Protein 9L4N (pdb70)

Organism: Escherichia coli (strain K12) (NCBI:txid83333)

B-factor: mean 51.59, std 38.19, range [0.59, 150.6]

Secondary structure (DSSP, 8-state):
-HHHHHHHHHHTSSSSSSS-----SS----SSSHHHHSHHHHHHHHHHHHH-GGGGGTS---TTEEEEEE-SSS-TTS----TGGGHHHHHHHHHHHHHHT--EEEEEE----SHHHHHHHHHHTGGG-S-EEE-S--TTHHHHHHHHHHHH-SS----HHHHHHHHHHHHHHHHHHHHHT--TTT--EE----SHHHHHHHHHHHHHT--GGGEE-B-SS-B-BSSS-SS--SSSSSS-B--SS--SHHHH-TT-SEEEE-S-SS---HHHHHTS-SS-EEEE--SSS-SS-HHHHHHH-TT-EE--SSSSSSS---GGGTHHHHHHHHHHHT-S---HHHHHHHHHHHHHHHT-----S--TTSS-----SBTTB-S--TT-TTTTTTTHHHHHHHHHHHT--SS--S-HHHHHHHHHHHHTT----HHHHHHHHHHS-EEEEES-TT-HHHHHHHHHHHHHT-EEEEEES-HHHHHHHHHHHT----BTTTBEEE-TT--TTHHHHHHHHHHHHGGGT--HHHHHHHHHH-HHHHHHHHHHHTS-SEEEE-SSS-HHHHHHHHHHHH-BPTT----EEEEEEEETTEEEEEE-SSS-SS--HHHHHHHHHHHHHHHHHTT---EEEEE-SSSSSS---HHHHHHHHHHHHHHHH-TTSEEEEEE-HHHHH-HHHHHHH-TT-S--S--SEEE-SSHHHHHHHHHHHHHHS-------PEEESBSSSEEE--TT--HHHHHHHHHHHHHHHHS---

InterPro domains:
  IPR002505 Phosphate acetyl/butaryl transferase [PF01515] (430-751)
  IPR012188 NAD(P)-dependent malic enzyme [PIRSF036684] (1-757)
  IPR012301 Malic enzyme, N-terminal domain [PF00390] (19-151)
  IPR012301 Malic enzyme, N-terminal domain [SM01274] (18-151)
  IPR012302 Malic enzyme, NAD-binding [PF03949] (165-360)
  IPR012302 Malic enzyme, NAD-binding [SM00919] (163-401)
  IPR015884 Malic enzyme, conserved site [PS00331] (159-175)
  IPR036291 NAD(P)-binding domain superfamily [SSF51735] (163-453)
  IPR037062 Malic enzyme, N-terminal domain superfamily [G3DSA:3.40.50.10380] (1-160)
  IPR042112 Phosphate acetyltransferase, domain 2 [G3DSA:3.40.50.10750] (573-728)
  IPR042113 Phosphate acetyltransferase, domain 1 [G3DSA:3.40.50.10950] (445-752)
  IPR045213 Malic enzyme, NAD-binding domain, bacterial type [cd05311] (163-400)
  IPR046346 Aminoacid dehydrogenase-like, N-terminal domain superfamily [SSF53223] (10-161)
  IPR051674 Malate Decarboxylating Enzymes [PTHR43237] (2-428)

GO terms:
  GO:0030145 manganese ion binding (F, IDA)
  GO:0042802 identical protein binding (F, IDA)
  GO:0043883 malolactic enzyme activity (F, IDA)
  GO:0004473 malate dehydrogenase (decarboxylating) (NADP+) activity (F, IDA)
  GO:0004473 malate dehydrogenase (decarboxylating) (NADP+) activity (F, IMP)
  GO:0005829 cytosol (C, HDA)

Foldseek 3Di:
DVVVVVCVCVVADPPHHADDDDDDDDDDDDPPVCCCVDDVNVVVVVVVCVVPVVCCVVVHVQFFAEEEEEFQQQQQPPGRDGQVVNVRVQRVVQVLLCQQFNGHYDYYHDNDPDLVVVLVVVLVCQSRYQEYAYPHDWDDSVVVSQVVCLVVFLGAYEHQLALQLLLLVVLLVVLLCVQVVHDLAPAAEEEADDTRRPLSNVVLSVVVHYDLQRYWYHYPFFTLAPPDDPQDDPPRVSRHHHDPPHGHRLSSLARHQEYAYEDDAQRDDLVSLVRHDFQHEYEFAREVHTNDDPVRSCVSPVSYQYQYCYPPAANHSDSLQGSNQLVLQCRLQGFSYCDSLLSVLQSVLFQVCQQDDDCDFFLAPQADCPSHSHSRGRTDDSRDLCSNLSRNVSSNVSRVVVVGGDDHDDDVVVVSVVSNQVSLFRDPLLVSLLNSLQVPAFEEEEAQLLDPLNVVLLLVCLVSNRYAYEYEEAVVSNVVSCVVVVGDDDDPPSHDYDYLQDDPCLVVLLVVVCVLCVVPPADSVNSSVCSRPPSLSVRLSCCVVPVGAEYEYALDDAQVVNVVSLCSRFNFAPPFDDKKWKFWARFPSHIAIEIRQHGFFADFLVRLLRRVVQVQVVVSSSRRQAAEEEEDPDAPPNDDDVLQVRSVSSVVVNCVVCVPHHYDDDHHQCVQAPVVVVCVVPVPHSGDHHGRYYYYRGNVVRNVVVVCCCVPRPDDGAEDGQMPGTQFQYDHDHNVDGSVHSNNSSSNSSSCSVPPGD

Solvent-accessible surface area: 35110 Å² total; per-residue (Å²): 152,111,95,125,121,94,73,63,93,42,135,80,92,151,100,99,109,29,65,85,152,137,70,120,129,145,128,130,101,94,154,163,37,99,35,103,61,153,70,106,17,55,50,65,45,75,105,57,52,129,142,64,99,124,61,14,72,148,102,79,89,92,30,68,36,0,0,0,1,1,15,0,11,40,2,136,72,119,30,100,75,30,6,151,54,0,83,77,42,0,23,17,20,5,46,68,0,112,94,40,3,16,1,52,27,85,26,44,36,26,124,53,135,44,47,88,103,6,1,91,49,1,22,74,64,66,87,59,9,7,0,1,0,0,26,15,21,97,45,59,50,0,42,106,1,16,96,48,0,85,121,117,12,132,31,10,1,2,4,0,34,3,16,0,8,0,0,2,0,0,0,3,0,60,1,0,12,138,44,8,145,48,81,39,52,112,1,86,0,0,1,11,3,34,29,26,29,2,22,8,0,1,80,0,0,40,54,28,33,4,80,107,137,37,1,19,8,2,32,121,156,11,1,2,22,112,75,54,78,153,137,46,70,118,36,51,63,62,22,22,39,103,69,107,54,88,103,68,23,47,49,12,0,98,23,0,21,0,1,1,0,28,40,36,62,158,50,20,64,92,93,45,2,130,80,11,20,142,13,0,4,0,3,0,21,12,92,107,55,2,2,10,67,12,81,89,0,64,121,37,48,106,58,2,13,8,2,0,2,62,95,99,44,55,6,19,9,41,42,9,1,0,2,0,2,0,3,33,0,2,26,46,9,14,4,44,8,2,43,69,70,0,11,28,22,0,2,108,8,2,1,106,3,0,51,56,43,124,63,114,94,60,21,61,76,18,15,100,80,101,39,70,57,12,70,90,10,1,4,2,80,10,67,11,70,61,0,11,28,92,1,1,12,26,0,0,105,5,0,81,118,39,71,24,24,73,112,94,46,108,85,49,100,96,33,49,86,135,14,42,114,89,15,154,77,65,56,81,6,25,102,30,1,30,33,33,0,106,128,40,50,48,87,1,0,4,3,23,0,33,48,39,59,2,0,71,0,0,32,49,0,44,88,49,32,0,8,103,6,9,0,2,5,101,42,128,22,0,70,110,76,6,130,136,52,46,21,90,2,107,41,68,132,48,6,81,36,6,40,32,118,78,43,127,57,72,131,78,11,23,55,54,14,38,95,51,14,98,220,133,65,22,70,86,110,91,0,57,184,19,6,79,89,49,46,5,1,10,0,0,0,3,3,75,90,45,50,4,25,0,0,3,0,1,3,74,30,102,19,83,89,10,16,53,13,0,85,48,13,22,22,70,88,132,73,20,142,5,2,0,0,2,3,9,12,52,10,100,30,4,19,2,2,0,0,4,0,20,12,25,96,119,4,80,13,87,52,0,0,23,0,1,45,19,0,2,78,6,0,86,72,4,12,16,76,8,34,0,0,0,18,14,127,0,24,33,41,82,32,132,38,116,40,0,40,27,0,63,90,0,14,102,45,0,92,129,87,10,116,137,11,52,0,15,10,2,0,65,31,75,1,0,47,70,71,64,73,1,74,126,103,48,110,122,9,47,3,114,26,24,3,6,0,8,0,13,18,42,23,123,38,0,74,94,36,8,60,109,56,76,96,88,35,77,79,66,49,34,1,0,4,3,12,13,2,13,11,41,11,4,2,0,1,14,74,111,2,53,48,89,20,0,0,6,0,0,0,2,0,0,1,34,1,37,87,152,47,94

Nearest PDB structures (foldseek):
  8jzo-assembly1_A  TM=5.795E-01  e=0.000E+00  Escherichia coli K-12
  6znj-assembly1_B  TM=5.737E-01  e=5.922E-84  Bdellovibrio bacteriovorus HD100
  5cee-assembly1_A-2  TM=9.078E-01  e=1.329E-37  Aster yellows witches'-broom phytoplasma AYWB
  1vl6-assembly1_D  TM=8.970E-01  e=5.890E-35  Thermotoga maritima MSB8
  2hae-assembly1_A  TM=9.084E-01  e=7.290E-34  Thermotoga maritima

Radius of gyration: 30.11 Å; Cα contacts (8 Å, |Δi|>4): 1390; chains: 1; bounding box: 89×70×63 Å

Sequence (758 aa):
DDQLKQSALDFHEFPVPGKIQVSPTKPLATQRDLALAYSPGVAAPCLEIEKDPLKAYKYTARGNLVAVISNGTAVLGLGNIGALAGKPVMEGKGVLFKKFAGIDVFDIEVDELDPDKFIEVVAALEPTFGGINLEDIKAPECFYIEQKLRERMNIPVFHDDQHGTAIISTAAILNGLRVVEKNISDVRMVVSGAGAAAIACMNLLVALGLQKHNIVVCDSKGVIYQGREPNMAETKAAYAVVDDGKRTLDDVIEGADIFLGCSGPKVLTQEMVKKMARAPMILALANPEPEILPPLAKEVRPDAIICTGRSDYPNQVNNVLCFPFIFRGALDVGATAINEEMKLAAVRAIAELAHAEQSEVVASAYGDQDLSFGPEYIIPKPFDPRLIVKIAPAVAKAAMESGVATRPIADFDVYIDKLTEFVYKTNLFMKPIFSQARKAPKRVVLPEGEEARVLHATQELVTLGLAKPILIGRPNVIEMRIQKLGLQIKAGVDFEIVNNESDPRFKEYWTEYFQIMKRRGVTQEQAQRALISNPTVIGAIMVQRGEADAMICGTVGDYHEHFSVVKNVFGYRDGVHTAGAMNALLLPSGNTFIADTYVNDEPDAEELAEITLMAAETVRRFGIEPRVALLSHSNFGSSDCPSSSKMRQALELVRERAPELMIDGEMHGDAALVEAIRNDRMPDSSLKGSANILVMPNMEAARISYNLLRVSSSEGVTVGPVLMGVAKPVHVLTPIASVRRIVNMVALAVVEAQTQPL

Structure (mmCIF, N/CA/C/O backbone):
data_9L4N
#
_entry.id   9L4N
#
_cell.length_a   1.00
_cell.length_b   1.00
_cell.length_c   1.00
_cell.angle_alpha   90.00
_cell.angle_beta   90.00
_cell.angle_gamma   90.00
#
_symmetry.space_group_name_H-M   'P 1'
#
loop_
_entity.id
_entity.type
_entity.pdbx_description
1 polymer 'NADP-dependent malic enzyme'
2 non-polymer 'NADP NICOTINAMIDE-ADENINE-DINUCLEOTIDE PHOSPHATE'
3 non-polymer 'ACETYL COENZYME *A'
4 non-polymer 'MAGNESIUM ION'
5 water water
#
loop_
_atom_site.group_PDB
_atom_site.id
_atom_site.type_symbol
_atom_site.label_atom_id
_atom_site.label_alt_id
_atom_site.label_comp_id
_atom_site.label_asym_id
_atom_site.label_entity_id
_atom_site.label_seq_id
_atom_site.pdbx_PDB_ins_code
_atom_site.Cartn_x
_atom_site.Cartn_y
_atom_site.Cartn_z
_atom_site.occupancy
_atom_site.B_iso_or_equiv
_atom_site.auth_seq_id
_atom_site.auth_comp_id
_atom_site.auth_asym_id
_atom_site.auth_atom_id
_atom_site.pdbx_PDB_model_num
ATOM 1 N N . ASP A 1 2 ? 187.26717 281.09254 235.02908 1.000 83.05382 2 ASP A N 1
ATOM 2 C CA . ASP A 1 2 ? 186.11557 280.51241 234.34894 1.000 83.30306 2 ASP A CA 1
ATOM 3 C C . ASP A 1 2 ? 186.43692 280.16069 232.90097 1.000 82.36834 2 ASP A C 1
ATOM 4 O O . ASP A 1 2 ? 185.93078 279.17221 232.37147 1.000 79.32541 2 ASP A O 1
ATOM 9 N N . ASP A 1 3 ? 187.28396 280.97742 232.26785 1.000 83.20853 3 ASP A N 1
ATOM 10 C CA . ASP A 1 3 ? 187.59048 280.77907 230.85384 1.000 79.96206 3 ASP A CA 1
ATOM 11 C C . ASP A 1 3 ? 188.27190 279.43733 230.61131 1.000 76.60134 3 ASP A C 1
ATOM 12 O O . ASP A 1 3 ? 187.95176 278.73788 229.64296 1.000 75.45501 3 ASP A O 1
ATOM 17 N N . GLN A 1 4 ? 189.22097 279.06464 231.47316 1.000 74.25936 4 GLN A N 1
ATOM 18 C CA . GLN A 1 4 ? 189.89132 277.77609 231.32348 1.000 72.40331 4 GLN A CA 1
ATOM 19 C C . GLN A 1 4 ? 188.90562 276.62624 231.48756 1.000 71.32457 4 GLN A C 1
ATOM 20 O O . GLN A 1 4 ? 188.88320 275.68936 230.68024 1.000 69.57070 4 GLN A O 1
ATOM 26 N N . LEU A 1 5 ? 188.07818 276.68437 232.53374 1.000 73.58117 5 LEU A N 1
ATOM 27 C CA . LEU A 1 5 ? 187.06791 275.65245 232.73776 1.000 72.39227 5 LEU A CA 1
ATOM 28 C C . LEU A 1 5 ? 186.04636 275.65658 231.60826 1.000 71.67699 5 LEU A C 1
ATOM 29 O O . LEU A 1 5 ? 185.58337 274.59428 231.17757 1.000 70.32665 5 LEU A O 1
ATOM 34 N N . LYS A 1 6 ? 185.67938 276.84409 231.11914 1.000 71.79808 6 LYS A N 1
ATOM 35 C CA . LYS A 1 6 ? 184.73937 276.92977 230.00578 1.000 71.39802 6 LYS A CA 1
ATOM 36 C C . LYS A 1 6 ? 185.29583 276.23969 228.76735 1.000 70.26075 6 LYS A C 1
ATOM 37 O O . LYS A 1 6 ? 184.59065 275.47733 228.09696 1.000 70.43512 6 LYS A O 1
ATOM 43 N N . GLN A 1 7 ? 186.56803 276.49178 228.45172 1.000 70.77579 7 GLN A N 1
ATOM 44 C CA . GLN A 1 7 ? 187.18032 275.85162 227.29303 1.000 69.99213 7 GLN A CA 1
ATOM 45 C C . GLN A 1 7 ? 187.30891 274.34692 227.49563 1.000 71.94383 7 GLN A C 1
ATOM 46 O O . GLN A 1 7 ? 187.06435 273.56799 226.56699 1.000 70.75652 7 GLN A O 1
ATOM 52 N N . SER A 1 8 ? 187.69058 273.91970 228.70281 1.000 72.73492 8 SER A N 1
ATOM 53 C CA . SER A 1 8 ? 187.81863 272.49168 228.97633 1.000 70.09942 8 SER A CA 1
ATOM 54 C C . SER A 1 8 ? 186.48305 271.77533 228.81742 1.000 72.02087 8 SER A C 1
ATOM 55 O O . SER A 1 8 ? 186.41270 270.70702 228.19866 1.000 72.62971 8 SER A O 1
ATOM 58 N N . ALA A 1 9 ? 185.41101 272.35058 229.36747 1.000 71.19403 9 ALA A N 1
ATOM 59 C CA . ALA A 1 9 ? 184.09034 271.74384 229.24012 1.000 69.50242 9 ALA A CA 1
ATOM 60 C C . ALA A 1 9 ? 183.60428 271.77112 227.79714 1.000 70.96108 9 ALA A C 1
ATOM 61 O O . ALA A 1 9 ? 183.00796 270.79927 227.31932 1.000 75.58774 9 ALA A O 1
ATOM 63 N N . LEU A 1 10 ? 183.84531 272.87741 227.08999 1.000 69.66279 10 LEU A N 1
ATOM 64 C CA . LEU A 1 10 ? 183.43803 272.96654 225.69258 1.000 72.56236 10 LEU A CA 1
ATOM 65 C C . LEU A 1 10 ? 184.15847 271.92949 224.84438 1.000 76.71217 10 LEU A C 1
ATOM 66 O O . LEU A 1 10 ? 183.54499 271.27854 223.99226 1.000 80.42505 10 LEU A O 1
ATOM 71 N N . ASP A 1 11 ? 185.45655 271.75525 225.06828 1.000 76.19175 11 ASP A N 1
ATOM 72 C CA . ASP A 1 11 ? 186.23920 270.76800 224.34151 1.000 76.63398 11 ASP A CA 1
ATOM 73 C C . ASP A 1 11 ? 186.15764 269.37949 224.95722 1.000 77.85936 11 ASP A C 1
ATOM 74 O O . ASP A 1 11 ? 186.74695 268.44371 224.40720 1.000 81.01508 11 ASP A O 1
ATOM 79 N N . PHE A 1 12 ? 185.45037 269.22351 226.08048 1.000 77.04035 12 PHE A N 1
ATOM 80 C CA . PHE A 1 12 ? 185.34538 267.91173 226.71146 1.000 76.18845 12 PHE A CA 1
ATOM 81 C C . PHE A 1 12 ? 184.74302 266.89398 225.75207 1.000 81.60595 12 PHE A C 1
ATOM 82 O O . PHE A 1 12 ? 185.32485 265.82884 225.51478 1.000 86.49213 12 PHE A O 1
ATOM 90 N N . HIS A 1 13 ? 183.57080 267.20160 225.18656 1.000 81.10562 13 HIS A N 1
ATOM 91 C CA . HIS A 1 13 ? 183.04860 266.46863 224.03113 1.000 85.74874 13 HIS A CA 1
ATOM 92 C C . HIS A 1 13 ? 182.54342 267.47478 222.99531 1.000 85.89291 13 HIS A C 1
ATOM 93 O O . HIS A 1 13 ? 181.34209 267.73091 222.89853 1.000 83.32164 13 HIS A O 1
ATOM 100 N N . GLU A 1 14 ? 183.45842 268.03448 222.21977 1.000 87.74251 14 GLU A N 1
ATOM 101 C CA . GLU A 1 14 ? 183.10556 268.71291 220.97666 1.000 90.77425 14 GLU A CA 1
ATOM 102 C C . GLU A 1 14 ? 183.99664 268.30321 219.81702 1.000 94.29908 14 GLU A C 1
ATOM 103 O O . GLU A 1 14 ? 183.50760 268.14927 218.69566 1.000 92.74790 14 GLU A O 1
ATOM 109 N N . PHE A 1 15 ? 185.29141 268.11435 220.06302 1.000 96.67944 15 PHE A N 1
ATOM 110 C CA . PHE A 1 15 ? 186.26530 267.83085 219.01654 1.000 94.54573 15 PHE A CA 1
ATOM 111 C C . PHE A 1 15 ? 186.20243 266.38259 218.53310 1.000 93.15100 15 PHE A C 1
ATOM 112 O O . PHE A 1 15 ? 185.97320 266.15766 217.33756 1.000 93.02110 15 PHE A O 1
ATOM 120 N N . PRO A 1 16 ? 186.40705 265.36319 219.40448 1.000 92.85672 16 PRO A N 1
ATOM 121 C CA . PRO A 1 16 ? 186.48224 263.98875 218.88580 1.000 90.27495 16 PRO A CA 1
ATOM 122 C C . PRO A 1 16 ? 185.16263 263.52241 218.29616 1.000 85.49995 16 PRO A C 1
ATOM 123 O O . PRO A 1 16 ? 185.08142 263.18786 217.11045 1.000 85.47706 16 PRO A O 1
ATOM 127 N N . VAL A 1 17 ? 184.11957 263.51959 219.12091 1.000 84.68384 17 VAL A N 1
ATOM 128 C CA . VAL A 1 17 ? 182.75671 263.19917 218.70202 1.000 80.32092 17 VAL A CA 1
ATOM 129 C C . VAL A 1 17 ? 181.81499 264.12080 219.46748 1.000 79.37951 17 VAL A C 1
ATOM 130 O O . VAL A 1 17 ? 181.99714 264.31994 220.67704 1.000 83.28845 17 VAL A O 1
ATOM 134 N N . PRO A 1 18 ? 180.81812 264.71547 218.81938 1.000 77.58901 18 PRO A N 1
ATOM 135 C CA . PRO A 1 18 ? 179.80961 265.47097 219.56833 1.000 77.44107 18 PRO A CA 1
ATOM 136 C C . PRO A 1 18 ? 178.97043 264.55370 220.44383 1.000 72.23446 18 PRO A C 1
ATOM 137 O O . PRO A 1 18 ? 178.77213 263.37437 220.14255 1.000 72.28850 18 PRO A O 1
ATOM 141 N N . GLY A 1 19 ? 178.47553 265.11398 221.54356 1.000 71.37245 19 GLY A N 1
ATOM 142 C CA . GLY A 1 19 ? 177.60424 264.38279 222.43972 1.000 67.04461 19 GLY A CA 1
ATOM 143 C C . GLY A 1 19 ? 178.35709 263.55589 223.46040 1.000 67.77762 19 GLY A C 1
ATOM 144 O O . GLY A 1 19 ? 179.58905 263.48605 223.48790 1.000 71.31769 19 GLY A O 1
ATOM 145 N N . LYS A 1 20 ? 177.57895 262.90621 224.32746 1.000 61.00191 20 LYS A N 1
ATOM 146 C CA . LYS A 1 20 ? 178.13318 262.11880 225.41637 1.000 56.58926 20 LYS A CA 1
ATOM 147 C C . LYS A 1 20 ? 177.53704 260.72300 225.52711 1.000 49.54003 20 LYS A C 1
ATOM 148 O O . LYS A 1 20 ? 177.98891 259.94524 226.37349 1.000 53.15427 20 LYS A O 1
ATOM 154 N N . ILE A 1 21 ? 176.53983 260.38252 224.71138 1.000 48.46996 21 ILE A N 1
ATOM 155 C CA . ILE A 1 21 ? 175.94097 259.05410 224.70584 1.000 47.39380 21 ILE A CA 1
ATOM 156 C C . ILE A 1 21 ? 175.73547 258.61259 223.26295 1.000 45.52888 21 ILE A C 1
ATOM 157 O O . ILE A 1 21 ? 175.74720 259.41824 222.33079 1.000 47.00672 21 ILE A O 1
ATOM 162 N N . GLN A 1 22 ? 175.54246 257.30751 223.09324 1.000 41.50337 22 GLN A N 1
ATOM 163 C CA . GLN A 1 22 ? 175.23529 256.72862 221.79522 1.000 44.88674 22 GLN A CA 1
ATOM 164 C C . GLN A 1 22 ? 174.39706 255.47856 222.01210 1.000 43.29016 22 GLN A C 1
ATOM 165 O O . GLN A 1 22 ? 174.34924 254.92389 223.11245 1.000 48.24274 22 GLN A O 1
ATOM 171 N N . VAL A 1 23 ? 173.73004 255.04230 220.94863 1.000 40.72825 23 VAL A N 1
ATOM 172 C CA . VAL A 1 23 ? 172.88262 253.85613 220.98038 1.000 42.52419 23 VAL A CA 1
ATOM 173 C C . VAL A 1 23 ? 173.65553 252.69606 220.37378 1.000 42.46646 23 VAL A C 1
ATOM 174 O O . VAL A 1 23 ? 174.17921 252.80336 219.25792 1.000 44.40222 23 VAL A O 1
ATOM 178 N N . SER A 1 24 ? 173.73629 251.59030 221.11093 1.000 45.03085 24 SER A N 1
ATOM 179 C CA . SER A 1 24 ? 174.47330 250.41927 220.67040 1.000 48.15689 24 SER A CA 1
ATOM 180 C C . SER A 1 24 ? 173.63880 249.16294 220.87515 1.000 49.69900 24 SER A C 1
ATOM 181 O O . SER A 1 24 ? 172.97189 249.01811 221.90687 1.000 55.15070 24 SER A O 1
ATOM 184 N N . PRO A 1 25 ? 173.65813 248.23956 219.92026 1.000 49.61976 25 PRO A N 1
ATOM 185 C CA . PRO A 1 25 ? 172.93594 246.97850 220.09452 1.000 46.39291 25 PRO A CA 1
ATOM 186 C C . PRO A 1 25 ? 173.66755 246.05003 221.05198 1.000 49.29310 25 PRO A C 1
ATOM 187 O O . PRO A 1 25 ? 174.86216 246.19293 221.31543 1.000 53.05615 25 PRO A O 1
ATOM 191 N N . THR A 1 26 ? 172.91693 245.08468 221.58008 1.000 49.98260 26 THR A N 1
ATOM 192 C CA . THR A 1 26 ? 173.45537 244.12364 222.53085 1.000 51.19705 26 THR A CA 1
ATOM 193 C C . THR A 1 26 ? 173.47022 242.69438 222.00679 1.000 51.77267 26 THR A C 1
ATOM 194 O O . THR A 1 26 ? 173.92615 241.79531 222.72276 1.000 51.99319 26 THR A O 1
ATOM 198 N N . LYS A 1 27 ? 172.99254 242.45558 220.78983 1.000 53.54016 27 LYS A N 1
ATOM 199 C CA . LYS A 1 27 ? 172.95124 241.12558 220.20504 1.000 56.40942 27 LYS A CA 1
ATOM 200 C C . LYS A 1 27 ? 173.55284 241.16362 218.80849 1.000 59.38892 27 LYS A C 1
ATOM 201 O O . LYS A 1 27 ? 173.51165 242.20190 218.14082 1.000 59.67205 27 LYS A O 1
ATOM 207 N N . PRO A 1 28 ? 174.12073 240.05274 218.34194 1.000 60.68766 28 PRO A N 1
ATOM 208 C CA . PRO A 1 28 ? 174.75397 240.03710 217.02036 1.000 64.69327 28 PRO A CA 1
ATOM 209 C C . PRO A 1 28 ? 173.77201 239.72435 215.90352 1.000 66.39074 28 PRO A C 1
ATOM 210 O O . PRO A 1 28 ? 172.75142 239.06188 216.09741 1.000 68.50976 28 PRO A O 1
ATOM 214 N N . LEU A 1 29 ? 174.10720 240.21582 214.70592 1.000 68.34659 29 LEU A N 1
ATOM 215 C CA . LEU A 1 29 ? 173.30807 239.94320 213.50652 1.000 75.30138 29 LEU A CA 1
ATOM 216 C C . LEU A 1 29 ? 174.24695 239.92940 212.29628 1.000 78.12432 29 LEU A C 1
ATOM 217 O O . LEU A 1 29 ? 174.54216 240.97736 211.71757 1.000 79.35227 29 LEU A O 1
ATOM 222 N N . ALA A 1 30 ? 174.71755 238.73271 211.92716 1.000 79.24318 30 ALA A N 1
ATOM 223 C CA . ALA A 1 30 ? 175.35494 238.54887 210.61889 1.000 79.18089 30 ALA A CA 1
ATOM 224 C C . ALA A 1 30 ? 175.13741 237.09838 210.18016 1.000 78.83247 30 ALA A C 1
ATOM 225 O O . ALA A 1 30 ? 175.97277 236.23150 210.44816 1.000 81.64391 30 ALA A O 1
ATOM 227 N N . THR A 1 31 ? 174.02535 236.86260 209.47440 1.000 75.71768 31 THR A N 1
ATOM 228 C CA . THR A 1 31 ? 173.69939 235.56671 208.87887 1.000 78.99193 31 THR A CA 1
ATOM 229 C C . THR A 1 31 ? 172.35088 235.62358 208.16903 1.000 78.63595 31 THR A C 1
ATOM 230 O O . THR A 1 31 ? 171.67844 236.65976 208.18142 1.000 76.50250 31 THR A O 1
ATOM 234 N N . GLN A 1 32 ? 171.95926 234.52484 207.53129 1.000 79.01919 32 GLN A N 1
ATOM 235 C CA . GLN A 1 32 ? 170.59889 234.32887 207.05038 1.000 78.52618 32 GLN A CA 1
ATOM 236 C C . GLN A 1 32 ? 169.93464 233.21252 207.85246 1.000 80.54343 32 GLN A C 1
ATOM 237 O O . GLN A 1 32 ? 170.56384 232.56895 208.69861 1.000 77.49745 32 GLN A O 1
ATOM 243 N N . ARG A 1 33 ? 168.63548 233.01833 207.58973 1.000 76.25683 33 ARG A N 1
ATOM 244 C CA . ARG A 1 33 ? 167.75464 232.07485 208.28004 1.000 72.08693 33 ARG A CA 1
ATOM 245 C C . ARG A 1 33 ? 167.42105 232.58753 209.67917 1.000 69.91434 33 ARG A C 1
ATOM 246 O O . ARG A 1 33 ? 166.49850 232.08991 210.33249 1.000 68.92259 33 ARG A O 1
ATOM 254 N N . ASP A 1 34 ? 168.12318 233.62402 210.12716 1.000 70.81107 34 ASP A N 1
ATOM 255 C CA . ASP A 1 34 ? 167.73303 234.31196 211.34799 1.000 70.05951 34 ASP A CA 1
ATOM 256 C C . ASP A 1 34 ? 166.78845 235.46516 211.05853 1.000 68.76201 34 ASP A C 1
ATOM 257 O O . ASP A 1 34 ? 165.95645 235.80619 211.90654 1.000 68.90374 34 ASP A O 1
ATOM 262 N N . LEU A 1 35 ? 166.89899 236.06572 209.87150 1.000 66.21415 35 LEU A N 1
ATOM 263 C CA . LEU A 1 35 ? 165.91572 237.05267 209.44662 1.000 64.89608 35 LEU A CA 1
ATOM 264 C C . LEU A 1 35 ? 164.55803 236.40901 209.20737 1.000 65.40120 35 LEU A C 1
ATOM 265 O O . LEU A 1 35 ? 163.52414 237.06449 209.37460 1.000 67.61695 35 LEU A O 1
ATOM 270 N N . ALA A 1 36 ? 164.53920 235.13272 208.81709 1.000 64.35990 36 ALA A N 1
ATOM 271 C CA . ALA A 1 36 ? 163.27933 234.41350 208.68224 1.000 64.46420 36 ALA A CA 1
ATOM 272 C C . ALA A 1 36 ? 162.58474 234.21792 210.02225 1.000 63.22489 36 ALA A C 1
ATOM 273 O O . ALA A 1 36 ? 161.36478 234.02914 210.05228 1.000 62.61387 36 ALA A O 1
ATOM 275 N N . LEU A 1 37 ? 163.32802 234.26149 211.12444 1.000 63.19642 37 LEU A N 1
ATOM 276 C CA . LEU A 1 37 ? 162.76613 234.12834 212.46297 1.000 65.39289 37 LEU A CA 1
ATOM 277 C C . LEU A 1 37 ? 162.68885 235.44540 213.21750 1.000 64.91981 37 LEU A C 1
ATOM 278 O O . LEU A 1 37 ? 161.70193 235.69251 213.91400 1.000 61.05146 37 LEU A O 1
ATOM 283 N N . ALA A 1 38 ? 163.70295 236.30454 213.09543 1.000 65.81684 38 ALA A N 1
ATOM 284 C CA . ALA A 1 38 ? 163.65633 237.61137 213.73932 1.000 65.34472 38 ALA A CA 1
ATOM 285 C C . ALA A 1 38 ? 162.70225 238.57591 213.04563 1.000 64.29761 38 ALA A C 1
ATOM 286 O O . ALA A 1 38 ? 162.35972 239.60757 213.63219 1.000 63.64161 38 ALA A O 1
ATOM 288 N N . TYR A 1 39 ? 162.26702 238.26989 211.82368 1.000 65.07317 39 TYR A N 1
ATOM 289 C CA . TYR A 1 39 ? 161.34126 239.13432 211.10163 1.000 65.20427 39 TYR A CA 1
ATOM 290 C C . TYR A 1 39 ? 160.12097 238.35412 210.62633 1.000 64.30014 39 TYR A C 1
ATOM 291 O O . TYR A 1 39 ? 159.88895 237.22489 211.07005 1.000 62.17944 39 TYR A O 1
ATOM 300 N N . SER A 1 40 ? 159.34492 238.96019 209.71881 1.000 67.19999 40 SER A N 1
ATOM 301 C CA . SER A 1 40 ? 157.99015 238.59604 209.30355 1.000 69.24137 40 SER A CA 1
ATOM 302 C C . SER A 1 40 ? 157.69322 237.09617 209.29128 1.000 68.92926 40 SER A C 1
ATOM 303 O O . SER A 1 40 ? 156.70740 236.67997 209.91412 1.000 66.15751 40 SER A O 1
ATOM 306 N N . PRO A 1 41 ? 158.47608 236.25083 208.60441 1.000 67.64969 41 PRO A N 1
ATOM 307 C CA . PRO A 1 41 ? 158.10944 234.82341 208.56547 1.000 64.24591 41 PRO A CA 1
ATOM 308 C C . PRO A 1 41 ? 158.05385 234.17129 209.93688 1.000 66.34937 41 PRO A C 1
ATOM 309 O O . PRO A 1 41 ? 157.21081 233.29334 210.15927 1.000 67.26320 41 PRO A O 1
ATOM 313 N N . GLY A 1 42 ? 158.91328 234.58007 210.86702 1.000 66.23501 42 GLY A N 1
ATOM 314 C CA . GLY A 1 42 ? 158.94395 233.97013 212.18128 1.000 62.68166 42 GLY A CA 1
ATOM 315 C C . GLY A 1 42 ? 158.46874 234.87064 213.30222 1.000 62.98919 42 GLY A C 1
ATOM 316 O O . GLY A 1 42 ? 158.01413 234.38210 214.34054 1.000 60.38184 42 GLY A O 1
ATOM 317 N N . VAL A 1 43 ? 158.56187 236.18940 213.10647 1.000 63.52534 43 VAL A N 1
ATOM 318 C CA . VAL A 1 43 ? 158.17517 237.13822 214.14623 1.000 62.43699 43 VAL A CA 1
ATOM 319 C C . VAL A 1 43 ? 156.68024 237.12888 214.42460 1.000 60.01745 43 VAL A C 1
ATOM 320 O O . VAL A 1 43 ? 156.23706 237.74393 215.40086 1.000 58.38560 43 VAL A O 1
ATOM 324 N N . ALA A 1 44 ? 155.89074 236.44419 213.59400 1.000 60.71646 44 ALA A N 1
ATOM 325 C CA . ALA A 1 44 ? 154.45649 236.35215 213.84284 1.000 61.25709 44 ALA A CA 1
ATOM 326 C C . ALA A 1 44 ? 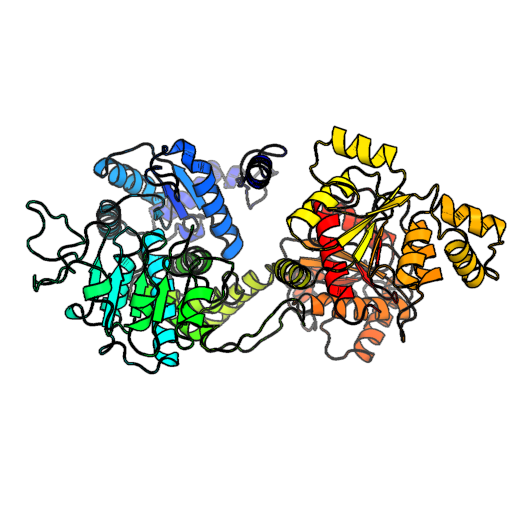154.16072 235.50754 215.07589 1.000 62.76054 44 ALA A C 1
ATOM 327 O O . ALA A 1 44 ? 153.19620 235.77628 215.80129 1.000 63.14095 44 ALA A O 1
ATOM 329 N N . ALA A 1 45 ? 154.97157 234.47798 215.32287 1.000 61.91746 45 ALA A N 1
ATOM 330 C CA . ALA A 1 45 ? 154.73881 233.60914 216.47553 1.000 61.50932 45 ALA A CA 1
ATOM 331 C C . ALA A 1 45 ? 154.84752 234.34214 217.80779 1.000 64.50859 45 ALA A C 1
ATOM 332 O O . ALA A 1 45 ? 153.96095 234.15306 218.65910 1.000 65.93414 45 ALA A O 1
ATOM 334 N N . PRO A 1 46 ? 155.88102 235.15548 218.07593 1.000 63.27866 46 PRO A N 1
ATOM 335 C CA . PRO A 1 46 ? 155.86807 235.92540 219.33249 1.000 63.31979 46 PRO A CA 1
ATOM 336 C C . PRO A 1 46 ? 154.67553 236.85704 219.45724 1.000 66.53515 46 PRO A C 1
ATOM 337 O O . PRO A 1 46 ? 154.10913 236.98699 220.54908 1.000 69.11263 46 PRO A O 1
ATOM 341 N N . CYS A 1 47 ? 154.26666 237.49735 218.35845 1.000 66.49738 47 CYS A N 1
ATOM 342 C CA . CYS A 1 47 ? 153.18851 238.47959 218.42541 1.000 65.95396 47 CYS A CA 1
ATOM 343 C C . CYS A 1 47 ? 151.87135 237.83761 218.84116 1.000 68.34703 47 CYS A C 1
ATOM 344 O O . CYS A 1 47 ? 151.13702 238.39495 219.66502 1.000 73.20141 47 CYS A O 1
ATOM 347 N N . LEU A 1 48 ? 151.55602 236.66509 218.28636 1.000 68.25384 48 LEU A N 1
ATOM 348 C CA . LEU A 1 48 ? 150.29968 236.00443 218.62371 1.000 73.88946 48 LEU A CA 1
ATOM 349 C C . LEU A 1 48 ? 150.28116 235.52657 220.07053 1.000 77.51996 48 LEU A C 1
ATOM 350 O O . LEU A 1 48 ? 149.20311 235.30885 220.63472 1.000 79.26868 48 LEU A O 1
ATOM 355 N N . GLU A 1 49 ? 151.45400 235.35414 220.68467 1.000 75.84082 49 GLU A N 1
ATOM 356 C CA . GLU A 1 49 ? 151.49778 234.94883 222.08579 1.000 75.77944 49 GLU A CA 1
ATOM 357 C C . GLU A 1 49 ? 151.13121 236.10484 223.00971 1.000 77.11886 49 GLU A C 1
ATOM 358 O O . GLU A 1 49 ? 150.41746 235.91072 224.00040 1.000 78.20653 49 GLU A O 1
ATOM 364 N N . ILE A 1 50 ? 151.61546 237.31217 222.70770 1.000 76.87387 50 ILE A N 1
ATOM 365 C CA . ILE A 1 50 ? 151.27620 238.47592 223.52260 1.000 77.95789 50 ILE A CA 1
ATOM 366 C C . ILE A 1 50 ? 149.79454 238.81167 223.38632 1.000 79.58163 50 ILE A C 1
ATOM 367 O O . ILE A 1 50 ? 149.14940 239.24041 224.35094 1.000 79.45015 50 ILE A O 1
ATOM 372 N N . GLU A 1 51 ? 149.22790 238.61296 222.19380 1.000 80.70659 51 GLU A N 1
ATOM 373 C CA . GLU A 1 51 ? 147.80222 238.86407 222.00515 1.000 83.88863 51 GLU A CA 1
ATOM 374 C C . GLU A 1 51 ? 146.96119 237.97249 222.91084 1.000 85.35810 51 GLU A C 1
ATOM 375 O O . GLU A 1 51 ? 145.99336 238.43574 223.52596 1.000 86.76458 51 GLU A O 1
ATOM 381 N N . LYS A 1 52 ? 147.31686 236.68980 223.01019 1.000 84.50842 52 LYS A N 1
ATOM 382 C CA . LYS A 1 52 ? 146.59288 235.79470 223.90681 1.000 85.08775 52 LYS A CA 1
ATOM 383 C C . LYS A 1 52 ? 146.92201 236.08540 225.36621 1.000 82.60083 52 LYS A C 1
ATOM 384 O O . LYS A 1 52 ? 146.02124 236.14448 226.21159 1.000 82.52907 52 LYS A O 1
ATOM 390 N N . ASP A 1 53 ? 148.20193 236.26983 225.68014 1.000 82.52417 53 ASP A N 1
ATOM 391 C CA . ASP A 1 53 ? 148.65254 236.54560 227.04500 1.000 80.67084 53 ASP A CA 1
ATOM 392 C C . ASP A 1 53 ? 149.42480 237.85601 227.06834 1.000 80.46120 53 ASP A C 1
ATOM 393 O O . ASP A 1 53 ? 150.62920 237.87408 226.75666 1.000 80.13389 53 ASP A O 1
ATOM 398 N N . PRO A 1 54 ? 148.78529 238.97448 227.41999 1.000 80.55865 54 PRO A N 1
ATOM 399 C CA . PRO A 1 54 ? 149.51563 240.25291 227.46004 1.000 76.84453 54 PRO A CA 1
ATOM 400 C C . PRO A 1 54 ? 150.68298 240.25592 228.42962 1.000 73.05843 54 PRO A C 1
ATOM 401 O O . PRO A 1 54 ? 151.64657 241.00380 228.22248 1.000 70.22322 54 PRO A O 1
ATOM 405 N N . LEU A 1 55 ? 150.62700 239.44155 229.48478 1.000 74.77448 55 LEU A N 1
ATOM 406 C CA . LEU A 1 55 ? 151.70071 239.39187 230.46893 1.000 72.68981 55 LEU A CA 1
ATOM 407 C C . LEU A 1 55 ? 152.96513 238.73021 229.93730 1.000 73.45226 55 LEU A C 1
ATOM 408 O O . LEU A 1 55 ? 154.00005 238.78568 230.61010 1.000 74.34372 55 LEU A O 1
ATOM 413 N N . LYS A 1 56 ? 152.91057 238.11133 228.76054 1.000 74.04885 56 LYS A N 1
ATOM 414 C CA . LYS A 1 56 ? 154.06334 237.44097 228.17396 1.000 71.02677 56 LYS A CA 1
ATOM 415 C C . LYS A 1 56 ? 154.98128 238.39128 227.41638 1.000 67.57029 56 LYS A C 1
ATOM 416 O O . LYS A 1 56 ? 155.90445 237.92681 226.73999 1.000 67.70658 56 LYS A O 1
ATOM 422 N N . ALA A 1 57 ? 154.75133 239.70211 227.51143 1.000 67.52687 57 ALA A N 1
ATOM 423 C CA . ALA A 1 57 ? 155.57999 240.67248 226.80832 1.000 66.22258 57 ALA A CA 1
ATOM 424 C C . ALA A 1 57 ? 156.96290 240.83230 227.42499 1.000 61.88134 57 ALA A C 1
ATOM 425 O O . ALA A 1 57 ? 157.81176 241.50010 226.82744 1.000 61.27222 57 ALA A O 1
ATOM 427 N N . TYR A 1 58 ? 157.20925 240.25176 228.59741 1.000 63.88109 58 TYR A N 1
ATOM 428 C CA . TYR A 1 58 ? 158.51631 240.34920 229.23151 1.000 68.77965 58 TYR A CA 1
ATOM 429 C C . TYR A 1 58 ? 159.46963 239.23997 228.81014 1.000 63.91231 58 TYR A C 1
ATOM 430 O O . TYR A 1 58 ? 160.68868 239.42002 228.90853 1.000 60.91482 58 TYR A O 1
ATOM 439 N N . LYS A 1 59 ? 158.94847 238.10530 228.34115 1.000 64.54396 59 LYS A N 1
ATOM 440 C CA . LYS A 1 59 ? 159.80972 237.00449 227.92641 1.000 66.45726 59 LYS A CA 1
ATOM 441 C C . LYS A 1 59 ? 160.29229 237.15591 226.48902 1.000 63.56293 59 LYS A C 1
ATOM 442 O O . LYS A 1 59 ? 161.44274 236.81896 226.18857 1.000 63.11339 59 LYS A O 1
ATOM 448 N N . TYR A 1 60 ? 159.44072 237.65347 225.59390 1.000 60.60354 60 TYR A N 1
ATOM 449 C CA . TYR A 1 60 ? 159.77741 237.75452 224.18176 1.000 58.10220 60 TYR A CA 1
ATOM 450 C C . TYR A 1 60 ? 160.19309 239.15538 223.75323 1.000 55.70127 60 TYR A C 1
ATOM 451 O O . TYR A 1 60 ? 160.50330 239.35461 222.57435 1.000 57.47129 60 TYR A O 1
ATOM 460 N N . THR A 1 61 ? 160.21135 240.12150 224.66730 1.000 54.09696 61 THR A N 1
ATOM 461 C CA . THR A 1 61 ? 160.59600 241.49040 224.35782 1.000 53.26865 61 THR A CA 1
ATOM 462 C C . THR A 1 61 ? 161.50643 242.01023 225.46533 1.000 49.15991 61 THR A C 1
ATOM 463 O O . THR A 1 61 ? 161.69829 241.36230 226.49767 1.000 52.73874 61 THR A O 1
ATOM 467 N N . ALA A 1 62 ? 162.07338 243.19324 225.24098 1.000 45.64244 62 ALA A N 1
ATOM 468 C CA . ALA A 1 62 ? 162.92118 243.87903 226.21089 1.000 51.31039 62 ALA A CA 1
ATOM 469 C C . ALA A 1 62 ? 162.27672 245.18267 226.67222 1.000 54.05867 62 ALA A C 1
ATOM 470 O O . ALA A 1 62 ? 162.93802 246.21571 226.79349 1.000 54.95501 62 ALA A O 1
ATOM 472 N N . ARG A 1 63 ? 160.96903 245.13151 226.93870 1.000 55.95996 63 ARG A N 1
ATOM 473 C CA . ARG A 1 63 ? 160.18450 246.34648 227.14209 1.000 59.14840 63 ARG A CA 1
ATOM 474 C C . ARG A 1 63 ? 160.62646 247.11422 228.38384 1.000 62.43169 63 ARG A C 1
ATOM 475 O O . ARG A 1 63 ? 160.92909 248.31070 228.31176 1.000 61.40363 63 ARG A O 1
ATOM 483 N N . GLY A 1 64 ? 160.67536 246.44293 229.53088 1.000 65.55811 64 GLY A N 1
ATOM 484 C CA . GLY A 1 64 ? 160.83488 247.13323 230.79721 1.000 63.36604 64 GLY A CA 1
ATOM 485 C C . GLY A 1 64 ? 162.24551 247.29959 231.32570 1.000 63.47514 64 GLY A C 1
ATOM 486 O O . GLY A 1 64 ? 162.61572 246.64438 232.30455 1.000 65.36544 64 GLY A O 1
ATOM 487 N N . ASN A 1 65 ? 163.05284 248.15480 230.69235 1.000 62.43099 65 ASN A N 1
ATOM 488 C CA . ASN A 1 65 ? 164.35400 248.49956 231.25264 1.000 59.78965 65 ASN A CA 1
ATOM 489 C C . ASN A 1 65 ? 164.77305 249.95010 231.04342 1.000 56.75409 65 ASN A C 1
ATOM 490 O O . ASN A 1 65 ? 165.88101 250.30974 231.45429 1.000 51.21345 65 ASN A O 1
ATOM 495 N N . LEU A 1 66 ? 163.93821 250.79373 230.44197 1.000 55.51349 66 LEU A N 1
ATOM 496 C CA . LEU A 1 66 ? 164.34357 252.13009 230.03127 1.000 51.86511 66 LEU A CA 1
ATOM 497 C C . LEU A 1 66 ? 163.64557 253.19810 230.86452 1.000 47.71230 66 LEU A C 1
ATOM 498 O O . LEU A 1 66 ? 162.54829 252.98615 231.38662 1.000 48.55176 66 LEU A O 1
ATOM 503 N N . VAL A 1 67 ? 164.30016 254.35374 230.98143 1.000 46.89058 67 VAL A N 1
ATOM 504 C CA . VAL A 1 67 ? 163.77599 255.50398 231.70688 1.000 50.17127 67 VAL A CA 1
ATOM 505 C C . VAL A 1 67 ? 163.89905 256.73417 230.81765 1.000 48.21770 67 VAL A C 1
ATOM 506 O O . VAL A 1 67 ? 164.89595 256.90161 230.10494 1.000 50.15881 67 VAL A O 1
ATOM 510 N N . ALA A 1 68 ? 162.88061 257.58799 230.85306 1.000 42.20186 68 ALA A N 1
ATOM 511 C CA . ALA A 1 68 ? 162.87369 258.83593 230.10509 1.000 46.09628 68 ALA A CA 1
ATOM 512 C C . ALA A 1 68 ? 163.27239 259.98735 231.01538 1.000 48.00400 68 ALA A C 1
ATOM 513 O O . ALA A 1 68 ? 162.71114 260.14762 232.10411 1.000 52.17801 68 ALA A O 1
ATOM 515 N N . VAL A 1 69 ? 164.23148 260.78646 230.56674 1.000 44.92835 69 VAL A N 1
ATOM 516 C CA . VAL A 1 69 ? 164.61223 262.02028 231.24073 1.000 48.51057 69 VAL A CA 1
ATOM 517 C C . VAL A 1 69 ? 164.08897 263.15613 230.37052 1.000 50.29710 69 VAL A C 1
ATOM 518 O O . VAL A 1 69 ? 164.67234 263.48309 229.33059 1.000 51.50476 69 VAL A O 1
ATOM 522 N N . ILE A 1 70 ? 162.97532 263.75411 230.78579 1.000 52.79717 70 ILE A N 1
ATOM 523 C CA . ILE A 1 70 ? 162.21007 264.67616 229.95567 1.000 52.08587 70 ILE A CA 1
ATOM 524 C C . ILE A 1 70 ? 162.26584 266.06148 230.57856 1.000 51.47224 70 ILE A C 1
ATOM 525 O O . ILE A 1 70 ? 162.02599 266.21795 231.78125 1.000 55.74034 70 ILE A O 1
ATOM 530 N N . SER A 1 71 ? 162.57429 267.06275 229.75914 1.000 51.48726 71 SER A N 1
ATOM 531 C CA . SER A 1 71 ? 162.66664 268.43698 230.22676 1.000 59.47309 71 SER A CA 1
ATOM 532 C C . SER A 1 71 ? 161.95693 269.36274 229.24989 1.000 61.06595 71 SER A C 1
ATOM 533 O O . SER A 1 71 ? 161.51599 268.95259 228.17400 1.000 64.58470 71 SER A O 1
ATOM 536 N N . ASN A 1 72 ? 161.84005 270.62970 229.64883 1.000 61.80167 72 ASN A N 1
ATOM 537 C CA . ASN A 1 72 ? 161.39153 271.68304 228.75329 1.000 63.70175 72 ASN A CA 1
ATOM 538 C C . ASN A 1 72 ? 162.27647 272.92025 228.81371 1.000 65.50496 72 ASN A C 1
ATOM 539 O O . ASN A 1 72 ? 161.95907 273.92017 228.16075 1.000 71.33153 72 ASN A O 1
ATOM 544 N N . GLY A 1 73 ? 163.37270 272.87764 229.56420 1.000 64.45394 73 GLY A N 1
ATOM 545 C CA . GLY A 1 73 ? 164.33363 273.96696 229.60064 1.000 66.81419 73 GLY A CA 1
ATOM 546 C C . GLY A 1 73 ? 163.83337 275.25314 230.22068 1.000 69.62523 73 GLY A C 1
ATOM 547 O O . GLY A 1 73 ? 164.18532 276.34053 229.74694 1.000 68.06039 73 GLY A O 1
ATOM 548 N N . THR A 1 74 ? 163.02689 275.15978 231.27693 1.000 72.73320 74 THR A N 1
ATOM 549 C CA . THR A 1 74 ? 162.51124 276.35153 231.93853 1.000 73.45830 74 THR A CA 1
ATOM 550 C C . THR A 1 74 ? 163.39929 276.83324 233.07847 1.000 74.48395 74 THR A C 1
ATOM 551 O O . THR A 1 74 ? 163.38317 278.02676 233.39995 1.000 75.11471 74 THR A O 1
ATOM 555 N N . ALA A 1 75 ? 164.16399 275.94018 233.70887 1.000 73.35980 75 ALA A N 1
ATOM 556 C CA . ALA A 1 75 ? 165.12956 276.33063 234.74197 1.000 73.36331 75 ALA A CA 1
ATOM 557 C C . ALA A 1 75 ? 166.35277 275.42703 234.59752 1.000 70.97787 75 ALA A C 1
ATOM 558 O O . ALA A 1 75 ? 166.44286 274.38015 235.24397 1.000 70.57271 75 ALA A O 1
ATOM 560 N N . VAL A 1 76 ? 167.30606 275.85425 233.77246 1.000 70.08005 76 VAL A N 1
ATOM 561 C CA . VAL A 1 76 ? 168.48042 275.04752 233.45522 1.000 68.83727 76 VAL A CA 1
ATOM 562 C C . VAL A 1 76 ? 169.54097 275.35597 234.50605 1.000 68.55897 76 VAL A C 1
ATOM 563 O O . VAL A 1 76 ? 170.22472 276.37850 234.43338 1.000 69.89597 76 VAL A O 1
ATOM 567 N N . LEU A 1 77 ? 169.67960 274.45643 235.48295 1.000 68.30890 77 LEU A N 1
ATOM 568 C CA . LEU A 1 77 ? 170.62052 274.62543 236.58504 1.000 66.68135 77 LEU A CA 1
ATOM 569 C C . LEU A 1 77 ? 170.41764 275.97752 237.25412 1.000 69.63302 77 LEU A C 1
ATOM 570 O O . LEU A 1 77 ? 169.35081 276.24806 237.81432 1.000 70.68242 77 LEU A O 1
ATOM 575 N N . GLY A 1 78 ? 171.43625 276.82914 237.19922 1.000 71.30184 78 GLY A N 1
ATOM 576 C CA . GLY A 1 78 ? 171.33563 278.20373 237.63575 1.000 68.43207 78 GLY A CA 1
ATOM 577 C C . GLY A 1 78 ? 171.21626 279.21202 236.51509 1.000 69.06576 78 GLY A C 1
ATOM 578 O O . GLY A 1 78 ? 171.28520 280.41818 236.77880 1.000 70.05429 78 GLY A O 1
ATOM 579 N N . LEU A 1 79 ? 171.04218 278.76262 235.27327 1.000 69.30977 79 LEU A N 1
ATOM 580 C CA . LEU A 1 79 ? 170.9489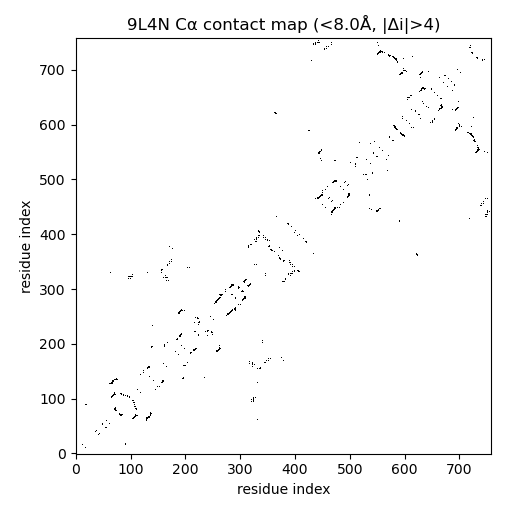1 279.65432 234.12630 1.000 70.73608 79 LEU A CA 1
ATOM 581 C C . LEU A 1 79 ? 169.52567 280.11312 233.83646 1.000 70.56600 79 LEU A C 1
ATOM 582 O O . LEU A 1 79 ? 169.34490 281.07145 233.07810 1.000 71.37821 79 LEU A O 1
ATOM 587 N N . GLY A 1 80 ? 168.51999 279.46135 234.41485 1.000 69.60181 80 GLY A N 1
ATOM 588 C CA . GLY A 1 80 ? 167.14377 279.88230 234.23931 1.000 71.86271 80 GLY A CA 1
ATOM 589 C C . GLY A 1 80 ? 166.47656 279.35287 232.98629 1.000 72.94609 80 GLY A C 1
ATOM 590 O O . GLY A 1 80 ? 166.71472 278.21253 232.57643 1.000 71.75376 80 GLY A O 1
ATOM 591 N N . ASN A 1 81 ? 165.63417 280.18049 232.37082 1.000 72.18560 81 ASN A N 1
ATOM 592 C CA . ASN A 1 81 ? 164.86474 279.79554 231.18866 1.000 71.71315 81 ASN A CA 1
ATOM 593 C C . ASN A 1 81 ? 165.68556 280.11873 229.94695 1.000 71.98131 81 ASN A C 1
ATOM 594 O O . ASN A 1 81 ? 165.78895 281.27801 229.53961 1.000 74.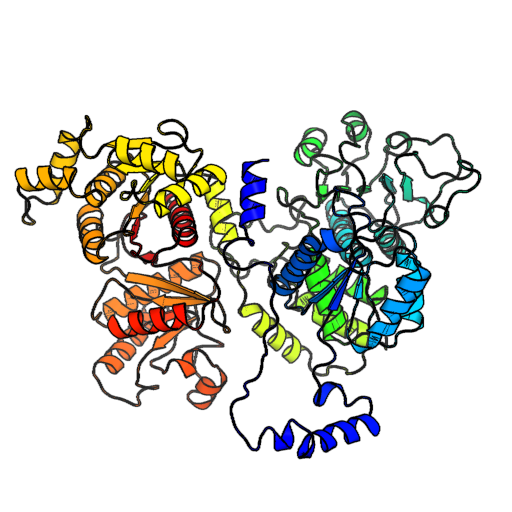08213 81 ASN A O 1
ATOM 599 N N . ILE A 1 82 ? 166.27157 279.08793 229.33970 1.000 70.58601 82 ILE A N 1
ATOM 600 C CA . ILE A 1 82 ? 167.07664 279.23935 228.13484 1.000 70.32769 82 ILE A CA 1
ATOM 601 C C . ILE A 1 82 ? 166.53180 278.43992 226.96259 1.000 68.91357 82 ILE A C 1
ATOM 602 O O . ILE A 1 82 ? 167.05924 278.55667 225.85220 1.000 70.13600 82 ILE A O 1
ATOM 607 N N . GLY A 1 83 ? 165.49819 277.63877 227.16895 1.000 68.95037 83 GLY A N 1
ATOM 608 C CA . GLY A 1 83 ? 164.90906 276.84950 226.10999 1.000 68.56492 83 GLY A CA 1
ATOM 609 C C . GLY A 1 83 ? 165.16110 275.36108 226.30087 1.000 63.54614 83 GLY A C 1
ATOM 610 O O . GLY A 1 83 ? 166.08581 274.93431 226.99775 1.000 65.29754 83 GLY A O 1
ATOM 611 N N . ALA A 1 84 ? 164.30799 274.56033 225.65825 1.000 62.52568 84 ALA A N 1
ATOM 612 C CA . ALA A 1 84 ? 164.41609 273.11062 225.78653 1.000 62.74274 84 ALA A CA 1
ATOM 613 C C . ALA A 1 84 ? 165.60157 272.56730 224.99946 1.000 60.97097 84 ALA A C 1
ATOM 614 O O . ALA A 1 84 ? 166.31764 271.68215 225.48093 1.000 61.57781 84 ALA A O 1
ATOM 616 N N . LEU A 1 85 ? 165.82292 273.08049 223.78640 1.000 59.13508 85 LEU A N 1
ATOM 617 C CA . LEU A 1 85 ? 166.92328 272.58591 222.96440 1.000 60.66321 85 LEU A CA 1
ATOM 618 C C . LEU A 1 85 ? 168.27311 272.89105 223.60151 1.000 58.62152 85 LEU A C 1
ATOM 619 O O . LEU A 1 85 ? 169.17790 272.04836 223.59028 1.000 57.73758 85 LEU A O 1
ATOM 624 N N . ALA A 1 86 ? 168.42593 274.09088 224.16670 1.000 59.96702 86 ALA A N 1
ATOM 625 C CA . ALA A 1 86 ? 169.69238 274.48035 224.77426 1.000 61.25112 86 ALA A CA 1
ATOM 626 C C . ALA A 1 86 ? 170.03330 273.64814 226.00297 1.000 60.73723 86 ALA A C 1
ATOM 627 O O . ALA A 1 86 ? 171.20188 273.60954 226.40257 1.000 58.20092 86 ALA A O 1
ATOM 629 N N . GLY A 1 87 ? 169.05052 272.98937 226.60807 1.000 59.27810 87 GLY A N 1
ATOM 630 C CA . GLY A 1 87 ? 169.26324 272.14226 227.76092 1.000 58.32305 87 GLY A CA 1
ATOM 631 C C . GLY A 1 87 ? 169.56807 270.69341 227.45126 1.000 55.67044 87 GLY A C 1
ATOM 632 O O . GLY A 1 87 ? 169.63563 269.87849 228.37739 1.000 55.14524 87 GLY A O 1
ATOM 633 N N . LYS A 1 88 ? 169.74341 270.34480 226.17746 1.000 54.91931 88 LYS A N 1
ATOM 634 C CA . LYS A 1 88 ? 170.09458 268.97117 225.82430 1.000 55.23437 88 LYS A CA 1
ATOM 635 C C . LYS A 1 88 ? 171.38531 268.47504 226.47252 1.000 55.45831 88 LYS A C 1
ATOM 636 O O . LYS A 1 88 ? 171.40826 267.30812 226.90169 1.000 54.72998 88 LYS A O 1
ATOM 642 N N . PRO A 1 89 ? 172.48047 269.24891 226.54427 1.000 55.51779 89 PRO A N 1
ATOM 643 C CA . PRO A 1 89 ? 173.68506 268.71827 227.21257 1.000 54.08914 89 PRO A CA 1
ATOM 644 C C . PRO A 1 89 ? 173.45665 268.30779 228.65919 1.000 52.30449 89 PRO A C 1
ATOM 645 O O . PRO A 1 89 ? 174.01205 267.29488 229.10237 1.000 53.14320 89 PRO A O 1
ATOM 649 N N . VAL A 1 90 ? 172.64397 269.05836 229.40707 1.000 51.97090 90 VAL A N 1
ATOM 650 C CA . VAL A 1 90 ? 172.38770 268.71365 230.80340 1.000 51.48674 90 VAL A CA 1
ATOM 651 C C . VAL A 1 90 ? 171.62880 267.39560 230.90031 1.000 48.22017 90 VAL A C 1
ATOM 652 O O . VAL A 1 90 ? 171.94305 266.53985 231.73693 1.000 49.10341 90 VAL A O 1
ATOM 656 N N . MET A 1 91 ? 170.61998 267.21118 230.04768 1.000 46.83046 91 MET A N 1
ATOM 657 C CA . MET A 1 91 ? 169.85742 265.96730 230.04860 1.000 47.64556 91 MET A CA 1
ATOM 658 C C . MET A 1 91 ? 170.73438 264.79067 229.63439 1.000 46.31718 91 MET A C 1
ATOM 659 O O . MET A 1 91 ? 170.62965 263.69136 230.19606 1.000 45.13534 91 MET A O 1
ATOM 664 N N . GLU A 1 92 ? 171.61749 265.01449 228.65797 1.000 47.74132 92 GLU A N 1
ATOM 665 C CA . GLU A 1 92 ? 172.55695 263.98326 228.22991 1.000 48.45829 92 GLU A CA 1
ATOM 666 C C . GLU A 1 92 ? 173.49055 263.58729 229.36915 1.000 47.27658 92 GLU A C 1
ATOM 667 O O . GLU A 1 92 ? 173.74709 262.39738 229.59202 1.000 43.70698 92 GLU A O 1
ATOM 673 N N . GLY A 1 93 ? 174.00116 264.57562 230.10807 1.000 48.40067 93 GLY A N 1
ATOM 674 C CA . GLY A 1 93 ? 174.85476 264.27495 231.24707 1.000 49.09747 93 GLY A CA 1
ATOM 675 C C . GLY A 1 93 ? 174.11710 263.55137 232.35708 1.000 46.60182 93 GLY A C 1
ATOM 676 O O . GLY A 1 93 ? 174.68214 262.68778 233.03357 1.000 45.26240 93 GLY A O 1
ATOM 677 N N . LYS A 1 94 ? 172.84704 263.90147 232.56775 1.000 46.15693 94 LYS A N 1
ATOM 678 C CA . LYS A 1 94 ? 172.03988 263.18236 233.54754 1.000 45.18774 94 LYS A CA 1
ATOM 679 C C . LYS A 1 94 ? 171.86368 261.72325 233.14495 1.000 45.86874 94 LYS A C 1
ATOM 680 O O . LYS A 1 94 ? 171.93297 260.82398 233.99056 1.000 47.52058 94 LYS A O 1
ATOM 686 N N . GLY A 1 95 ? 171.63457 261.46929 231.85560 1.000 42.76109 95 GLY A N 1
ATOM 687 C CA . GLY A 1 95 ? 171.58746 260.09314 231.38460 1.000 42.68639 95 GLY A CA 1
ATOM 688 C C . GLY A 1 95 ? 172.91317 259.37304 231.55037 1.000 45.29559 95 GLY A C 1
ATOM 689 O O . GLY A 1 95 ? 172.95152 258.17744 231.86056 1.000 48.41413 95 GLY A O 1
ATOM 690 N N . VAL A 1 96 ? 174.01852 260.09141 231.34188 1.000 44.12844 96 VAL A N 1
ATOM 691 C CA . VAL A 1 96 ? 175.34203 259.51036 231.56001 1.000 47.61403 96 VAL A CA 1
ATOM 692 C C . VAL A 1 96 ? 175.49795 259.08099 233.01321 1.000 47.06195 96 VAL A C 1
ATOM 693 O O . VAL A 1 96 ? 175.98260 257.98086 233.30575 1.000 46.52689 96 VAL A O 1
ATOM 697 N N . LEU A 1 97 ? 175.08817 259.94391 233.94473 1.000 47.63011 97 LEU A N 1
ATOM 698 C CA . LEU A 1 97 ? 175.15661 259.59511 235.36095 1.000 47.13501 97 LEU A CA 1
ATOM 699 C C . LEU A 1 97 ? 174.23390 258.42627 235.68753 1.000 47.24838 97 LEU A C 1
ATOM 700 O O . LEU A 1 97 ? 174.57032 257.57383 236.51759 1.000 50.02178 97 LEU A O 1
ATOM 705 N N . PHE A 1 98 ? 173.06138 258.37650 235.05023 1.000 47.41098 98 PHE A N 1
ATOM 706 C CA . PHE A 1 98 ? 172.16467 257.23570 235.21590 1.000 47.66353 98 PHE A CA 1
ATOM 707 C C . PHE A 1 98 ? 172.86125 255.93679 234.83077 1.000 45.63558 98 PHE A C 1
ATOM 708 O O . PHE A 1 98 ? 172.79786 254.93932 235.55824 1.000 44.51044 98 PHE A O 1
ATOM 716 N N . LYS A 1 99 ? 173.53372 255.93468 233.67895 1.000 44.68533 99 LYS A N 1
ATOM 717 C CA . LYS A 1 99 ? 174.13689 254.70255 233.18134 1.000 45.22567 99 LYS A CA 1
ATOM 718 C C . LYS A 1 99 ? 175.39437 254.32304 233.95762 1.000 47.47397 99 LYS A C 1
ATOM 719 O O . LYS A 1 99 ? 175.66681 253.13175 234.14479 1.000 49.30745 99 LYS A O 1
ATOM 725 N N . LYS A 1 100 ? 176.16651 255.30938 234.41918 1.000 47.02109 100 LYS A N 1
ATOM 726 C CA . LYS A 1 100 ? 177.46483 255.01986 235.02026 1.000 49.29605 100 LYS A CA 1
ATOM 727 C C . LYS A 1 100 ? 177.35944 254.48125 236.44285 1.000 49.76489 100 LYS A C 1
ATOM 728 O O . LYS A 1 100 ? 178.25393 253.75356 236.88731 1.000 53.77900 100 LYS A O 1
ATOM 734 N N . PHE A 1 101 ? 176.29539 254.81561 237.17000 1.000 48.56363 101 PHE A N 1
ATOM 735 C CA . PHE A 1 101 ? 176.20050 254.45256 238.57851 1.000 50.02139 101 PHE A CA 1
ATOM 736 C C . PHE A 1 101 ? 175.28972 253.26491 238.85037 1.000 48.55505 101 PHE A C 1
ATOM 737 O O . PHE A 1 101 ? 175.50804 252.55178 239.83391 1.000 53.98124 101 PHE A O 1
ATOM 745 N N . ALA A 1 102 ? 174.27675 253.03055 238.01836 1.000 50.32607 102 ALA A N 1
ATOM 746 C CA . ALA A 1 102 ? 173.35233 251.92865 238.26103 1.000 53.05866 102 ALA A CA 1
ATOM 747 C C . ALA A 1 102 ? 173.21425 251.02364 237.04514 1.000 52.42802 102 ALA A C 1
ATOM 748 O O . ALA A 1 102 ? 172.92172 249.83194 237.18293 1.000 49.12629 102 ALA A O 1
ATOM 750 N N . GLY A 1 103 ? 173.40880 251.58218 235.85401 1.000 54.44406 103 GLY A N 1
ATOM 751 C CA . GLY A 1 103 ? 173.23148 250.83077 234.62796 1.000 53.10919 103 GLY A CA 1
ATOM 752 C C . GLY A 1 103 ? 171.82075 250.93383 234.08825 1.000 47.39607 103 GLY A C 1
ATOM 753 O O . GLY A 1 103 ? 171.18343 249.91876 233.79489 1.000 47.79426 103 GLY A O 1
ATOM 754 N N . ILE A 1 104 ? 171.32520 252.15916 233.95128 1.000 43.98847 104 ILE A N 1
ATOM 755 C CA . ILE A 1 104 ? 169.95673 252.42334 233.52350 1.000 46.66953 104 ILE A CA 1
ATOM 756 C C . ILE A 1 104 ? 170.00180 253.05597 232.13953 1.000 45.64200 104 ILE A C 1
ATOM 757 O O . ILE A 1 104 ? 170.69819 254.05665 231.92859 1.000 44.90809 104 ILE A O 1
ATOM 762 N N . ASP A 1 105 ? 169.27510 252.46352 231.19415 1.000 46.23990 105 ASP A N 1
ATOM 763 C CA . ASP A 1 105 ? 169.13406 253.06190 229.87360 1.000 44.39362 105 ASP A CA 1
ATOM 764 C C . ASP A 1 105 ? 168.25360 254.30033 229.96603 1.000 43.60055 105 ASP A C 1
ATOM 765 O O . ASP A 1 105 ? 167.16547 254.25693 230.54761 1.000 45.89744 105 ASP A O 1
ATOM 770 N N . VAL A 1 106 ? 168.72362 255.40579 229.39509 1.000 41.81359 106 VAL A N 1
ATOM 771 C CA . VAL A 1 106 ? 168.03565 256.68631 229.48793 1.000 45.79042 106 VAL A CA 1
ATOM 772 C C . VAL A 1 106 ? 167.80887 257.23555 228.08830 1.000 45.23890 106 VAL A C 1
ATOM 773 O O . VAL A 1 106 ? 168.74075 257.29607 227.27792 1.000 48.71076 106 VAL A O 1
ATOM 777 N N . PHE A 1 107 ? 166.57084 257.62520 227.80716 1.000 45.02179 107 PHE A N 1
ATOM 778 C CA . PHE A 1 107 ? 166.24484 258.42057 226.63094 1.000 45.47258 107 PHE A CA 1
ATOM 779 C C . PHE A 1 107 ? 166.01632 259.85726 227.08493 1.000 47.41332 107 PHE A C 1
ATOM 780 O O . PHE A 1 107 ? 165.11567 260.11821 227.88916 1.000 51.69025 107 PHE A O 1
ATOM 788 N N . ASP A 1 108 ? 166.83200 260.78309 226.58651 1.000 46.69958 108 ASP A N 1
ATOM 789 C CA . ASP A 1 108 ? 166.70610 262.18552 226.96343 1.000 51.87562 108 ASP A CA 1
ATOM 790 C C . ASP A 1 108 ? 165.84358 262.91678 225.94137 1.000 53.15861 108 ASP A C 1
ATOM 791 O O . ASP A 1 108 ? 166.10750 262.85900 224.73613 1.000 53.26028 108 ASP A O 1
ATOM 796 N N . ILE A 1 109 ? 164.79851 263.58370 226.42804 1.000 54.61725 109 ILE A N 1
ATOM 797 C CA . ILE A 1 109 ? 163.80751 264.23730 225.58135 1.000 54.77634 109 ILE A CA 1
ATOM 798 C C . ILE A 1 109 ? 163.66119 265.68481 226.02854 1.000 56.61641 109 ILE A C 1
ATOM 799 O O . ILE A 1 109 ? 163.56598 265.96416 227.22984 1.000 56.68619 109 ILE A O 1
ATOM 804 N N . GLU A 1 110 ? 163.64958 266.60063 225.06443 1.000 58.06677 110 GLU A N 1
ATOM 805 C CA . GLU A 1 110 ? 163.48949 268.02989 225.31597 1.000 57.65438 110 GLU A CA 1
ATOM 806 C C . GLU A 1 110 ? 162.24321 268.49111 224.56528 1.000 62.07129 110 GLU A C 1
ATOM 807 O O . GLU A 1 110 ? 162.32589 268.96383 223.42948 1.000 65.49911 110 GLU A O 1
ATOM 813 N N . VAL A 1 111 ? 161.08857 268.35416 225.20728 1.000 64.13741 111 VAL A N 1
ATOM 814 C CA . VAL A 1 111 ? 159.82090 268.73961 224.59904 1.000 67.21119 111 VAL A CA 1
ATOM 815 C C . VAL A 1 111 ? 159.70580 270.25698 224.59819 1.000 72.53042 111 VAL A C 1
ATOM 816 O O . VAL A 1 111 ? 160.01734 270.92222 225.59283 1.000 72.61062 111 VAL A O 1
ATOM 820 N N . ASP A 1 112 ? 159.25629 270.81158 223.47453 1.000 76.96802 112 ASP A N 1
ATOM 821 C CA . ASP A 1 112 ? 159.14551 272.25552 223.31720 1.000 79.94887 112 ASP A CA 1
ATOM 822 C C . ASP A 1 112 ? 157.85952 272.82491 223.90208 1.000 82.31743 112 ASP A C 1
ATOM 823 O O . ASP A 1 112 ? 157.65899 274.04271 223.83990 1.000 82.82559 112 ASP A O 1
ATOM 828 N N . GLU A 1 113 ? 156.98907 271.98691 224.45906 1.000 83.41203 113 GLU A N 1
ATOM 829 C CA . GLU A 1 113 ? 155.72623 272.47044 224.99939 1.000 83.71341 113 GLU A CA 1
ATOM 830 C C . GLU A 1 113 ? 155.96363 273.31062 226.24787 1.000 82.18276 113 GLU A C 1
ATOM 831 O O . GLU A 1 113 ? 156.63023 272.87119 227.18948 1.000 81.20737 113 GLU A O 1
ATOM 837 N N . LEU A 1 114 ? 155.41280 274.52270 226.25320 1.000 81.94244 114 LEU A N 1
ATOM 838 C CA . LEU A 1 114 ? 155.48110 275.41427 227.40164 1.000 81.15756 114 LEU A CA 1
ATOM 839 C C . LEU A 1 114 ? 154.17765 275.44955 228.18886 1.000 83.90308 114 LEU A C 1
ATOM 840 O O . LEU A 1 114 ? 154.02986 276.28342 229.08746 1.000 83.41331 114 LEU A O 1
ATOM 845 N N . ASP A 1 115 ? 153.23091 274.56710 227.87023 1.000 85.57280 115 ASP A N 1
ATOM 846 C CA . ASP A 1 115 ? 151.94999 274.49937 228.54674 1.000 84.43974 115 ASP A CA 1
ATOM 847 C C . ASP A 1 115 ? 151.79424 273.15633 229.24824 1.000 82.83682 115 ASP A C 1
ATOM 848 O O . ASP A 1 115 ? 152.17950 272.12110 228.69470 1.000 81.37683 115 ASP A O 1
ATOM 853 N N . PRO A 1 116 ? 151.24164 273.14124 230.46414 1.000 82.97531 116 PRO A N 1
ATOM 854 C CA . PRO A 1 116 ? 151.12863 271.86470 231.19429 1.000 80.69279 116 PRO A CA 1
ATOM 855 C C . PRO A 1 116 ? 150.26019 270.83098 230.49651 1.000 80.43963 116 PRO A C 1
ATOM 856 O O . PRO A 1 116 ? 150.72127 269.70800 230.25607 1.000 80.14095 116 PRO A O 1
ATOM 860 N N . ASP A 1 117 ? 149.02118 271.18807 230.14305 1.000 80.96036 117 ASP A N 1
ATOM 861 C CA . ASP A 1 117 ? 148.05788 270.20418 229.65203 1.000 81.16180 117 ASP A CA 1
ATOM 862 C C . ASP A 1 117 ? 148.63711 269.37289 228.51328 1.000 80.64093 117 ASP A C 1
ATOM 863 O O . ASP A 1 117 ? 148.56274 268.13734 228.52475 1.000 82.22677 117 ASP A O 1
ATOM 868 N N . LYS A 1 118 ? 149.25535 270.03544 227.53554 1.000 78.26269 118 LYS A N 1
ATOM 869 C CA . LYS A 1 118 ? 149.90492 269.29917 226.45934 1.000 80.49634 118 LYS A CA 1
ATOM 870 C C . LYS A 1 118 ? 151.10837 268.50992 226.96404 1.000 77.55767 118 LYS A C 1
ATOM 871 O O . LYS A 1 118 ? 151.46709 267.48866 226.36746 1.000 74.90629 118 LYS A O 1
ATOM 877 N N . PHE A 1 119 ? 151.73186 268.94707 228.06332 1.000 78.17850 119 PHE A N 1
ATOM 878 C CA . PHE A 1 119 ? 152.83065 268.17425 228.63763 1.000 74.20689 119 PHE A CA 1
ATOM 879 C C . PHE A 1 119 ? 152.33695 266.82409 229.14944 1.000 72.82675 119 PHE A C 1
ATOM 880 O O . PHE A 1 119 ? 152.92019 265.78014 228.82509 1.000 73.79898 119 PHE A O 1
ATOM 888 N N . ILE A 1 120 ? 151.25195 266.81493 229.93828 1.000 74.03291 120 ILE A N 1
ATOM 889 C CA . ILE A 1 120 ? 150.68862 265.52318 230.33959 1.000 72.20632 120 ILE A CA 1
ATOM 890 C C . ILE A 1 120 ? 150.22492 264.74521 229.11924 1.000 69.87033 120 ILE A C 1
ATOM 891 O O . ILE A 1 120 ? 150.35835 263.51854 229.06950 1.000 69.17595 120 ILE A O 1
ATOM 896 N N . GLU A 1 121 ? 149.66876 265.43499 228.12026 1.000 72.05564 121 GLU A N 1
ATOM 897 C CA . GLU A 1 121 ? 149.20966 264.73638 226.92262 1.000 72.54121 121 GLU A CA 1
ATOM 898 C C . GLU A 1 121 ? 150.34410 263.94834 226.27440 1.000 72.02597 121 GLU A C 1
ATOM 899 O O . GLU A 1 121 ? 150.21933 262.74093 226.03271 1.000 68.90113 121 GLU A O 1
ATOM 905 N N . VAL A 1 122 ? 151.47796 264.60728 226.02598 1.000 73.49950 122 VAL A N 1
ATOM 906 C CA . VAL A 1 122 ? 152.58059 263.94072 225.33785 1.000 69.79132 122 VAL A CA 1
ATOM 907 C C . VAL A 1 122 ? 153.21146 262.86941 226.22491 1.000 70.29758 122 VAL A C 1
ATOM 908 O O . VAL A 1 122 ? 153.55680 261.78034 225.74581 1.000 70.72491 122 VAL A O 1
ATOM 912 N N . VAL A 1 123 ? 153.35999 263.13830 227.52767 1.000 67.73176 123 VAL A N 1
ATOM 913 C CA . VAL A 1 123 ? 154.01337 262.15351 228.38657 1.000 62.42165 123 VAL A CA 1
ATOM 914 C C . VAL A 1 123 ? 153.14149 260.91071 228.54076 1.000 65.49411 123 VAL A C 1
ATOM 915 O O . VAL A 1 123 ? 153.64484 259.78074 228.53579 1.000 66.39816 123 VAL A O 1
ATOM 919 N N . ALA A 1 124 ? 151.82347 261.09160 228.66891 1.000 66.58941 124 ALA A N 1
ATOM 920 C CA . ALA A 1 124 ? 150.91670 259.95211 228.72366 1.000 65.92849 124 ALA A CA 1
ATOM 921 C C . ALA A 1 124 ? 150.86066 259.21548 227.39394 1.000 66.67786 124 ALA A C 1
ATOM 922 O O . ALA A 1 124 ? 150.66486 257.99506 227.37371 1.000 66.35131 124 ALA A O 1
ATOM 924 N N . ALA A 1 125 ? 151.01179 259.93453 226.27709 1.000 67.63435 125 ALA A N 1
ATOM 925 C CA . ALA A 1 125 ? 151.09285 259.26842 224.98217 1.000 67.24924 125 ALA A CA 1
ATOM 926 C C . ALA A 1 125 ? 152.33302 258.38919 224.89639 1.000 69.98588 125 ALA A C 1
ATOM 927 O O . ALA A 1 125 ? 152.28596 257.28523 224.34129 1.000 69.47600 125 ALA A O 1
ATOM 929 N N . LEU A 1 126 ? 153.44822 258.85521 225.45751 1.000 71.53219 126 LEU A N 1
ATOM 930 C CA . LEU A 1 126 ? 154.70951 258.12260 225.41795 1.000 65.87665 126 LEU A CA 1
ATOM 931 C C . LEU A 1 126 ? 154.79724 257.02093 226.47633 1.000 66.79998 126 LEU A C 1
ATOM 932 O O . LEU A 1 126 ? 155.90829 256.60369 226.82303 1.000 63.93897 126 LEU A O 1
ATOM 937 N N . GLU A 1 127 ? 153.65893 256.55590 226.99647 1.000 73.22039 127 GLU A N 1
ATOM 938 C CA . GLU A 1 127 ? 153.66826 255.53682 228.04648 1.000 75.36544 127 GLU A CA 1
ATOM 939 C C . GLU A 1 127 ? 154.33954 254.22905 227.64111 1.000 72.45317 127 GLU A C 1
ATOM 940 O O . GLU A 1 127 ? 155.20815 253.75361 228.39344 1.000 73.01705 127 GLU A O 1
ATOM 946 N N . PRO A 1 128 ? 154.00125 253.59010 226.51254 1.000 68.99351 128 PRO A N 1
ATOM 947 C CA . PRO A 1 128 ? 154.55476 252.25071 226.24467 1.000 70.97189 128 PRO A CA 1
ATOM 948 C C . PRO A 1 128 ? 156.05302 252.23935 225.99058 1.000 67.33803 128 PRO A C 1
ATOM 949 O O . PRO A 1 128 ? 156.64076 251.15119 225.93193 1.000 64.81047 128 PRO A O 1
ATOM 953 N N . THR A 1 129 ? 156.68422 253.40382 225.83274 1.000 63.41811 129 THR A N 1
ATOM 954 C CA . THR A 1 129 ? 158.11534 253.45677 225.55996 1.000 61.39680 129 THR A CA 1
ATOM 955 C C . THR A 1 129 ? 158.95906 253.20586 226.80503 1.000 56.95409 129 THR A C 1
ATOM 956 O O . THR A 1 129 ? 160.04396 252.62241 226.70362 1.000 55.30871 129 THR A O 1
ATOM 960 N N . PHE A 1 130 ? 158.48794 253.62122 227.97759 1.000 55.19580 130 PHE A N 1
ATOM 961 C CA . PHE A 1 130 ? 159.32552 253.66593 229.16569 1.000 53.38794 130 PHE A CA 1
ATOM 962 C C . PHE A 1 130 ? 158.67391 252.92117 230.32065 1.000 54.67161 130 PHE A C 1
ATOM 963 O O . PHE A 1 130 ? 157.45322 252.74869 230.36596 1.000 61.88493 130 PHE A O 1
ATOM 971 N N . GLY A 1 131 ? 159.51320 252.47305 231.24979 1.000 53.08307 131 GLY A N 1
ATOM 972 C CA . GLY A 1 131 ? 159.08545 251.93579 232.52271 1.000 49.48734 131 GLY A CA 1
ATOM 973 C C . GLY A 1 131 ? 159.17236 252.91931 233.66762 1.000 49.08891 131 GLY A C 1
ATOM 974 O O . GLY A 1 131 ? 159.10995 252.50166 234.82963 1.000 55.40364 131 GLY A O 1
ATOM 975 N N . GLY A 1 132 ? 159.31591 254.21004 233.37917 1.000 47.01432 132 GLY A N 1
ATOM 976 C CA . GLY A 1 132 ? 159.46733 255.23306 234.39415 1.000 48.29044 132 GLY A CA 1
ATOM 977 C C . GLY A 1 132 ? 159.95338 256.53453 233.79211 1.000 44.57314 132 GLY A C 1
ATOM 978 O O . GLY A 1 132 ? 160.80204 256.52768 232.89662 1.000 48.61967 132 GLY A O 1
ATOM 979 N N . ILE A 1 133 ? 159.42075 257.65793 234.26148 1.000 45.16876 133 ILE A N 1
ATOM 980 C CA . ILE A 1 133 ? 159.69233 258.96569 233.67421 1.000 48.26981 133 ILE A CA 1
ATOM 981 C C . ILE A 1 133 ? 160.34400 259.82519 234.74638 1.000 49.29923 133 ILE A C 1
ATOM 982 O O . ILE A 1 133 ? 159.70935 260.15234 235.75644 1.000 51.86528 133 ILE A O 1
ATOM 987 N N . ASN A 1 134 ? 161.59847 260.21054 234.52359 1.000 51.15984 134 ASN A N 1
ATOM 988 C CA . ASN A 1 134 ? 162.30373 261.11740 235.42825 1.000 53.75099 134 ASN A CA 1
ATOM 989 C C . ASN A 1 134 ? 162.10833 262.53983 234.91779 1.000 51.15647 134 ASN A C 1
ATOM 990 O O . ASN A 1 134 ? 162.81515 262.99519 234.01510 1.000 50.59356 134 ASN A O 1
ATOM 995 N N . LEU A 1 135 ? 161.13528 263.24143 235.48864 1.000 50.57374 135 LEU A N 1
ATOM 996 C CA . LEU A 1 135 ? 160.92489 264.63782 235.13818 1.000 54.50065 135 LEU A CA 1
ATOM 997 C C . LEU A 1 135 ? 162.10015 265.46970 235.63264 1.000 55.90600 135 LEU A C 1
ATOM 998 O O . LEU A 1 135 ? 162.52503 265.34300 236.78527 1.000 58.30163 135 LEU A O 1
ATOM 1003 N N . GLU A 1 136 ? 162.62958 266.31838 234.75960 1.000 52.72045 136 GLU A N 1
ATOM 1004 C CA . GLU A 1 136 ? 163.79446 267.12172 235.08835 1.000 54.69521 136 GLU A CA 1
ATOM 1005 C C . GLU A 1 136 ? 163.62256 268.51558 234.51281 1.000 60.59639 136 GLU A C 1
ATOM 1006 O O . GLU A 1 136 ? 163.03326 268.68024 233.44165 1.000 63.94852 136 GLU A O 1
ATOM 1012 N N . ASP A 1 137 ? 164.13677 269.51423 235.23243 1.000 63.81056 137 ASP A N 1
ATOM 1013 C CA . ASP A 1 137 ? 164.19792 270.88999 234.74372 1.000 64.87398 137 ASP A CA 1
ATOM 1014 C C . ASP A 1 137 ? 162.79766 271.41010 234.40320 1.000 69.37657 137 ASP A C 1
ATOM 1015 O O . ASP A 1 137 ? 162.51793 271.85530 233.28893 1.000 71.42274 137 ASP A O 1
ATOM 1020 N N . ILE A 1 138 ? 161.90667 271.32445 235.38780 1.000 70.82030 138 ILE A N 1
ATOM 1021 C CA . ILE A 1 138 ? 160.51857 271.74176 235.23411 1.000 73.51422 138 ILE A CA 1
ATOM 1022 C C . ILE A 1 138 ? 160.12783 272.58760 236.43691 1.000 78.96689 138 ILE A C 1
ATOM 1023 O O . ILE A 1 138 ? 160.54571 272.30930 237.56626 1.000 81.13731 138 ILE A O 1
ATOM 1028 N N . LYS A 1 139 ? 159.32520 273.61719 236.19412 1.000 79.45060 139 LYS A N 1
ATOM 1029 C CA . LYS A 1 139 ? 158.83319 274.47857 237.26011 1.000 83.93963 139 LYS A CA 1
ATOM 1030 C C . LYS A 1 139 ? 157.73491 273.75187 238.03933 1.000 84.40367 139 LYS A C 1
ATOM 1031 O O . LYS A 1 139 ? 157.46607 272.56317 237.84220 1.000 78.43255 139 LYS A O 1
ATOM 1037 N N . ALA A 1 140 ? 157.08511 274.47719 238.93761 1.000 88.44095 140 ALA A N 1
ATOM 1038 C CA . ALA A 1 140 ? 156.04855 273.96343 239.81647 1.000 87.08840 140 ALA A CA 1
ATOM 1039 C C . ALA A 1 140 ? 154.80625 274.82855 239.68164 1.000 84.61312 140 ALA A C 1
ATOM 1040 O O . ALA A 1 140 ? 154.89495 275.99412 239.27975 1.000 84.24606 140 ALA A O 1
ATOM 1042 N N . PRO A 1 141 ? 153.62051 274.28936 240.01162 1.000 85.30871 141 PRO A N 1
ATOM 1043 C CA . PRO A 1 141 ? 153.31735 272.94136 240.50826 1.000 85.18190 141 PRO A CA 1
ATOM 1044 C C . PRO A 1 141 ? 152.77870 271.99713 239.43917 1.000 84.34653 141 PRO A C 1
ATOM 1045 O O . PRO A 1 141 ? 152.06897 271.04755 239.76081 1.000 81.96490 141 PRO A O 1
ATOM 1049 N N . GLU A 1 142 ? 153.09156 272.23109 238.16263 1.000 85.19728 142 GLU A N 1
ATOM 1050 C CA . GLU A 1 142 ? 152.57164 271.37079 237.10444 1.000 83.33946 142 GLU A CA 1
ATOM 1051 C C . GLU A 1 142 ? 153.11731 269.95270 237.20692 1.000 79.77488 142 GLU A C 1
ATOM 1052 O O . GLU A 1 142 ? 152.44537 269.00248 236.79176 1.000 75.95512 142 GLU A O 1
ATOM 1058 N N . CYS A 1 143 ? 154.32236 269.79183 237.75853 1.000 79.90356 143 CYS A N 1
ATOM 1059 C CA . CYS A 1 143 ? 154.92473 268.46680 237.86916 1.000 76.59060 143 CYS A CA 1
ATOM 1060 C C . CYS A 1 143 ? 154.09879 267.54848 238.76253 1.000 76.11397 143 CYS A C 1
ATOM 1061 O O . CYS A 1 143 ? 153.92880 266.36155 238.45591 1.000 73.39588 143 CYS A O 1
ATOM 1064 N N . PHE A 1 144 ? 153.58413 268.07679 239.87727 1.000 79.85730 144 PHE A N 1
ATOM 1065 C CA . PHE A 1 144 ? 152.74097 267.27255 240.75738 1.000 78.84916 144 PHE A CA 1
ATOM 1066 C C . PHE A 1 144 ? 151.47588 266.82020 240.04162 1.000 80.01908 144 PHE A C 1
ATOM 1067 O O . PHE A 1 144 ? 151.05357 265.66473 240.17713 1.000 79.53034 144 PHE A O 1
ATOM 1075 N N . TYR A 1 145 ? 150.85543 267.72357 239.27918 1.000 79.52889 145 TYR A N 1
ATOM 1076 C CA . TYR A 1 145 ? 149.65724 267.37346 238.52439 1.000 75.99170 145 TYR A CA 1
ATOM 1077 C C . TYR A 1 145 ? 149.95852 266.28888 237.49737 1.000 78.20680 145 TYR A C 1
ATOM 1078 O O . TYR A 1 145 ? 149.20369 265.31589 237.36168 1.000 78.50191 145 TYR A O 1
ATOM 1087 N N . ILE A 1 146 ? 151.07400 266.43710 236.77386 1.000 78.17249 146 ILE A N 1
ATOM 1088 C CA . ILE A 1 146 ? 151.47815 265.42967 235.79565 1.000 76.63684 146 ILE A CA 1
ATOM 1089 C C . ILE A 1 146 ? 151.64144 264.07646 236.47109 1.000 75.83063 146 ILE A C 1
ATOM 1090 O O . ILE A 1 146 ? 151.10243 263.06173 236.01161 1.000 72.13891 146 ILE A O 1
ATOM 1095 N N . GLU A 1 147 ? 152.39184 264.04510 237.57605 1.000 77.30842 147 GLU A N 1
ATOM 1096 C CA . GLU A 1 147 ? 152.68990 262.77768 238.23283 1.000 75.87533 147 GLU A CA 1
ATOM 1097 C C . GLU A 1 147 ? 151.42627 262.11980 238.76670 1.000 77.78607 147 GLU A C 1
ATOM 1098 O O . GLU A 1 147 ? 151.23697 260.90785 238.60880 1.000 77.54892 147 GLU A O 1
ATOM 1104 N N . GLN A 1 148 ? 150.54551 262.90327 239.39452 1.000 79.97140 148 GLN A N 1
ATOM 1105 C CA . GLN A 1 148 ? 149.31557 262.34235 239.94133 1.000 80.80446 148 GLN A CA 1
ATOM 1106 C C . GLN A 1 148 ? 148.42901 261.78035 238.83736 1.000 82.10323 148 GLN A C 1
ATOM 1107 O O . GLN A 1 148 ? 147.93955 260.64561 238.93376 1.000 83.28949 148 GLN A O 1
ATOM 1113 N N . LYS A 1 149 ? 148.21506 262.55970 237.77115 1.000 81.09480 149 LYS A N 1
ATOM 1114 C CA . LYS A 1 149 ? 147.35155 262.09301 236.69228 1.000 81.29561 149 LYS A CA 1
ATOM 1115 C C . LYS A 1 149 ? 147.92407 260.85096 236.02487 1.000 81.25014 149 LYS A C 1
ATOM 1116 O O . LYS A 1 149 ? 147.18553 259.90831 235.71699 1.000 81.71283 149 LYS A O 1
ATOM 1122 N N . LEU A 1 150 ? 149.23967 260.82191 235.80131 1.000 80.88403 150 LEU A N 1
ATOM 1123 C CA . LEU A 1 150 ? 149.84914 259.63726 235.21080 1.000 79.33634 150 LEU A CA 1
ATOM 1124 C C . LEU A 1 150 ? 149.67571 258.42726 236.11848 1.000 80.58046 150 LEU A C 1
ATOM 1125 O O . LEU A 1 150 ? 149.15327 257.39187 235.69396 1.000 79.92580 150 LEU A O 1
ATOM 1130 N N . ARG A 1 151 ? 150.06244 258.55632 237.39108 1.000 81.07418 151 ARG A N 1
ATOM 1131 C CA . ARG A 1 151 ? 149.97845 257.42486 238.30751 1.000 81.29351 151 ARG A CA 1
ATOM 1132 C C . ARG A 1 151 ? 148.55197 256.91181 238.44322 1.000 82.96439 151 ARG A C 1
ATOM 1133 O O . ARG A 1 151 ? 148.34566 255.71625 238.68107 1.000 82.80504 151 ARG A O 1
ATOM 1141 N N . GLU A 1 152 ? 147.55669 257.78566 238.29170 1.000 83.22154 152 GLU A N 1
ATOM 1142 C CA . GLU A 1 152 ? 146.17662 257.32095 238.28447 1.000 86.44735 152 GLU A CA 1
ATOM 1143 C C . GLU A 1 152 ? 145.69909 256.88976 236.90183 1.000 85.22471 152 GLU A C 1
ATOM 1144 O O . GLU A 1 152 ? 144.57782 256.38400 236.78401 1.000 88.31624 152 GLU A O 1
ATOM 1150 N N . ARG A 1 153 ? 146.51118 257.07309 235.85774 1.000 83.31315 153 ARG A N 1
ATOM 1151 C CA . ARG A 1 153 ? 146.17152 256.58708 234.52613 1.000 83.01955 153 ARG A CA 1
ATOM 1152 C C . ARG A 1 153 ? 147.20372 255.63002 233.93957 1.000 83.02212 153 ARG A C 1
ATOM 1153 O O . ARG A 1 153 ? 146.97649 255.09809 232.84649 1.000 81.74157 153 ARG A O 1
ATOM 1161 N N . MET A 1 154 ? 148.31870 255.38705 234.62447 1.000 83.22340 154 MET A N 1
ATOM 1162 C CA . MET A 1 154 ? 149.36954 254.49951 234.13961 1.000 78.44410 154 MET A CA 1
ATOM 1163 C C . MET A 1 154 ? 149.36034 253.20368 234.93716 1.000 74.90065 154 MET A C 1
ATOM 1164 O O . MET A 1 154 ? 149.32842 253.23024 236.17153 1.000 78.61676 154 MET A O 1
ATOM 1169 N N . ASN A 1 155 ? 149.39400 252.07439 234.23222 1.000 73.23553 155 ASN A N 1
ATOM 1170 C CA . ASN A 1 155 ? 149.61354 250.77748 234.85382 1.000 73.49905 155 ASN A CA 1
ATOM 1171 C C . ASN A 1 155 ? 151.09513 250.42693 234.93397 1.000 73.78166 155 ASN A C 1
ATOM 1172 O O . ASN A 1 155 ? 151.44153 249.26002 235.14933 1.000 76.00213 155 ASN A O 1
ATOM 1177 N N . ILE A 1 156 ? 151.96715 251.41647 234.77018 1.000 70.30191 156 ILE A N 1
ATOM 1178 C CA . ILE A 1 156 ? 153.41434 251.21765 234.74707 1.000 68.41416 156 ILE A CA 1
ATOM 1179 C C . ILE A 1 156 ? 154.03603 252.22759 235.70299 1.000 66.68405 156 ILE A C 1
ATOM 1180 O O . ILE A 1 156 ? 153.44255 253.28340 235.97543 1.000 64.00164 156 ILE A O 1
ATOM 1185 N N . PRO A 1 157 ? 155.21392 251.92182 236.25667 1.000 65.93327 157 PRO A N 1
ATOM 1186 C CA . PRO A 1 157 ? 155.82972 252.84306 237.22070 1.000 64.18367 157 PRO A CA 1
ATOM 1187 C C . PRO A 1 157 ? 156.02222 254.23411 236.63906 1.000 60.66557 157 PRO A C 1
ATOM 1188 O O . PRO A 1 157 ? 156.49155 254.40071 235.51204 1.000 64.45808 157 PRO A O 1
ATOM 1192 N N . VAL A 1 158 ? 155.64310 255.23726 237.42408 1.000 58.92787 158 VAL A N 1
ATOM 1193 C CA . VAL A 1 158 ? 155.88408 256.63725 237.10119 1.000 61.93038 158 VAL A CA 1
ATOM 1194 C C . VAL A 1 158 ? 156.53545 257.26496 238.32170 1.000 59.45465 158 VAL A C 1
ATOM 1195 O O . VAL A 1 158 ? 155.96063 257.23760 239.41625 1.000 69.35345 158 VAL A O 1
ATOM 1199 N N . PHE A 1 159 ? 157.72746 257.82514 238.14290 1.000 56.65218 159 PHE A N 1
ATOM 1200 C CA . PHE A 1 159 ? 158.53754 258.25947 239.27953 1.000 63.80437 159 PHE A CA 1
ATOM 1201 C C . PHE A 1 159 ? 159.28781 259.53278 238.90577 1.000 62.23402 159 PHE A C 1
ATOM 1202 O O . PHE A 1 159 ? 160.35010 259.47176 238.28095 1.000 62.82018 159 PHE A O 1
ATOM 1210 N N . HIS A 1 160 ? 158.73611 260.68005 239.29233 1.000 60.23602 160 HIS A N 1
ATOM 1211 C CA . HIS A 1 160 ? 159.46018 261.94043 239.18044 1.000 58.75792 160 HIS A CA 1
ATOM 1212 C C . HIS A 1 160 ? 160.61412 261.91862 240.17163 1.000 63.96446 160 HIS A C 1
ATOM 1213 O O . HIS A 1 160 ? 160.40734 262.04116 241.38311 1.000 70.02840 160 HIS A O 1
ATOM 1220 N N . ASP A 1 161 ? 161.83214 261.75422 239.65950 1.000 63.34371 161 ASP A N 1
ATOM 1221 C CA . ASP A 1 161 ? 162.98364 261.58605 240.53629 1.000 66.30521 161 ASP A CA 1
ATOM 1222 C C . ASP A 1 161 ? 163.44617 262.90644 241.14027 1.000 66.31563 161 ASP A C 1
ATOM 1223 O O . ASP A 1 161 ? 163.87951 262.93541 242.29629 1.000 69.58430 161 ASP A O 1
ATOM 1228 N N . ASP A 1 162 ? 163.34473 264.00477 240.38571 1.000 66.31403 162 ASP A N 1
ATOM 1229 C CA . ASP A 1 162 ? 163.80420 265.30293 240.87164 1.000 66.98555 162 ASP A CA 1
ATOM 1230 C C . ASP A 1 162 ? 163.08180 265.72865 242.14297 1.000 72.13794 162 ASP A C 1
ATOM 1231 O O . ASP A 1 162 ? 163.58937 266.58184 242.87721 1.000 75.11045 162 ASP A O 1
ATOM 1236 N N . GLN A 1 163 ? 161.90561 265.16648 242.41192 1.000 72.29315 163 GLN A N 1
ATOM 1237 C CA . GLN A 1 163 ? 161.24188 265.35049 243.69685 1.000 73.58787 163 GLN A CA 1
ATOM 1238 C C . GLN A 1 163 ? 161.58879 264.21823 244.66057 1.000 71.58674 163 GLN A C 1
ATOM 1239 O O . GLN A 1 163 ? 162.24513 264.43141 245.68720 1.000 73.39268 163 GLN A O 1
ATOM 1245 N N . HIS A 1 164 ? 161.20127 262.99542 244.29775 1.000 71.07073 164 HIS A N 1
ATOM 1246 C CA . HIS A 1 164 ? 161.14773 261.89616 245.25210 1.000 74.53563 164 HIS A CA 1
ATOM 1247 C C . HIS A 1 164 ? 162.52556 261.33255 245.57989 1.000 77.10790 164 HIS A C 1
ATOM 1248 O O . HIS A 1 164 ? 162.77282 260.94953 246.72549 1.000 78.60079 164 HIS A O 1
ATOM 1255 N N . GLY A 1 165 ? 163.43032 261.24940 244.60299 1.000 74.76793 165 GLY A N 1
ATOM 1256 C CA . GLY A 1 165 ? 164.74763 260.70071 244.89178 1.000 74.09262 165 GLY A CA 1
ATOM 1257 C C . GLY A 1 165 ? 165.53432 261.55960 245.86556 1.000 76.25596 165 GLY A C 1
ATOM 1258 O O . GLY A 1 165 ? 166.10440 261.06006 246.84533 1.000 78.68767 165 GLY A O 1
ATOM 1259 N N . THR A 1 166 ? 165.56467 262.87012 245.61927 1.000 74.64871 166 THR A N 1
ATOM 1260 C CA . THR A 1 166 ? 166.23024 263.76142 246.55841 1.000 76.81044 166 THR A CA 1
ATOM 1261 C C . THR A 1 166 ? 165.45775 263.85645 247.86618 1.000 80.99341 166 THR A C 1
ATOM 1262 O O . THR A 1 166 ? 166.06267 264.08004 248.91961 1.000 81.68246 166 THR A O 1
ATOM 1266 N N . ALA A 1 167 ? 164.13437 263.65752 247.83250 1.000 79.24864 167 ALA A N 1
ATOM 1267 C CA . ALA A 1 167 ? 163.39168 263.53286 249.08140 1.000 79.32497 167 ALA A CA 1
ATOM 1268 C C . ALA A 1 167 ? 163.88014 262.33961 249.89174 1.000 79.30156 167 ALA A C 1
ATOM 1269 O O . ALA A 1 167 ? 164.04876 262.43602 251.11138 1.000 82.44811 167 ALA A O 1
ATOM 1271 N N . ILE A 1 168 ? 164.11524 261.20762 249.22624 1.000 76.60815 168 ILE A N 1
ATOM 1272 C CA . ILE A 1 168 ? 164.60904 260.01445 249.91101 1.000 76.93059 168 ILE A CA 1
ATOM 1273 C C . ILE A 1 168 ? 165.98546 260.27861 250.50473 1.000 77.10240 168 ILE A C 1
ATOM 1274 O O . ILE A 1 168 ? 166.26658 259.92801 251.65772 1.000 78.23599 168 ILE A O 1
ATOM 1279 N N . ILE A 1 169 ? 166.86632 260.90113 249.72169 1.000 77.25019 169 ILE A N 1
ATOM 1280 C CA . ILE A 1 169 ? 168.22258 261.15266 250.20832 1.000 80.46894 169 ILE A CA 1
ATOM 1281 C C . ILE A 1 169 ? 168.20190 262.11804 251.38938 1.000 80.15068 169 ILE A C 1
ATOM 1282 O O . ILE A 1 169 ? 168.92886 261.93075 252.37335 1.000 80.53106 169 ILE A O 1
ATOM 1287 N N . SER A 1 170 ? 167.36015 263.15184 251.32513 1.000 77.58504 170 SER A N 1
ATOM 1288 C CA . SER A 1 170 ? 167.24020 264.07182 252.45119 1.000 80.70318 170 SER A CA 1
ATOM 1289 C C . SER A 1 170 ? 166.66269 263.37522 253.67841 1.000 80.99163 170 SER A C 1
ATOM 1290 O O . SER A 1 170 ? 167.11766 263.60751 254.80413 1.000 80.80694 170 SER A O 1
ATOM 1293 N N . THR A 1 171 ? 165.66250 262.51315 253.48097 1.000 79.91035 171 THR A N 1
ATOM 1294 C CA . THR A 1 171 ? 165.03356 261.82680 254.60444 1.000 79.37478 171 THR A CA 1
ATOM 1295 C C . THR A 1 171 ? 166.00295 260.87536 255.29391 1.000 80.18428 171 THR A C 1
ATOM 1296 O O . THR A 1 171 ? 166.02640 260.79253 256.52750 1.000 83.18884 171 THR A O 1
ATOM 1300 N N . ALA A 1 172 ? 166.80464 260.14396 254.51606 1.000 80.09508 172 ALA A N 1
ATOM 1301 C CA . ALA A 1 172 ? 167.77255 259.22775 255.11141 1.000 79.01522 172 ALA A CA 1
ATOM 1302 C C . ALA A 1 172 ? 168.84148 259.98318 255.89044 1.000 81.52623 172 ALA A C 1
ATOM 1303 O O . ALA A 1 172 ? 169.31506 259.50695 256.92883 1.000 81.55837 172 ALA A O 1
ATOM 1305 N N . ALA A 1 173 ? 169.23755 261.16013 255.40437 1.000 80.88222 173 ALA A N 1
ATOM 1306 C CA . ALA A 1 173 ? 170.20059 261.98202 256.12414 1.000 78.89770 173 ALA A CA 1
ATOM 1307 C C . ALA A 1 173 ? 169.62167 262.58775 257.39355 1.000 81.56626 173 ALA A C 1
ATOM 1308 O O . ALA A 1 173 ? 170.38611 263.09788 258.21937 1.000 83.53624 173 ALA A O 1
ATOM 1310 N N . ILE A 1 174 ? 168.30429 262.54891 257.56631 1.000 83.81806 174 ILE A N 1
ATOM 1311 C CA . ILE A 1 174 ? 167.65756 263.08080 258.75670 1.000 85.31989 174 ILE A CA 1
ATOM 1312 C C . ILE A 1 174 ? 167.35851 261.98410 259.77098 1.000 85.04717 174 ILE A C 1
ATOM 1313 O O . ILE A 1 174 ? 167.53377 262.18553 260.97321 1.000 86.78130 174 ILE A O 1
ATOM 1318 N N . LEU A 1 175 ? 166.92031 260.81366 259.30125 1.000 82.27743 175 LEU A N 1
ATOM 1319 C CA . LEU A 1 175 ? 166.67839 259.69830 260.21027 1.000 82.35638 175 LEU A CA 1
ATOM 1320 C C . LEU A 1 175 ? 167.95819 259.28383 260.92457 1.000 86.68179 175 LEU A C 1
ATOM 1321 O O . LEU A 1 175 ? 167.94804 259.02257 262.13329 1.000 88.84150 175 LEU A O 1
ATOM 1326 N N . ASN A 1 176 ? 169.07271 259.21847 260.19357 1.000 88.09999 176 ASN A N 1
ATOM 1327 C CA . ASN A 1 176 ? 170.34570 258.89210 260.82475 1.000 87.61948 176 ASN A CA 1
ATOM 1328 C C . ASN A 1 176 ? 170.89434 260.06720 261.62306 1.000 88.63318 176 ASN A C 1
ATOM 1329 O O . ASN A 1 176 ? 171.59387 259.86148 262.62115 1.000 92.79165 176 ASN A O 1
ATOM 1334 N N . GLY A 1 177 ? 170.59715 261.29834 261.20138 1.000 85.73299 177 GLY A N 1
ATOM 1335 C CA . GLY A 1 177 ? 171.04227 262.45733 261.95531 1.000 87.75614 177 GLY A CA 1
ATOM 1336 C C . GLY A 1 177 ? 170.41806 262.55002 263.33214 1.000 92.80974 177 GLY A C 1
ATOM 1337 O O . GLY A 1 177 ? 171.06660 263.00134 264.28231 1.000 94.76465 177 GLY A O 1
ATOM 1338 N N . LEU A 1 178 ? 169.15578 262.13274 263.46111 1.000 92.22336 178 LEU A N 1
ATOM 1339 C CA . LEU A 1 178 ? 168.50552 262.13666 264.76666 1.000 92.72289 178 LEU A CA 1
ATOM 1340 C C . LEU A 1 178 ? 169.18116 261.16917 265.72809 1.000 93.95349 178 LEU A C 1
ATOM 1341 O O . LEU A 1 178 ? 169.17873 261.39831 266.94296 1.000 95.55364 178 LEU A O 1
ATOM 1346 N N . ARG A 1 179 ? 169.75584 260.08236 265.20719 1.000 92.51924 179 ARG A N 1
ATOM 1347 C CA . ARG A 1 179 ? 170.50919 259.16476 266.05498 1.000 92.87596 179 ARG A CA 1
ATOM 1348 C C . ARG A 1 179 ? 171.73770 259.84482 266.64432 1.000 95.00308 179 ARG A C 1
ATOM 1349 O O . ARG A 1 179 ? 172.04031 259.67852 267.83192 1.000 96.48128 179 ARG A O 1
ATOM 1357 N N . VAL A 1 180 ? 172.45943 260.61464 265.82776 1.000 94.32640 180 VAL A N 1
ATOM 1358 C CA . VAL A 1 180 ? 173.66194 261.28385 266.31151 1.000 94.77529 180 VAL A CA 1
ATOM 1359 C C . VAL A 1 180 ? 173.30201 262.41061 267.27151 1.000 95.45281 180 VAL A C 1
ATOM 1360 O O . VAL A 1 180 ? 173.93104 262.56935 268.32404 1.000 96.95745 180 VAL A O 1
ATOM 1364 N N . VAL A 1 181 ? 172.28234 263.20700 266.93455 1.000 95.50405 181 VAL A N 1
ATOM 1365 C CA . VAL A 1 181 ? 171.90798 264.33219 267.79124 1.000 96.55647 181 VAL A CA 1
ATOM 1366 C C . VAL A 1 181 ? 171.09043 263.91413 269.00222 1.000 97.96022 181 VAL A C 1
ATOM 1367 O O . VAL A 1 181 ? 170.86321 264.74283 269.89352 1.000 97.65490 181 VAL A O 1
ATOM 1371 N N . GLU A 1 182 ? 170.64509 262.65708 269.06167 1.000 97.34909 182 GLU A N 1
ATOM 1372 C CA . GLU A 1 182 ? 169.88409 262.12455 270.19392 1.000 97.37560 182 GLU A CA 1
ATOM 1373 C C . GLU A 1 182 ? 168.59389 262.91783 270.41780 1.000 97.88205 182 GLU A C 1
ATOM 1374 O O . GLU A 1 182 ? 168.39223 263.55777 271.45195 1.000 98.13482 182 GLU A O 1
ATOM 1380 N N . LYS A 1 183 ? 167.71627 262.86323 269.41751 1.000 98.15102 183 LYS A N 1
ATOM 1381 C CA . LYS A 1 183 ? 166.42402 263.53049 269.47560 1.000 96.78197 183 LYS A CA 1
ATOM 1382 C C . LYS A 1 183 ? 165.38121 262.65757 268.79219 1.000 97.18483 183 LYS A C 1
ATOM 1383 O O . LYS A 1 183 ? 165.70513 261.78805 267.97973 1.000 96.38872 183 LYS A O 1
ATOM 1389 N N . ASN A 1 184 ? 164.11908 262.89962 269.13228 1.000 99.54312 184 ASN A N 1
ATOM 1390 C CA . ASN A 1 184 ? 163.00375 262.13335 268.59742 1.000 100.39181 184 ASN A CA 1
ATOM 1391 C C . ASN A 1 184 ? 162.40688 262.83251 267.38148 1.000 101.22193 184 ASN A C 1
ATOM 1392 O O . ASN A 1 184 ? 162.42280 264.06134 267.27653 1.000 101.04747 184 ASN A O 1
ATOM 1397 N N . ILE A 1 185 ? 161.87663 262.02671 266.45763 1.000 101.37242 185 ILE A N 1
ATOM 1398 C CA . ILE A 1 185 ? 161.30971 262.57009 265.22687 1.000 101.63983 185 ILE A CA 1
ATOM 1399 C C . ILE A 1 185 ? 160.04480 263.37302 265.50968 1.000 101.99961 185 ILE A C 1
ATOM 1400 O O . ILE A 1 185 ? 159.74480 264.34084 264.79989 1.000 102.74702 185 ILE A O 1
ATOM 1405 N N . SER A 1 186 ? 159.28887 263.00257 266.54130 1.000 102.14369 186 SER A N 1
ATOM 1406 C CA . SER A 1 186 ? 158.02419 263.66063 266.84001 1.000 102.90300 186 SER A CA 1
ATOM 1407 C C . SER A 1 186 ? 158.17513 264.89874 267.71543 1.000 103.92130 186 SER A C 1
ATOM 1408 O O . SER A 1 186 ? 157.17760 265.58477 267.96294 1.000 103.65523 186 SER A O 1
ATOM 1411 N N . ASP A 1 187 ? 159.38387 265.20490 268.18626 1.000 102.48566 187 ASP A N 1
ATOM 1412 C CA . ASP A 1 187 ? 159.60281 266.34410 269.06560 1.000 102.88076 187 ASP A CA 1
ATOM 1413 C C . ASP A 1 187 ? 160.55454 267.38534 268.49300 1.000 103.44091 187 ASP A C 1
ATOM 1414 O O . ASP A 1 187 ? 160.80017 268.40209 269.15248 1.000 103.62765 187 ASP A O 1
ATOM 1419 N N . VAL A 1 188 ? 161.09306 267.17237 267.29723 1.000 103.04344 188 VAL A N 1
ATOM 1420 C CA . VAL A 1 188 ? 162.05162 268.09714 266.70331 1.000 103.27200 188 VAL A CA 1
ATOM 1421 C C . VAL A 1 188 ? 161.30755 269.20945 265.97958 1.000 103.60808 188 VAL A C 1
ATOM 1422 O O . VAL A 1 188 ? 160.16896 269.04249 265.52925 1.000 103.52036 188 VAL A O 1
ATOM 1426 N N . ARG A 1 189 ? 161.96564 270.36057 265.86622 1.000 103.09540 189 ARG A N 1
ATOM 1427 C CA . ARG A 1 189 ? 161.42622 271.52151 265.17018 1.000 103.13178 189 ARG A CA 1
ATOM 1428 C C . ARG A 1 189 ? 162.20459 271.72346 263.87554 1.000 102.87445 189 ARG A C 1
ATOM 1429 O O . ARG A 1 189 ? 163.43144 271.87104 263.90276 1.000 102.89350 189 ARG A O 1
ATOM 1437 N N . MET A 1 190 ? 161.49573 271.73480 262.74874 1.000 102.40078 190 MET A N 1
ATOM 1438 C CA . MET A 1 190 ? 162.11350 271.87417 261.43717 1.000 100.33054 190 MET A CA 1
ATOM 1439 C C . MET A 1 190 ? 161.71282 273.20688 260.82374 1.000 97.97288 190 MET A C 1
ATOM 1440 O O . MET A 1 190 ? 160.52866 273.56027 260.81315 1.000 98.83813 190 MET A O 1
ATOM 1445 N N . VAL A 1 191 ? 162.70023 273.93663 260.31162 1.000 96.85861 191 VAL A N 1
ATOM 1446 C CA . VAL A 1 191 ? 162.49606 275.23746 259.68741 1.000 95.44121 191 VAL A CA 1
ATOM 1447 C C . VAL A 1 191 ? 163.09971 275.19296 258.29122 1.000 95.14104 191 VAL A C 1
ATOM 1448 O O . VAL A 1 191 ? 164.25716 274.79125 258.12305 1.000 95.40343 191 VAL A O 1
ATOM 1452 N N . VAL A 1 192 ? 162.31665 275.59998 257.29505 1.000 94.22763 192 VAL A N 1
ATOM 1453 C CA . VAL A 1 192 ? 162.72090 275.55385 255.89511 1.000 93.62997 192 VAL A CA 1
ATOM 1454 C C . VAL A 1 192 ? 162.64924 276.95951 255.31907 1.000 93.75887 192 VAL A C 1
ATOM 1455 O O . VAL A 1 192 ? 161.64452 277.65801 255.49496 1.000 94.46811 192 VAL A O 1
ATOM 1459 N N . SER A 1 193 ? 163.71433 277.37115 254.63712 1.000 95.06381 193 SER A N 1
ATOM 1460 C CA . SER A 1 193 ? 163.77327 278.65288 253.93976 1.000 96.15116 193 SER A CA 1
ATOM 1461 C C . SER A 1 193 ? 163.92257 278.35143 252.45174 1.000 98.89184 193 SER A C 1
ATOM 1462 O O . SER A 1 193 ? 165.03768 278.27048 251.93140 1.000 102.79184 193 SER A O 1
ATOM 1465 N N . GLY A 1 194 ? 162.79250 278.18083 251.77055 1.000 98.25582 194 GLY A N 1
ATOM 1466 C CA . GLY A 1 194 ? 162.80613 277.92150 250.34548 1.000 99.80258 194 GLY A CA 1
ATOM 1467 C C . GLY A 1 194 ? 161.75798 276.92852 249.88864 1.000 94.21369 194 GLY A C 1
ATOM 1468 O O . GLY A 1 194 ? 161.62951 275.83999 250.45657 1.000 92.40906 194 GLY A O 1
ATOM 1469 N N . ALA A 1 195 ? 161.00368 277.29472 248.85660 1.000 93.88709 195 ALA A N 1
ATOM 1470 C CA . ALA A 1 195 ? 159.99444 276.43007 248.26537 1.000 90.93796 195 ALA A CA 1
ATOM 1471 C C . ALA A 1 195 ? 160.31910 276.21066 246.79563 1.000 94.07812 195 ALA A C 1
ATOM 1472 O O . ALA A 1 195 ? 160.65997 277.15542 246.07677 1.000 99.87149 195 ALA A O 1
ATOM 1474 N N . GLY A 1 196 ? 160.21055 274.96451 246.35497 1.000 91.02168 196 GLY A N 1
ATOM 1475 C CA . GLY A 1 196 ? 160.56586 274.63517 244.99023 1.000 90.89415 196 GLY A CA 1
ATOM 1476 C C . GLY A 1 196 ? 160.19670 273.20496 244.67185 1.000 86.83268 196 GLY A C 1
ATOM 1477 O O . GLY A 1 196 ? 159.44535 272.55774 245.40484 1.000 84.57337 196 GLY A O 1
ATOM 1478 N N . ALA A 1 197 ? 160.73868 272.71993 243.55319 1.000 86.25063 197 ALA A N 1
ATOM 1479 C CA . ALA A 1 197 ? 160.42360 271.36785 243.10444 1.000 84.69981 197 ALA A CA 1
ATOM 1480 C C . ALA A 1 197 ? 160.89380 270.32780 244.11354 1.000 83.24657 197 ALA A C 1
ATOM 1481 O O . ALA A 1 197 ? 160.11504 269.47247 244.54888 1.000 81.02013 197 ALA A O 1
ATOM 1483 N N . ALA A 1 198 ? 162.16313 270.38924 244.50476 1.000 83.65885 198 ALA A N 1
ATOM 1484 C CA . ALA A 1 198 ? 162.71630 269.41622 245.44582 1.000 82.61267 198 ALA A CA 1
ATOM 1485 C C . ALA A 1 198 ? 162.63013 269.90543 246.88880 1.000 84.05969 198 ALA A C 1
ATOM 1486 O O . ALA A 1 198 ? 163.60195 269.85647 247.64073 1.000 86.72427 198 ALA A O 1
ATOM 1488 N N . ALA A 1 199 ? 161.46198 270.38625 247.28181 1.000 84.64679 199 ALA A N 1
ATOM 1489 C CA . ALA A 1 199 ? 161.16956 270.69270 248.67841 1.000 84.08360 199 ALA A CA 1
ATOM 1490 C C . ALA A 1 199 ? 159.84405 270.10874 249.14141 1.000 82.92306 199 ALA A C 1
ATOM 1491 O O . ALA A 1 199 ? 159.74791 269.63363 250.27669 1.000 83.30338 199 ALA A O 1
ATOM 1493 N N . ILE A 1 200 ? 158.82458 270.11203 248.28040 1.000 83.45800 200 ILE A N 1
ATOM 1494 C CA . ILE A 1 200 ? 157.51133 269.61142 248.67256 1.000 84.33822 200 ILE A CA 1
ATOM 1495 C C . ILE A 1 200 ? 157.54701 268.10118 248.86573 1.000 84.58929 200 ILE A C 1
ATOM 1496 O O . ILE A 1 200 ? 156.91463 267.56581 249.78307 1.000 85.14705 200 ILE A O 1
ATOM 1501 N N . ALA A 1 201 ? 158.27532 267.38800 248.00326 1.000 84.87411 201 ALA A N 1
ATOM 1502 C CA . ALA A 1 201 ? 158.41042 265.94530 248.17611 1.000 83.25391 201 ALA A CA 1
ATOM 1503 C C . ALA A 1 201 ? 159.14846 265.61451 249.46623 1.000 84.74952 201 ALA A C 1
ATOM 1504 O O . ALA A 1 201 ? 158.77370 264.67837 250.18400 1.000 86.58733 201 ALA A O 1
ATOM 1506 N N . CYS A 1 202 ? 160.20225 266.37498 249.77654 1.000 84.38453 202 CYS A N 1
ATOM 1507 C CA . CYS A 1 202 ? 160.91590 266.17818 251.03347 1.000 84.75827 202 CYS A CA 1
ATOM 1508 C C . CYS A 1 202 ? 160.00011 266.42084 252.22450 1.000 87.34548 202 CYS A C 1
ATOM 1509 O O . CYS A 1 202 ? 160.02380 265.66235 253.20053 1.000 88.08180 202 CYS A O 1
ATOM 1512 N N . MET A 1 203 ? 159.18567 267.47751 252.16110 1.000 89.35986 203 MET A N 1
ATOM 1513 C CA . MET A 1 203 ? 158.25342 267.76165 253.24774 1.000 86.87468 203 MET A CA 1
ATOM 1514 C C . MET A 1 203 ? 157.22373 266.65079 253.40394 1.000 87.47058 203 MET A C 1
ATOM 1515 O O . MET A 1 203 ? 156.90059 266.25111 254.52711 1.000 89.24907 203 MET A O 1
ATOM 1520 N N . ASN A 1 204 ? 156.68870 266.14797 252.28971 1.000 88.41598 204 ASN A N 1
ATOM 1521 C CA . ASN A 1 204 ? 155.72387 265.05426 252.35527 1.000 89.43625 204 ASN A CA 1
ATOM 1522 C C . ASN A 1 204 ? 156.34869 263.81438 252.98262 1.000 91.42898 204 ASN A C 1
ATOM 1523 O O . ASN A 1 204 ? 155.74248 263.16255 253.84359 1.000 94.14595 204 ASN A O 1
ATOM 1528 N N . LEU A 1 205 ? 157.57325 263.48006 252.56544 1.000 90.23244 205 LEU A N 1
ATOM 1529 C CA . LEU A 1 205 ? 158.25622 262.31677 253.12119 1.000 90.70392 205 LEU A CA 1
ATOM 1530 C C . LEU A 1 205 ? 158.52291 262.48680 254.61163 1.000 91.62093 205 LEU A C 1
ATOM 1531 O O . LEU A 1 205 ? 158.33438 261.54845 255.39474 1.000 91.52107 205 LEU A O 1
ATOM 1536 N N . LEU A 1 206 ? 158.95826 263.67901 255.02437 1.000 91.56019 206 LEU A N 1
ATOM 1537 C CA . LEU A 1 206 ? 159.24595 263.91108 256.43522 1.000 92.13750 206 LEU A CA 1
ATOM 1538 C C . LEU A 1 206 ? 157.97785 263.89946 257.27943 1.000 93.42590 206 LEU A C 1
ATOM 1539 O O . LEU A 1 206 ? 158.00201 263.42932 258.42270 1.000 93.76363 206 LEU A O 1
ATOM 1544 N N . VAL A 1 207 ? 156.86950 264.41370 256.74246 1.000 92.46120 207 VAL A N 1
ATOM 1545 C CA . VAL A 1 207 ? 155.59916 264.35822 257.45744 1.000 93.60572 207 VAL A CA 1
ATOM 1546 C C . VAL A 1 207 ? 155.13868 262.91537 257.61363 1.000 94.11163 207 VAL A C 1
ATOM 1547 O O . VAL A 1 207 ? 154.69649 262.50356 258.69312 1.000 95.85879 207 VAL A O 1
ATOM 1551 N N . ALA A 1 208 ? 155.23831 262.12113 256.54509 1.000 92.76902 208 ALA A N 1
ATOM 1552 C CA . ALA A 1 208 ? 154.87853 260.71262 256.64574 1.000 93.46789 208 ALA A CA 1
ATOM 1553 C C . ALA A 1 208 ? 155.83836 259.93131 257.53348 1.000 93.16122 208 ALA A C 1
ATOM 1554 O O . ALA A 1 208 ? 155.47971 258.84907 258.00914 1.000 92.72897 208 ALA A O 1
ATOM 1556 N N . LEU A 1 209 ? 157.04962 260.44656 257.75905 1.000 92.83177 209 LEU A N 1
ATOM 1557 C CA . LEU A 1 209 ? 157.97070 259.78014 258.67335 1.000 93.44515 209 LEU A CA 1
ATOM 1558 C C . LEU A 1 209 ? 157.47993 259.84392 260.11412 1.000 94.78583 209 LEU A C 1
ATOM 1559 O O . LEU A 1 209 ? 157.71945 258.91123 260.88955 1.000 93.42982 209 LEU A O 1
ATOM 1564 N N . GLY A 1 210 ? 156.79769 260.92321 260.49031 1.000 95.74985 210 GLY A N 1
ATOM 1565 C CA . GLY A 1 210 ? 156.28024 261.05167 261.83814 1.000 94.80560 210 GLY A CA 1
ATOM 1566 C C . GLY A 1 210 ? 156.34770 262.45943 262.39298 1.000 97.26708 210 GLY A C 1
ATOM 1567 O O . GLY A 1 210 ? 155.81083 262.73213 263.47078 1.000 100.24275 210 GLY A O 1
ATOM 1568 N N . LEU A 1 211 ? 157.00763 263.36190 261.67255 1.000 96.46728 211 LEU A N 1
ATOM 1569 C CA . LEU A 1 211 ? 157.12210 264.73960 262.12989 1.000 98.58346 211 LEU A CA 1
ATOM 1570 C C . LEU A 1 211 ? 155.77103 265.44300 262.06858 1.000 101.43211 211 LEU A C 1
ATOM 1571 O O . LEU A 1 211 ? 154.99049 265.24839 261.13271 1.000 100.61454 211 LEU A O 1
ATOM 1576 N N . GLN A 1 212 ? 155.49890 266.26469 263.07889 1.000 103.74263 212 GLN A N 1
ATOM 1577 C CA . GLN A 1 212 ? 154.24655 267.00469 263.13112 1.000 104.84050 212 GLN A CA 1
ATOM 1578 C C . GLN A 1 212 ? 154.24135 268.12493 262.09845 1.000 104.86386 212 GLN A C 1
ATOM 1579 O O . GLN A 1 212 ? 155.25837 268.78499 261.86728 1.000 103.83877 212 GLN A O 1
ATOM 1585 N N . LYS A 1 213 ? 153.08125 268.33421 261.47135 1.000 103.94095 213 LYS A N 1
ATOM 1586 C CA . LYS A 1 213 ? 152.96461 269.38304 260.46307 1.000 104.12233 213 LYS A CA 1
ATOM 1587 C C . LYS A 1 213 ? 153.07579 270.77084 261.08344 1.000 105.47276 213 LYS A C 1
ATOM 1588 O O . LYS A 1 213 ? 153.64106 271.68506 260.47228 1.000 103.73968 213 LYS A O 1
ATOM 1594 N N . HIS A 1 214 ? 152.53667 270.95240 262.29122 1.000 107.70868 214 HIS A N 1
ATOM 1595 C CA . HIS A 1 214 ? 152.56037 272.26131 262.93427 1.000 107.78754 214 HIS A CA 1
ATOM 1596 C C . HIS A 1 214 ? 153.95343 272.67421 263.39384 1.000 106.38726 214 HIS A C 1
ATOM 1597 O O . HIS A 1 214 ? 154.13917 273.83334 263.77748 1.000 106.21251 214 HIS A O 1
ATOM 1604 N N . ASN A 1 215 ? 154.92744 271.76860 263.36805 1.000 105.12860 215 ASN A N 1
ATOM 1605 C CA . ASN A 1 215 ? 156.29986 272.08661 263.73942 1.000 105.88097 215 ASN A CA 1
ATOM 1606 C C . ASN A 1 215 ? 157.17128 272.45250 262.54475 1.000 103.39088 215 ASN A C 1
ATOM 1607 O O . ASN A 1 215 ? 158.38114 272.63729 262.71419 1.000 102.86448 215 ASN A O 1
ATOM 1612 N N . ILE A 1 216 ? 156.59404 272.55831 261.35074 1.000 101.70615 216 ILE A N 1
ATOM 1613 C CA . ILE A 1 216 ? 157.33253 272.84834 260.12731 1.000 99.77609 216 ILE A CA 1
ATOM 1614 C C . ILE A 1 216 ? 157.00022 274.26499 259.68348 1.000 96.24823 216 ILE A C 1
ATOM 1615 O O . ILE A 1 216 ? 155.82333 274.63287 259.59154 1.000 97.86782 216 ILE A O 1
ATOM 1620 N N . VAL A 1 217 ? 158.03493 275.05636 259.40965 1.000 94.29587 217 VAL A N 1
ATOM 1621 C CA . VAL A 1 217 ? 157.89072 276.43833 258.96607 1.000 94.08571 217 VAL A CA 1
ATOM 1622 C C . VAL A 1 217 ? 158.52756 276.56771 257.58854 1.000 93.05013 217 VAL A C 1
ATOM 1623 O O . VAL A 1 217 ? 159.67071 276.14122 257.38609 1.000 92.72155 217 VAL A O 1
ATOM 1627 N N . VAL A 1 218 ? 157.79171 277.16144 256.64828 1.000 92.84937 218 VAL A N 1
ATOM 1628 C CA . VAL A 1 218 ? 158.23167 277.29650 255.26490 1.000 92.20178 218 VAL A CA 1
ATOM 1629 C C . VAL A 1 218 ? 158.44528 278.77041 254.95059 1.000 94.18770 218 VAL A C 1
ATOM 1630 O O . VAL A 1 218 ? 157.76842 279.64645 255.49897 1.000 96.25273 218 VAL A O 1
ATOM 1634 N N . CYS A 1 219 ? 159.39183 279.03968 254.05064 1.000 95.43167 219 CYS A N 1
ATOM 1635 C CA . CYS A 1 219 ? 159.72707 280.40073 253.65601 1.000 99.83334 219 CYS A CA 1
ATOM 1636 C C . CYS A 1 219 ? 160.11944 280.43197 252.18438 1.000 103.80816 219 CYS A C 1
ATOM 1637 O O . CYS A 1 219 ? 160.25809 279.39411 251.53206 1.000 101.89126 219 CYS A O 1
ATOM 1640 N N . ASP A 1 220 ? 160.28083 281.64874 251.66632 1.000 108.52886 220 ASP A N 1
ATOM 1641 C CA . ASP A 1 220 ? 160.78849 281.88811 250.31900 1.000 113.92120 220 ASP A CA 1
ATOM 1642 C C . ASP A 1 220 ? 161.48128 283.24843 250.31434 1.000 117.36584 220 ASP A C 1
ATOM 1643 O O . ASP A 1 220 ? 161.83553 283.78896 251.36712 1.000 115.70198 220 ASP A O 1
ATOM 1648 N N . SER A 1 221 ? 161.68740 283.80560 249.11630 1.000 122.15084 221 SER A N 1
ATOM 1649 C CA . SER A 1 221 ? 162.24270 285.15305 249.02084 1.000 122.59963 221 SER A CA 1
ATOM 1650 C C . SER A 1 221 ? 161.31721 286.18507 249.64990 1.000 117.72475 221 SER A C 1
ATOM 1651 O O . SER A 1 221 ? 161.78825 287.18065 250.21149 1.000 117.00313 221 SER A O 1
ATOM 1654 N N . LYS A 1 222 ? 160.00294 285.97226 249.55813 1.000 115.40949 222 LYS A N 1
ATOM 1655 C CA . LYS A 1 222 ? 159.05602 286.90313 250.16274 1.000 113.46752 222 LYS A CA 1
ATOM 1656 C C . LYS A 1 222 ? 159.19860 286.93183 251.67962 1.000 113.01863 222 LYS A C 1
ATOM 1657 O O . LYS A 1 222 ? 159.14378 288.00338 252.29488 1.000 110.45839 222 LYS A O 1
ATOM 1663 N N . GLY A 1 223 ? 159.37612 285.77793 252.29267 1.000 112.87978 223 GLY A N 1
ATOM 1664 C CA . GLY A 1 223 ? 159.49780 285.67854 253.73195 1.000 109.27761 223 GLY A CA 1
ATOM 1665 C C . GLY A 1 223 ? 158.76186 284.44701 254.23159 1.000 106.57456 223 GLY A C 1
ATOM 1666 O O . GLY A 1 223 ? 158.62841 283.46009 253.51120 1.000 106.18141 223 GLY A O 1
ATOM 1667 N N . VAL A 1 224 ? 158.29147 284.53153 255.47754 1.000 105.31540 224 VAL A N 1
ATOM 1668 C CA . VAL A 1 224 ? 157.51366 283.44002 256.04759 1.000 103.63661 224 VAL A CA 1
ATOM 1669 C C . VAL A 1 224 ? 156.22318 283.28819 255.25824 1.000 102.67449 224 VAL A C 1
ATOM 1670 O O . VAL A 1 224 ? 155.53321 284.27280 254.96573 1.000 104.12381 224 VAL A O 1
ATOM 1674 N N . ILE A 1 225 ? 155.89752 282.04956 254.89529 1.000 101.32380 225 ILE A N 1
ATOM 1675 C CA . ILE A 1 225 ? 154.68770 281.75680 254.12574 1.000 101.62405 225 ILE A CA 1
ATOM 1676 C C . ILE A 1 225 ? 153.55894 281.59992 255.13975 1.000 102.86499 225 ILE A C 1
ATOM 1677 O O . ILE A 1 225 ? 153.24324 280.50091 255.59519 1.000 101.93459 225 ILE A O 1
ATOM 1682 N N . TYR A 1 226 ? 152.94858 282.72269 255.49968 1.000 104.69485 226 TYR A N 1
ATOM 1683 C CA . TYR A 1 226 ? 151.84832 282.76345 256.44904 1.000 104.55513 226 TYR A CA 1
ATOM 1684 C C . TYR A 1 226 ? 150.53154 282.99303 255.71867 1.000 106.25531 226 TYR A C 1
ATOM 1685 O O . TYR A 1 226 ? 150.49010 283.22717 254.50765 1.000 106.87895 226 TYR A O 1
ATOM 1694 N N . GLN A 1 227 ? 149.44450 282.91729 256.48009 1.000 107.02865 227 GLN A N 1
ATOM 1695 C CA . GLN A 1 227 ? 148.11550 283.14785 255.93474 1.000 106.89154 227 GLN A CA 1
ATOM 1696 C C . GLN A 1 227 ? 147.77516 284.63104 256.00377 1.000 107.09134 227 GLN A C 1
ATOM 1697 O O . GLN A 1 227 ? 147.88602 285.25436 257.06441 1.000 106.86258 227 GLN A O 1
ATOM 1703 N N . GLY A 1 228 ? 147.36397 285.19440 254.87099 1.000 107.72824 228 GLY A N 1
ATOM 1704 C CA . GLY A 1 228 ? 147.00102 286.59653 254.81505 1.000 109.24361 228 GLY A CA 1
ATOM 1705 C C . GLY A 1 228 ? 148.12109 287.48632 254.31708 1.000 110.75143 228 GLY A C 1
ATOM 1706 O O . GLY A 1 228 ? 148.29611 288.60763 254.80366 1.000 111.17185 228 GLY A O 1
ATOM 1707 N N . ARG A 1 229 ? 148.88671 286.99781 253.34425 1.000 111.96367 229 ARG A N 1
ATOM 1708 C CA . ARG A 1 229 ? 149.99073 287.74953 252.75950 1.000 112.57675 229 ARG A CA 1
ATOM 1709 C C . ARG A 1 229 ? 149.67002 288.32282 251.38917 1.000 114.65880 229 ARG A C 1
ATOM 1710 O O . ARG A 1 229 ? 149.97912 289.48693 251.12746 1.000 114.51831 229 ARG A O 1
ATOM 1718 N N . GLU A 1 230 ? 149.05774 287.53787 250.50791 1.000 115.74007 230 GLU A N 1
ATOM 1719 C CA . GLU A 1 230 ? 148.70239 287.98495 249.17160 1.000 116.11326 230 GLU A CA 1
ATOM 1720 C C . GLU A 1 230 ? 147.25513 28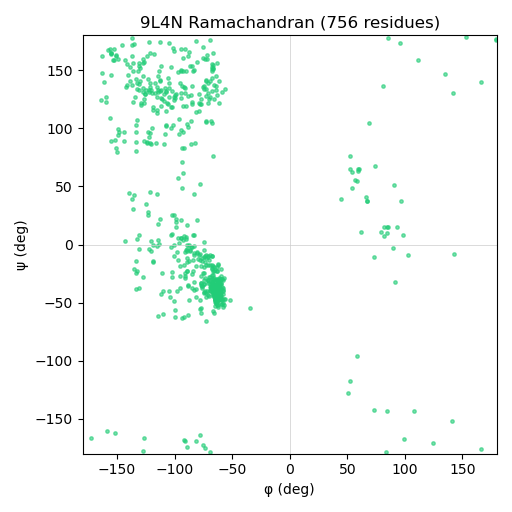7.63023 248.86648 1.000 115.67091 230 GLU A C 1
ATOM 1721 O O . GLU A 1 230 ? 146.73397 286.63176 249.37485 1.000 115.47743 230 GLU A O 1
ATOM 1727 N N . PRO A 1 231 ? 146.57827 288.43870 248.04317 1.000 115.82270 231 PRO A N 1
ATOM 1728 C CA . PRO A 1 231 ? 145.18980 288.10585 247.67665 1.000 115.75057 231 PRO A CA 1
ATOM 1729 C C . PRO A 1 231 ? 145.06171 286.77775 246.95276 1.000 115.95089 231 PRO A C 1
ATOM 1730 O O . PRO A 1 231 ? 144.05950 286.07400 247.12920 1.000 115.03979 231 PRO A O 1
ATOM 1734 N N . ASN A 1 232 ? 146.05225 286.41266 246.13873 1.000 116.99075 232 ASN A N 1
ATOM 1735 C CA . ASN A 1 232 ? 146.04608 285.15627 245.38851 1.000 117.17398 232 ASN A CA 1
ATOM 1736 C C . ASN A 1 232 ? 147.34662 284.42299 245.70226 1.000 117.31709 232 ASN A C 1
ATOM 1737 O O . ASN A 1 232 ? 148.35106 284.58450 245.00316 1.000 117.12519 232 ASN A O 1
ATOM 1742 N N . MET A 1 233 ? 147.32087 283.61549 246.75729 1.000 117.02730 233 MET A N 1
ATOM 1743 C CA . MET A 1 233 ? 148.48238 282.85888 247.20190 1.000 115.35701 233 MET A CA 1
ATOM 1744 C C . MET A 1 233 ? 148.30166 281.41642 246.74039 1.000 113.51529 233 MET A C 1
ATOM 1745 O O . MET A 1 233 ? 147.33951 280.74879 247.13541 1.000 112.21215 233 MET A O 1
ATOM 1750 N N . ALA A 1 234 ? 149.22372 280.94698 245.90146 1.000 112.24131 234 ALA A N 1
ATOM 1751 C CA . ALA A 1 234 ? 149.02770 279.72267 245.13917 1.000 110.29396 234 ALA A CA 1
ATOM 1752 C C . ALA A 1 234 ? 149.18288 278.48556 246.02270 1.000 106.58573 234 ALA A C 1
ATOM 1753 O O . ALA A 1 234 ? 149.63808 278.54877 247.16585 1.000 107.10863 234 ALA A O 1
ATOM 1755 N N . GLU A 1 235 ? 148.80807 277.33871 245.46015 1.000 103.52752 235 GLU A N 1
ATOM 1756 C CA . GLU A 1 235 ? 148.85099 276.07897 246.18573 1.000 101.92315 235 GLU A CA 1
ATOM 1757 C C . GLU A 1 235 ? 150.29854 275.65345 246.43530 1.000 102.62186 235 GLU A C 1
ATOM 1758 O O . GLU A 1 235 ? 151.25560 276.34681 246.07603 1.000 103.36717 235 GLU A O 1
ATOM 1764 N N . THR A 1 236 ? 150.44750 274.49099 247.07938 1.000 100.76218 236 THR A N 1
ATOM 1765 C CA . THR A 1 236 ? 151.73028 273.94270 247.51941 1.000 100.53790 236 THR A CA 1
ATOM 1766 C C . THR A 1 236 ? 152.40237 274.86957 248.52582 1.000 101.38770 236 THR A C 1
ATOM 1767 O O . THR A 1 236 ? 153.57365 274.68307 248.86961 1.000 101.67374 236 THR A O 1
ATOM 1771 N N . LYS A 1 237 ? 151.66502 275.87311 248.99930 1.000 101.09582 237 LYS A N 1
ATOM 1772 C CA . LYS A 1 237 ? 152.12380 276.76311 250.05157 1.000 100.92898 237 LYS A CA 1
ATOM 1773 C C . LYS A 1 237 ? 151.08021 276.99286 251.13347 1.000 101.93285 237 LYS A C 1
ATOM 1774 O O . LYS A 1 237 ? 151.42695 277.50728 252.20274 1.000 102.71570 237 LYS A O 1
ATOM 1780 N N . ALA A 1 238 ? 149.81936 276.63613 250.88768 1.000 101.57550 238 ALA A N 1
ATOM 1781 C CA . ALA A 1 238 ? 148.77130 276.75267 251.89098 1.000 101.03294 238 ALA A CA 1
ATOM 1782 C C . ALA A 1 238 ? 148.64438 275.51073 252.75923 1.000 100.41949 238 ALA A C 1
ATOM 1783 O O . ALA A 1 238 ? 148.13187 275.60465 253.88060 1.000 100.57411 238 ALA A O 1
ATOM 1785 N N . ALA A 1 239 ? 149.09484 274.35389 252.26997 1.000 98.26259 239 ALA A N 1
ATOM 1786 C CA . ALA A 1 239 ? 149.06890 273.13475 253.06693 1.000 96.84694 239 ALA A CA 1
ATOM 1787 C C . ALA A 1 239 ? 150.13142 273.12331 254.15690 1.000 97.30592 239 ALA A C 1
ATOM 1788 O O . ALA A 1 239 ? 150.10561 272.23313 255.01328 1.000 96.68404 239 ALA A O 1
ATOM 1790 N N . TYR A 1 240 ? 151.05905 274.08300 254.14617 1.000 98.15915 240 TYR A N 1
ATOM 1791 C CA . TYR A 1 240 ? 152.11216 274.16021 255.14948 1.000 97.77535 240 TYR A CA 1
ATOM 1792 C C . TYR A 1 240 ? 152.24433 275.55575 255.74811 1.000 99.49029 240 TYR A C 1
ATOM 1793 O O . TYR A 1 240 ? 153.19238 275.80522 256.50184 1.000 99.75970 240 TYR A O 1
ATOM 1802 N N . ALA A 1 241 ? 151.32769 276.46726 255.43443 1.000 100.53498 241 ALA A N 1
ATOM 1803 C CA . ALA A 1 241 ? 151.39899 277.82106 255.95915 1.000 101.55816 241 ALA A CA 1
ATOM 1804 C C . ALA A 1 241 ? 151.06102 277.84512 257.44807 1.000 103.93955 241 ALA A C 1
ATOM 1805 O O . ALA A 1 241 ? 150.42690 276.93417 257.98822 1.000 103.71526 241 ALA A O 1
ATOM 1807 N N . VAL A 1 242 ? 151.50153 278.91149 258.11339 1.000 104.09554 242 VAL A N 1
ATOM 1808 C CA . VAL A 1 242 ? 151.27255 279.09994 259.53822 1.000 104.10370 242 VAL A CA 1
ATOM 1809 C C . VAL A 1 242 ? 150.43908 280.35846 259.73921 1.000 106.15793 242 VAL A C 1
ATOM 1810 O O . VAL A 1 242 ? 150.30791 281.19891 258.84619 1.000 106.76491 242 VAL A O 1
ATOM 1814 N N . VAL A 1 243 ? 149.86659 280.47824 260.93937 1.000 106.76866 243 VAL A N 1
ATOM 1815 C CA . VAL A 1 243 ? 149.05470 281.64805 261.25179 1.000 107.20815 243 VAL A CA 1
ATOM 1816 C C . VAL A 1 243 ? 149.94824 282.86911 261.45405 1.000 108.67674 243 VAL A C 1
ATOM 1817 O O . VAL A 1 243 ? 151.15377 282.76749 261.71375 1.000 108.73075 243 VAL A O 1
ATOM 1821 N N . ASP A 1 244 ? 149.33954 284.04630 261.32693 1.000 108.45990 244 ASP A N 1
ATOM 1822 C CA . ASP A 1 244 ? 150.07521 285.30668 261.36284 1.000 109.74036 244 ASP A CA 1
ATOM 1823 C C . ASP A 1 244 ? 150.25474 285.75400 262.80869 1.000 110.86434 244 ASP A C 1
ATOM 1824 O O . ASP A 1 244 ? 149.30201 286.20933 263.44997 1.000 111.71719 244 ASP A O 1
ATOM 1829 N N . ASP A 1 245 ? 151.48061 285.62374 263.32524 1.000 111.89128 245 ASP A N 1
ATOM 1830 C CA . ASP A 1 245 ? 151.81871 286.11030 264.65779 1.000 112.03240 245 ASP A CA 1
ATOM 1831 C C . ASP A 1 245 ? 152.97566 287.10079 264.60507 1.000 113.01965 245 ASP A C 1
ATOM 1832 O O . ASP A 1 245 ? 153.70494 287.26145 265.58999 1.000 113.22686 245 ASP A O 1
ATOM 1837 N N . GLY A 1 246 ? 153.15773 287.77224 263.46992 1.000 112.62922 246 GLY A N 1
ATOM 1838 C CA . GLY A 1 246 ? 154.25409 288.69964 263.29444 1.000 112.27660 246 GLY A CA 1
ATOM 1839 C C . GLY A 1 246 ? 155.53229 288.09621 262.75317 1.000 112.14846 246 GLY A C 1
ATOM 1840 O O . GLY A 1 246 ? 156.49697 288.83707 262.52350 1.000 111.01369 246 GLY A O 1
ATOM 1841 N N . LYS A 1 247 ? 155.57435 286.78371 262.53969 1.000 112.28510 247 LYS A N 1
ATOM 1842 C CA . LYS A 1 247 ? 156.75645 286.11654 262.00766 1.000 110.80056 247 LYS A CA 1
ATOM 1843 C C . LYS A 1 247 ? 156.82510 286.34772 260.50265 1.000 110.05484 247 LYS A C 1
ATOM 1844 O O . LYS A 1 247 ? 155.90291 285.97367 259.76965 1.000 109.32869 247 LYS A O 1
ATOM 1850 N N . ARG A 1 248 ? 157.91619 286.96241 260.04415 1.000 108.81479 248 ARG A N 1
ATOM 1851 C CA . ARG A 1 248 ? 158.04720 287.35463 258.64602 1.000 108.28714 248 ARG A CA 1
ATOM 1852 C C . ARG A 1 248 ? 159.36748 286.96900 257.99653 1.000 106.54092 248 ARG A C 1
ATOM 1853 O O . ARG A 1 248 ? 159.40864 286.85939 256.76512 1.000 105.55815 248 ARG A O 1
ATOM 1861 N N . THR A 1 249 ? 160.43548 286.75970 258.75894 1.000 107.53027 249 THR A N 1
ATOM 1862 C CA . THR A 1 249 ? 161.74777 286.46911 258.20272 1.000 106.31975 249 THR A CA 1
ATOM 1863 C C . THR A 1 249 ? 162.26053 285.13425 258.72812 1.000 105.87534 249 THR A C 1
ATOM 1864 O O . THR A 1 249 ? 161.64535 284.49295 259.58418 1.000 105.90962 249 THR A O 1
ATOM 1868 N N . LEU A 1 250 ? 163.40902 284.71909 258.18867 1.000 105.89008 250 LEU A N 1
ATOM 1869 C CA . LEU A 1 250 ? 164.01335 283.45724 258.60246 1.000 105.63282 250 LEU A CA 1
ATOM 1870 C C . LEU A 1 250 ? 164.45122 283.50112 260.06152 1.000 106.50233 250 LEU A C 1
ATOM 1871 O O . LEU A 1 250 ? 164.26824 282.52523 260.79895 1.000 106.08843 250 LEU A O 1
ATOM 1876 N N . ASP A 1 251 ? 165.03245 284.62243 260.49564 1.000 106.38546 251 ASP A N 1
ATOM 1877 C CA . ASP A 1 251 ? 165.53727 284.72201 261.86048 1.000 106.61665 251 ASP A CA 1
ATOM 1878 C C . ASP A 1 251 ? 164.42332 284.66639 262.89728 1.000 106.07405 251 ASP A C 1
ATOM 1879 O O . ASP A 1 251 ? 164.68642 284.32396 264.05521 1.000 106.65712 251 ASP A O 1
ATOM 1884 N N . ASP A 1 252 ? 163.18865 284.99599 262.51145 1.000 104.91021 252 ASP A N 1
ATOM 1885 C CA . ASP A 1 252 ? 162.07838 284.93434 263.45539 1.000 105.16240 252 ASP A CA 1
ATOM 1886 C C . ASP A 1 252 ? 161.76378 283.50086 263.86668 1.000 105.05359 252 ASP A C 1
ATOM 1887 O O . ASP A 1 252 ? 161.22960 283.27522 264.95838 1.000 104.52773 252 ASP A O 1
ATOM 1892 N N . VAL A 1 253 ? 162.07858 282.52584 263.01447 1.000 105.49174 253 VAL A N 1
ATOM 1893 C CA . VAL A 1 253 ? 161.84938 281.11740 263.30994 1.000 104.59192 253 VAL A CA 1
ATOM 1894 C C . VAL A 1 253 ? 163.14205 280.32749 263.43239 1.000 104.45445 253 VAL A C 1
ATOM 1895 O O . VAL A 1 253 ? 163.09218 279.10738 263.61333 1.000 103.76989 253 VAL A O 1
ATOM 1899 N N . ILE A 1 254 ? 164.30187 280.98613 263.34862 1.000 105.54134 254 ILE A N 1
ATOM 1900 C CA . ILE A 1 254 ? 165.58239 280.28507 263.42517 1.000 106.95180 254 ILE A CA 1
ATOM 1901 C C . ILE A 1 254 ? 165.94481 279.87923 264.84416 1.000 107.60894 254 ILE A C 1
ATOM 1902 O O . ILE A 1 254 ? 166.88152 279.09277 265.03390 1.000 107.45160 254 ILE A O 1
ATOM 1907 N N . GLU A 1 255 ? 165.22696 280.38326 265.84494 1.000 107.31135 255 GLU A N 1
ATOM 1908 C CA . GLU A 1 255 ? 165.50133 280.03973 267.23282 1.000 107.67949 255 GLU A CA 1
ATOM 1909 C C . GLU A 1 255 ? 164.78504 278.74816 267.60707 1.000 106.73291 255 GLU A C 1
ATOM 1910 O O . GLU A 1 255 ? 163.57722 278.61042 267.38823 1.000 106.91021 255 GLU A O 1
ATOM 1916 N N . GLY A 1 256 ? 165.53183 277.80426 268.17438 1.000 106.41539 256 GLY A N 1
ATOM 1917 C CA . GLY A 1 256 ? 164.96120 276.54599 268.60733 1.000 105.92766 256 GLY A CA 1
ATOM 1918 C C . GLY A 1 256 ? 164.72451 275.52815 267.51587 1.000 105.27713 256 GLY A C 1
ATOM 1919 O O . GLY A 1 256 ? 164.06834 274.51246 267.77356 1.000 104.12229 256 GLY A O 1
ATOM 1920 N N . ALA A 1 257 ? 165.23604 275.75897 266.30859 1.000 105.57719 257 ALA A N 1
ATOM 1921 C CA . ALA A 1 257 ? 165.03091 274.83642 265.19630 1.000 104.56917 257 ALA A CA 1
ATOM 1922 C C . ALA A 1 257 ? 166.02817 273.68995 265.30749 1.000 103.74275 257 ALA A C 1
ATOM 1923 O O . ALA A 1 257 ? 167.23991 273.89610 265.18615 1.000 102.69900 257 ALA A O 1
ATOM 1925 N N . ASP A 1 258 ? 165.51821 272.47891 265.54207 1.000 102.89905 258 ASP A N 1
ATOM 1926 C CA . ASP A 1 258 ? 166.38927 271.31186 265.63210 1.000 102.76370 258 ASP A CA 1
ATOM 1927 C C . ASP A 1 258 ? 166.94099 270.92330 264.26538 1.000 102.15250 258 ASP A C 1
ATOM 1928 O O . ASP A 1 258 ? 168.11183 270.54457 264.14799 1.000 101.99352 258 ASP A O 1
ATOM 1933 N N . ILE A 1 259 ? 166.11426 271.00518 263.22460 1.000 101.75525 259 ILE A N 1
ATOM 1934 C CA . ILE A 1 259 ? 166.50916 270.67546 261.86098 1.000 99.78384 259 ILE A CA 1
ATOM 1935 C C . ILE A 1 259 ? 166.25429 271.88916 260.97990 1.000 98.58888 259 ILE A C 1
ATOM 1936 O O . ILE A 1 259 ? 165.26933 272.61031 261.17084 1.000 99.02519 259 ILE A O 1
ATOM 1941 N N . PHE A 1 260 ? 167.15031 272.11845 260.02168 1.000 98.70599 260 PHE A N 1
ATOM 1942 C CA . PHE A 1 260 ? 167.03696 273.22652 259.07402 1.000 97.77894 260 PHE A CA 1
ATOM 1943 C C . PHE A 1 260 ? 167.29789 272.68556 257.67171 1.000 96.97515 260 PHE A C 1
ATOM 1944 O O . PHE A 1 260 ? 168.45299 272.55610 257.25587 1.000 97.24271 260 PHE A O 1
ATOM 1952 N N . LEU A 1 261 ? 166.22655 272.37548 256.94497 1.000 97.29107 261 LEU A N 1
ATOM 1953 C CA . LEU A 1 261 ? 166.32748 271.84374 255.58678 1.000 95.67810 261 LEU A CA 1
ATOM 1954 C C . LEU A 1 261 ? 166.22272 273.00673 254.60614 1.000 95.61458 261 LEU A C 1
ATOM 1955 O O . LEU A 1 261 ? 165.12509 273.47375 254.29207 1.000 94.73408 261 LEU A O 1
ATOM 1960 N N . GLY A 1 262 ? 167.36761 273.47726 254.12197 1.000 99.26127 262 GLY A N 1
ATOM 1961 C CA . GLY A 1 262 ? 167.41448 274.57378 253.16944 1.000 101.68846 262 GLY A CA 1
ATOM 1962 C C . GLY A 1 262 ? 167.71947 274.06416 251.77429 1.000 105.65959 262 GLY A C 1
ATOM 1963 O O . GLY A 1 262 ? 168.69961 273.34612 251.56230 1.000 105.18265 262 GLY A O 1
ATOM 1964 N N . CYS A 1 263 ? 166.86394 274.44505 250.82065 1.000 109.72499 263 CYS A N 1
ATOM 1965 C CA . CYS A 1 263 ? 167.01087 273.99129 249.44321 1.000 111.35072 263 CYS A CA 1
ATOM 1966 C C . CYS A 1 263 ? 166.79513 275.12548 248.44934 1.000 116.41360 263 CYS A C 1
ATOM 1967 O O . CYS A 1 263 ? 166.32453 274.88887 247.33142 1.000 121.46866 263 CYS A O 1
ATOM 1970 N N . SER A 1 264 ? 167.12538 276.35843 248.82856 1.000 115.01581 264 SER A N 1
ATOM 1971 C CA . SER A 1 264 ? 166.87881 277.49663 247.94577 1.000 118.56935 264 SER A CA 1
ATOM 1972 C C . SER A 1 264 ? 167.76937 278.65910 248.34795 1.000 118.51582 264 SER A C 1
ATOM 1973 O O . SER A 1 264 ? 167.77408 279.06068 249.51594 1.000 116.10129 264 SER A O 1
ATOM 1976 N N . GLY A 1 265 ? 168.51625 279.19520 247.38646 1.000 119.71560 265 GLY A N 1
ATOM 1977 C CA . GLY A 1 265 ? 169.25845 280.41609 247.58178 1.000 116.33107 265 GLY A CA 1
ATOM 1978 C C . GLY A 1 265 ? 170.57556 280.21982 248.30180 1.000 110.98848 265 GLY A C 1
ATOM 1979 O O . GLY A 1 265 ? 170.67163 279.48343 249.28819 1.000 110.86555 265 GLY A O 1
ATOM 1980 N N . PRO A 1 266 ? 171.62432 280.86966 247.80747 1.000 107.84759 266 PRO A N 1
ATOM 1981 C CA . PRO A 1 266 ? 172.88797 280.92330 248.54218 1.000 106.59292 266 PRO A CA 1
ATOM 1982 C C . PRO A 1 266 ? 172.97215 282.16270 249.42370 1.000 106.11982 266 PRO A C 1
ATOM 1983 O O . PRO A 1 266 ? 172.26637 283.15373 249.22376 1.000 105.95816 266 PRO A O 1
ATOM 1987 N N . LYS A 1 267 ? 173.86384 282.08425 250.41022 1.000 104.99539 267 LYS A N 1
ATOM 1988 C CA . LYS A 1 267 ? 174.11816 283.17685 251.34903 1.000 104.23210 267 LYS A CA 1
ATOM 1989 C C . LYS A 1 267 ? 172.82181 283.64293 252.01369 1.000 106.25947 267 LYS A C 1
ATOM 1990 O O . LYS A 1 267 ? 172.38832 284.78734 251.87050 1.000 106.34820 267 LYS A O 1
ATOM 1996 N N . VAL A 1 268 ? 172.20015 282.72388 252.74867 1.000 107.04501 268 VAL A N 1
ATOM 1997 C CA . VAL A 1 268 ? 170.92745 282.97733 253.40518 1.000 107.18405 268 VAL A CA 1
ATOM 1998 C C . VAL A 1 268 ? 171.07546 283.04986 254.91990 1.000 107.44945 268 VAL A C 1
ATOM 1999 O O . VAL A 1 268 ? 170.44563 283.89016 255.56598 1.000 106.84008 268 VAL A O 1
ATOM 2003 N N . LEU A 1 269 ? 171.90135 282.18705 255.50330 1.000 108.13494 269 LEU A N 1
ATOM 2004 C CA . LEU A 1 269 ? 172.07687 282.12759 256.94799 1.000 108.28426 269 LEU A CA 1
ATOM 2005 C C . LEU A 1 269 ? 173.27616 282.97267 257.35558 1.000 108.40475 269 LEU A C 1
ATOM 2006 O O . LEU A 1 269 ? 174.35966 282.84332 256.77638 1.000 107.83094 269 LEU A O 1
ATOM 2011 N N . THR A 1 270 ? 173.07761 283.83231 258.34850 1.000 109.13104 270 THR A N 1
ATOM 2012 C CA . THR A 1 270 ? 174.11452 284.72031 258.85022 1.000 110.14230 270 THR A CA 1
ATOM 2013 C C . THR A 1 270 ? 174.70295 284.15390 260.14058 1.000 111.49897 270 THR A C 1
ATOM 2014 O O . THR A 1 270 ? 174.15680 283.22764 260.74434 1.000 111.19207 270 THR A O 1
ATOM 2018 N N . GLN A 1 271 ? 175.83910 284.72307 260.55436 1.000 112.10022 271 GLN A N 1
ATOM 2019 C CA . GLN A 1 271 ? 176.51209 284.25286 261.76210 1.000 112.29801 271 GLN A CA 1
ATOM 2020 C C . GLN A 1 271 ? 175.62920 284.42099 262.99273 1.000 113.10391 271 GLN A C 1
ATOM 2021 O O . GLN A 1 271 ? 175.61419 283.55714 263.87793 1.000 113.72862 271 GLN A O 1
ATOM 2027 N N . GLU A 1 272 ? 174.89126 285.53094 263.06912 1.000 113.48405 272 GLU A N 1
ATOM 2028 C CA . GLU A 1 272 ? 174.01385 285.76362 264.21256 1.000 113.62778 272 GLU A CA 1
ATOM 2029 C C . GLU A 1 272 ? 172.91627 284.70926 264.29231 1.000 113.04985 272 GLU A C 1
ATOM 2030 O O . GLU A 1 272 ? 172.54701 284.26709 265.38768 1.000 113.50040 272 GLU A O 1
ATOM 2036 N N . MET A 1 273 ? 172.37634 284.30057 263.14131 1.000 112.30322 273 MET A N 1
ATOM 2037 C CA . MET A 1 273 ? 171.34526 283.26798 263.13499 1.000 113.23700 273 MET A CA 1
ATOM 2038 C C . MET A 1 273 ? 171.88171 281.95160 263.68250 1.000 112.92901 273 MET A C 1
ATOM 2039 O O . MET A 1 273 ? 171.19087 281.25793 264.43758 1.000 112.03816 273 MET A O 1
ATOM 2044 N N . VAL A 1 274 ? 173.11233 281.59043 263.31273 1.000 111.83997 274 VAL A N 1
ATOM 2045 C CA . VAL A 1 274 ? 173.73095 280.39091 263.86867 1.000 111.97097 274 VAL A CA 1
ATOM 2046 C C . VAL A 1 274 ? 173.97077 280.55850 265.36313 1.000 112.48038 274 VAL A C 1
ATOM 2047 O O . VAL A 1 274 ? 173.81329 279.61012 266.14143 1.000 111.91286 274 VAL A O 1
ATOM 2051 N N . LYS A 1 275 ? 174.36095 281.76350 265.78631 1.000 112.75561 275 LYS A N 1
ATOM 2052 C CA . LYS A 1 275 ? 174.60053 282.01253 267.20425 1.000 112.77372 275 LYS A CA 1
ATOM 2053 C C . LYS A 1 275 ? 173.32785 281.82870 268.02114 1.000 112.36575 275 LYS A C 1
ATOM 2054 O O . LYS A 1 275 ? 173.36496 281.27752 269.12746 1.000 111.30919 275 LYS A O 1
ATOM 2060 N N . LYS A 1 276 ? 172.19315 282.28210 267.49449 1.000 112.66957 276 LYS A N 1
ATOM 2061 C CA . LYS A 1 276 ? 170.92573 282.21009 268.20789 1.000 112.03871 276 LYS A CA 1
ATOM 2062 C C . LYS A 1 276 ? 170.15996 280.91786 267.93598 1.000 110.82376 276 LYS A C 1
ATOM 2063 O O . LYS A 1 276 ? 169.03408 280.76660 268.42118 1.000 109.27429 276 LYS A O 1
ATOM 2069 N N . MET A 1 277 ? 170.74235 279.98419 267.19073 1.000 110.28095 277 MET A N 1
ATOM 2070 C CA . MET A 1 277 ? 170.09071 278.70953 266.91366 1.000 109.62916 277 MET A CA 1
ATOM 2071 C C . MET A 1 277 ? 170.11120 277.83586 268.17018 1.000 108.07047 277 MET A C 1
ATOM 2072 O O . MET A 1 277 ? 170.54633 278.24900 269.24849 1.000 107.39064 277 MET A O 1
ATOM 2077 N N . ALA A 1 278 ? 169.63440 276.60095 268.03322 1.000 107.54405 278 ALA A N 1
ATOM 2078 C CA . ALA A 1 278 ? 169.52113 275.68016 269.15336 1.000 105.09229 278 ALA A CA 1
ATOM 2079 C C . ALA A 1 278 ? 170.79719 274.84801 269.28082 1.000 104.25464 278 ALA A C 1
ATOM 2080 O O . ALA A 1 278 ? 171.81603 275.12500 268.64222 1.000 104.22073 278 ALA A O 1
ATOM 2082 N N . ARG A 1 279 ? 170.75132 273.81637 270.11883 1.000 102.96183 279 ARG A N 1
ATOM 2083 C CA . ARG A 1 279 ? 171.88853 272.93329 270.32575 1.000 101.58941 279 ARG A CA 1
ATOM 2084 C C . ARG A 1 279 ? 171.81308 271.73622 269.38580 1.000 101.04783 279 ARG A C 1
ATOM 2085 O O . ARG A 1 279 ? 170.72813 271.27897 269.01474 1.000 100.95535 279 ARG A O 1
ATOM 2093 N N . ALA A 1 280 ? 172.98988 271.23313 269.00446 1.000 100.18858 280 ALA A N 1
ATOM 2094 C CA . ALA A 1 280 ? 173.14203 270.14795 268.04081 1.000 99.42057 280 ALA A CA 1
ATOM 2095 C C . ALA A 1 280 ? 172.38225 270.46095 266.75644 1.000 99.02044 280 ALA A C 1
ATOM 2096 O O . ALA A 1 280 ? 171.41383 269.76437 266.42567 1.000 98.40291 280 ALA A O 1
ATOM 2098 N N . PRO A 1 281 ? 172.77675 271.49826 266.01602 1.000 97.99975 281 PRO A N 1
ATOM 2099 C CA . PRO A 1 281 ? 172.04715 271.84465 264.79173 1.000 98.21841 281 PRO A CA 1
ATOM 2100 C C . PRO A 1 281 ? 172.14179 270.73817 263.75275 1.000 98.85316 281 PRO A C 1
ATOM 2101 O O . PRO A 1 281 ? 173.15981 270.05411 263.62694 1.000 98.63127 281 PRO A O 1
ATOM 2105 N N . MET A 1 282 ? 171.05546 270.57065 263.00066 1.000 97.51176 282 MET A N 1
ATOM 2106 C CA . MET A 1 282 ? 170.95733 269.56550 261.94336 1.000 96.68835 282 MET A CA 1
ATOM 2107 C C . MET A 1 282 ? 170.60593 270.31354 260.66140 1.000 96.99804 282 MET A C 1
ATOM 2108 O O . MET A 1 282 ? 169.43061 270.45895 260.31533 1.000 98.34623 282 MET A O 1
ATOM 2113 N N . ILE A 1 283 ? 171.63130 270.78804 259.96087 1.000 95.34844 283 ILE A N 1
ATOM 2114 C CA . ILE A 1 283 ? 171.46706 271.66683 258.80954 1.000 95.40950 283 ILE A CA 1
ATOM 2115 C C . ILE A 1 283 ? 171.59866 270.84440 257.53660 1.000 94.87894 283 ILE A C 1
ATOM 2116 O O . ILE A 1 283 ? 172.56328 270.08719 257.37229 1.000 95.28947 283 ILE A O 1
ATOM 2121 N N . LEU A 1 284 ? 170.62538 270.98434 256.64048 1.000 95.52205 284 LEU A N 1
ATOM 2122 C CA . LEU A 1 284 ? 170.62627 270.31626 255.34113 1.000 94.27972 284 LEU A CA 1
ATOM 2123 C C . LEU A 1 284 ? 170.55447 271.40029 254.26973 1.000 96.33238 284 LEU A C 1
ATOM 2124 O O . LEU A 1 284 ? 169.46887 271.76874 253.81553 1.000 98.70531 284 LEU A O 1
ATOM 2129 N N . ALA A 1 285 ? 171.71693 271.91066 253.86979 1.000 96.46025 285 ALA A N 1
ATOM 2130 C CA . ALA A 1 285 ? 171.81641 272.95907 252.85463 1.000 100.82804 285 ALA A CA 1
ATOM 2131 C C . ALA A 1 285 ? 172.09256 272.28509 251.51449 1.000 100.91266 285 ALA A C 1
ATOM 2132 O O . ALA A 1 285 ? 173.23653 271.99481 251.16717 1.000 101.01651 285 ALA A O 1
ATOM 2134 N N . LEU A 1 286 ? 171.03037 272.04619 250.74945 1.000 102.66053 286 LEU A N 1
ATOM 2135 C CA . LEU A 1 286 ? 171.13729 271.26828 249.52169 1.000 104.55861 286 LEU A CA 1
ATOM 2136 C C . LEU A 1 286 ? 171.54297 272.09753 248.31016 1.000 108.88254 286 LEU A C 1
ATOM 2137 O O . LEU A 1 286 ? 171.71258 271.52592 247.22858 1.000 111.54134 286 LEU A O 1
ATOM 2142 N N . ALA A 1 287 ? 171.70860 273.41108 248.45812 1.000 109.65232 287 ALA A N 1
ATOM 2143 C CA . ALA A 1 287 ? 171.97878 274.27168 247.31165 1.000 112.19848 287 ALA A CA 1
ATOM 2144 C C . ALA A 1 287 ? 173.28602 273.87755 246.63328 1.000 113.13528 287 ALA A C 1
ATOM 2145 O O . ALA A 1 287 ? 174.34953 273.87976 247.26107 1.000 110.51815 287 ALA A O 1
ATOM 2147 N N . ASN A 1 288 ? 173.20064 273.54391 245.34256 1.000 114.23090 288 ASN A N 1
ATOM 2148 C CA . ASN A 1 288 ? 174.32197 272.98256 244.59487 1.000 112.50012 288 ASN A CA 1
ATOM 2149 C C . ASN A 1 288 ? 175.35016 274.03123 244.16749 1.000 110.79539 288 ASN A C 1
ATOM 2150 O O . ASN A 1 288 ? 176.53800 273.86528 244.47372 1.000 109.57024 288 ASN A O 1
ATOM 2155 N N . PRO A 1 289 ? 174.96839 275.10171 243.45006 1.000 112.04307 289 PRO A N 1
ATOM 2156 C CA . PRO A 1 289 ? 175.99744 276.06852 243.02257 1.000 111.16226 289 PRO A CA 1
ATOM 2157 C C . PRO A 1 289 ? 176.72291 276.72044 244.18472 1.000 109.11055 289 PRO A C 1
ATOM 2158 O O . PRO A 1 289 ? 177.93182 276.97112 244.10122 1.000 107.46846 289 PRO A O 1
ATOM 2162 N N . GLU A 1 290 ? 176.01060 276.99925 245.26992 1.000 108.20767 290 GLU A N 1
ATOM 2163 C CA . GLU A 1 290 ? 176.58779 277.52616 246.49727 1.000 106.10223 290 GLU A CA 1
ATOM 2164 C C . GLU A 1 290 ? 175.61698 277.23678 247.63444 1.000 105.74706 290 GLU A C 1
ATOM 2165 O O . GLU A 1 290 ? 174.45469 277.65597 247.57407 1.000 106.61383 290 GLU A O 1
ATOM 2171 N N . PRO A 1 291 ? 176.04755 276.53412 248.67902 1.000 104.45480 291 PRO A N 1
ATOM 2172 C CA . PRO A 1 291 ? 175.10947 276.09802 249.72032 1.000 104.17747 291 PRO A CA 1
ATOM 2173 C C . PRO A 1 291 ? 174.54134 277.27428 250.50066 1.000 104.25744 291 PRO A C 1
ATOM 2174 O O . PRO A 1 291 ? 175.04155 278.40003 250.45657 1.000 103.72169 291 PRO A O 1
ATOM 2178 N N . GLU A 1 292 ? 173.45734 276.98571 251.22618 1.000 103.77627 292 GLU A N 1
ATOM 2179 C CA . GLU A 1 292 ? 172.82543 278.00523 252.05702 1.000 105.16951 292 GLU A CA 1
ATOM 2180 C C . GLU A 1 292 ? 173.78707 278.52135 253.11921 1.000 104.90868 292 GLU A C 1
ATOM 2181 O O . GLU A 1 292 ? 173.85202 279.72901 253.37562 1.000 105.15302 292 GLU A O 1
ATOM 2187 N N . ILE A 1 293 ? 174.53713 277.62199 253.74972 1.000 103.55931 293 ILE A N 1
ATOM 2188 C CA . ILE A 1 293 ? 175.55802 277.98797 254.72361 1.000 102.78283 293 ILE A CA 1
ATOM 2189 C C . ILE A 1 293 ? 176.79755 277.14301 254.46064 1.000 102.55520 293 ILE A C 1
ATOM 2190 O O . ILE A 1 293 ? 176.69846 275.94007 254.19595 1.000 103.28075 293 ILE A O 1
ATOM 2195 N N . LEU A 1 294 ? 177.96235 277.77769 254.51763 1.000 103.46204 294 LEU A N 1
ATOM 2196 C CA . LEU A 1 294 ? 179.21079 277.07542 254.24307 1.000 103.92280 294 LEU A CA 1
ATOM 2197 C C . LEU A 1 294 ? 179.52194 276.10238 255.37526 1.000 103.88602 294 LEU A C 1
ATOM 2198 O O . LEU A 1 294 ? 179.55217 276.50858 256.54286 1.000 105.42502 294 LEU A O 1
ATOM 2203 N N . PRO A 1 295 ? 179.73907 274.82334 255.08033 1.000 102.86716 295 PRO A N 1
ATOM 2204 C CA . PRO A 1 295 ? 180.04226 273.84682 256.13938 1.000 103.80963 295 PRO A CA 1
ATOM 2205 C C . PRO A 1 295 ? 181.27009 274.22891 256.95321 1.000 105.26321 295 PRO A C 1
ATOM 2206 O O . PRO A 1 295 ? 181.27644 274.02170 258.17614 1.000 105.10289 295 PRO A O 1
ATOM 2210 N N . PRO A 1 296 ? 182.33681 274.77210 256.34344 1.000 107.36239 296 PRO A N 1
ATOM 2211 C CA . PRO A 1 296 ? 183.41933 275.31285 257.18525 1.000 106.99797 296 PRO A CA 1
ATOM 2212 C C . PRO A 1 296 ? 182.97501 276.46382 258.06941 1.000 105.84763 296 PRO A C 1
ATOM 2213 O O . PRO A 1 296 ? 183.49631 276.61855 259.18089 1.000 106.51020 296 PRO A O 1
ATOM 2217 N N . LEU A 1 297 ? 182.02539 277.28008 257.60844 1.000 104.96438 297 LEU A N 1
ATOM 2218 C CA . LEU A 1 297 ? 181.57852 278.42385 258.39437 1.000 104.96284 297 LEU A CA 1
ATOM 2219 C C . LEU A 1 297 ? 180.66498 278.01220 259.54174 1.000 106.29034 297 LEU A C 1
ATOM 2220 O O . LEU A 1 297 ? 180.71904 278.61820 260.61752 1.000 107.28176 297 LEU A O 1
ATOM 2225 N N . ALA A 1 298 ? 179.82399 276.99636 259.33585 1.000 105.59972 298 ALA A N 1
ATOM 2226 C CA . ALA A 1 298 ? 178.92938 276.55086 260.39936 1.000 104.00472 298 ALA A CA 1
ATOM 2227 C C . ALA A 1 298 ? 179.69585 275.85658 261.51728 1.000 105.96693 298 ALA A C 1
ATOM 2228 O O . ALA A 1 298 ? 179.44468 276.11180 262.70060 1.000 107.37017 298 ALA A O 1
ATOM 2230 N N . LYS A 1 299 ? 180.63662 274.97780 261.16278 1.000 105.76317 299 LYS A N 1
ATOM 2231 C CA . LYS A 1 299 ? 181.36741 274.21524 262.16771 1.000 105.46153 299 LYS A CA 1
ATOM 2232 C C . LYS A 1 299 ? 182.30418 275.08630 262.99539 1.000 106.95995 299 LYS A C 1
ATOM 2233 O O . LYS A 1 299 ? 182.73376 274.66018 264.07263 1.000 105.73440 299 LYS A O 1
ATOM 2239 N N . GLU A 1 300 ? 182.63122 276.28978 262.52153 1.000 107.03930 300 GLU A N 1
ATOM 2240 C CA . GLU A 1 300 ? 183.46801 277.19349 263.30322 1.000 108.05254 300 GLU A CA 1
ATOM 2241 C C . GLU A 1 300 ? 182.66827 277.86419 264.41447 1.000 108.30654 300 GLU A C 1
ATOM 2242 O O . GLU A 1 300 ? 183.04961 277.80071 265.58826 1.000 108.24286 300 GLU A O 1
ATOM 2248 N N . VAL A 1 301 ? 181.55741 278.51543 264.05998 1.000 108.50267 301 VAL A N 1
ATOM 2249 C CA . VAL A 1 301 ? 180.73964 279.19426 265.06265 1.000 109.84894 301 VAL A CA 1
ATOM 2250 C C . VAL A 1 301 ? 180.14780 278.18831 266.04133 1.000 107.99726 301 VAL A C 1
ATOM 2251 O O . VAL A 1 301 ? 180.13100 278.41773 267.25685 1.000 107.18897 301 VAL A O 1
ATOM 2255 N N . ARG A 1 302 ? 179.65171 277.06639 265.53318 1.000 107.00707 302 ARG A N 1
ATOM 2256 C CA . ARG A 1 302 ? 179.08013 276.00993 266.36685 1.000 105.24428 302 ARG A CA 1
ATOM 2257 C C . ARG A 1 302 ? 179.65661 274.67084 265.93066 1.000 105.01546 302 ARG A C 1
ATOM 2258 O O . ARG A 1 302 ? 179.28566 274.16337 264.85158 1.000 104.11299 302 ARG A O 1
ATOM 2266 N N . PRO A 1 303 ? 180.54909 274.06441 266.71701 1.000 104.69702 303 PRO A N 1
ATOM 2267 C CA . PRO A 1 303 ? 181.16043 272.79196 266.31351 1.000 103.49478 303 PRO A CA 1
ATOM 2268 C C . PRO A 1 303 ? 180.24092 271.58825 266.44002 1.000 102.75474 303 PRO A C 1
ATOM 2269 O O . PRO A 1 303 ? 180.64022 270.48583 266.04836 1.000 101.82026 303 PRO A O 1
ATOM 2273 N N . ASP A 1 304 ? 179.03338 271.76306 266.97033 1.000 100.89760 304 ASP A N 1
ATOM 2274 C CA . ASP A 1 304 ? 178.08519 270.67427 267.15661 1.000 99.98517 304 ASP A CA 1
ATOM 2275 C C . ASP A 1 304 ? 177.10378 270.53955 265.99907 1.000 100.67794 304 ASP A C 1
ATOM 2276 O O . ASP A 1 304 ? 176.18280 269.71984 266.07569 1.000 99.33590 304 ASP A O 1
ATOM 2281 N N . ALA A 1 305 ? 177.27646 271.32126 264.93704 1.000 100.43775 305 ALA A N 1
ATOM 2282 C CA . ALA A 1 305 ? 176.36445 271.30073 263.80376 1.000 97.13995 305 ALA A CA 1
ATOM 2283 C C . ALA A 1 305 ? 176.73899 270.19363 262.82821 1.000 95.56193 305 ALA A C 1
ATOM 2284 O O . ALA A 1 305 ? 177.91667 269.98959 262.52052 1.000 96.07004 305 ALA A O 1
ATOM 2286 N N . ILE A 1 306 ? 175.72522 269.47976 262.34676 1.000 94.97150 306 ILE A N 1
ATOM 2287 C CA . ILE A 1 306 ? 175.88218 268.46291 261.31363 1.000 94.70839 306 ILE A CA 1
ATOM 2288 C C . ILE A 1 306 ? 175.30164 269.02949 260.02690 1.000 95.65656 306 ILE A C 1
ATOM 2289 O O . ILE A 1 306 ? 174.11906 269.39086 259.97775 1.000 95.45683 306 ILE A O 1
ATOM 2294 N N . ILE A 1 307 ? 176.12879 269.10813 258.98810 1.000 94.08674 307 ILE A N 1
ATOM 2295 C CA . ILE A 1 307 ? 175.76061 269.73606 257.72504 1.000 93.45467 307 ILE A CA 1
ATOM 2296 C C . ILE A 1 307 ? 175.79776 268.67825 256.63222 1.000 93.35792 307 ILE A C 1
ATOM 2297 O O . ILE A 1 307 ? 176.78333 267.94136 256.50460 1.000 93.95326 307 ILE A O 1
ATOM 2302 N N . CYS A 1 308 ? 174.72435 268.60488 255.84505 1.000 91.76244 308 CYS A N 1
ATOM 2303 C CA . CYS A 1 308 ? 174.57611 267.61483 254.77771 1.000 91.98507 308 CYS A CA 1
ATOM 2304 C C . CYS A 1 308 ? 174.30871 268.38000 253.48289 1.000 93.54882 308 CYS A C 1
ATOM 2305 O O . CYS A 1 308 ? 173.15429 268.61799 253.11789 1.000 94.64442 308 CYS A O 1
ATOM 2308 N N . THR A 1 309 ? 175.37877 268.76183 252.79117 1.000 94.55953 309 THR A N 1
ATOM 2309 C CA . THR A 1 309 ? 175.28369 269.60858 251.61228 1.000 94.84101 309 THR A CA 1
ATOM 2310 C C . THR A 1 309 ? 175.23867 268.77571 250.33385 1.000 94.64574 309 THR A C 1
ATOM 2311 O O . THR A 1 309 ? 175.48476 267.56865 250.33193 1.000 92.79465 309 THR A O 1
ATOM 2315 N N . GLY A 1 310 ? 174.91611 269.44674 249.23134 1.000 96.77450 310 GLY A N 1
ATOM 2316 C CA . GLY A 1 310 ? 174.88423 268.83904 247.92042 1.000 95.66942 310 GLY A CA 1
ATOM 2317 C C . GLY A 1 310 ? 176.15862 268.94509 247.11709 1.000 98.26753 310 GLY A C 1
ATOM 2318 O O . GLY A 1 310 ? 176.18873 268.51152 245.96145 1.000 97.66936 310 GLY A O 1
ATOM 2319 N N . ARG A 1 311 ? 177.21803 269.50493 247.69085 1.000 97.89564 311 ARG A N 1
ATOM 2320 C CA . ARG A 1 311 ? 178.47992 269.69012 246.99190 1.000 98.06214 311 ARG A CA 1
ATOM 2321 C C . ARG A 1 311 ? 179.35973 268.44945 247.11890 1.000 98.36222 311 ARG A C 1
ATOM 2322 O O . ARG A 1 311 ? 179.12178 267.56754 247.94742 1.000 95.79376 311 ARG A O 1
ATOM 2330 N N . SER A 1 312 ? 180.39155 268.39396 246.27681 1.000 100.49249 312 SER A N 1
ATOM 2331 C CA . SER A 1 312 ? 181.36639 267.31150 246.30161 1.000 101.80550 312 SER A CA 1
ATOM 2332 C C . SER A 1 312 ? 182.61840 267.65681 247.09506 1.000 104.13744 312 SER A C 1
ATOM 2333 O O . SER A 1 312 ? 183.53328 266.83092 247.17123 1.000 104.72875 312 SER A O 1
ATOM 2336 N N . ASP A 1 313 ? 182.68445 268.84886 247.68400 1.000 104.13679 313 ASP A N 1
ATOM 2337 C CA . ASP A 1 313 ? 183.85920 269.27298 248.43189 1.000 104.92549 313 ASP A CA 1
ATOM 2338 C C . ASP A 1 313 ? 183.79080 268.91926 249.91098 1.000 105.47836 313 ASP A C 1
ATOM 2339 O O . ASP A 1 313 ? 184.78038 269.11969 250.62353 1.000 105.68645 313 ASP A O 1
ATOM 2344 N N . TYR A 1 314 ? 182.66472 268.40591 250.38649 1.000 104.50761 314 TYR A N 1
ATOM 2345 C CA . TYR A 1 314 ? 182.45244 268.12894 251.79759 1.000 103.17518 314 TYR A CA 1
ATOM 2346 C C . TYR A 1 314 ? 181.80375 266.76460 251.94784 1.000 100.63576 314 TYR A C 1
ATOM 2347 O O . TYR A 1 314 ? 181.15348 266.27255 251.01791 1.000 99.44629 314 TYR A O 1
ATOM 2356 N N . PRO A 1 315 ? 181.96143 266.12366 253.10462 1.000 99.63466 315 PRO A N 1
ATOM 2357 C CA . PRO A 1 315 ? 181.29307 264.83902 253.33817 1.000 97.15680 315 PRO A CA 1
ATOM 2358 C C . PRO A 1 315 ? 179.78673 265.01316 253.46879 1.000 95.17569 315 PRO A C 1
ATOM 2359 O O . PRO A 1 315 ? 179.25137 266.12393 253.46097 1.000 95.89060 315 PRO A O 1
ATOM 2363 N N . ASN A 1 316 ? 179.10195 263.87382 253.59922 1.000 92.45455 316 ASN A N 1
ATOM 2364 C CA . ASN A 1 316 ? 177.63942 263.82718 253.64950 1.000 91.93016 316 ASN A CA 1
ATOM 2365 C C . ASN A 1 316 ? 177.03668 264.52793 252.43396 1.000 90.94784 316 ASN A C 1
ATOM 2366 O O . ASN A 1 316 ? 176.13860 265.36386 252.54707 1.000 90.28092 316 ASN A O 1
ATOM 2371 N N . GLN A 1 317 ? 177.54781 264.17928 251.25764 1.000 92.78479 317 GLN A N 1
ATOM 2372 C CA . GLN A 1 317 ? 177.16431 264.86406 250.03291 1.000 92.85569 317 GLN A CA 1
ATOM 2373 C C . GLN A 1 317 ? 175.74790 264.47414 249.63001 1.000 90.92252 317 GLN A C 1
ATOM 2374 O O . GLN A 1 317 ? 175.42098 263.28601 249.54025 1.000 87.44169 317 GLN A O 1
ATOM 2380 N N . VAL A 1 318 ? 174.90392 265.47858 249.40139 1.000 91.36672 318 VAL A N 1
ATOM 2381 C CA . VAL A 1 318 ? 173.55146 265.25410 248.89214 1.000 91.17986 318 VAL A CA 1
ATOM 2382 C C . VAL A 1 318 ? 173.65655 265.35253 247.37392 1.000 91.06078 318 VAL A C 1
ATOM 2383 O O . VAL A 1 318 ? 173.39314 266.39204 246.77000 1.000 93.31773 318 VAL A O 1
ATOM 2387 N N . ASN A 1 319 ? 174.05467 264.25294 246.74934 1.000 89.02733 319 ASN A N 1
ATOM 2388 C CA . ASN A 1 319 ? 174.13667 264.16786 245.30066 1.000 86.60343 319 ASN A CA 1
ATOM 2389 C C . ASN A 1 319 ? 173.07026 263.20466 244.81141 1.000 81.67732 319 ASN A C 1
ATOM 2390 O O . ASN A 1 319 ? 172.91638 262.10915 245.36271 1.000 79.88895 319 ASN A O 1
ATOM 2395 N N . ASN A 1 320 ? 172.33611 263.61860 243.77905 1.000 79.47445 320 ASN A N 1
ATOM 2396 C CA . ASN A 1 320 ? 171.26823 262.78348 243.25287 1.000 77.75092 320 ASN A CA 1
ATOM 2397 C C . ASN A 1 320 ? 171.79650 261.46706 242.70088 1.000 76.12822 320 ASN A C 1
ATOM 2398 O O . ASN A 1 320 ? 171.01952 260.52227 242.52950 1.000 74.03955 320 ASN A O 1
ATOM 2403 N N . VAL A 1 321 ? 173.10269 261.37490 242.43557 1.000 76.41861 321 VAL A N 1
ATOM 2404 C CA . VAL A 1 321 ? 173.69651 260.09962 242.05599 1.000 75.54877 321 VAL A CA 1
ATOM 2405 C C . VAL A 1 321 ? 173.55828 259.07340 243.17123 1.000 75.39306 321 VAL A C 1
ATOM 2406 O O . VAL A 1 321 ? 173.72217 257.87318 242.93152 1.000 72.41058 321 VAL A O 1
ATOM 2410 N N . LEU A 1 322 ? 173.28168 259.51945 244.39767 1.000 78.30228 322 LEU A N 1
ATOM 2411 C CA . LEU A 1 322 ? 172.81664 258.61463 245.43894 1.000 76.33089 322 LEU A CA 1
ATOM 2412 C C . LEU A 1 322 ? 171.34857 258.24697 245.27084 1.000 76.04507 322 LEU A C 1
ATOM 2413 O O . LEU A 1 322 ? 170.90778 257.24251 245.83946 1.000 75.82128 322 LEU A O 1
ATOM 2418 N N . CYS A 1 323 ? 170.58800 259.02273 244.49458 1.000 76.16581 323 CYS A N 1
ATOM 2419 C CA . CYS A 1 323 ? 169.14346 258.85368 244.41011 1.000 73.54194 323 CYS A CA 1
ATOM 2420 C C . CYS A 1 323 ? 168.68195 258.30496 243.06617 1.000 71.66330 323 CYS A C 1
ATOM 2421 O O . CYS A 1 323 ? 168.09424 257.22168 243.02099 1.000 70.58118 323 CYS A O 1
ATOM 2424 N N . PHE A 1 324 ? 168.94963 259.00205 241.96052 1.000 71.26420 324 PHE A N 1
ATOM 2425 C CA . PHE A 1 324 ? 168.31663 258.57608 240.71513 1.000 65.90541 324 PHE A CA 1
ATOM 2426 C C . PHE A 1 324 ? 168.86601 257.26661 240.15245 1.000 64.41983 324 PHE A C 1
ATOM 2427 O O . PHE A 1 324 ? 168.10877 256.54284 239.49551 1.000 63.76578 324 PHE A O 1
ATOM 2435 N N . PRO A 1 325 ? 170.14814 256.90792 240.34637 1.000 65.95582 325 PRO A N 1
ATOM 2436 C CA . PRO A 1 325 ? 170.55901 255.56843 239.91679 1.000 62.38964 325 PRO A CA 1
ATOM 2437 C C . PRO A 1 325 ? 169.88097 254.48366 240.73826 1.000 63.32292 325 PRO A C 1
ATOM 2438 O O . PRO A 1 325 ? 169.14609 253.64812 240.20493 1.000 60.01484 325 PRO A O 1
ATOM 2442 N N . PHE A 1 326 ? 170.06409 254.53866 242.05957 1.000 68.15438 326 PHE A N 1
ATOM 2443 C CA . PHE A 1 326 ? 169.73955 253.39670 242.91052 1.000 66.37340 326 PHE A CA 1
ATOM 2444 C C . PHE A 1 326 ? 168.25513 253.31338 243.25248 1.000 62.29691 326 PHE A C 1
ATOM 2445 O O . PHE A 1 326 ? 167.70165 252.21186 243.30757 1.000 62.80745 326 PHE A O 1
ATOM 2453 N N . ILE A 1 327 ? 167.58809 254.44415 243.49192 1.000 62.60746 327 ILE A N 1
ATOM 2454 C CA . ILE A 1 327 ? 166.15289 254.38505 243.76573 1.000 66.26090 327 ILE A CA 1
ATOM 2455 C C . ILE A 1 327 ? 165.38976 253.93427 242.52857 1.000 65.81599 327 ILE A C 1
ATOM 2456 O O . ILE A 1 327 ? 164.46355 253.11681 242.61361 1.000 63.14810 327 ILE A O 1
ATOM 2461 N N . PHE A 1 328 ? 165.75791 254.46181 241.36067 1.000 63.95374 328 PHE A N 1
ATOM 2462 C CA . PHE A 1 328 ? 165.13013 254.00209 240.12946 1.000 61.42509 328 PHE A CA 1
ATOM 2463 C C . PHE A 1 328 ? 165.45376 252.54129 239.86535 1.000 60.64405 328 PHE A C 1
ATOM 2464 O O . PHE A 1 328 ? 164.60374 251.79382 239.37192 1.000 56.79701 328 PHE A O 1
ATOM 2472 N N . ARG A 1 329 ? 166.67794 252.11415 240.18141 1.000 62.24684 329 ARG A N 1
ATOM 2473 C CA . ARG A 1 329 ? 167.02512 250.70922 240.01779 1.000 61.44077 329 ARG A CA 1
ATOM 2474 C C . ARG A 1 329 ? 166.15355 249.83117 240.90711 1.000 64.47585 329 ARG A C 1
ATOM 2475 O O . ARG A 1 329 ? 165.65251 248.78604 240.47239 1.000 64.39461 329 ARG A O 1
ATOM 2483 N N . GLY A 1 330 ? 165.94723 250.25348 242.15818 1.000 63.02283 330 GLY A N 1
ATOM 2484 C CA . GLY A 1 330 ? 165.06236 249.51282 243.04181 1.000 63.20063 330 GLY A CA 1
ATOM 2485 C C . GLY A 1 330 ? 163.64029 249.44705 242.52119 1.000 62.41105 330 GLY A C 1
ATOM 2486 O O . GLY A 1 330 ? 163.01474 248.38484 242.53485 1.000 62.23845 330 GLY A O 1
ATOM 2487 N N . ALA A 1 331 ? 163.11848 250.57732 242.03719 1.000 61.64037 331 ALA A N 1
ATOM 2488 C CA . ALA A 1 331 ? 161.76352 250.59270 241.49239 1.000 64.02044 331 ALA A CA 1
ATOM 2489 C C . ALA A 1 331 ? 161.63930 249.67471 240.28201 1.000 64.08179 331 ALA A C 1
ATOM 2490 O O . ALA A 1 331 ? 160.66888 248.91806 240.16272 1.000 61.45214 331 ALA A O 1
ATOM 2492 N N . LEU A 1 332 ? 162.62278 249.71769 239.37993 1.000 66.11531 332 LEU A N 1
ATOM 2493 C CA . LEU A 1 332 ? 162.52036 248.98858 238.12109 1.000 64.97287 332 LEU A CA 1
ATOM 2494 C C . LEU A 1 332 ? 162.70662 247.49254 238.31610 1.000 65.98365 332 LEU A C 1
ATOM 2495 O O . LEU A 1 332 ? 162.00490 246.69143 237.68838 1.000 69.01791 332 LEU A O 1
ATOM 2500 N N . ASP A 1 333 ? 163.64754 247.09423 239.17632 1.000 67.33292 333 ASP A N 1
ATOM 2501 C CA . ASP A 1 333 ? 164.03802 245.69084 239.23753 1.000 66.59296 333 ASP A CA 1
ATOM 2502 C C . ASP A 1 333 ? 162.89342 244.79071 239.68197 1.000 70.44216 333 ASP A C 1
ATOM 2503 O O . ASP A 1 333 ? 162.90241 243.59016 239.38816 1.000 69.19668 333 ASP A O 1
ATOM 2508 N N . VAL A 1 334 ? 161.89692 245.34109 240.37303 1.000 70.67415 334 VAL A N 1
ATOM 2509 C CA . VAL A 1 334 ? 160.71306 244.55542 240.69766 1.000 71.26808 334 VAL A CA 1
ATOM 2510 C C . VAL A 1 334 ? 159.57875 244.74716 239.69307 1.000 72.66133 334 VAL A C 1
ATOM 2511 O O . VAL A 1 334 ? 158.68179 243.89417 239.61674 1.000 75.47407 334 VAL A O 1
ATOM 2515 N N . GLY A 1 335 ? 159.60182 245.81818 238.90317 1.000 68.80205 335 GLY A N 1
ATOM 2516 C CA . GLY A 1 335 ? 158.48711 246.09754 238.02122 1.000 71.89590 335 GLY A CA 1
ATOM 2517 C C . GLY A 1 335 ? 157.28497 246.61945 238.78010 1.000 72.29635 335 GLY A C 1
ATOM 2518 O O . GLY A 1 335 ? 156.25070 245.95151 238.87042 1.000 70.80192 335 GLY A O 1
ATOM 2519 N N . ALA A 1 336 ? 157.41058 247.81907 239.33228 1.000 69.76146 336 ALA A N 1
ATOM 2520 C CA . ALA A 1 336 ? 156.39332 248.36398 240.21868 1.000 71.58373 336 ALA A CA 1
ATOM 2521 C C . ALA A 1 336 ? 155.21537 248.89291 239.40485 1.000 74.31259 336 ALA A C 1
ATOM 2522 O O . ALA A 1 336 ? 155.01816 248.54514 238.23777 1.000 73.78613 336 ALA A O 1
ATOM 2524 N N . THR A 1 337 ? 154.37764 249.70003 240.05069 1.000 72.94463 337 THR A N 1
ATOM 2525 C CA . THR A 1 337 ? 153.45165 250.58050 239.35927 1.000 69.24454 337 THR A CA 1
ATOM 2526 C C . THR A 1 337 ? 153.70314 252.04541 239.67036 1.000 71.34794 337 THR A C 1
ATOM 2527 O O . THR A 1 337 ? 153.17558 252.90992 238.96079 1.000 73.17814 337 THR A O 1
ATOM 2531 N N . ALA A 1 338 ? 154.49073 252.33668 240.70332 1.000 71.74216 338 ALA A N 1
ATOM 2532 C CA . ALA A 1 338 ? 154.98378 253.65019 241.10032 1.000 75.01649 338 ALA A CA 1
ATOM 2533 C C . ALA A 1 338 ? 155.81888 253.41250 242.35062 1.000 79.22503 338 ALA A C 1
ATOM 2534 O O . ALA A 1 338 ? 155.90187 252.28745 242.84988 1.000 77.95086 338 ALA A O 1
ATOM 2536 N N . ILE A 1 339 ? 156.43692 254.47295 242.85437 1.000 81.57771 339 ILE A N 1
ATOM 2537 C CA . ILE A 1 339 ? 157.04125 254.45207 244.18124 1.000 83.95206 339 ILE A CA 1
ATOM 2538 C C . ILE A 1 339 ? 156.09805 255.20553 245.11026 1.000 87.53820 339 ILE A C 1
ATOM 2539 O O . ILE A 1 339 ? 156.06905 256.43997 245.13134 1.000 86.25682 339 ILE A O 1
ATOM 2544 N N . ASN A 1 340 ? 155.31196 254.45279 245.87180 1.000 88.89703 340 ASN A N 1
ATOM 2545 C CA . ASN A 1 340 ? 154.45615 255.01912 246.90284 1.000 87.11600 340 ASN A CA 1
ATOM 2546 C C . ASN A 1 340 ? 155.30290 255.26973 248.14720 1.000 87.43412 340 ASN A C 1
ATOM 2547 O O . ASN A 1 340 ? 156.53257 255.18538 248.11245 1.000 88.84672 340 ASN A O 1
ATOM 2552 N N . GLU A 1 341 ? 154.65505 255.57702 249.27265 1.000 90.02367 341 GLU A N 1
ATOM 2553 C CA . GLU A 1 341 ? 155.40838 255.82027 250.49793 1.000 89.12630 341 GLU A CA 1
ATOM 2554 C C . GLU A 1 341 ? 156.13123 254.56870 250.97634 1.000 86.11241 341 GLU A C 1
ATOM 2555 O O . GLU A 1 341 ? 157.21601 254.66727 251.55777 1.000 85.50759 341 GLU A O 1
ATOM 2561 N N . GLU A 1 342 ? 155.55273 253.38965 250.74461 1.000 83.84079 342 GLU A N 1
ATOM 2562 C CA . GLU A 1 342 ? 156.17640 252.15289 251.20609 1.000 83.35955 342 GLU A CA 1
ATOM 2563 C C . GLU A 1 342 ? 157.51870 251.92149 250.52061 1.000 85.39352 342 GLU A C 1
ATOM 2564 O O . GLU A 1 342 ? 158.52964 251.66045 251.18219 1.000 84.98558 342 GLU A O 1
ATOM 2570 N N . MET A 1 343 ? 157.54744 252.00847 249.18870 1.000 86.37104 343 MET A N 1
ATOM 2571 C CA . MET A 1 343 ? 158.81337 251.88655 248.47236 1.000 81.88111 343 MET A CA 1
ATOM 2572 C C . MET A 1 343 ? 159.72814 253.06451 248.77431 1.000 80.47292 343 MET A C 1
ATOM 2573 O O . MET A 1 343 ? 160.94338 252.89349 248.92326 1.000 80.61303 343 MET A O 1
ATOM 2578 N N . LYS A 1 344 ? 159.15859 254.26858 248.86101 1.000 80.75550 344 LYS A N 1
ATOM 2579 C CA . LYS A 1 344 ? 159.94418 255.44632 249.20742 1.000 79.57815 344 LYS A CA 1
ATOM 2580 C C . LYS A 1 344 ? 160.58713 255.30240 250.58001 1.000 82.37925 344 LYS A C 1
ATOM 2581 O O . LYS A 1 344 ? 161.66443 255.85881 250.82128 1.000 82.20999 344 LYS A O 1
ATOM 2587 N N . LEU A 1 345 ? 159.93824 254.57715 251.49369 1.000 83.62072 345 LEU A N 1
ATOM 2588 C CA . LEU A 1 345 ? 160.50149 254.32246 252.81434 1.000 82.23427 345 LEU A CA 1
ATOM 2589 C C . LEU A 1 345 ? 161.36930 253.07014 252.84599 1.000 78.95363 345 LEU A C 1
ATOM 2590 O O . LEU A 1 345 ? 162.37717 253.03689 253.55954 1.000 78.72726 345 LEU A O 1
ATOM 2595 N N . ALA A 1 346 ? 160.99600 252.03081 252.09550 1.000 78.78910 346 ALA A N 1
ATOM 2596 C CA . ALA A 1 346 ? 161.84081 250.84383 252.02287 1.000 79.11053 346 ALA A CA 1
ATOM 2597 C C . ALA A 1 346 ? 163.20253 251.16966 251.42636 1.000 78.46814 346 ALA A C 1
ATOM 2598 O O . ALA A 1 346 ? 164.20968 250.56162 251.80565 1.000 78.45738 346 ALA A O 1
ATOM 2600 N N . ALA A 1 347 ? 163.25277 252.12020 250.49232 1.000 78.32154 347 ALA A N 1
ATOM 2601 C CA . ALA A 1 347 ? 164.52768 252.57760 249.95694 1.000 77.39607 347 ALA A CA 1
ATOM 2602 C C . ALA A 1 347 ? 165.24805 253.51511 250.91725 1.000 77.86881 347 ALA A C 1
ATOM 2603 O O . ALA A 1 347 ? 166.48254 253.51124 250.96701 1.000 76.51028 347 ALA A O 1
ATOM 2605 N N . VAL A 1 348 ? 164.50678 254.31984 251.68115 1.000 75.39545 348 VAL A N 1
ATOM 2606 C CA . VAL A 1 348 ? 165.15463 255.26713 252.58161 1.000 77.91556 348 VAL A CA 1
ATOM 2607 C C . VAL A 1 348 ? 165.72897 254.55849 253.80388 1.000 80.95249 348 VAL A C 1
ATOM 2608 O O . VAL A 1 348 ? 166.67014 255.06067 254.42940 1.000 81.28617 348 VAL A O 1
ATOM 2612 N N . ARG A 1 349 ? 165.18805 253.39277 254.16516 1.000 78.93530 349 ARG A N 1
ATOM 2613 C CA . ARG A 1 349 ? 165.69605 252.67366 255.32662 1.000 79.76398 349 ARG A CA 1
ATOM 2614 C C . ARG A 1 349 ? 166.92652 251.84348 254.98913 1.000 80.68551 349 ARG A C 1
ATOM 2615 O O . ARG A 1 349 ? 167.80307 251.67120 255.84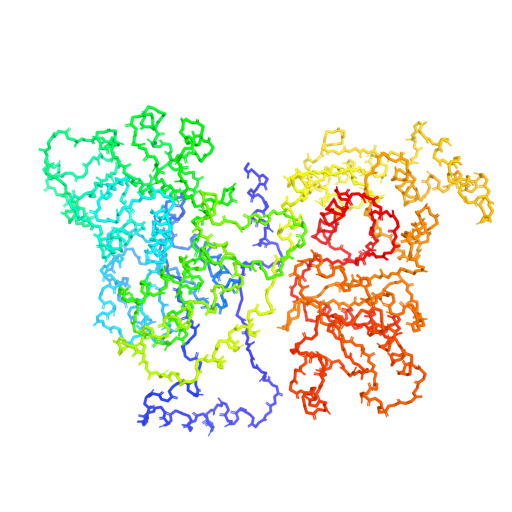273 1.000 82.77057 349 ARG A O 1
ATOM 2623 N N . ALA A 1 350 ? 167.01066 251.32385 253.76244 1.000 79.92516 350 ALA A N 1
ATOM 2624 C CA . ALA A 1 350 ? 168.21318 250.61013 253.34639 1.000 78.60901 350 ALA A CA 1
ATOM 2625 C C . ALA A 1 350 ? 169.41689 251.54267 253.30172 1.000 77.36565 350 ALA A C 1
ATOM 2626 O O . ALA A 1 350 ? 170.52206 251.16300 253.70684 1.000 80.21019 350 ALA A O 1
ATOM 2628 N N . ILE A 1 351 ? 169.21941 252.77010 252.81598 1.000 75.63961 351 ILE A N 1
ATOM 2629 C CA . ILE A 1 351 ? 170.30395 253.74878 252.78076 1.000 76.38567 351 ILE A CA 1
ATOM 2630 C C . ILE A 1 351 ? 170.76276 254.08133 254.19489 1.000 79.46898 351 ILE A C 1
ATOM 2631 O O . ILE A 1 351 ? 171.96494 254.12343 254.48654 1.000 80.58201 351 ILE A O 1
ATOM 2636 N N . ALA A 1 352 ? 169.80663 254.31358 255.09780 1.000 82.79615 352 ALA A N 1
ATOM 2637 C CA . ALA A 1 352 ? 170.15048 254.63136 256.47966 1.000 82.66685 352 ALA A CA 1
ATOM 2638 C C . ALA A 1 352 ? 170.84034 253.45801 257.16457 1.000 83.28236 352 ALA A C 1
ATOM 2639 O O . ALA A 1 352 ? 171.80371 253.64833 257.91618 1.000 82.49674 352 ALA A O 1
ATOM 2641 N N . GLU A 1 353 ? 170.35841 252.23630 256.92184 1.000 83.01907 353 GLU A N 1
ATOM 2642 C CA . GLU A 1 353 ? 170.98530 251.06249 257.52160 1.000 83.88832 353 GLU A CA 1
ATOM 2643 C C . GLU A 1 353 ? 172.40856 250.87468 257.01272 1.000 85.77397 353 GLU A C 1
ATOM 2644 O O . GLU A 1 353 ? 173.31509 250.55310 257.78919 1.000 88.34084 353 GLU A O 1
ATOM 2650 N N . LEU A 1 354 ? 172.62550 251.07269 255.71025 1.000 83.94583 354 LEU A N 1
ATOM 2651 C CA . LEU A 1 354 ? 173.97356 250.97017 255.16335 1.000 82.58051 354 LEU A CA 1
ATOM 2652 C C . LEU A 1 354 ? 174.88155 252.06080 255.71807 1.000 83.73617 354 LEU A C 1
ATOM 2653 O O . LEU A 1 354 ? 176.07482 251.82140 255.93350 1.000 85.93072 354 LEU A O 1
ATOM 2658 N N . ALA A 1 355 ? 174.33723 253.25447 255.96482 1.000 83.10598 355 ALA A N 1
ATOM 2659 C CA . ALA A 1 355 ? 175.16396 254.35791 256.44068 1.000 82.39122 355 ALA A CA 1
ATOM 2660 C C . ALA A 1 355 ? 175.72136 254.10549 257.83706 1.000 87.89635 355 ALA A C 1
ATOM 2661 O O . ALA A 1 355 ? 176.79814 254.61416 258.16837 1.000 89.45113 355 ALA A O 1
ATOM 2663 N N . HIS A 1 356 ? 175.01446 253.34127 258.67200 1.000 90.80911 356 HIS A N 1
ATOM 2664 C CA . HIS A 1 356 ? 175.46726 253.07241 260.03225 1.000 90.79073 356 HIS A CA 1
ATOM 2665 C C . HIS A 1 356 ? 175.84057 251.60878 260.24953 1.000 91.28288 356 HIS A C 1
ATOM 2666 O O . HIS A 1 356 ? 175.84292 251.13639 261.39046 1.000 92.22838 356 HIS A O 1
ATOM 2673 N N . ALA A 1 357 ? 176.15959 250.88311 259.18011 1.000 91.56923 357 ALA A N 1
ATOM 2674 C CA . ALA A 1 357 ? 176.61017 249.49926 259.28161 1.000 92.24911 357 ALA A CA 1
ATOM 2675 C C . ALA A 1 357 ? 177.81224 249.26887 258.37802 1.000 94.08661 357 ALA A C 1
ATOM 2676 O O . ALA A 1 357 ? 177.90420 248.25315 257.68087 1.000 95.83885 357 ALA A O 1
ATOM 2678 N N . GLU A 1 358 ? 178.74701 250.21554 258.37201 1.000 93.24074 358 GLU A N 1
ATOM 2679 C CA . GLU A 1 358 ? 179.95869 250.06322 257.57921 1.000 94.68478 358 GLU A CA 1
ATOM 2680 C C . GLU A 1 358 ? 180.87883 249.03348 258.22549 1.000 95.97985 358 GLU A C 1
ATOM 2681 O O . GLU A 1 358 ? 181.09488 249.05066 259.44155 1.000 97.07418 358 GLU A O 1
ATOM 2687 N N . GLN A 1 359 ? 181.40220 248.11826 257.41144 1.000 95.13020 359 GLN A N 1
ATOM 2688 C CA . GLN A 1 359 ? 182.26437 247.04487 257.89581 1.000 95.53418 359 GLN A CA 1
ATOM 2689 C C . GLN A 1 359 ? 183.45201 246.84864 256.96240 1.000 95.60438 359 GLN A C 1
ATOM 2690 O O . GLN A 1 359 ? 183.87682 245.71803 256.70000 1.000 94.34885 359 GLN A O 1
ATOM 2696 N N . SER A 1 360 ? 184.00006 247.95383 256.44922 1.000 94.71615 360 SER A N 1
ATOM 2697 C CA . SER A 1 360 ? 185.19613 247.94090 255.61089 1.000 94.47878 360 SER A CA 1
ATOM 2698 C C . SER A 1 360 ? 185.00462 247.08031 254.36677 1.000 91.49530 360 SER A C 1
ATOM 2699 O O . SER A 1 360 ? 184.47568 247.55332 253.35504 1.000 87.66368 360 SER A O 1
ATOM 2702 N N . GLU A 1 361 ? 185.44321 245.82116 254.43476 1.000 91.47925 361 GLU A N 1
ATOM 2703 C CA . GLU A 1 361 ? 185.29607 244.84551 253.35324 1.000 88.94384 361 GLU A CA 1
ATOM 2704 C C . GLU A 1 361 ? 185.99188 245.32591 252.07417 1.000 85.43667 361 GLU A C 1
ATOM 2705 O O . GLU A 1 361 ? 185.36477 245.61362 251.05222 1.000 85.79215 361 GLU A O 1
ATOM 2711 N N . VAL A 1 362 ? 187.31905 245.42301 252.18218 1.000 80.35857 362 VAL A N 1
ATOM 2712 C CA . VAL A 1 362 ? 188.22157 245.66196 251.05638 1.000 73.80130 362 VAL A CA 1
ATOM 2713 C C . VAL A 1 362 ? 188.04549 247.07321 250.51042 1.000 69.39894 362 VAL A C 1
ATOM 2714 O O . VAL A 1 362 ? 187.07330 247.36744 249.80624 1.000 69.09679 362 VAL A O 1
ATOM 2718 N N . VAL A 1 363 ? 188.99627 247.95017 250.82337 1.000 65.05375 363 VAL A N 1
ATOM 2719 C CA . VAL A 1 363 ? 189.00352 249.32628 250.35961 1.000 59.40779 363 VAL A CA 1
ATOM 2720 C C . VAL A 1 363 ? 190.35233 249.60745 249.70431 1.000 52.42478 363 VAL A C 1
ATOM 2721 O O . VAL A 1 363 ? 191.21404 248.73410 249.61339 1.000 50.34280 363 VAL A O 1
ATOM 2725 N N . ALA A 1 364 ? 190.53439 250.85143 249.26334 1.000 48.57202 364 ALA A N 1
ATOM 2726 C CA . ALA A 1 364 ? 191.70698 251.20884 248.47486 1.000 40.55492 364 ALA A CA 1
ATOM 2727 C C . ALA A 1 364 ? 192.94792 251.38750 249.34095 1.000 44.06750 364 ALA A C 1
ATOM 2728 O O . ALA A 1 364 ? 193.63866 252.40562 249.23498 1.000 46.69794 364 ALA A O 1
ATOM 2730 N N . SER A 1 365 ? 193.25245 250.38774 250.17049 1.000 48.01925 365 SER A N 1
ATOM 2731 C CA . SER A 1 365 ? 194.44599 250.36401 251.02746 1.000 49.94883 365 SER A CA 1
ATOM 2732 C C . SER A 1 365 ? 194.49870 251.68224 251.79957 1.000 56.96614 365 SER A C 1
ATOM 2733 O O . SER A 1 365 ? 193.50511 252.04874 252.44200 1.000 60.59396 365 SER A O 1
ATOM 2736 N N . ALA A 1 366 ? 195.61105 252.40976 251.77231 1.000 56.09995 366 ALA A N 1
ATOM 2737 C CA . ALA A 1 366 ? 195.68201 253.75433 252.32198 1.000 57.77581 366 ALA A CA 1
ATOM 2738 C C . ALA A 1 366 ? 195.50539 254.82967 251.25822 1.000 54.86654 366 ALA A C 1
ATOM 2739 O O . ALA A 1 366 ? 195.64879 256.01643 251.56958 1.000 56.26626 366 ALA A O 1
ATOM 2741 N N . TYR A 1 367 ? 195.19967 254.44772 250.01859 1.000 48.24776 367 TYR A N 1
ATOM 2742 C CA . TYR A 1 367 ? 195.04990 255.40744 248.92530 1.000 44.82157 367 TYR A CA 1
ATOM 2743 C C . TYR A 1 367 ? 193.75274 256.17779 249.12434 1.000 41.77894 367 TYR A C 1
ATOM 2744 O O . TYR A 1 367 ? 192.66082 255.65011 248.90729 1.000 41.83970 367 TYR A O 1
ATOM 2753 N N . GLY A 1 368 ? 193.86870 257.43426 249.54109 1.000 46.18235 368 GLY A N 1
ATOM 2754 C CA . GLY A 1 368 ? 192.70333 258.26366 249.76499 1.000 45.88960 368 GLY A CA 1
ATOM 2755 C C . GLY A 1 368 ? 192.43775 258.50759 251.23447 1.000 63.49220 368 GLY A C 1
ATOM 2756 O O . GLY A 1 368 ? 193.37202 258.65923 252.02724 1.000 64.30660 368 GLY A O 1
ATOM 2757 N N . ASP A 1 369 ? 191.16128 258.54362 251.61211 1.000 73.98098 369 ASP A N 1
ATOM 2758 C CA . ASP A 1 369 ? 190.78055 258.76010 253.00636 1.000 85.64935 369 ASP A CA 1
ATOM 2759 C C . ASP A 1 369 ? 189.47160 258.01220 253.24016 1.000 91.84076 369 ASP A C 1
ATOM 2760 O O . ASP A 1 369 ? 188.39888 258.51210 252.88955 1.000 92.62870 369 ASP A O 1
ATOM 2765 N N . GLN A 1 370 ? 189.56773 256.81960 253.82605 1.000 93.73645 370 GLN A N 1
ATOM 2766 C CA . GLN A 1 370 ? 188.37999 256.01216 254.06938 1.000 97.67026 370 GLN A CA 1
ATOM 2767 C C . GLN A 1 370 ? 187.55592 256.60363 255.20584 1.000 98.85290 370 GLN A C 1
ATOM 2768 O O . GLN A 1 370 ? 186.44192 257.08720 254.97919 1.000 99.34849 370 GLN A O 1
ATOM 2774 N N . ASP A 1 371 ? 188.11592 256.59908 256.41862 1.000 98.07401 371 ASP A N 1
ATOM 2775 C CA . ASP A 1 371 ? 187.50019 257.19175 257.60385 1.000 98.01097 371 ASP A CA 1
ATOM 2776 C C . ASP A 1 371 ? 186.02025 256.84894 257.73857 1.000 97.28686 371 ASP A C 1
ATOM 2777 O O . ASP A 1 371 ? 185.21763 257.69745 258.14048 1.000 95.43027 371 ASP A O 1
ATOM 2782 N N . LEU A 1 372 ? 185.64814 255.61058 257.41308 1.000 97.10417 372 LEU A N 1
ATOM 2783 C CA . LEU A 1 372 ? 184.24492 255.19791 257.42232 1.000 94.39104 372 LEU A CA 1
ATOM 2784 C C . LEU A 1 372 ? 183.84493 254.82763 258.84760 1.000 93.91466 372 LEU A C 1
ATOM 2785 O O . LEU A 1 372 ? 183.91497 253.67348 259.27725 1.000 94.92970 372 LEU A O 1
ATOM 2790 N N . SER A 1 373 ? 183.41909 255.84280 259.59378 1.000 92.44009 373 SER A N 1
ATOM 2791 C CA . SER A 1 373 ? 182.90355 255.67200 260.94442 1.000 92.47796 373 SER A CA 1
ATOM 2792 C C . SER A 1 373 ? 181.62576 256.48429 261.07490 1.000 91.06241 373 SER A C 1
ATOM 2793 O O . SER A 1 373 ? 181.61877 257.68346 260.77966 1.000 91.28170 373 SER A O 1
ATOM 2796 N N . PHE A 1 374 ? 180.55217 255.83380 261.51861 1.000 91.39147 374 PHE A N 1
ATOM 2797 C CA . PHE A 1 374 ? 179.24257 256.47549 261.58358 1.000 89.15892 374 PHE A CA 1
ATOM 2798 C C . PHE A 1 374 ? 179.25932 257.56648 262.64667 1.000 87.67994 374 PHE A C 1
ATOM 2799 O O . PHE A 1 374 ? 179.22059 257.27784 263.84671 1.000 89.56930 374 PHE A O 1
ATOM 2807 N N . GLY A 1 375 ? 179.31118 258.82072 262.20633 1.000 87.05866 375 GLY A N 1
ATOM 2808 C CA . GLY A 1 375 ? 179.35258 259.94935 263.10352 1.000 88.40879 375 GLY A CA 1
ATOM 2809 C C . GLY A 1 375 ? 178.89716 261.22511 262.42676 1.000 89.14125 375 GLY A C 1
ATOM 2810 O O . GLY A 1 375 ? 178.21053 261.19764 261.40063 1.000 89.39275 375 GLY A O 1
ATOM 2811 N N . PRO A 1 376 ? 179.26284 262.37552 263.00107 1.000 89.99803 376 PRO A N 1
ATOM 2812 C CA . PRO A 1 376 ? 178.86311 263.65389 262.38641 1.000 90.54721 376 PRO A CA 1
ATOM 2813 C C . PRO A 1 376 ? 179.37154 263.83030 260.96646 1.000 91.28711 376 PRO A C 1
ATOM 2814 O O . PRO A 1 376 ? 178.66635 264.40368 260.12654 1.000 90.40445 376 PRO A O 1
ATOM 2818 N N . GLU A 1 377 ? 180.57685 263.34957 260.67166 1.000 92.08461 377 GLU A N 1
ATOM 2819 C CA . GLU A 1 377 ? 181.19141 263.53702 259.36447 1.000 90.33843 377 GLU A CA 1
ATOM 2820 C C . GLU A 1 377 ? 180.84508 262.43410 258.37328 1.000 88.30459 377 GLU A C 1
ATOM 2821 O O . GLU A 1 377 ? 181.31296 262.48200 257.23157 1.000 90.07935 377 GLU A O 1
ATOM 2827 N N . TYR A 1 378 ? 180.04804 261.44463 258.77505 1.000 87.14690 378 TYR A N 1
ATOM 2828 C CA . TYR A 1 378 ? 179.68664 260.34574 257.88028 1.000 86.24829 378 TYR A CA 1
ATOM 2829 C C . TYR A 1 378 ? 178.28109 259.88523 258.25881 1.000 87.49277 378 TYR A C 1
ATOM 2830 O O . TYR A 1 378 ? 178.11660 259.08727 259.18630 1.000 88.45069 378 TYR A O 1
ATOM 2839 N N . ILE A 1 379 ? 177.28073 260.38396 257.53617 1.000 85.11937 379 ILE A N 1
ATOM 2840 C CA . ILE A 1 379 ? 175.88507 260.07542 257.82811 1.000 84.09844 379 ILE A CA 1
ATOM 2841 C C . ILE A 1 379 ? 175.17918 259.36243 256.68580 1.000 82.91161 379 ILE A C 1
ATOM 2842 O O . ILE A 1 379 ? 174.09398 258.80374 256.90633 1.000 84.14110 379 ILE A O 1
ATOM 2847 N N . ILE A 1 380 ? 175.74098 259.35978 255.48134 1.000 83.29159 380 ILE A N 1
ATOM 2848 C CA . ILE A 1 380 ? 175.11942 258.69934 254.33439 1.000 81.12868 380 ILE A CA 1
ATOM 2849 C C . ILE A 1 380 ? 176.19205 257.98592 253.52825 1.000 79.09855 380 ILE A C 1
ATOM 2850 O O . ILE A 1 380 ? 177.36524 258.38302 253.53141 1.000 78.69304 380 ILE A O 1
ATOM 2855 N N . PRO A 1 381 ? 175.81408 256.91935 252.82360 1.000 77.04149 381 PRO A N 1
ATOM 2856 C CA . PRO A 1 381 ? 176.78659 256.20140 251.99426 1.000 75.34399 381 PRO A CA 1
ATOM 2857 C C . PRO A 1 381 ? 177.33292 257.08300 250.88119 1.000 78.31366 381 PRO A C 1
ATOM 2858 O O . PRO A 1 381 ? 176.71431 258.06330 250.46097 1.000 77.47427 381 PRO A O 1
ATOM 2862 N N . LYS A 1 382 ? 178.52648 256.72277 250.41506 1.000 80.82307 382 LYS A N 1
ATOM 2863 C CA . LYS A 1 382 ? 179.21493 257.50567 249.40547 1.000 78.63187 382 LYS A CA 1
ATOM 2864 C C . LYS A 1 382 ? 178.45598 257.45872 248.07993 1.000 78.84711 382 LYS A C 1
ATOM 2865 O O . LYS A 1 382 ? 177.70966 256.51366 247.81361 1.000 79.79327 382 LYS A O 1
ATOM 2871 N N . PRO A 1 383 ? 178.62767 258.48119 247.23465 1.000 79.92312 383 PRO A N 1
ATOM 2872 C CA . PRO A 1 383 ? 177.81624 258.56580 246.00702 1.000 79.11768 383 PRO A CA 1
ATOM 2873 C C . PRO A 1 383 ? 177.94747 257.36587 245.08376 1.000 77.07117 383 PRO A C 1
ATOM 2874 O O . PRO A 1 383 ? 176.98973 257.04365 244.37029 1.000 77.76465 383 PRO A O 1
ATOM 2878 N N . PHE A 1 384 ? 179.09733 256.69631 245.06350 1.000 75.73301 384 PHE A N 1
ATOM 2879 C CA . PHE A 1 384 ? 179.25980 255.52930 244.20536 1.000 76.85175 384 PHE A CA 1
ATOM 2880 C C . PHE A 1 384 ? 179.61191 254.29470 245.02313 1.000 78.84967 384 PHE A C 1
ATOM 2881 O O . PHE A 1 384 ? 180.52194 253.54215 244.66093 1.000 79.98483 384 PHE A O 1
ATOM 2889 N N . ASP A 1 385 ? 178.90412 254.08524 246.12554 1.000 76.27767 385 ASP A N 1
ATOM 2890 C CA . ASP A 1 385 ? 179.12947 252.89893 246.93866 1.000 74.59371 385 ASP A CA 1
ATOM 2891 C C . ASP A 1 385 ? 178.73193 251.65581 246.15123 1.000 73.42068 385 ASP A C 1
ATOM 2892 O O . ASP A 1 385 ? 177.59899 251.57382 245.66214 1.000 74.10217 385 ASP A O 1
ATOM 2897 N N . PRO A 1 386 ? 179.62757 250.67919 245.99645 1.000 73.51446 386 PRO A N 1
ATOM 2898 C CA . PRO A 1 386 ? 179.27442 249.47449 245.22830 1.000 76.83876 386 PRO A CA 1
ATOM 2899 C C . PRO A 1 386 ? 178.14552 248.66800 245.84261 1.000 73.49109 386 PRO A C 1
ATOM 2900 O O . PRO A 1 386 ? 177.48138 247.91293 245.12241 1.000 70.58464 386 PRO A O 1
ATOM 2904 N N . ARG A 1 387 ? 177.90226 248.80293 247.14484 1.000 73.40376 387 ARG A N 1
ATOM 2905 C CA . ARG A 1 387 ? 176.91314 247.97443 247.81960 1.000 72.69140 387 ARG A CA 1
ATOM 2906 C C . ARG A 1 387 ? 175.48782 248.49624 247.68710 1.000 69.90596 387 ARG A C 1
ATOM 2907 O O . ARG A 1 387 ? 174.55436 247.77962 248.06250 1.000 66.81990 387 ARG A O 1
ATOM 2915 N N . LEU A 1 388 ? 175.28409 249.70464 247.15966 1.000 72.71498 388 LEU A N 1
ATOM 2916 C CA . LEU A 1 388 ? 173.93653 250.27066 247.10370 1.000 66.68543 388 LEU A CA 1
ATOM 2917 C C . LEU A 1 388 ? 173.13241 249.78388 245.90833 1.000 65.41206 388 LEU A C 1
ATOM 2918 O O . LEU A 1 388 ? 172.44459 250.57428 245.25940 1.000 69.13314 388 LEU A O 1
ATOM 2923 N N . ILE A 1 389 ? 173.18706 248.48880 245.60510 1.000 67.41562 389 ILE A N 1
ATOM 2924 C CA . ILE A 1 389 ? 172.28908 247.86352 244.64100 1.000 67.48877 389 ILE A CA 1
ATOM 2925 C C . ILE A 1 389 ? 171.77960 246.57580 245.27183 1.000 64.96975 389 ILE A C 1
ATOM 2926 O O . ILE A 1 389 ? 170.69466 246.08388 244.94184 1.000 63.57971 389 ILE A O 1
ATOM 2931 N N . VAL A 1 390 ? 172.56650 246.03805 246.20563 1.000 68.53422 390 VAL A N 1
ATOM 2932 C CA . VAL A 1 390 ? 172.19660 244.82428 246.92245 1.000 69.36351 390 VAL A CA 1
ATOM 2933 C C . VAL A 1 390 ? 171.30460 245.13631 248.11612 1.000 67.51537 390 VAL A C 1
ATOM 2934 O O . VAL A 1 390 ? 170.50370 244.28750 248.52833 1.000 69.04646 390 VAL A O 1
ATOM 2938 N N . LYS A 1 391 ? 171.39311 246.34718 248.66008 1.000 65.72672 391 LYS A N 1
ATOM 2939 C CA . LYS A 1 391 ? 170.57425 246.73216 249.79824 1.000 65.70122 391 LYS A CA 1
ATOM 2940 C C . LYS A 1 391 ? 169.25439 247.37912 249.39942 1.000 66.31210 391 LYS A C 1
ATOM 2941 O O . LYS A 1 391 ? 168.29881 247.32578 250.18095 1.000 69.03105 391 LYS A O 1
ATOM 2947 N N . ILE A 1 392 ? 169.16834 247.96959 248.21195 1.000 64.67570 392 ILE A N 1
ATOM 2948 C CA . ILE A 1 392 ? 168.00232 248.75407 247.81116 1.000 62.13194 392 ILE A CA 1
ATOM 2949 C C . ILE A 1 392 ? 167.06751 247.96230 246.90645 1.000 62.92278 392 ILE A C 1
ATOM 2950 O O . ILE A 1 392 ? 165.85539 247.95068 247.11895 1.000 64.72063 392 ILE A O 1
ATOM 2955 N N . ALA A 1 393 ? 167.60583 247.31372 245.87342 1.000 63.29411 393 ALA A N 1
ATOM 2956 C CA . ALA A 1 393 ? 166.74421 246.59526 244.93542 1.000 62.68499 393 ALA A CA 1
ATOM 2957 C C . ALA A 1 393 ? 165.97852 245.45117 245.59104 1.000 66.28089 393 ALA A C 1
ATOM 2958 O O . ALA A 1 393 ? 164.75391 245.36757 245.38866 1.000 67.84876 393 ALA A O 1
ATOM 2960 N N . PRO A 1 394 ? 166.60104 244.54598 246.35971 1.000 67.08999 394 PRO A N 1
ATOM 2961 C CA . PRO A 1 394 ? 165.79796 243.53314 247.06658 1.000 66.09210 394 PRO A CA 1
ATOM 2962 C C . PRO A 1 394 ? 164.83162 244.12205 248.07683 1.000 65.60824 394 PRO A C 1
ATOM 2963 O O . PRO A 1 394 ? 163.73675 243.57735 248.25688 1.000 67.38145 394 PRO A O 1
ATOM 2967 N N . ALA A 1 395 ? 165.20092 245.21759 248.74448 1.000 65.29938 395 ALA A N 1
ATOM 2968 C CA . ALA A 1 395 ? 164.29330 245.84325 249.70107 1.000 65.31117 395 ALA A CA 1
ATOM 2969 C C . ALA A 1 395 ? 163.04087 246.35979 249.00595 1.000 68.90448 395 ALA A C 1
ATOM 2970 O O . ALA A 1 395 ? 161.91726 246.14861 249.47912 1.000 70.72125 395 ALA A O 1
ATOM 2972 N N . VAL A 1 396 ? 163.21766 247.03274 247.86830 1.000 67.57257 396 VAL A N 1
ATOM 2973 C CA . VAL A 1 396 ? 162.07506 247.55588 247.12996 1.000 64.34614 396 VAL A CA 1
ATOM 2974 C C . VAL A 1 396 ? 161.25719 246.41352 246.53986 1.000 67.99495 396 VAL A C 1
ATOM 2975 O O . VAL A 1 396 ? 160.02500 246.48233 246.48284 1.000 70.13778 396 VAL A O 1
ATOM 2979 N N . ALA A 1 397 ? 161.92322 245.34190 246.09833 1.000 66.89039 397 ALA A N 1
ATOM 2980 C CA . ALA A 1 397 ? 161.19530 244.17969 245.59674 1.000 69.46162 397 ALA A CA 1
ATOM 2981 C C . ALA A 1 397 ? 160.33994 243.54353 246.68620 1.000 74.52308 397 ALA A C 1
ATOM 2982 O O . ALA A 1 397 ? 159.19044 243.15789 246.43782 1.000 72.70298 397 ALA A O 1
ATOM 2984 N N . LYS A 1 398 ? 160.88658 243.41433 247.89730 1.000 75.22292 398 LYS A N 1
ATOM 2985 C CA . LYS A 1 398 ? 160.10022 242.88252 249.00580 1.000 77.13290 398 LYS A CA 1
ATOM 2986 C C . LYS A 1 398 ? 158.94138 243.80863 249.35187 1.000 77.65933 398 LYS A C 1
ATOM 2987 O O . LYS A 1 398 ? 157.82310 243.34570 249.60427 1.000 79.88801 398 LYS A O 1
ATOM 2993 N N . ALA A 1 399 ? 159.18805 245.12184 249.36764 1.000 74.99747 399 ALA A N 1
ATOM 2994 C CA . ALA A 1 399 ? 158.11464 246.06858 249.65425 1.000 75.39801 399 ALA A CA 1
ATOM 2995 C C . ALA A 1 399 ? 157.00648 245.97377 248.61222 1.000 78.46595 399 ALA A C 1
ATOM 2996 O O . ALA A 1 399 ? 155.81884 246.04060 248.94926 1.000 84.19122 399 ALA A O 1
ATOM 2998 N N . ALA A 1 400 ? 157.37839 245.81643 247.33932 1.000 76.91739 400 ALA A N 1
ATOM 2999 C CA . ALA A 1 400 ? 156.38824 245.64818 246.28183 1.000 79.09279 400 ALA A CA 1
ATOM 3000 C C . ALA A 1 400 ? 155.61727 244.34580 246.45123 1.000 80.75723 400 ALA A C 1
ATOM 3001 O O . ALA A 1 400 ? 154.40524 244.29775 246.21168 1.000 82.55830 400 ALA A O 1
ATOM 3003 N N . MET A 1 401 ? 156.30491 243.27439 246.85782 1.000 80.12743 401 MET A N 1
ATOM 3004 C CA . MET A 1 401 ? 155.62590 242.00061 247.06963 1.000 81.89427 401 MET A CA 1
ATOM 3005 C C . MET A 1 401 ? 154.57521 242.10026 248.16864 1.000 83.24341 401 MET A C 1
ATOM 3006 O O . MET A 1 401 ? 153.52097 241.46169 248.07747 1.000 84.45075 401 MET A O 1
ATOM 3011 N N . GLU A 1 402 ? 154.84036 242.88688 249.21093 1.000 84.42466 402 GLU A N 1
ATOM 3012 C CA . GLU A 1 402 ? 153.88145 243.08447 250.28969 1.000 84.14849 402 GLU A CA 1
ATOM 3013 C C . GLU A 1 402 ? 152.84472 244.15876 249.98795 1.000 83.84876 402 GLU A C 1
ATOM 3014 O O . GLU A 1 402 ? 151.83958 244.24016 250.70143 1.000 85.31038 402 GLU A O 1
ATOM 3020 N N . SER A 1 403 ? 153.05723 244.97893 248.95867 1.000 82.96702 403 SER A N 1
ATOM 3021 C CA . SER A 1 403 ? 152.14817 246.07052 248.64163 1.000 82.47035 403 SER A CA 1
ATOM 3022 C C . SER A 1 403 ? 151.18930 245.75640 247.50266 1.000 83.04923 403 SER A C 1
ATOM 3023 O O . SER A 1 403 ? 150.26212 246.53863 247.26624 1.000 83.38400 403 SER A O 1
ATOM 3026 N N . GLY A 1 404 ? 151.38223 244.64675 246.79477 1.000 84.33879 404 GLY A N 1
ATOM 3027 C CA . GLY A 1 404 ? 150.48720 244.26711 245.72226 1.000 84.18218 404 GLY A CA 1
ATOM 3028 C C . GLY A 1 404 ? 150.73891 244.93928 244.39219 1.000 83.21155 404 GLY A C 1
ATOM 3029 O O . GLY A 1 404 ? 149.92707 244.77682 243.47416 1.000 82.72390 404 GLY A O 1
ATOM 3030 N N . VAL A 1 405 ? 151.83199 245.69376 244.25287 1.000 82.25959 405 VAL A N 1
ATOM 3031 C CA . VAL A 1 405 ? 152.15860 246.33448 242.98178 1.000 81.33733 405 VAL A CA 1
ATOM 3032 C C . VAL A 1 405 ? 153.15875 245.53237 242.15985 1.000 78.37571 405 VAL A C 1
ATOM 3033 O O . VAL A 1 405 ? 153.33784 245.82659 240.96685 1.000 78.74996 405 VAL A O 1
ATOM 3037 N N . ALA A 1 406 ? 153.80916 244.53245 242.74897 1.000 77.96748 406 ALA A N 1
ATOM 3038 C CA . ALA A 1 406 ? 154.72542 243.67926 242.00706 1.000 80.15506 406 ALA A CA 1
ATOM 3039 C C . ALA A 1 406 ? 153.93692 242.72688 241.11873 1.000 79.94251 406 ALA A C 1
ATOM 3040 O O . ALA A 1 406 ? 152.96555 242.10828 241.56499 1.000 79.64143 406 ALA A O 1
ATOM 3042 N N . THR A 1 407 ? 154.35642 242.60948 239.86019 1.000 80.56022 407 THR A N 1
ATOM 3043 C CA . THR A 1 407 ? 153.64064 241.77924 238.90044 1.000 79.38159 407 THR A CA 1
ATOM 3044 C C . THR A 1 407 ? 154.21956 240.37677 238.78209 1.000 82.29631 407 THR A C 1
ATOM 3045 O O . THR A 1 407 ? 153.45955 239.41342 238.62855 1.000 81.74316 407 THR A O 1
ATOM 3049 N N . ARG A 1 408 ? 155.54436 240.23704 238.85131 1.000 83.06184 408 ARG A N 1
ATOM 3050 C CA . ARG A 1 408 ? 156.22256 238.94490 238.75145 1.000 85.07704 408 ARG A CA 1
ATOM 3051 C C . ARG A 1 408 ? 157.03093 238.72499 240.02343 1.000 88.39615 408 ARG A C 1
ATOM 3052 O O . ARG A 1 408 ? 158.17057 239.20372 240.13826 1.000 90.59679 408 ARG A O 1
ATOM 3060 N N . PRO A 1 409 ? 156.48118 238.01326 241.00444 1.000 88.40381 409 PRO A N 1
ATOM 3061 C CA . PRO A 1 409 ? 157.19428 237.82676 242.27201 1.000 89.08748 409 PRO A CA 1
ATOM 3062 C C . PRO A 1 409 ? 158.43815 236.96729 242.11200 1.000 89.41849 409 PRO A C 1
ATOM 3063 O O . PRO A 1 409 ? 158.52747 236.11197 241.22789 1.000 89.24817 409 PRO A O 1
ATOM 3067 N N . ILE A 1 410 ? 159.40632 237.20717 242.99243 1.000 91.12388 410 ILE A N 1
ATOM 3068 C CA . ILE A 1 410 ? 160.63774 236.42822 243.05294 1.000 91.36712 410 ILE A CA 1
ATOM 3069 C C . ILE A 1 410 ? 160.56241 235.49149 244.24968 1.000 91.55590 410 ILE A C 1
ATOM 3070 O O . ILE A 1 410 ? 160.15678 235.89394 245.34807 1.000 91.34208 410 ILE A O 1
ATOM 3075 N N . ALA A 1 411 ? 160.93924 234.23142 244.03576 1.000 94.20811 411 ALA A N 1
ATOM 3076 C CA . ALA A 1 411 ? 160.84356 233.21660 245.08064 1.000 95.35718 411 ALA A CA 1
ATOM 3077 C C . ALA A 1 411 ? 162.10174 233.16838 245.94428 1.000 96.23481 411 ALA A C 1
ATOM 3078 O O . ALA A 1 411 ? 162.04003 233.39808 247.15624 1.000 96.70615 411 ALA A O 1
ATOM 3080 N N . ASP A 1 412 ? 163.24784 232.87818 245.33363 1.000 94.08135 412 ASP A N 1
ATOM 3081 C CA . ASP A 1 412 ? 164.50726 232.73178 246.05454 1.000 92.09615 412 ASP A CA 1
ATOM 3082 C C . ASP A 1 412 ? 165.26104 234.05474 245.98961 1.000 90.24622 412 ASP A C 1
ATOM 3083 O O . ASP A 1 412 ? 165.78529 234.42909 244.93533 1.000 90.74481 412 ASP A O 1
ATOM 3088 N N . PHE A 1 413 ? 165.31609 234.75781 247.12120 1.000 88.88658 413 PHE A N 1
ATOM 3089 C CA . PHE A 1 413 ? 165.98985 236.04877 247.16567 1.000 87.20083 413 PHE A CA 1
ATOM 3090 C C . PHE A 1 413 ? 167.50569 235.90951 247.13756 1.000 86.93337 413 PHE A C 1
ATOM 3091 O O . PHE A 1 413 ? 168.18331 236.75185 246.54164 1.000 85.73389 413 PHE A O 1
ATOM 3099 N N . ASP A 1 414 ? 168.05094 234.85427 247.74903 1.000 88.65275 414 ASP A N 1
ATOM 3100 C CA . ASP A 1 414 ? 169.50271 234.71979 247.83512 1.000 89.29639 414 ASP A CA 1
ATOM 3101 C C . ASP A 1 414 ? 170.13323 234.66076 246.45078 1.000 85.61942 414 ASP A C 1
ATOM 3102 O O . ASP A 1 414 ? 171.17146 235.28646 246.20665 1.000 82.97754 414 ASP A O 1
ATOM 3107 N N . VAL A 1 415 ? 169.50809 233.92684 245.52782 1.000 85.29149 415 VAL A N 1
ATOM 3108 C CA . VAL A 1 415 ? 169.97338 233.90557 244.14409 1.000 84.70759 415 VAL A CA 1
ATOM 3109 C C . VAL A 1 415 ? 169.91764 235.30567 243.54715 1.000 83.34204 415 VAL A C 1
ATOM 3110 O O . VAL A 1 415 ? 170.79675 235.70712 242.77353 1.000 84.66459 415 VAL A O 1
ATOM 3114 N N . TYR A 1 416 ? 168.88647 236.07257 243.90316 1.000 81.86460 416 TYR A N 1
ATOM 3115 C CA . TYR A 1 416 ? 168.74614 237.42499 243.37658 1.000 79.02836 416 TYR A CA 1
ATOM 3116 C C . TYR A 1 416 ? 169.89704 238.31659 243.83286 1.000 76.67442 416 TYR A C 1
ATOM 3117 O O . TYR A 1 416 ? 170.51988 239.00971 243.02000 1.000 76.52793 416 TYR A O 1
ATOM 3126 N N . ILE A 1 417 ? 170.20295 238.29920 245.13255 1.000 75.66882 417 ILE A N 1
ATOM 3127 C CA . ILE A 1 417 ? 171.33178 239.07780 245.64199 1.000 77.49182 417 ILE A CA 1
ATOM 3128 C C . ILE A 1 417 ? 172.64629 238.58840 245.04307 1.000 79.62247 417 ILE A C 1
ATOM 3129 O O . ILE A 1 417 ? 173.54945 239.38699 244.76530 1.000 77.92767 417 ILE A O 1
ATOM 3134 N N . ASP A 1 418 ? 172.77769 237.27767 244.82446 1.000 80.97775 418 ASP A N 1
ATOM 3135 C CA . ASP A 1 418 ? 173.98332 236.76960 244.17564 1.000 81.86344 418 ASP A CA 1
ATOM 3136 C C . ASP A 1 418 ? 174.13585 237.34871 242.77430 1.000 79.92751 418 ASP A C 1
ATOM 3137 O O . ASP A 1 418 ? 175.23134 237.76644 242.37930 1.000 79.76281 418 ASP A O 1
ATOM 3142 N N . LYS A 1 419 ? 173.04230 237.39066 242.01157 1.000 78.65369 419 LYS A N 1
ATOM 3143 C CA . LYS A 1 419 ? 173.10560 237.94577 240.66342 1.000 79.72504 419 LYS A CA 1
ATOM 3144 C C . LYS A 1 419 ? 173.43933 239.43497 240.69192 1.000 77.97718 419 LYS A C 1
ATOM 3145 O O . LYS A 1 419 ? 174.25708 239.91152 239.89324 1.000 77.38568 419 LYS A O 1
ATOM 3151 N N . LEU A 1 420 ? 172.83175 240.18649 241.61625 1.000 74.71555 420 LEU A N 1
ATOM 3152 C CA . LEU A 1 420 ? 173.12441 241.61788 241.68458 1.000 73.53636 420 LEU A CA 1
ATOM 3153 C C . LEU A 1 420 ? 174.57011 241.88082 242.09200 1.000 74.10737 420 LEU A C 1
ATOM 3154 O O . LEU A 1 420 ? 175.20952 242.79549 241.55940 1.000 73.10344 420 LEU A O 1
ATOM 3159 N N . THR A 1 421 ? 175.10774 241.10440 243.03720 1.000 76.57609 421 THR A N 1
ATOM 3160 C CA . THR A 1 421 ? 176.49396 241.33084 243.43382 1.000 77.04265 421 THR A CA 1
ATOM 3161 C C . THR A 1 421 ? 177.46065 240.89753 242.33700 1.000 76.05491 421 THR A C 1
ATOM 3162 O O . THR A 1 421 ? 178.52268 241.51241 242.17013 1.000 72.66655 421 THR A O 1
ATOM 3166 N N . GLU A 1 422 ? 177.10105 239.86947 241.56133 1.000 78.05086 422 GLU A N 1
ATOM 3167 C CA . GLU A 1 422 ? 177.87782 239.54276 240.37168 1.000 76.91136 422 GLU A CA 1
ATOM 3168 C C . GLU A 1 422 ? 177.87117 240.70306 239.38746 1.000 73.72897 422 GLU A C 1
ATOM 3169 O O . GLU A 1 422 ? 178.89685 241.01013 238.76896 1.000 73.62812 422 GLU A O 1
ATOM 3175 N N . PHE A 1 423 ? 176.71769 241.35520 239.22532 1.000 74.22891 423 PHE A N 1
ATOM 3176 C CA . PHE A 1 423 ? 176.64886 242.52420 238.35388 1.000 71.18964 423 PHE A CA 1
ATOM 3177 C C . PHE A 1 423 ? 177.54283 243.65039 238.86113 1.000 68.48570 423 PHE A C 1
ATOM 3178 O O . PHE A 1 423 ? 178.25909 244.28360 238.07851 1.000 67.74078 423 PHE A O 1
ATOM 3186 N N . VAL A 1 424 ? 177.51083 243.92169 240.16829 1.000 68.29880 424 VAL A N 1
ATOM 3187 C CA . VAL A 1 424 ? 178.25366 245.06483 240.70152 1.000 68.40761 424 VAL A CA 1
ATOM 3188 C C . VAL A 1 424 ? 179.73731 244.78782 240.87706 1.000 70.23566 424 VAL A C 1
ATOM 3189 O O . VAL A 1 424 ? 180.50771 245.73157 241.09701 1.000 67.54902 424 VAL A O 1
ATOM 3193 N N . TYR A 1 425 ? 180.16602 243.52547 240.79130 1.000 70.95582 425 TYR A N 1
ATOM 3194 C CA . TYR A 1 425 ? 181.58968 243.22490 240.90546 1.000 68.88773 425 TYR A CA 1
ATOM 3195 C C . TYR A 1 425 ? 182.40858 243.77285 239.73968 1.000 64.44928 425 TYR A C 1
ATOM 3196 O O . TYR A 1 425 ? 183.63006 243.90440 239.86964 1.000 66.28654 425 TYR A O 1
ATOM 3205 N N . LYS A 1 426 ? 181.77430 244.10199 238.61307 1.000 59.35859 426 LYS A N 1
ATOM 3206 C CA . LYS A 1 426 ? 182.48385 244.51866 237.41057 1.000 50.80809 426 LYS A CA 1
ATOM 3207 C C . LYS A 1 426 ? 182.51915 246.03486 237.23427 1.000 52.09147 426 LYS A C 1
ATOM 3208 O O . LYS A 1 426 ? 182.70646 246.51750 236.11236 1.000 47.45898 426 LYS A O 1
ATOM 3214 N N . THR A 1 427 ? 182.35163 246.79492 238.31348 1.000 49.91724 427 THR A N 1
ATOM 3215 C CA . THR A 1 427 ? 182.44458 248.25003 238.25828 1.000 47.48014 427 THR A CA 1
ATOM 3216 C C . THR A 1 427 ? 183.24858 248.72817 239.45625 1.000 42.70837 427 THR A C 1
ATOM 3217 O O . THR A 1 427 ? 182.88499 248.44422 240.60139 1.000 50.18706 427 THR A O 1
ATOM 3221 N N . ASN A 1 428 ? 184.33463 249.45215 239.19321 1.000 33.03358 428 ASN A N 1
ATOM 3222 C CA . ASN A 1 428 ? 185.19486 249.94897 240.26415 1.000 27.79905 428 ASN A CA 1
ATOM 3223 C C . ASN A 1 428 ? 185.94190 251.16714 239.73986 1.000 25.14065 428 ASN A C 1
ATOM 3224 O O . ASN A 1 428 ? 186.82925 251.02799 238.89301 1.000 24.21490 428 ASN A O 1
ATOM 3229 N N . LEU A 1 429 ? 185.58319 252.35044 240.23813 1.000 24.45721 429 LEU A N 1
ATOM 3230 C CA . LEU A 1 429 ? 186.24046 253.59778 239.84847 1.000 23.31320 429 LEU A CA 1
ATOM 3231 C C . LEU A 1 429 ? 187.35373 253.87950 240.85489 1.000 19.39608 429 LEU A C 1
ATOM 3232 O O . LEU A 1 429 ? 187.19347 254.63709 241.81120 1.000 22.57384 429 LEU A O 1
ATOM 3237 N N . PHE A 1 430 ? 188.50670 253.25087 240.62628 1.000 19.09566 430 PHE A N 1
ATOM 3238 C CA . PHE A 1 430 ? 189.59888 253.29760 241.58994 1.000 14.77452 430 PHE A CA 1
ATOM 3239 C C . PHE A 1 430 ? 190.56051 254.46229 241.37919 1.000 11.20023 430 PHE A C 1
ATOM 3240 O O . PHE A 1 430 ? 191.45899 254.65126 242.20463 1.000 13.03363 430 PHE A O 1
ATOM 3248 N N . MET A 1 431 ? 190.39850 255.25286 240.31729 1.000 10.46598 431 MET A N 1
ATOM 3249 C CA . MET A 1 431 ? 191.31362 256.36390 240.07794 1.000 11.14949 431 MET A CA 1
ATOM 3250 C C . MET A 1 431 ? 190.93469 257.62208 240.85613 1.000 10.92912 431 MET A C 1
ATOM 3251 O O . MET A 1 431 ? 191.79818 258.47804 241.08466 1.000 9.97683 431 MET A O 1
ATOM 3256 N N . LYS A 1 432 ? 189.66661 257.75980 241.24963 1.000 12.89299 432 LYS A N 1
ATOM 3257 C CA . LYS A 1 432 ? 189.24455 258.92380 242.02929 1.000 11.78834 432 LYS A CA 1
ATOM 3258 C C . LYS A 1 432 ? 189.93804 259.01974 243.38542 1.000 13.64170 432 LYS A C 1
ATOM 3259 O O . LYS A 1 432 ? 190.42127 260.11499 243.72754 1.000 15.30793 432 LYS A O 1
ATOM 3265 N N . PRO A 1 433 ? 190.01043 257.96174 244.20587 1.000 14.05757 433 PRO A N 1
ATOM 3266 C CA . PRO A 1 433 ? 190.78292 258.07651 245.45490 1.000 13.53376 433 PRO A CA 1
ATOM 3267 C C . PRO A 1 433 ? 192.25226 258.37658 245.22262 1.000 13.17478 433 PRO A C 1
ATOM 3268 O O . PRO A 1 433 ? 192.86490 259.08908 246.02749 1.000 15.53729 433 PRO A O 1
ATOM 3272 N N . ILE A 1 434 ? 192.83515 257.85306 244.14152 1.000 13.66657 434 ILE A N 1
ATOM 3273 C CA . ILE A 1 434 ? 194.22505 258.16400 243.81717 1.000 10.26508 434 ILE A CA 1
ATOM 3274 C C . ILE A 1 434 ? 194.38157 259.65547 243.55518 1.000 10.16220 434 ILE A C 1
ATOM 3275 O O . ILE A 1 434 ? 195.29271 260.30577 244.08173 1.000 13.28019 434 ILE A O 1
ATOM 3280 N N . PHE A 1 435 ? 193.48380 260.21898 242.74247 1.000 9.74436 435 PHE A N 1
ATOM 3281 C CA . PHE A 1 435 ? 193.54149 261.64833 242.45068 1.000 12.68705 435 PHE A CA 1
ATOM 3282 C C . PHE A 1 435 ? 193.37089 262.47955 243.71743 1.000 16.02132 435 PHE A C 1
ATOM 3283 O O . PHE A 1 435 ? 194.07497 263.47767 243.91313 1.000 18.10761 435 PHE A O 1
ATOM 3291 N N . SER A 1 436 ? 192.44665 262.07820 244.59427 1.000 16.46017 436 SER A N 1
ATOM 3292 C CA . SER A 1 436 ? 192.22572 262.82504 245.83199 1.000 17.08407 436 SER A CA 1
ATOM 3293 C C . SER A 1 436 ? 193.45600 262.78125 246.73447 1.000 16.11578 436 SER A C 1
ATOM 3294 O O . SER A 1 436 ? 193.89483 263.81215 247.26415 1.000 21.69825 436 SER A O 1
ATOM 3297 N N . GLN A 1 437 ? 194.03307 261.59091 246.91401 1.000 17.14218 437 GLN A N 1
ATOM 3298 C CA . GLN A 1 437 ? 195.21643 261.45892 247.75654 1.000 19.81155 437 GLN A CA 1
ATOM 3299 C C . GLN A 1 437 ? 196.38885 262.25066 247.18923 1.000 19.61073 437 GLN A C 1
ATOM 3300 O O . GLN A 1 437 ? 197.14341 262.87785 247.94118 1.000 21.86408 437 GLN A O 1
ATOM 3306 N N . ALA A 1 438 ? 196.55769 262.23410 245.86358 1.000 17.21103 438 ALA A N 1
ATOM 3307 C CA . ALA A 1 438 ? 197.61543 263.02463 245.24189 1.000 17.57685 438 ALA A CA 1
ATOM 3308 C C . ALA A 1 438 ? 197.39450 264.51639 245.46137 1.000 19.38317 438 ALA A C 1
ATOM 3309 O O . ALA A 1 438 ? 198.34123 265.25465 245.75811 1.000 18.87794 438 ALA A O 1
ATOM 3311 N N . ARG A 1 439 ? 196.14897 264.97905 245.31695 1.000 21.14133 439 ARG A N 1
ATOM 3312 C CA . ARG A 1 439 ? 195.84771 266.38781 245.54983 1.000 20.98015 439 ARG A CA 1
ATOM 3313 C C . ARG A 1 439 ? 196.11525 266.78521 246.99421 1.000 20.29650 439 ARG A C 1
ATOM 3314 O O . ARG A 1 439 ? 196.46689 267.93870 247.26580 1.000 21.88737 439 ARG A O 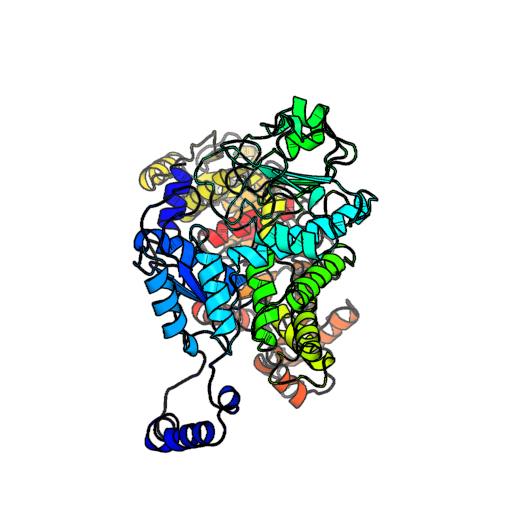1
ATOM 3322 N N . LYS A 1 440 ? 195.95457 265.84648 247.93059 1.000 20.91780 440 LYS A N 1
ATOM 3323 C CA . LYS A 1 440 ? 196.18467 266.16402 249.33803 1.000 21.38506 440 LYS A CA 1
ATOM 3324 C C . LYS A 1 440 ? 197.62965 266.57291 249.61535 1.000 23.44887 440 LYS A C 1
ATOM 3325 O O . LYS A 1 440 ? 197.87825 267.36959 250.52727 1.000 27.25982 440 LYS A O 1
ATOM 3331 N N . ALA A 1 441 ? 198.59250 266.04488 248.86011 1.000 21.22567 441 ALA A N 1
ATOM 3332 C CA . ALA A 1 441 ? 200.00597 266.35005 249.09151 1.000 20.29649 441 ALA A CA 1
ATOM 3333 C C . ALA A 1 441 ? 200.78838 266.15329 247.80269 1.000 21.21694 441 ALA A C 1
ATOM 3334 O O . ALA A 1 441 ? 201.30820 265.06263 247.53149 1.000 24.44845 441 ALA A O 1
ATOM 3336 N N . PRO A 1 442 ? 200.89858 267.19439 246.98098 1.000 18.81785 442 PRO A N 1
ATOM 3337 C CA . PRO A 1 442 ? 201.62905 267.06316 245.71535 1.000 19.06428 442 PRO A CA 1
ATOM 3338 C C . PRO A 1 442 ? 203.11759 266.83094 245.93383 1.000 18.36558 442 PRO A C 1
ATOM 3339 O O . PRO A 1 442 ? 203.70464 267.27156 246.92465 1.000 20.94586 442 PRO A O 1
ATOM 3343 N N . LYS A 1 443 ? 203.72551 266.12537 244.98467 1.000 16.93072 443 LYS A N 1
ATOM 3344 C CA . LYS A 1 443 ? 205.14134 265.78725 245.01828 1.000 14.92532 443 LYS A CA 1
ATOM 3345 C C . LYS A 1 443 ? 205.83601 266.33669 243.77804 1.000 11.07916 443 LYS A C 1
ATOM 3346 O O . LYS A 1 443 ? 205.19774 266.72324 242.79696 1.000 14.34940 443 LYS A O 1
ATOM 3352 N N . ARG A 1 444 ? 207.16514 266.37081 243.83173 1.000 12.33042 444 ARG A N 1
ATOM 3353 C CA . ARG A 1 444 ? 207.96432 266.81630 242.69607 1.000 9.95252 444 ARG A CA 1
ATOM 3354 C C . ARG A 1 444 ? 208.18194 265.64711 241.74178 1.000 7.73570 444 ARG A C 1
ATOM 3355 O O . ARG A 1 444 ? 208.71932 264.60800 242.13809 1.000 8.48532 444 ARG A O 1
ATOM 3363 N N . VAL A 1 445 ? 207.77066 265.81589 240.48746 1.000 6.60380 445 VAL A N 1
ATOM 3364 C CA . VAL A 1 445 ? 207.87038 264.77434 239.47188 1.000 4.87006 445 VAL A CA 1
ATOM 3365 C C . VAL A 1 445 ? 208.60699 265.34190 238.26800 1.000 4.81583 445 VAL A C 1
ATOM 3366 O O . VAL A 1 445 ? 208.19920 266.36796 237.71325 1.000 6.35632 445 VAL A O 1
ATOM 3370 N N . VAL A 1 446 ? 209.67777 264.67036 237.85544 1.000 3.74339 446 VAL A N 1
ATOM 3371 C CA . VAL A 1 446 ? 210.47415 265.09803 236.71045 1.000 3.33419 446 VAL A CA 1
ATOM 3372 C C . VAL A 1 446 ? 209.97524 264.37627 235.46577 1.000 2.80660 446 VAL A C 1
ATOM 3373 O O . VAL A 1 446 ? 209.67770 263.17562 235.50244 1.000 3.53416 446 VAL A O 1
ATOM 3377 N N . LEU A 1 447 ? 209.84515 265.12003 234.37042 1.000 3.14102 447 LEU A N 1
ATOM 3378 C CA . LEU A 1 447 ? 209.41715 264.57513 233.08138 1.000 3.43400 447 LEU A CA 1
ATOM 3379 C C . LEU A 1 447 ? 210.51094 264.79954 232.04357 1.000 3.77582 447 LEU A C 1
ATOM 3380 O O . LEU A 1 447 ? 210.63531 265.91186 231.50120 1.000 5.23796 447 LEU A O 1
ATOM 3385 N N . PRO A 1 448 ? 211.31965 263.78115 231.73004 1.000 5.38897 448 PRO A N 1
ATOM 3386 C CA . PRO A 1 448 ? 212.46979 263.99631 230.83140 1.000 4.84179 448 PRO A CA 1
ATOM 3387 C C . PRO A 1 448 ? 212.10653 264.47918 229.43597 1.000 6.23694 448 PRO A C 1
ATOM 3388 O O . PRO A 1 448 ? 212.91240 265.17951 228.81339 1.000 9.96666 448 PRO A O 1
ATOM 3392 N N . GLU A 1 449 ? 210.93161 264.12502 228.91778 1.000 6.34015 449 GLU A N 1
ATOM 3393 C CA . GLU A 1 449 ? 210.54026 264.50787 227.55996 1.000 7.27689 449 GLU A CA 1
ATOM 3394 C C . GLU A 1 449 ? 209.75199 265.82074 227.57380 1.000 9.26443 449 GLU A C 1
ATOM 3395 O O . GLU A 1 449 ? 208.59809 265.89784 227.15816 1.000 9.40837 449 GLU A O 1
ATOM 3401 N N . GLY A 1 450 ? 210.42005 266.87570 228.04500 1.000 9.06242 450 GLY A N 1
ATOM 3402 C CA . GLY A 1 450 ? 209.75248 268.14275 228.29182 1.000 8.49266 450 GLY A CA 1
ATOM 3403 C C . GLY A 1 450 ? 209.33688 268.90108 227.04699 1.000 9.94760 450 GLY A C 1
ATOM 3404 O O . GLY A 1 450 ? 208.49654 269.80084 227.13973 1.000 11.45474 450 GLY A O 1
ATOM 3405 N N . GLU A 1 451 ? 209.90340 268.57007 225.88962 1.000 10.58392 451 GLU A N 1
ATOM 3406 C CA . GLU A 1 451 ? 209.55501 269.25411 224.65132 1.000 9.97715 451 GLU A CA 1
ATOM 3407 C C . GLU A 1 451 ? 208.38002 268.61576 223.91884 1.000 10.17895 451 GLU A C 1
ATOM 3408 O O . GLU A 1 451 ? 207.92959 269.16590 222.90918 1.000 11.56373 451 GLU A O 1
ATOM 3414 N N . GLU A 1 452 ? 207.87603 267.48150 224.39540 1.000 12.02323 452 GLU A N 1
ATOM 3415 C CA . GLU A 1 452 ? 206.76494 266.81566 223.72852 1.000 12.08146 452 GLU A CA 1
ATOM 3416 C C . GLU A 1 452 ? 205.46155 267.57529 223.95282 1.000 8.58963 452 GLU A C 1
ATOM 3417 O O . GLU A 1 452 ? 205.19978 268.08033 225.04683 1.000 7.65746 452 GLU A O 1
ATOM 3423 N N . ALA A 1 453 ? 204.64158 267.65052 222.90029 1.000 8.98816 453 ALA A N 1
ATOM 3424 C CA . ALA A 1 453 ? 203.35753 268.33987 223.00046 1.000 8.00513 453 ALA A CA 1
ATOM 3425 C C . ALA A 1 453 ? 202.43572 267.65568 224.00323 1.000 6.46781 453 ALA A C 1
ATOM 3426 O O . ALA A 1 453 ? 201.76189 268.32487 224.79808 1.000 8.04607 453 ALA A O 1
ATOM 3428 N N . ARG A 1 454 ? 202.39612 266.32038 223.98225 1.000 6.46200 454 ARG A N 1
ATOM 3429 C CA . ARG A 1 454 ? 201.57883 265.58625 224.94255 1.000 6.45968 454 ARG A CA 1
ATOM 3430 C C . ARG A 1 454 ? 202.00594 265.89369 226.37089 1.000 6.19838 454 ARG A C 1
ATOM 3431 O O . ARG A 1 454 ? 201.16134 266.07031 227.25695 1.000 7.62013 454 ARG A O 1
ATOM 3439 N N . VAL A 1 455 ? 203.31659 265.97460 226.60822 1.000 7.39058 455 VAL A N 1
ATOM 3440 C CA . VAL A 1 455 ? 203.81849 266.23985 227.95089 1.000 6.02279 455 VAL A CA 1
ATOM 3441 C C . VAL A 1 455 ? 203.46725 267.65762 228.38603 1.000 6.76037 455 VAL A C 1
ATOM 3442 O O . VAL A 1 455 ? 203.14317 267.89535 229.55227 1.000 7.75241 455 VAL A O 1
ATOM 3446 N N . LEU A 1 456 ? 203.51739 268.61980 227.46205 1.000 6.83529 456 LEU A N 1
ATOM 3447 C CA . LEU A 1 456 ? 203.12053 269.98486 227.80064 1.000 7.35470 456 LEU A CA 1
ATOM 3448 C C . LEU A 1 456 ? 201.63425 270.06730 228.14578 1.000 8.46459 456 LEU A C 1
ATOM 3449 O O . LEU A 1 456 ? 201.25294 270.72855 229.12143 1.000 10.26822 456 LEU A O 1
ATOM 3454 N N . HIS A 1 457 ? 200.78172 269.39274 227.36667 1.000 8.73159 457 HIS A N 1
ATOM 3455 C CA . HIS A 1 457 ? 199.35693 269.35436 227.69423 1.000 8.33229 457 HIS A CA 1
ATOM 3456 C C . HIS A 1 457 ? 199.12283 268.71833 229.06048 1.000 8.24783 457 HIS A C 1
ATOM 3457 O O . HIS A 1 457 ? 198.34039 269.23204 229.87431 1.000 9.76004 457 HIS A O 1
ATOM 3464 N N . ALA A 1 458 ? 199.80024 267.59940 229.33049 1.000 7.16690 458 ALA A N 1
ATOM 3465 C CA . ALA A 1 458 ? 199.65450 266.93615 230.62006 1.000 8.01532 458 ALA A CA 1
ATOM 3466 C C . ALA A 1 458 ? 200.13459 267.82710 231.75753 1.000 7.65982 458 ALA A C 1
ATOM 3467 O O . ALA A 1 458 ? 199.53724 267.83645 232.83655 1.000 7.88421 458 ALA A O 1
ATOM 3469 N N . THR A 1 459 ? 201.22233 268.56911 231.54137 1.000 8.11727 459 THR A N 1
ATOM 3470 C CA . THR A 1 459 ? 201.71940 269.48104 232.56644 1.000 8.80904 459 THR A CA 1
ATOM 3471 C C . THR A 1 459 ? 200.70485 270.57825 232.85815 1.000 10.57541 459 THR A C 1
ATOM 3472 O O . THR A 1 459 ? 200.48167 270.93552 234.02109 1.000 10.50512 459 THR A O 1
ATOM 3476 N N . GLN A 1 460 ? 200.07849 271.12170 231.81146 1.000 10.03554 460 GLN A N 1
ATOM 3477 C CA . GLN A 1 460 ? 199.02130 272.10899 232.01599 1.000 15.09875 460 GLN A CA 1
ATOM 3478 C C . GLN A 1 460 ? 197.88860 271.52736 232.85527 1.000 13.67208 460 GLN A C 1
ATOM 3479 O O . GLN A 1 460 ? 197.42230 272.15421 233.81608 1.000 14.92324 460 GLN A O 1
ATOM 3485 N N . GLU A 1 461 ? 197.44980 270.31265 232.51617 1.000 11.18520 461 GLU A N 1
ATOM 3486 C CA . GLU A 1 461 ? 196.36392 269.68833 233.26912 1.000 12.16564 461 GLU A CA 1
ATOM 3487 C C . GLU A 1 461 ? 196.76094 269.43512 234.72208 1.000 12.43092 461 GLU A C 1
ATOM 3488 O O . GLU A 1 461 ? 195.96899 269.67784 235.64086 1.000 15.39545 461 GLU A O 1
ATOM 3494 N N . LEU A 1 462 ? 197.98592 268.95210 234.94908 1.000 13.68815 462 LEU A N 1
ATOM 3495 C CA . LEU A 1 462 ? 198.44201 268.66724 236.30732 1.000 11.77125 462 LEU A CA 1
ATOM 3496 C C . LEU A 1 462 ? 198.54017 269.93884 237.13746 1.000 12.85482 462 LEU A C 1
ATOM 3497 O O . LEU A 1 462 ? 198.21928 269.93432 238.33121 1.000 16.04941 462 LEU A O 1
ATOM 3502 N N . VAL A 1 463 ? 199.01116 271.03094 236.53164 1.000 14.93522 463 VAL A N 1
ATOM 3503 C CA . VAL A 1 463 ? 199.06506 272.30594 237.24054 1.000 13.27578 463 VAL A CA 1
ATOM 3504 C C . VAL A 1 463 ? 197.65855 272.77882 237.58541 1.000 13.40636 463 VAL A C 1
ATOM 3505 O O . VAL A 1 463 ? 197.40064 273.24004 238.70394 1.000 14.72714 463 VAL A O 1
ATOM 3509 N N . THR A 1 464 ? 196.72533 272.66195 236.63549 1.000 13.42776 464 THR A N 1
ATOM 3510 C CA . THR A 1 464 ? 195.35276 273.09588 236.88552 1.000 13.81077 464 THR A CA 1
ATOM 3511 C C . THR A 1 464 ? 194.72063 272.30169 238.02420 1.000 15.34464 464 THR A C 1
ATOM 3512 O O . THR A 1 464 ? 194.09261 272.87418 238.92184 1.000 16.09167 464 THR A O 1
ATOM 3516 N N . LEU A 1 465 ? 194.89053 270.97882 238.01349 1.000 16.14953 465 LEU A N 1
ATOM 3517 C CA . LEU A 1 465 ? 194.31854 270.13301 239.05343 1.000 13.02154 465 LEU A CA 1
ATOM 3518 C C . LEU A 1 465 ? 195.10953 270.16243 240.35509 1.000 14.82503 465 LEU A C 1
ATOM 3519 O O . LEU A 1 465 ? 194.60057 269.69185 241.37711 1.000 16.84012 465 LEU A O 1
ATOM 3524 N N . GLY A 1 466 ? 196.32609 270.69611 240.34833 1.000 16.29821 466 GLY A N 1
ATOM 3525 C CA . GLY A 1 466 ? 197.14285 270.72011 241.55057 1.000 13.24865 466 GLY A CA 1
ATOM 3526 C C . GLY A 1 466 ? 197.57340 269.35378 242.03988 1.000 17.37024 466 GLY A C 1
ATOM 3527 O O . GLY A 1 466 ? 197.56805 269.10355 243.25177 1.000 18.40969 466 GLY A O 1
ATOM 3528 N N . LEU A 1 467 ? 197.95365 268.46195 241.12658 1.000 13.95704 467 LEU A N 1
ATOM 3529 C CA . LEU A 1 467 ? 198.33574 267.10722 241.50189 1.000 16.10458 467 LEU A CA 1
ATOM 3530 C C . LEU A 1 467 ? 199.81572 266.97156 241.83555 1.000 16.69811 467 LEU A C 1
ATOM 3531 O O . LEU A 1 467 ? 200.16786 266.19395 242.72881 1.000 17.60255 467 LEU A O 1
ATOM 3536 N N . ALA A 1 468 ? 200.68886 267.70672 241.15076 1.000 17.15306 468 ALA A N 1
ATOM 3537 C CA . ALA A 1 468 ? 202.12319 267.54533 241.34408 1.000 15.03923 468 ALA A CA 1
ATOM 3538 C C . ALA A 1 468 ? 202.83626 268.83183 240.95980 1.000 14.65097 468 ALA A C 1
ATOM 3539 O O . ALA A 1 468 ? 202.27478 269.69972 240.28692 1.000 17.57163 468 ALA A O 1
ATOM 3541 N N . LYS A 1 469 ? 204.09334 268.93679 241.39621 1.000 14.12572 469 LYS A N 1
ATOM 3542 C CA . LYS A 1 469 ? 204.96150 270.03644 241.00242 1.000 14.25961 469 LYS A CA 1
ATOM 3543 C C . LYS A 1 469 ? 205.90731 269.53283 239.91993 1.000 11.15526 469 LYS A C 1
ATOM 3544 O O . LYS A 1 469 ? 206.88053 268.82998 240.23048 1.000 12.53555 469 LYS A O 1
ATOM 3550 N N . PRO A 1 470 ? 205.67503 269.85578 238.65290 1.000 9.42754 470 PRO A N 1
ATOM 3551 C CA . PRO A 1 470 ? 206.44659 269.23425 237.57408 1.000 9.15588 470 PRO A CA 1
ATOM 3552 C C . PRO A 1 470 ? 207.77524 269.92765 237.32160 1.000 8.84554 470 PRO A C 1
ATOM 3553 O O . PRO A 1 470 ? 207.92913 271.13535 237.51398 1.000 9.20093 470 PRO A O 1
ATOM 3557 N N . ILE A 1 471 ? 208.74345 269.12974 236.87707 1.000 8.95234 471 ILE A N 1
ATOM 3558 C CA . ILE A 1 471 ? 210.04767 269.61513 236.44094 1.000 6.63092 471 ILE A CA 1
ATOM 3559 C C . ILE A 1 471 ? 210.29392 269.06765 235.04289 1.000 5.15358 471 ILE A C 1
ATOM 3560 O O . ILE A 1 471 ? 210.29370 267.84728 234.84361 1.000 5.79325 471 ILE A O 1
ATOM 3565 N N . LEU A 1 472 ? 210.49883 269.96005 234.08046 1.000 6.45130 472 LEU A N 1
ATOM 3566 C CA . LEU A 1 472 ? 210.66434 269.58505 232.68427 1.000 8.13441 472 LEU A CA 1
ATOM 3567 C C . LEU A 1 472 ? 212.12993 269.70033 232.28476 1.000 8.37802 472 LEU A C 1
ATOM 3568 O O . LEU A 1 472 ? 212.81665 270.64957 232.67412 1.000 11.01015 472 LEU A O 1
ATOM 3573 N N . ILE A 1 473 ? 212.60291 268.72960 231.50688 1.000 9.37392 473 ILE A N 1
ATOM 3574 C CA . ILE A 1 473 ? 213.96273 268.71825 230.97839 1.000 7.62420 473 ILE A CA 1
ATOM 3575 C C . ILE A 1 473 ? 213.89155 268.93840 229.47571 1.000 7.48695 473 ILE A C 1
ATOM 3576 O O . ILE A 1 473 ? 213.18836 268.20649 228.76881 1.000 11.41565 473 ILE A O 1
ATOM 3581 N N . GLY A 1 474 ? 214.61460 269.93891 228.99088 1.000 6.77676 474 GLY A N 1
ATOM 3582 C CA . GLY A 1 474 ? 214.66103 270.20198 227.56764 1.000 8.82939 474 GLY A CA 1
ATOM 3583 C C . GLY A 1 474 ? 215.26366 271.56056 227.28688 1.000 10.66512 474 GLY A C 1
ATOM 3584 O O . GLY A 1 474 ? 215.72351 272.26686 228.18884 1.000 11.52361 474 GLY A O 1
ATOM 3585 N N . ARG A 1 475 ? 215.25507 271.91097 226.00743 1.000 11.41257 475 ARG A N 1
ATOM 3586 C CA . ARG A 1 475 ? 215.76005 273.20957 225.57867 1.000 12.78856 475 ARG A CA 1
ATOM 3587 C C . ARG A 1 475 ? 214.71359 274.28135 225.86168 1.000 13.05701 475 ARG A C 1
ATOM 3588 O O . ARG A 1 475 ? 213.58441 274.17158 225.37105 1.000 15.54638 475 ARG A O 1
ATOM 3596 N N . PRO A 1 476 ? 215.03326 275.31120 226.65195 1.000 14.84851 476 PRO A N 1
ATOM 3597 C CA . PRO A 1 476 ? 214.00849 276.31411 226.99940 1.000 16.58773 476 PRO A CA 1
ATOM 3598 C C . PRO A 1 476 ? 213.37811 277.00828 225.80187 1.000 16.28099 476 PRO A C 1
ATOM 3599 O O . PRO A 1 476 ? 212.16341 277.23323 225.79945 1.000 18.82499 476 PRO A O 1
ATOM 3603 N N . ASN A 1 477 ? 214.15746 277.34459 224.77386 1.000 15.90866 477 ASN A N 1
ATOM 3604 C CA . ASN A 1 477 ? 213.58396 278.04539 223.62864 1.000 16.38820 477 ASN A CA 1
ATOM 3605 C C . ASN A 1 477 ? 212.52080 277.19849 222.93873 1.000 17.11847 477 ASN A C 1
ATOM 3606 O O . ASN A 1 477 ? 211.43305 277.69374 222.61476 1.000 19.62726 477 ASN A O 1
ATOM 3611 N N . VAL A 1 478 ? 212.80908 275.91130 222.73106 1.000 17.22774 478 VAL A N 1
ATOM 3612 C CA . VAL A 1 478 ? 211.84323 275.01844 222.09742 1.000 14.76086 478 VAL A CA 1
ATOM 3613 C C . VAL A 1 478 ? 210.58867 274.89345 222.95226 1.000 15.63246 478 VAL A C 1
ATOM 3614 O O . VAL A 1 478 ? 209.46526 274.91919 222.43639 1.000 17.82779 478 VAL A O 1
ATOM 3618 N N . ILE A 1 479 ? 210.75896 274.74919 224.26793 1.000 14.70673 479 ILE A N 1
ATOM 3619 C CA . ILE A 1 479 ? 209.61548 274.53765 225.15087 1.000 16.13225 479 ILE A CA 1
ATOM 3620 C C . ILE A 1 479 ? 208.70858 275.76329 225.15784 1.000 17.79716 479 ILE A C 1
ATOM 3621 O O . ILE A 1 479 ? 207.48526 275.64671 225.03163 1.000 19.70920 479 ILE A O 1
ATOM 3626 N N . GLU A 1 480 ? 209.29220 276.95602 225.29585 1.000 19.71592 480 GLU A N 1
ATOM 3627 C CA . GLU A 1 480 ? 208.48878 278.17634 225.25660 1.000 21.30436 480 GLU A CA 1
ATOM 3628 C C . GLU A 1 480 ? 207.81046 278.37211 223.90318 1.000 21.04627 480 GLU A C 1
ATOM 3629 O O . GLU A 1 480 ? 206.63001 278.74240 223.84530 1.000 24.03073 480 GLU A O 1
ATOM 3635 N N . MET A 1 481 ? 208.52524 278.11983 222.80187 1.000 21.13682 481 MET A N 1
ATOM 3636 C CA . MET A 1 481 ? 207.91339 278.30517 221.48936 1.000 21.61873 481 MET A CA 1
ATOM 3637 C C . MET A 1 481 ? 206.75388 277.33609 221.27597 1.000 23.06720 481 MET A C 1
ATOM 3638 O O . MET A 1 481 ? 205.70204 277.72160 220.75087 1.000 25.77637 481 MET A O 1
ATOM 3643 N N . ARG A 1 482 ? 206.91189 276.07985 221.70295 1.000 22.03211 482 ARG A N 1
ATOM 3644 C CA . ARG A 1 482 ? 205.82860 275.11411 221.55097 1.000 21.91387 482 ARG A CA 1
ATOM 3645 C C . ARG A 1 482 ? 204.66764 275.41130 222.49126 1.000 21.38918 482 ARG A C 1
ATOM 3646 O O . ARG A 1 482 ? 203.51061 275.16753 222.13445 1.000 24.08416 482 ARG A O 1
ATOM 3654 N N . ILE A 1 483 ? 204.94786 275.93598 223.68587 1.000 20.64472 483 ILE A N 1
ATOM 3655 C CA . ILE A 1 483 ? 203.87336 276.34262 224.58619 1.000 20.49804 483 ILE A CA 1
ATOM 3656 C C . ILE A 1 483 ? 203.05829 277.46578 223.95989 1.000 26.77190 483 ILE A C 1
ATOM 3657 O O . ILE A 1 483 ? 201.82213 277.46156 224.01179 1.000 27.41182 483 ILE A O 1
ATOM 3662 N N . GLN A 1 484 ? 203.73698 278.44322 223.35367 1.000 26.54749 484 GLN A N 1
ATOM 3663 C CA . GLN A 1 484 ? 203.02317 279.52360 222.67944 1.000 28.18645 484 GLN A CA 1
ATOM 3664 C C . GLN A 1 484 ? 202.22465 279.00222 221.49079 1.000 27.50746 484 GLN A C 1
ATOM 3665 O O . GLN A 1 484 ? 201.08963 279.43378 221.25897 1.000 31.69319 484 GLN A O 1
ATOM 3671 N N . LYS A 1 485 ? 202.80199 278.07445 220.72432 1.000 28.57705 485 LYS A N 1
ATOM 3672 C CA . LYS A 1 485 ? 202.10172 277.52873 219.56524 1.000 27.91576 485 LYS A CA 1
ATOM 3673 C C . LYS A 1 485 ? 200.85729 276.74894 219.98028 1.000 29.39634 485 LYS A C 1
ATOM 3674 O O . LYS A 1 485 ? 199.81686 276.82779 219.31687 1.000 31.45435 485 LYS A O 1
ATOM 3680 N N . LEU A 1 486 ? 200.94332 275.98955 221.07313 1.000 27.67894 486 LEU A N 1
ATOM 3681 C CA . LEU A 1 486 ? 199.79772 275.24283 221.57797 1.000 27.63684 486 LEU A CA 1
ATOM 3682 C C . LEU A 1 486 ? 198.83913 276.10257 222.39200 1.000 29.44601 486 LEU A C 1
ATOM 3683 O O . LEU A 1 486 ? 197.76654 275.61775 222.76688 1.000 31.70563 486 LEU A O 1
ATOM 3688 N N . GLY A 1 487 ? 199.19745 277.35006 222.67627 1.000 29.90293 487 GLY A N 1
ATOM 3689 C CA . GLY A 1 487 ? 198.32141 278.25420 223.40165 1.000 29.46174 487 GLY A CA 1
ATOM 3690 C C . GLY A 1 487 ? 198.05739 277.88576 224.84561 1.000 29.52798 487 GLY A C 1
ATOM 3691 O O . GLY A 1 487 ? 196.93453 278.07182 225.33041 1.000 33.55174 487 GLY A O 1
ATOM 3692 N N . LEU A 1 488 ? 199.06242 277.37692 225.54884 1.000 27.97208 488 LEU A N 1
ATOM 3693 C CA . LEU A 1 488 ? 198.91765 277.03377 226.95419 1.000 25.71131 488 LEU A CA 1
ATOM 3694 C C . LEU A 1 488 ? 199.23024 278.24189 227.83284 1.000 26.85320 488 LEU A C 1
ATOM 3695 O O . LEU A 1 488 ? 199.85701 279.21101 227.40150 1.000 31.19750 488 LEU A O 1
ATOM 3700 N N . GLN A 1 489 ? 198.78572 278.16648 229.08517 1.000 26.46008 489 GLN A N 1
ATOM 3701 C CA . GLN A 1 489 ? 198.95427 279.24846 230.04562 1.000 30.01417 489 GLN A CA 1
ATOM 3702 C C . GLN A 1 489 ? 200.06513 278.99339 231.05389 1.000 31.97774 489 GLN A C 1
ATOM 3703 O O . GLN A 1 489 ? 200.32887 279.86037 231.89288 1.000 33.64951 489 GLN A O 1
ATOM 3709 N N . ILE A 1 490 ? 200.72030 277.83370 230.99614 1.000 29.17043 490 ILE A N 1
ATOM 3710 C CA . ILE A 1 490 ? 201.78975 277.53318 231.93818 1.000 29.42574 490 ILE A CA 1
ATOM 3711 C C . ILE A 1 490 ? 203.00348 278.40014 231.63199 1.000 29.75139 490 ILE A C 1
ATOM 3712 O O . ILE A 1 490 ? 203.36143 278.61716 230.46610 1.000 30.32020 490 ILE A O 1
ATOM 3717 N N . LYS A 1 491 ? 203.64287 278.90421 232.68387 1.000 29.47191 491 LYS A N 1
ATOM 3718 C CA . LYS A 1 491 ? 204.81255 279.76421 232.56690 1.000 31.99713 491 LYS A CA 1
ATOM 3719 C C . LYS A 1 491 ? 205.98920 279.11542 233.27961 1.000 28.55326 491 LYS A C 1
ATOM 3720 O O . LYS A 1 491 ? 205.84874 278.64313 234.41251 1.000 29.25100 491 LYS A O 1
ATOM 3726 N N . ALA A 1 492 ? 207.14240 279.09523 232.61571 1.000 27.38917 492 ALA A N 1
ATOM 3727 C CA . ALA A 1 492 ? 208.33829 278.50830 233.20437 1.000 26.76753 492 ALA A CA 1
ATOM 3728 C C . ALA A 1 492 ? 208.79000 279.30620 234.42066 1.000 28.30543 492 ALA A C 1
ATOM 3729 O O . ALA A 1 492 ? 208.80019 280.53977 234.40750 1.000 31.91629 492 ALA A O 1
ATOM 3731 N N . GLY A 1 493 ? 209.17138 278.59064 235.47701 1.000 28.24286 493 GLY A N 1
ATOM 3732 C CA . GLY A 1 493 ? 209.60157 279.19197 236.71627 1.000 32.77239 493 GLY A CA 1
ATOM 3733 C C . GLY A 1 493 ? 208.49623 279.39913 237.73301 1.000 35.37105 493 GLY A C 1
ATOM 3734 O O . GLY A 1 493 ? 208.75429 279.32365 238.93844 1.000 39.34198 493 GLY A O 1
ATOM 3735 N N . VAL A 1 494 ? 207.27155 279.65843 237.27789 1.000 34.62975 494 VAL A N 1
ATOM 3736 C CA . VAL A 1 494 ? 206.14470 279.87157 238.17851 1.000 34.39680 494 VAL A CA 1
ATOM 3737 C C . VAL A 1 494 ? 205.32068 278.59470 238.27745 1.000 34.48778 494 VAL A C 1
ATOM 3738 O O . VAL A 1 494 ? 205.19015 278.01001 239.35834 1.000 36.62786 494 VAL A O 1
ATOM 3742 N N . ASP A 1 495 ? 204.75553 278.15691 237.15072 1.000 30.94118 495 ASP A N 1
ATOM 3743 C CA . ASP A 1 495 ? 203.95454 276.93722 237.14803 1.000 31.33287 495 ASP A CA 1
ATOM 3744 C C . ASP A 1 495 ? 204.82638 275.68682 237.19053 1.000 28.29153 495 ASP A C 1
ATOM 3745 O O . ASP A 1 495 ? 204.44991 274.68865 237.81426 1.000 27.31369 495 ASP A O 1
ATOM 3750 N N . PHE A 1 496 ? 205.98646 275.72095 236.53609 1.000 27.31453 496 PHE A N 1
ATOM 3751 C CA . PHE A 1 496 ? 206.85824 274.55778 236.45346 1.000 23.43075 496 PHE A CA 1
ATOM 3752 C C . PHE A 1 496 ? 208.30103 275.02258 236.31923 1.000 22.29276 496 PHE A C 1
ATOM 3753 O O . PHE A 1 496 ? 208.57295 276.17820 235.98696 1.000 25.40293 496 PHE A O 1
ATOM 3761 N N . GLU A 1 497 ? 209.22568 274.10278 236.57908 1.000 16.52655 497 GLU A N 1
ATOM 3762 C CA . GLU A 1 497 ? 210.65606 274.37766 236.52809 1.000 18.61874 497 GLU A CA 1
ATOM 3763 C C . GLU A 1 497 ? 211.26987 273.68778 235.31707 1.000 15.29310 497 GLU A C 1
ATOM 3764 O O . GLU A 1 497 ? 210.98379 272.51505 235.05484 1.000 16.52024 497 GLU A O 1
ATOM 3770 N N . ILE A 1 498 ? 212.10806 274.41615 234.58246 1.000 15.72130 498 ILE A N 1
ATOM 3771 C CA . ILE A 1 498 ? 212.80456 273.88539 233.41603 1.000 15.72736 498 ILE A CA 1
ATOM 3772 C C . ILE A 1 498 ? 214.24588 273.58655 233.80063 1.000 12.70858 498 ILE A C 1
ATOM 3773 O O . ILE A 1 498 ? 214.91715 274.41941 234.42244 1.000 15.85245 498 ILE A O 1
ATOM 3778 N N . VAL A 1 499 ? 214.71845 272.39797 233.44005 1.000 12.99267 499 VAL A N 1
ATOM 3779 C CA . VAL A 1 499 ? 216.12557 272.03339 233.54807 1.000 10.95576 499 VAL A CA 1
ATOM 3780 C C . VAL A 1 499 ? 216.68464 272.00734 232.13356 1.000 9.90164 499 VAL A C 1
ATOM 3781 O O . VAL A 1 499 ? 216.27810 271.17843 231.31047 1.000 10.66346 499 VAL A O 1
ATOM 3785 N N . ASN A 1 500 ? 217.61312 272.91403 231.84530 1.000 11.54988 500 ASN A N 1
ATOM 3786 C CA . ASN A 1 500 ? 218.22484 272.99864 230.52323 1.000 13.55526 500 ASN A CA 1
ATOM 3787 C C . ASN A 1 500 ? 219.28187 271.90653 230.40746 1.000 12.49031 500 ASN A C 1
ATOM 3788 O O . ASN A 1 500 ? 220.28717 271.92704 231.12434 1.000 14.21844 500 ASN A O 1
ATOM 3793 N N . ASN A 1 501 ? 219.05473 270.94588 229.50878 1.000 12.61744 501 ASN A N 1
ATOM 3794 C CA . ASN A 1 501 ? 219.99935 269.84703 229.34783 1.000 12.12972 501 ASN A CA 1
ATOM 3795 C C . ASN A 1 501 ? 221.28102 270.28365 228.64969 1.000 13.47065 501 ASN A C 1
ATOM 3796 O O . ASN A 1 501 ? 222.28634 269.57120 228.72862 1.000 13.57626 501 ASN A O 1
ATOM 3801 N N . GLU A 1 502 ? 221.27062 271.43098 227.97341 1.000 13.14569 502 GLU A N 1
ATOM 3802 C CA . GLU A 1 502 ? 222.46733 271.95602 227.33197 1.000 15.03815 502 GLU A CA 1
ATOM 3803 C C . GLU A 1 502 ? 223.29481 272.85635 228.24090 1.000 12.46575 502 GLU A C 1
ATOM 3804 O O . GLU A 1 502 ? 224.43269 273.17988 227.88710 1.000 16.96720 502 GLU A O 1
ATOM 3810 N N . SER A 1 503 ? 222.76587 273.26280 229.39421 1.000 12.42814 503 SER A N 1
ATOM 3811 C CA . SER A 1 503 ? 223.51241 274.12757 230.30765 1.000 12.15527 503 SER A CA 1
ATOM 3812 C C . SER A 1 503 ? 222.84277 274.10724 231.67171 1.000 11.25355 503 SER A C 1
ATOM 3813 O O . SER A 1 503 ? 221.65473 274.42519 231.78210 1.000 15.65096 503 SER A O 1
ATOM 3816 N N . ASP A 1 504 ? 223.60646 273.75784 232.70936 1.000 11.80657 504 ASP A N 1
ATOM 3817 C CA . ASP A 1 504 ? 223.11328 273.74693 234.07861 1.000 12.56820 504 ASP A CA 1
ATOM 3818 C C . ASP A 1 504 ? 224.31065 273.75959 235.01085 1.000 11.07243 504 ASP A C 1
ATOM 3819 O O . ASP A 1 504 ? 225.30396 273.07888 234.72322 1.000 13.07794 504 ASP A O 1
ATOM 3824 N N . PRO A 1 505 ? 224.26380 274.50483 236.11955 1.000 13.61154 505 PRO A N 1
ATOM 3825 C CA . PRO A 1 505 ? 225.42838 274.56528 237.01863 1.000 12.98128 505 PRO A CA 1
ATOM 3826 C C . PRO A 1 505 ? 225.70799 273.27303 237.77110 1.000 12.45938 505 PRO A C 1
ATOM 3827 O O . PRO A 1 505 ? 226.75783 273.17994 238.41859 1.000 17.97840 505 PRO A O 1
ATOM 3831 N N . ARG A 1 506 ? 224.81796 272.28204 237.71741 1.000 13.87201 506 ARG A N 1
ATOM 3832 C CA . ARG A 1 506 ? 225.01030 271.01878 238.41746 1.000 13.18226 506 ARG A CA 1
ATOM 3833 C C . ARG A 1 506 ? 225.54106 269.91581 237.50383 1.000 9.36559 506 ARG A C 1
ATOM 3834 O O . ARG A 1 506 ? 225.42331 268.73401 237.84009 1.000 11.34875 506 ARG A O 1
ATOM 3842 N N . PHE A 1 507 ? 226.12037 270.28078 236.35741 1.000 9.67114 507 PHE A N 1
ATOM 3843 C CA . PHE A 1 507 ? 226.55249 269.28575 235.37771 1.000 9.33294 507 PHE A CA 1
ATOM 3844 C C . PHE A 1 507 ? 227.64644 268.38434 235.94093 1.000 8.03657 507 PHE A C 1
ATOM 3845 O O . PHE A 1 507 ? 227.59599 267.15433 235.79415 1.000 7.94752 507 PHE A O 1
ATOM 3853 N N . LYS A 1 508 ? 228.63951 268.98436 236.60255 1.000 8.85209 508 LYS A N 1
ATOM 3854 C CA . LYS A 1 508 ? 229.79259 268.22570 237.07452 1.000 9.92633 508 LYS A CA 1
ATOM 3855 C C . LYS A 1 508 ? 229.38856 267.20593 238.13076 1.000 9.53610 508 LYS A C 1
ATOM 3856 O O . LYS A 1 508 ? 229.76921 266.03327 238.05223 1.000 8.61950 508 LYS A O 1
ATOM 3862 N N . GLU A 1 509 ? 228.59721 267.63231 239.11802 1.000 9.43129 509 GLU A N 1
ATOM 3863 C CA . GLU A 1 509 ? 228.14859 266.71173 240.15812 1.000 10.01048 509 GLU A CA 1
ATOM 3864 C C . GLU A 1 509 ? 227.32332 265.57232 239.57051 1.000 6.46540 509 GLU A C 1
ATOM 3865 O O . GLU A 1 509 ? 227.50096 264.40701 239.94830 1.000 7.99002 509 GLU A O 1
ATOM 3871 N N . TYR A 1 510 ? 226.43291 265.88791 238.62732 1.000 6.54717 510 TYR A N 1
ATOM 3872 C CA . TYR A 1 510 ? 225.56685 264.86572 238.04861 1.000 6.63380 510 TYR A CA 1
ATOM 3873 C C . TYR A 1 510 ? 226.37428 263.81861 237.28849 1.000 5.71597 510 TYR A C 1
ATOM 3874 O O . TYR A 1 510 ? 226.20613 262.60956 237.50681 1.000 5.40213 510 TYR A O 1
ATOM 3883 N N . TRP A 1 511 ? 227.26860 264.25987 236.39378 1.000 6.03894 511 TRP A N 1
ATOM 3884 C CA . TRP A 1 511 ? 228.01425 263.26852 235.62364 1.000 5.27110 511 TRP A CA 1
ATOM 3885 C C . TRP A 1 511 ? 229.03038 262.53486 236.48939 1.000 4.60392 511 TRP A C 1
ATOM 3886 O O . TRP A 1 511 ? 229.30418 261.35710 236.24037 1.000 5.13673 511 TRP A O 1
ATOM 3897 N N . THR A 1 512 ? 229.57807 263.18756 237.51932 1.000 4.70281 512 THR A N 1
ATOM 3898 C CA . THR A 1 512 ? 230.46642 262.48813 238.44083 1.000 5.20921 512 THR A CA 1
ATOM 3899 C C . THR A 1 512 ? 229.72892 261.38052 239.18460 1.000 4.50776 512 THR A C 1
ATOM 3900 O O . THR A 1 512 ? 230.25311 260.27101 239.33537 1.000 4.70996 512 THR A O 1
ATOM 3904 N N . GLU A 1 513 ? 228.50610 261.65654 239.64852 1.000 5.68571 513 GLU A N 1
ATOM 3905 C CA . GLU A 1 513 ? 227.72404 260.61776 240.31443 1.000 4.47177 513 GLU A CA 1
ATOM 3906 C C . GLU A 1 513 ? 227.39124 259.47365 239.36059 1.000 3.05640 513 GLU A C 1
ATOM 3907 O O . GLU A 1 513 ? 227.46809 258.29494 239.73678 1.000 3.57046 513 GLU A O 1
ATOM 3913 N N . TYR A 1 514 ? 227.02802 259.79934 238.11704 1.000 3.05571 514 TYR A N 1
ATOM 3914 C CA . TYR A 1 514 ? 226.73147 258.74426 237.15030 1.000 2.48148 514 TYR A CA 1
ATOM 3915 C C . TYR A 1 514 ? 227.96234 257.88739 236.86620 1.000 2.77689 514 TYR A C 1
ATOM 3916 O O . TYR A 1 514 ? 227.86465 256.65720 236.76069 1.000 2.54964 514 TYR A O 1
ATOM 3925 N N . PHE A 1 515 ? 229.13077 258.52124 236.73213 1.000 2.90462 515 PHE A N 1
ATOM 3926 C CA . PHE A 1 515 ? 230.36212 257.76271 236.54209 1.000 2.43777 515 PHE A CA 1
ATOM 3927 C C . PHE A 1 515 ? 230.65660 256.88186 237.74643 1.000 2.69769 515 PHE A C 1
ATOM 3928 O O . PHE A 1 515 ? 231.06828 255.73078 237.59104 1.000 2.87041 515 PHE A O 1
ATOM 3936 N N . GLN A 1 516 ? 230.46971 257.40470 238.95847 1.000 3.04776 516 GLN A N 1
ATOM 3937 C CA . GLN A 1 516 ? 230.69454 256.57547 240.13732 1.000 3.40345 516 GLN A CA 1
ATOM 3938 C C . GLN A 1 516 ? 229.76037 255.37256 240.15408 1.000 4.28904 516 GLN A C 1
ATOM 3939 O O . GLN A 1 516 ? 230.12593 254.30912 240.66710 1.000 5.78216 516 GLN A O 1
ATOM 3945 N N . ILE A 1 517 ? 228.55430 255.52004 239.60313 1.000 4.06718 517 ILE A N 1
ATOM 3946 C CA . ILE A 1 517 ? 227.64447 254.37916 239.52829 1.000 3.63504 517 ILE A CA 1
ATOM 3947 C C . ILE A 1 517 ? 228.10270 253.37298 238.47159 1.000 2.50367 517 ILE A C 1
ATOM 3948 O O . ILE A 1 517 ? 228.04517 252.15808 238.69325 1.000 3.64033 517 ILE A O 1
ATOM 3953 N N . MET A 1 518 ? 228.55885 253.84861 237.30935 1.000 2.58753 518 MET A N 1
ATOM 3954 C CA . MET A 1 518 ? 228.72158 252.96985 236.15258 1.000 2.89693 518 MET A CA 1
ATOM 3955 C C . MET A 1 518 ? 230.17178 252.78636 235.69377 1.000 3.27833 518 MET A C 1
ATOM 3956 O O . MET A 1 518 ? 230.39905 252.32889 234.56907 1.000 2.51606 518 MET A O 1
ATOM 3961 N N . LYS A 1 519 ? 231.15723 253.11104 236.53299 1.000 3.00466 519 LYS A N 1
ATOM 3962 C CA . LYS A 1 519 ? 232.54632 253.05441 236.08086 1.000 2.45102 519 LYS A CA 1
ATOM 3963 C C . LYS A 1 519 ? 232.97990 251.63204 235.74283 1.000 2.06606 519 LYS A C 1
ATOM 3964 O O . LYS A 1 519 ? 233.71931 251.41926 234.77624 1.000 3.44511 519 LYS A O 1
ATOM 3970 N N . ARG A 1 520 ? 232.53963 250.64656 236.52253 1.000 1.93486 520 ARG A N 1
ATOM 3971 C CA . ARG A 1 520 ? 232.85134 249.25482 236.23494 1.000 2.36704 520 ARG A CA 1
ATOM 3972 C C . ARG A 1 520 ? 231.75675 248.57116 235.42676 1.000 2.48503 520 ARG A C 1
ATOM 3973 O O . ARG A 1 520 ? 231.67372 247.33845 235.42289 1.000 2.70697 520 ARG A O 1
ATOM 3981 N N . ARG A 1 521 ? 230.92292 249.34824 234.73632 1.000 2.62357 521 ARG A N 1
ATOM 3982 C CA . ARG A 1 521 ? 229.91577 248.81863 233.82715 1.000 2.91863 521 ARG A CA 1
ATOM 3983 C C . ARG A 1 521 ? 230.06574 249.42263 232.43477 1.000 2.53595 521 ARG A C 1
ATOM 3984 O O . ARG A 1 521 ? 229.07382 249.65488 231.74075 1.000 2.32428 521 ARG A O 1
ATOM 3992 N N . GLY A 1 522 ? 231.30333 249.69152 232.02114 1.000 2.19910 522 GLY A N 1
ATOM 3993 C CA . GLY A 1 522 ? 231.57720 250.09164 230.65592 1.000 1.41349 522 GLY A CA 1
ATOM 3994 C C . GLY A 1 522 ? 231.42400 251.56208 230.34141 1.000 2.85747 522 GLY A C 1
ATOM 3995 O O . GLY A 1 522 ? 231.37175 251.92195 229.16280 1.000 4.57645 522 GLY A O 1
ATOM 3996 N N . VAL A 1 523 ? 231.35061 252.42960 231.34688 1.000 2.61735 523 VAL A N 1
ATOM 3997 C CA . VAL A 1 523 ? 231.13626 253.85849 231.13344 1.000 2.50222 523 VAL A CA 1
ATOM 3998 C C . VAL A 1 523 ? 232.37438 254.61455 231.59850 1.000 1.91910 523 VAL A C 1
ATOM 3999 O O . VAL A 1 523 ? 232.70351 254.60534 232.79066 1.000 2.36719 523 VAL A O 1
ATOM 4003 N N . THR A 1 524 ? 233.05188 255.27275 230.66185 1.000 2.08086 524 THR A N 1
ATOM 4004 C CA . THR A 1 524 ? 234.15672 256.15453 231.00096 1.000 2.90482 524 THR A CA 1
ATOM 4005 C C . THR A 1 524 ? 233.62666 257.51988 231.44129 1.000 2.73904 524 THR A C 1
ATOM 4006 O O . THR A 1 524 ? 232.42539 257.79445 231.39764 1.000 4.45403 524 THR A O 1
ATOM 4010 N N . GLN A 1 525 ? 234.54677 258.38159 231.88127 1.000 3.27861 525 GLN A N 1
ATOM 4011 C CA . GLN A 1 525 ? 234.16348 259.72688 232.30258 1.000 4.66302 525 GLN A CA 1
ATOM 4012 C C . GLN A 1 525 ? 233.61166 260.54034 231.13677 1.000 4.64980 525 GLN A C 1
ATOM 4013 O O . GLN A 1 525 ? 232.62974 261.27743 231.29226 1.000 5.91483 525 GLN A O 1
ATOM 4019 N N . GLU A 1 526 ? 234.23236 260.42062 229.96110 1.000 5.03067 526 GLU A N 1
ATOM 4020 C CA . GLU A 1 526 ? 233.74885 261.13086 228.78096 1.000 6.75578 526 GLU A CA 1
ATOM 4021 C C . GLU A 1 526 ? 232.36923 260.63125 228.36100 1.000 4.81136 526 GLU A C 1
ATOM 4022 O O . GLU A 1 526 ? 231.50026 261.42529 227.97410 1.000 7.81677 526 GLU A O 1
ATOM 4028 N N . GLN A 1 527 ? 232.15245 259.31598 228.42633 1.000 4.60748 527 GLN A N 1
ATOM 4029 C CA . GLN A 1 527 ? 230.83451 258.76735 228.12180 1.000 4.55172 527 GLN A CA 1
ATOM 4030 C C . GLN A 1 527 ? 229.79017 259.25727 229.11908 1.000 4.01011 527 GLN A C 1
ATOM 4031 O O . GLN A 1 527 ? 228.65109 259.54588 228.74058 1.000 5.69893 527 GLN A O 1
ATOM 4037 N N . ALA A 1 528 ? 230.16142 259.35942 230.39765 1.000 3.49669 528 ALA A N 1
ATOM 4038 C CA . ALA A 1 528 ? 229.24490 259.90521 231.39499 1.000 4.27139 528 ALA A CA 1
ATOM 4039 C C . ALA A 1 528 ? 228.90161 261.36000 231.09305 1.000 4.18098 528 ALA A C 1
ATOM 4040 O O . ALA A 1 528 ? 227.74669 261.78223 231.24742 1.000 6.50107 528 ALA A O 1
ATOM 4042 N N . GLN A 1 529 ? 229.89548 262.14364 230.66609 1.000 5.28859 529 GLN A N 1
ATOM 4043 C CA . GLN A 1 529 ? 229.63573 263.53345 230.30340 1.000 5.56398 529 GLN A CA 1
ATOM 4044 C C . GLN A 1 529 ? 228.68592 263.62640 229.11492 1.000 5.91821 529 GLN A C 1
ATOM 4045 O O . GLN A 1 529 ? 227.79525 264.48311 229.08979 1.000 8.76368 529 GLN A O 1
ATOM 4051 N N . ARG A 1 530 ? 228.86365 262.75923 228.11595 1.000 5.81337 530 ARG A N 1
ATOM 4052 C CA . ARG A 1 530 ? 227.93808 262.74846 226.98386 1.000 6.78078 530 ARG A CA 1
ATOM 4053 C C . ARG A 1 530 ? 226.53413 262.32796 227.41567 1.000 6.67923 530 ARG A C 1
ATOM 4054 O O . ARG A 1 530 ? 225.53477 262.88239 226.93863 1.000 7.67887 530 ARG A O 1
ATOM 4062 N N . ALA A 1 531 ? 226.44305 261.34408 228.31462 1.000 5.61427 531 ALA A N 1
ATOM 4063 C CA . ALA A 1 531 ? 225.14635 260.84118 228.75742 1.000 5.59133 531 ALA A CA 1
ATOM 4064 C C . ALA A 1 531 ? 224.37724 261.89330 229.54551 1.000 6.13895 531 ALA A C 1
ATOM 4065 O O . ALA A 1 531 ? 223.15070 261.98916 229.42621 1.000 7.44061 531 ALA A O 1
ATOM 4067 N N . LEU A 1 532 ? 225.07428 262.68940 230.35667 1.000 6.69252 532 LEU A N 1
ATOM 4068 C CA . LEU A 1 532 ? 224.37960 263.72121 231.12066 1.000 6.54139 532 LEU A CA 1
ATOM 4069 C C . LEU A 1 532 ? 223.96184 264.91158 230.26677 1.000 7.88555 532 LEU A C 1
ATOM 4070 O O . LEU A 1 532 ? 223.40459 265.87112 230.80795 1.000 11.26387 532 LEU A O 1
ATOM 4075 N N . ILE A 1 533 ? 224.21928 264.87796 228.96247 1.000 6.91639 533 ILE A N 1
ATOM 4076 C CA . ILE A 1 533 ? 223.74679 265.89630 228.04072 1.000 7.85488 533 ILE A CA 1
ATOM 4077 C C . ILE A 1 533 ? 222.69164 265.34531 227.08939 1.000 9.42902 533 ILE A C 1
ATOM 4078 O O . ILE A 1 533 ? 221.67567 265.99766 226.84247 1.000 11.63307 533 ILE A O 1
ATOM 4083 N N . SER A 1 534 ? 222.90592 264.14189 226.55720 1.000 8.81364 534 SER A N 1
ATOM 4084 C CA . SER A 1 534 ? 222.05668 263.60880 225.50137 1.000 9.38538 534 SER A CA 1
ATOM 4085 C C . SER A 1 534 ? 220.97893 262.64591 225.99125 1.000 7.46456 534 SER A C 1
ATOM 4086 O O . SER A 1 534 ? 220.13078 262.24226 225.18948 1.000 12.23017 534 SER A O 1
ATOM 4089 N N . ASN A 1 535 ? 220.97955 262.26512 227.26923 1.000 5.92789 535 ASN A N 1
ATOM 4090 C CA . ASN A 1 535 ? 220.03310 261.28063 227.79837 1.000 5.92566 535 ASN A CA 1
ATOM 4091 C C . ASN A 1 535 ? 219.24520 261.89658 228.94827 1.000 4.52987 535 ASN A C 1
ATOM 4092 O O . ASN A 1 535 ? 219.69199 261.87022 230.10535 1.000 4.85091 535 ASN A O 1
ATOM 4097 N N . PRO A 1 536 ? 218.07331 262.47630 228.67115 1.000 5.84948 536 PRO A N 1
ATOM 4098 C CA . PRO A 1 536 ? 217.26904 263.07645 229.75237 1.000 4.85646 536 PRO A CA 1
ATOM 4099 C C . PRO A 1 536 ? 216.81959 262.08644 230.81592 1.000 3.06635 536 PRO A C 1
ATOM 4100 O O . PRO A 1 536 ? 216.63168 262.48463 231.97284 1.000 3.22993 536 PRO A O 1
ATOM 4104 N N . THR A 1 537 ? 216.62978 260.81296 230.46146 1.000 2.51117 537 THR A N 1
ATOM 4105 C CA . THR A 1 537 ? 216.26093 259.81482 231.46106 1.000 3.45389 537 THR A CA 1
ATOM 4106 C C . THR A 1 537 ? 217.34042 259.68324 232.53155 1.000 2.74405 537 THR A C 1
ATOM 4107 O O . THR A 1 537 ? 217.03181 259.55160 233.72080 1.000 2.51620 537 THR A O 1
ATOM 4111 N N . VAL A 1 538 ? 218.61267 259.72826 232.12838 1.000 2.92644 538 VAL A N 1
ATOM 4112 C CA . VAL A 1 538 ? 219.70981 259.66557 233.09283 1.000 2.26423 538 VAL A CA 1
ATOM 4113 C C . VAL A 1 538 ? 219.69223 260.88847 234.00328 1.000 2.49097 538 VAL A C 1
ATOM 4114 O O . VAL A 1 538 ? 219.90935 260.78181 235.21733 1.000 3.04005 538 VAL A O 1
ATOM 4118 N N . ILE A 1 539 ? 219.43468 262.06741 233.43153 1.000 2.03417 539 ILE A N 1
ATOM 4119 C CA . ILE A 1 539 ? 219.36391 263.29029 234.22920 1.000 2.30597 539 ILE A CA 1
ATOM 4120 C C . ILE A 1 539 ? 218.25656 263.17945 235.27084 1.000 2.84342 539 ILE A C 1
ATOM 4121 O O . ILE A 1 539 ? 218.45622 263.48220 236.45340 1.000 3.29286 539 ILE A O 1
ATOM 4126 N N . GLY A 1 540 ? 217.07561 262.72426 234.84637 1.000 2.94763 540 GLY A N 1
ATOM 4127 C CA . GLY A 1 540 ? 215.97090 262.56889 235.77995 1.000 2.70508 540 GLY A CA 1
ATOM 4128 C C . GLY A 1 540 ? 216.24323 261.53543 236.85709 1.000 2.87577 540 GLY A C 1
ATOM 4129 O O . GLY A 1 540 ? 215.90093 261.73827 238.02468 1.000 4.68938 540 GLY A O 1
ATOM 4130 N N . ALA A 1 541 ? 216.85264 260.40753 236.47885 1.000 2.18089 541 ALA A N 1
ATOM 4131 C CA . ALA A 1 541 ? 217.15814 259.36259 237.45186 1.000 2.88730 541 ALA A CA 1
ATOM 4132 C C . ALA A 1 541 ? 218.16727 259.84189 238.48890 1.000 3.78005 541 ALA A C 1
ATOM 4133 O O . ALA A 1 541 ? 218.01505 259.56666 239.68551 1.000 5.18082 541 ALA A O 1
ATOM 4135 N N . ILE A 1 542 ? 219.20942 260.55377 238.05151 1.000 3.50423 542 ILE A N 1
ATOM 4136 C CA . ILE A 1 542 ? 220.16897 261.10817 239.00319 1.000 4.55382 542 ILE A CA 1
ATOM 4137 C C . ILE A 1 542 ? 219.48951 262.13579 239.90063 1.000 5.72970 542 ILE A C 1
ATOM 4138 O O . ILE A 1 542 ? 219.74358 262.18697 241.10978 1.000 7.33503 542 ILE A O 1
ATOM 4143 N N . MET A 1 543 ? 218.61642 262.96865 239.32446 1.000 5.13795 543 MET A N 1
ATOM 4144 C CA . MET A 1 543 ? 217.85952 263.93074 240.12267 1.000 8.29163 543 MET A CA 1
ATOM 4145 C C . MET A 1 543 ? 217.06937 263.23254 241.22290 1.000 8.93359 543 MET A C 1
ATOM 4146 O O . MET A 1 543 ? 217.08604 263.65883 242.38295 1.000 11.18351 543 MET A O 1
ATOM 4151 N N . VAL A 1 544 ? 216.37295 262.14950 240.87322 1.000 6.47535 544 VAL A N 1
ATOM 4152 C CA . VAL A 1 544 ? 215.57758 261.42382 241.86128 1.000 7.24253 544 VAL A CA 1
ATOM 4153 C C . VAL A 1 544 ? 216.47731 260.80978 242.92719 1.000 10.02558 544 VAL A C 1
ATOM 4154 O O . VAL A 1 544 ? 216.19251 260.90066 244.12737 1.000 13.31179 544 VAL A O 1
ATOM 4158 N N . GLN A 1 545 ? 217.57992 260.18074 242.50822 1.000 8.86489 545 GLN A N 1
ATOM 4159 C CA . GLN A 1 545 ? 218.48411 259.54378 243.46230 1.000 12.54367 545 GLN A CA 1
ATOM 4160 C C . GLN A 1 545 ? 219.11975 260.55995 244.40656 1.000 13.43950 545 GLN A C 1
ATOM 4161 O O . GLN A 1 545 ? 219.42296 260.22884 245.55728 1.000 15.23711 545 GLN A O 1
ATOM 4167 N N . ARG A 1 546 ? 219.30923 261.80000 243.95102 1.000 11.88397 546 ARG A N 1
ATOM 4168 C CA . ARG A 1 546 ? 219.90703 262.84180 244.77885 1.000 13.99325 546 ARG A CA 1
ATOM 4169 C C . ARG A 1 546 ? 218.90930 263.52415 245.70570 1.000 16.60821 546 ARG A C 1
ATOM 4170 O O . ARG A 1 546 ? 219.32345 264.33281 246.54251 1.000 21.94493 546 ARG A O 1
ATOM 4178 N N . GLY A 1 547 ? 217.61928 263.23129 245.58012 1.000 15.38032 547 GLY A N 1
ATOM 4179 C CA . GLY A 1 547 ? 216.61927 263.84866 246.42420 1.000 15.41822 547 GLY A CA 1
ATOM 4180 C C . GLY A 1 547 ? 216.11335 265.19613 245.96247 1.000 13.30754 547 GLY A C 1
ATOM 4181 O O . GLY A 1 547 ? 215.41049 265.86624 246.72658 1.000 19.58301 547 GLY A O 1
ATOM 4182 N N . GLU A 1 548 ? 216.45144 265.62155 244.74920 1.000 12.33636 548 GLU A N 1
ATOM 4183 C CA . GLU A 1 548 ? 215.90699 266.84563 244.17783 1.000 13.76907 548 GLU A CA 1
ATOM 4184 C C . GLU A 1 548 ? 214.58655 266.61652 243.45284 1.000 12.82329 548 GLU A C 1
ATOM 4185 O O . GLU A 1 548 ? 214.01962 267.56796 242.90618 1.000 14.32195 548 GLU A O 1
ATOM 4191 N N . ALA A 1 549 ? 214.10155 265.37796 243.42337 1.000 13.59166 549 ALA A N 1
ATOM 4192 C CA . ALA A 1 549 ? 212.78583 265.05018 242.89992 1.000 9.74995 549 ALA A CA 1
ATOM 4193 C C . ALA A 1 549 ? 212.30740 263.78855 243.60150 1.000 9.94913 549 ALA A C 1
ATOM 4194 O O . ALA A 1 549 ? 213.10537 263.01820 244.14080 1.000 13.01057 549 ALA A O 1
ATOM 4196 N N . ASP A 1 550 ? 210.99111 263.58367 243.59702 1.000 9.62317 550 ASP A N 1
ATOM 4197 C CA . ASP A 1 550 ? 210.40660 262.44980 244.30029 1.000 9.53708 550 ASP A CA 1
ATOM 4198 C C . ASP A 1 550 ? 210.00539 261.30191 243.38358 1.000 7.44841 550 ASP A C 1
ATOM 4199 O O . ASP A 1 550 ? 209.92854 260.16179 243.85034 1.000 9.70050 550 ASP A O 1
ATOM 4204 N N . ALA A 1 551 ? 209.75318 261.56739 242.10497 1.000 6.47520 551 ALA A N 1
ATOM 4205 C CA . ALA A 1 551 ? 209.34267 260.52759 241.17095 1.000 5.40747 551 ALA A CA 1
ATOM 4206 C C . ALA A 1 551 ? 209.66486 260.98419 239.75605 1.000 3.69735 551 ALA A C 1
ATOM 4207 O O . ALA A 1 551 ? 209.96097 262.15526 239.51304 1.000 4.36849 551 ALA A O 1
ATOM 4209 N N . MET A 1 552 ? 209.59789 260.03964 238.82005 1.000 2.43175 552 MET A N 1
ATOM 4210 C CA . MET A 1 552 ? 209.86504 260.32545 237.41893 1.000 2.81610 552 MET A CA 1
ATOM 4211 C C . MET A 1 552 ? 208.90942 259.54156 236.52929 1.000 0.67978 552 MET A C 1
ATOM 4212 O O . MET A 1 552 ? 208.66468 258.35541 236.76206 1.000 2.87818 552 MET A O 1
ATOM 4217 N N . ILE A 1 553 ? 208.38558 260.20960 235.50462 1.000 0.59382 553 ILE A N 1
ATOM 4218 C CA . ILE A 1 553 ? 207.59518 259.58035 234.45146 1.000 1.81673 553 ILE A CA 1
ATOM 4219 C C . ILE A 1 553 ? 208.33018 259.80093 233.13670 1.000 2.26270 553 ILE A C 1
ATOM 4220 O O . ILE A 1 553 ? 208.51887 260.94709 232.71261 1.000 4.57552 553 ILE A O 1
ATOM 4225 N N . CYS A 1 554 ? 208.73355 258.71020 232.48700 1.000 3.35113 554 CYS A N 1
ATOM 4226 C CA . CYS A 1 554 ? 209.51534 258.78280 231.26015 1.000 3.19756 554 CYS A CA 1
ATOM 4227 C C . CYS A 1 554 ? 208.98406 257.76042 230.26314 1.000 4.36205 554 CYS A C 1
ATOM 4228 O O . CYS A 1 554 ? 208.05075 257.00554 230.54957 1.000 5.04450 554 CYS A O 1
ATOM 4231 N N . GLY A 1 555 ? 209.58431 257.74608 229.07740 1.000 6.53230 555 GLY A N 1
ATOM 4232 C CA . GLY A 1 555 ? 209.29844 256.73734 228.08189 1.000 6.13686 555 GLY A CA 1
ATOM 4233 C C . GLY A 1 555 ? 208.32900 257.11808 226.98514 1.000 8.46253 555 GLY A C 1
ATOM 4234 O O . GLY A 1 555 ? 207.93486 256.24123 226.20900 1.000 11.54055 555 GLY A O 1
ATOM 4235 N N . THR A 1 556 ? 207.92871 258.38734 226.88763 1.000 9.26677 556 THR A N 1
ATOM 4236 C CA . THR A 1 556 ? 207.03198 258.77425 225.80331 1.000 9.01378 556 THR A CA 1
ATOM 4237 C C . THR A 1 556 ? 207.74148 258.85689 224.45794 1.000 11.57315 556 THR A C 1
ATOM 4238 O O . THR A 1 556 ? 207.06765 258.98667 223.43131 1.000 14.96110 556 THR A O 1
ATOM 4242 N N . VAL A 1 557 ? 209.07172 258.79412 224.43922 1.000 10.90826 557 VAL A N 1
ATOM 4243 C CA . VAL A 1 557 ? 209.85625 258.73251 223.21166 1.000 11.78711 557 VAL A CA 1
ATOM 4244 C C . VAL A 1 557 ? 210.88723 257.62203 223.36603 1.000 11.63489 557 VAL A C 1
ATOM 4245 O O . VAL A 1 557 ? 211.54192 257.52056 224.40900 1.000 12.23232 557 VAL A O 1
ATOM 4249 N N . GLY A 1 558 ? 211.02274 256.78888 222.34183 1.000 10.43038 558 GLY A N 1
ATOM 4250 C CA . GLY A 1 558 ? 212.03790 255.75408 222.32719 1.000 9.81474 558 GLY A CA 1
ATOM 4251 C C . GLY A 1 558 ? 211.50378 254.39137 222.72047 1.000 11.66048 558 GLY A C 1
ATOM 4252 O O . GLY A 1 558 ? 210.29717 254.14468 222.79602 1.000 13.01373 558 GLY A O 1
ATOM 4253 N N . ASP A 1 559 ? 212.44453 253.48836 222.97582 1.000 11.26372 559 ASP A N 1
ATOM 4254 C CA . ASP A 1 559 ? 212.13107 252.11400 223.33478 1.000 9.69986 559 ASP A CA 1
ATOM 4255 C C . ASP A 1 559 ? 212.10656 251.94241 224.84866 1.000 7.48209 559 ASP A C 1
ATOM 4256 O O . ASP A 1 559 ? 212.82744 252.62111 225.58190 1.000 11.37117 559 ASP A O 1
ATOM 4261 N N . TYR A 1 560 ? 211.27262 251.00480 225.30588 1.000 8.23554 560 TYR A N 1
ATOM 4262 C CA . TYR A 1 560 ? 211.06379 250.81160 226.73834 1.000 5.73189 560 TYR A CA 1
ATOM 4263 C C . TYR A 1 560 ? 212.35857 250.43113 227.44813 1.000 5.87737 560 TYR A C 1
ATOM 4264 O O . TYR A 1 560 ? 212.65310 250.94033 228.53661 1.000 5.77785 560 TYR A O 1
ATOM 4273 N N . HIS A 1 561 ? 213.14779 249.53937 226.84741 1.000 5.71677 561 HIS A N 1
ATOM 4274 C CA . HIS A 1 561 ? 214.29609 248.99288 227.55954 1.000 7.37071 561 HIS A CA 1
ATOM 4275 C C . HIS A 1 561 ? 215.43861 249.99275 227.66270 1.000 4.99331 561 HIS A C 1
ATOM 4276 O O . HIS A 1 561 ? 216.23314 249.91244 228.60226 1.000 4.42290 561 HIS A O 1
ATOM 4283 N N . GLU A 1 562 ? 215.51697 250.96019 226.74583 1.000 7.69880 562 GLU A N 1
ATOM 4284 C CA . GLU A 1 562 ? 216.53814 251.99627 226.87011 1.000 6.34204 562 GLU A CA 1
ATOM 4285 C C . GLU A 1 562 ? 216.32142 252.85312 228.11559 1.000 5.22296 562 GLU A C 1
ATOM 4286 O O . GLU A 1 562 ? 217.29285 253.32396 228.71761 1.000 8.51487 562 GLU A O 1
ATOM 4292 N N . HIS A 1 563 ? 215.06532 253.05652 228.52726 1.000 4.47284 563 HIS A N 1
ATOM 4293 C CA . HIS A 1 563 ? 214.79894 253.74500 229.78851 1.000 3.57482 563 HIS A CA 1
ATOM 4294 C C . HIS A 1 563 ? 214.88988 252.79352 230.97599 1.000 2.65231 563 HIS A C 1
ATOM 4295 O O . HIS A 1 563 ? 215.39398 253.17029 232.04550 1.000 2.53896 563 HIS A O 1
ATOM 4302 N N . PHE A 1 564 ? 214.39911 251.55948 230.80359 1.000 2.67096 564 PHE A N 1
ATOM 4303 C CA . PHE A 1 564 ? 214.39327 250.61205 231.91250 1.000 2.00915 564 PHE A CA 1
ATOM 4304 C C . PHE A 1 564 ? 215.80501 250.27052 232.36383 1.000 2.26153 564 PHE A C 1
ATOM 4305 O O . PHE A 1 564 ? 216.04452 250.07928 233.55830 1.000 2.72061 564 PHE A O 1
ATOM 4313 N N . SER A 1 565 ? 216.74487 250.14606 231.42317 1.000 2.01346 565 SER A N 1
ATOM 4314 C CA . SER A 1 565 ? 218.11795 249.82483 231.79838 1.000 2.86139 565 SER A CA 1
ATOM 4315 C C . SER A 1 565 ? 218.71469 250.91870 232.67292 1.000 2.29137 565 SER A C 1
ATOM 4316 O O . SER A 1 565 ? 219.37188 250.62742 233.67885 1.000 2.75532 565 SER A O 1
ATOM 4319 N N . VAL A 1 566 ? 218.47418 252.18385 232.31860 1.000 1.90361 566 VAL A N 1
ATOM 4320 C CA . VAL A 1 566 ? 218.94282 253.29503 233.14419 1.000 1.86864 566 VAL A CA 1
ATOM 4321 C C . VAL A 1 566 ? 218.30914 253.22979 234.52712 1.000 1.91973 566 VAL A C 1
ATOM 4322 O O . VAL A 1 566 ? 218.98880 253.37949 235.55246 1.000 2.73688 566 VAL A O 1
ATOM 4326 N N . VAL A 1 567 ? 216.99085 253.01704 234.57160 1.000 1.86142 567 VAL A N 1
ATOM 4327 C CA . VAL A 1 567 ? 216.28394 252.98647 235.85052 1.000 2.62043 567 VAL A CA 1
ATOM 4328 C C . VAL A 1 567 ? 216.82678 251.86927 236.73534 1.000 3.20647 567 VAL A C 1
ATOM 4329 O O . VAL A 1 567 ? 217.08169 252.06907 237.92885 1.000 3.95170 567 VAL A O 1
ATOM 4333 N N . LYS A 1 568 ? 217.03487 250.68492 236.15811 1.000 2.47809 568 LYS A N 1
ATOM 4334 C CA . LYS A 1 568 ? 217.56168 249.55462 236.91490 1.000 4.10608 568 LYS A CA 1
ATOM 4335 C C . LYS A 1 568 ? 218.98689 249.81213 237.39329 1.000 4.06734 568 LYS A C 1
ATOM 4336 O O . LYS A 1 568 ? 219.32979 249.47905 238.53206 1.000 5.71428 568 LYS A O 1
ATOM 4342 N N . ASN A 1 569 ? 219.82986 250.40262 236.54172 1.000 3.09404 569 ASN A N 1
ATOM 4343 C CA . ASN A 1 569 ? 221.21043 250.67186 236.93229 1.000 3.93005 569 ASN A CA 1
ATOM 4344 C C . ASN A 1 569 ? 221.27630 251.67169 238.08009 1.000 4.14759 569 ASN A C 1
ATOM 4345 O O . ASN A 1 569 ? 222.00555 251.46464 239.05620 1.000 5.91126 569 ASN A O 1
ATOM 4350 N N . VAL A 1 570 ? 220.51000 252.75890 237.98683 1.000 3.41214 570 VAL A N 1
ATOM 4351 C CA . VAL A 1 570 ? 220.62993 253.83163 238.96915 1.000 3.26858 570 VAL A CA 1
ATOM 4352 C C . VAL A 1 570 ? 219.91511 253.47022 240.26640 1.000 5.03866 570 VAL A C 1
ATOM 4353 O O . VAL A 1 570 ? 220.47181 253.62587 241.35818 1.000 7.71316 570 VAL A O 1
ATOM 4357 N N . PHE A 1 571 ? 218.67867 252.97935 240.17695 1.000 5.82021 571 PHE A N 1
ATOM 4358 C CA . PHE A 1 571 ? 217.89171 252.71136 241.37624 1.000 5.49853 571 PHE A CA 1
ATOM 4359 C C . PHE A 1 571 ? 218.14429 251.31843 241.94607 1.000 6.23790 571 PHE A C 1
ATOM 4360 O O . PHE A 1 571 ? 218.35194 251.17033 243.15328 1.000 8.65977 571 PHE A O 1
ATOM 4368 N N . GLY A 1 572 ? 218.12836 250.29266 241.09865 1.000 6.33735 572 GLY A N 1
ATOM 4369 C CA . GLY A 1 572 ? 218.19859 248.92510 241.57012 1.000 8.30071 572 GLY A CA 1
ATOM 4370 C C . GLY A 1 572 ? 216.83920 248.39468 241.99357 1.000 8.46148 572 GLY A C 1
ATOM 4371 O O . GLY A 1 572 ? 215.81084 249.06746 241.90877 1.000 11.72126 572 GLY A O 1
ATOM 4372 N N . TYR A 1 573 ? 216.84390 247.14855 242.46053 1.000 8.86533 573 TYR A N 1
ATOM 4373 C CA . TYR A 1 573 ? 215.62098 246.50016 242.90618 1.000 12.54733 573 TYR A CA 1
ATOM 4374 C C . TYR A 1 573 ? 215.26018 246.93130 244.32547 1.000 12.64478 573 TYR A C 1
ATOM 4375 O O . TYR A 1 573 ? 216.10796 247.36409 245.10964 1.000 17.53399 573 TYR A O 1
ATOM 4384 N N . ARG A 1 574 ? 213.97660 246.80417 244.64916 1.000 15.02984 574 ARG A N 1
ATOM 4385 C CA . ARG A 1 574 ? 213.53105 246.98539 246.02233 1.000 20.28514 574 ARG A CA 1
ATOM 4386 C C . ARG A 1 574 ? 214.07489 245.85973 246.89737 1.000 24.52669 574 ARG A C 1
ATOM 4387 O O . ARG A 1 574 ? 214.31533 244.74359 246.42996 1.000 23.61644 574 ARG A O 1
ATOM 4395 N N . ASP A 1 575 ? 214.28425 246.16878 248.17664 1.000 27.59483 575 ASP A N 1
ATOM 4396 C CA . ASP A 1 575 ? 214.87122 245.20276 249.09812 1.000 29.82264 575 ASP A CA 1
ATOM 4397 C C . ASP A 1 575 ? 214.01522 243.94445 249.18303 1.000 27.18924 575 ASP A C 1
ATOM 4398 O O . ASP A 1 575 ? 212.79719 244.01676 249.36721 1.000 30.03643 575 ASP A O 1
ATOM 4403 N N . GLY A 1 576 ? 214.66159 242.78721 249.05460 1.000 26.93010 576 GLY A N 1
ATOM 4404 C CA . GLY A 1 576 ? 213.94921 241.52520 249.06074 1.000 29.30916 576 GLY A CA 1
ATOM 4405 C C . GLY A 1 576 ? 213.33506 241.13233 247.73834 1.000 26.75504 576 GLY A C 1
ATOM 4406 O O . GLY A 1 576 ? 212.48922 240.23387 247.70388 1.000 28.55256 576 GLY A O 1
ATOM 4407 N N . VAL A 1 577 ? 213.73477 241.77698 246.64517 1.000 23.84672 577 VAL A N 1
ATOM 4408 C CA . VAL A 1 577 ? 213.17220 241.53534 245.32320 1.000 20.75232 577 VAL A CA 1
ATOM 4409 C C . VAL A 1 577 ? 214.31617 241.33850 244.33812 1.000 18.47345 577 VAL A C 1
ATOM 4410 O O . VAL A 1 577 ? 215.31896 242.05842 244.38854 1.000 20.15494 577 VAL A O 1
ATOM 4414 N N . HIS A 1 578 ? 214.17177 240.35695 243.44594 1.000 16.53158 578 HIS A N 1
ATOM 4415 C CA . HIS A 1 578 ? 215.20423 240.05132 242.46642 1.000 15.87902 578 HIS A CA 1
ATOM 4416 C C . HIS A 1 578 ? 214.74134 240.16570 241.02020 1.000 15.20015 578 HIS A C 1
ATOM 4417 O O . HIS A 1 578 ? 215.53012 239.87649 240.11342 1.000 16.09910 578 HIS A O 1
ATOM 4424 N N . THR A 1 579 ? 213.50049 240.57905 240.77173 1.000 15.77480 579 THR A N 1
ATOM 4425 C CA . THR A 1 579 ? 213.00360 240.71069 239.40984 1.000 12.92043 579 THR A CA 1
ATOM 4426 C C . THR A 1 579 ? 211.98201 241.83729 239.35791 1.000 11.19426 579 THR A C 1
ATOM 4427 O O . THR A 1 579 ? 211.41006 242.23191 240.37600 1.000 11.48281 579 THR A O 1
ATOM 4431 N N . ALA A 1 580 ? 211.75879 242.35212 238.15314 1.000 9.03703 580 ALA A N 1
ATOM 4432 C CA . ALA A 1 580 ? 210.79801 243.41911 237.92386 1.000 7.40293 580 ALA A CA 1
ATOM 4433 C C . ALA A 1 580 ? 209.83618 243.00908 236.81699 1.000 6.89452 580 ALA A C 1
ATOM 4434 O O . ALA A 1 580 ? 210.12424 242.11944 236.01313 1.000 10.50585 580 ALA A O 1
ATOM 4436 N N . GLY A 1 581 ? 208.67947 243.66714 236.79116 1.000 7.23808 581 GLY A N 1
ATOM 4437 C CA . GLY A 1 581 ? 207.68236 243.41418 235.76680 1.000 5.04563 581 GLY A CA 1
ATOM 4438 C C . GLY A 1 581 ? 206.79222 244.62026 235.56923 1.000 4.17778 581 GLY A C 1
ATOM 4439 O O . GLY A 1 581 ? 206.75216 245.53460 236.39449 1.000 5.04029 581 GLY A O 1
ATOM 4440 N N . ALA A 1 582 ? 206.06645 244.60689 234.45301 1.000 4.45369 582 ALA A N 1
ATOM 4441 C CA . ALA A 1 582 ? 205.16070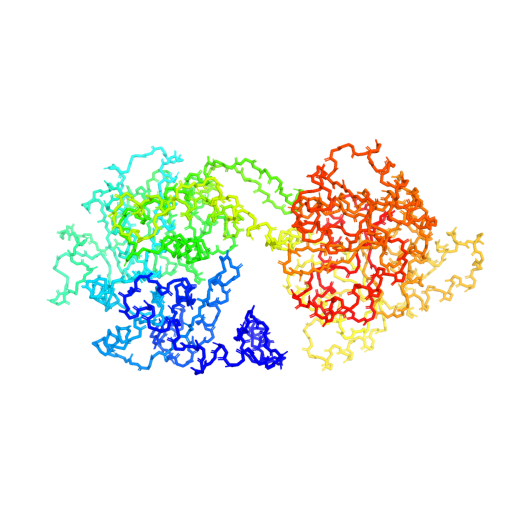 245.68630 234.08195 1.000 3.44430 582 ALA A CA 1
ATOM 4442 C C . ALA A 1 582 ? 203.74186 245.15326 233.92540 1.000 4.03374 582 ALA A C 1
ATOM 4443 O O . ALA A 1 582 ? 203.53336 244.07791 233.35775 1.000 4.48650 582 ALA A O 1
ATOM 4445 N N . MET A 1 583 ? 202.76950 245.91676 234.42006 1.000 3.78893 583 MET A N 1
ATOM 4446 C CA . MET A 1 583 ? 201.36104 245.54014 234.39327 1.000 3.88962 583 MET A CA 1
ATOM 4447 C C . MET A 1 583 ? 200.55733 246.59793 233.64694 1.000 3.51697 583 MET A C 1
ATOM 4448 O O . MET A 1 583 ? 200.71554 247.79598 233.90232 1.000 6.32656 583 MET A O 1
ATOM 4453 N N . ASN A 1 584 ? 199.69517 246.15370 232.73502 1.000 3.36182 584 ASN A N 1
ATOM 4454 C CA . ASN A 1 584 ? 198.80033 247.02520 231.98330 1.000 3.59768 584 ASN A CA 1
ATOM 4455 C C . ASN A 1 584 ? 197.35558 246.72235 232.36159 1.000 3.47568 584 ASN A C 1
ATOM 4456 O O . ASN A 1 584 ? 197.00446 245.56912 232.62869 1.000 4.11988 584 ASN A O 1
ATOM 4461 N N . ALA A 1 585 ? 196.51865 247.75636 232.37934 1.000 4.11317 585 ALA A N 1
ATOM 4462 C CA . ALA A 1 585 ? 195.13677 247.63975 232.82552 1.000 3.31393 585 ALA A CA 1
ATOM 4463 C C . ALA A 1 585 ? 194.17171 247.85684 231.66493 1.000 3.36999 585 ALA A C 1
ATOM 4464 O O . ALA A 1 585 ? 194.40410 248.70570 230.79916 1.000 5.10536 585 ALA A O 1
ATOM 4466 N N . LEU A 1 586 ? 193.09084 247.07731 231.65522 1.000 3.49901 586 LEU A N 1
ATOM 4467 C CA . LEU A 1 586 ? 192.04151 247.17760 230.65084 1.000 4.74040 586 LEU A CA 1
ATOM 4468 C C . LEU A 1 586 ? 190.68332 247.09125 231.33121 1.000 4.37354 586 LEU A C 1
ATOM 4469 O O . LEU A 1 586 ? 190.53046 246.42613 232.35780 1.000 5.84568 586 LEU A O 1
ATOM 4474 N N . LEU A 1 587 ? 189.69159 247.75470 230.74534 1.000 5.84022 587 LEU A N 1
ATOM 4475 C CA . LEU A 1 587 ? 188.31414 247.66962 231.22493 1.000 6.82725 587 LEU A CA 1
ATOM 4476 C C . LEU A 1 587 ? 187.53807 246.83125 230.21352 1.000 6.33698 587 LEU A C 1
ATOM 4477 O O . LEU A 1 587 ? 187.17115 247.31439 229.13976 1.000 9.77548 587 LEU A O 1
ATOM 4482 N N . LEU A 1 588 ? 187.29531 245.58242 230.56162 1.000 6.51181 588 LEU A N 1
ATOM 4483 C CA . LEU A 1 588 ? 186.56988 244.62789 229.74201 1.000 8.64943 588 LEU A CA 1
ATOM 4484 C C . LEU A 1 588 ? 185.13795 244.49460 230.23832 1.000 8.96838 588 LEU A C 1
ATOM 4485 O O . LEU A 1 588 ? 184.78623 245.00204 231.30658 1.000 9.87991 588 LEU A O 1
ATOM 4490 N N . PRO A 1 589 ? 184.26490 243.83133 229.47190 1.000 11.62195 589 PRO A N 1
ATOM 4491 C CA . PRO A 1 589 ? 182.89771 243.59957 229.97039 1.000 8.69467 589 PRO A CA 1
ATOM 4492 C C . PRO A 1 589 ? 182.85027 242.86039 231.29628 1.000 10.72649 589 PRO A C 1
ATOM 4493 O O . PRO A 1 589 ? 181.90500 243.05883 232.06911 1.000 15.21947 589 PRO A O 1
ATOM 4497 N N . SER A 1 590 ? 183.84163 242.01774 231.58929 1.000 11.11338 590 SER A N 1
ATOM 4498 C CA . SER A 1 590 ? 183.88704 241.32174 232.86840 1.000 11.08250 590 SER A CA 1
ATOM 4499 C C . SER A 1 590 ? 184.43579 242.18105 234.00322 1.000 11.72441 590 SER A C 1
ATOM 4500 O O . SER A 1 590 ? 184.42104 241.73260 235.15316 1.000 17.52977 590 SER A O 1
ATOM 4503 N N . GLY A 1 591 ? 184.92178 243.38214 233.71828 1.000 11.92480 591 GLY A N 1
ATOM 4504 C CA . GLY A 1 591 ? 185.41453 244.29480 234.73185 1.000 10.70161 591 GLY A CA 1
ATOM 4505 C C . GLY A 1 591 ? 186.83764 244.73250 234.45054 1.000 7.54780 591 GLY A C 1
ATOM 4506 O O . GLY A 1 591 ? 187.40144 244.47380 233.38319 1.000 7.16627 591 GLY A O 1
ATOM 4507 N N . ASN A 1 592 ? 187.42076 245.42041 235.43269 1.000 6.39083 592 ASN A N 1
ATOM 4508 C CA . ASN A 1 592 ? 188.81738 245.82850 235.33569 1.000 7.13756 592 ASN A CA 1
ATOM 4509 C C . ASN A 1 592 ? 189.71577 244.59900 235.27712 1.000 3.96151 592 ASN A C 1
ATOM 4510 O O . ASN A 1 592 ? 189.61708 243.70135 236.11767 1.000 4.75772 592 ASN A O 1
ATOM 4515 N N . THR A 1 593 ? 190.60179 244.56594 234.28624 1.000 4.06067 593 THR A N 1
ATOM 4516 C CA . THR A 1 593 ? 191.45044 243.40996 234.03076 1.000 4.07479 593 THR A CA 1
ATOM 4517 C C . THR A 1 593 ? 192.89371 243.86457 233.87356 1.000 2.98209 593 THR A C 1
ATOM 4518 O O . THR A 1 593 ? 193.16772 244.82725 233.15206 1.000 3.83356 593 THR A O 1
ATOM 4522 N N . PHE A 1 594 ? 193.80874 243.16857 234.54179 1.000 2.16534 594 PHE A N 1
ATOM 4523 C CA . PHE A 1 594 ? 195.22748 243.49266 234.52372 1.000 2.27093 594 PHE A CA 1
ATOM 4524 C C . PHE A 1 594 ? 196.00890 242.36328 233.86636 1.000 2.44957 594 PHE A C 1
ATOM 4525 O O . PHE A 1 594 ? 195.77254 241.18423 234.14854 1.000 3.14634 594 PHE A O 1
ATOM 4533 N N . ILE A 1 595 ? 196.93546 242.72946 232.98545 1.000 2.13619 595 ILE A N 1
ATOM 4534 C CA . ILE A 1 595 ? 197.79968 241.78186 232.29033 1.000 2.67836 595 ILE A CA 1
ATOM 4535 C C . ILE A 1 595 ? 199.23150 242.04146 232.73744 1.000 3.56400 595 ILE A C 1
ATOM 4536 O O . ILE A 1 595 ? 199.71182 243.17771 232.66110 1.000 3.09772 595 ILE A O 1
ATOM 4541 N N . ALA A 1 596 ? 199.91158 240.99236 233.19394 1.000 4.37883 596 ALA A N 1
ATOM 4542 C CA . ALA A 1 596 ? 201.16771 241.13298 233.91887 1.000 3.88295 596 ALA A CA 1
ATOM 4543 C C . ALA A 1 596 ? 202.36171 240.73199 233.06477 1.000 10.26896 596 ALA A C 1
ATOM 4544 O O . ALA A 1 596 ? 202.29697 239.77267 232.28988 1.000 10.11434 596 ALA A O 1
ATOM 4546 N N . ASP A 1 597 ? 203.46241 241.46510 233.24762 1.000 12.03812 597 ASP A N 1
ATOM 4547 C CA . ASP A 1 597 ? 204.71412 241.27901 232.51353 1.000 7.56251 597 ASP A CA 1
ATOM 4548 C C . ASP A 1 597 ? 204.51536 241.47289 231.00943 1.000 4.84605 597 ASP A C 1
ATOM 4549 O O . ASP A 1 597 ? 204.67801 240.55728 230.20270 1.000 5.60453 597 ASP A O 1
ATOM 4554 N N . THR A 1 598 ? 204.16999 242.70554 230.64650 1.000 3.86171 598 THR A N 1
ATOM 4555 C CA . THR A 1 598 ? 204.04032 243.08081 229.24725 1.000 4.22777 598 THR A CA 1
ATOM 4556 C C . THR A 1 598 ? 205.31978 243.65677 228.64832 1.000 4.09241 598 THR A C 1
ATOM 4557 O O . THR A 1 598 ? 205.42737 243.71665 227.41990 1.000 4.80794 598 THR A O 1
ATOM 4561 N N . TYR A 1 599 ? 206.28557 244.09031 229.46754 1.000 2.96230 599 TYR A N 1
ATOM 4562 C CA . TYR A 1 599 ? 207.42087 244.85254 228.94897 1.000 4.48811 599 TYR A CA 1
ATOM 4563 C C . TYR A 1 599 ? 208.79905 244.45732 229.47313 1.000 5.18362 599 TYR A C 1
ATOM 4564 O O . TYR A 1 599 ? 209.78704 244.76360 228.79691 1.000 6.41780 599 TYR A O 1
ATOM 4573 N N . VAL A 1 600 ? 208.91775 243.78771 230.61835 1.000 5.49590 600 VAL A N 1
ATOM 4574 C CA . VAL A 1 600 ? 210.23913 243.63108 231.22462 1.000 7.02406 600 VAL A CA 1
ATOM 4575 C C . VAL A 1 600 ? 210.93344 242.34660 230.78105 1.000 8.77220 600 VAL A C 1
ATOM 4576 O O . VAL A 1 600 ? 211.99970 242.39472 230.15954 1.000 10.39677 600 VAL A O 1
ATOM 4580 N N . ASN A 1 601 ? 210.34584 241.19477 231.09208 1.000 11.15320 601 ASN A N 1
ATOM 4581 C CA . ASN A 1 601 ? 211.01474 239.90868 230.92844 1.000 12.01185 601 ASN A CA 1
ATOM 4582 C C . ASN A 1 601 ? 210.53427 239.22565 229.65390 1.000 10.33422 601 ASN A C 1
ATOM 4583 O O . ASN A 1 601 ? 209.33204 239.00430 229.47814 1.000 13.32289 601 ASN A O 1
ATOM 4588 N N . ASP A 1 602 ? 211.47972 238.88204 228.77532 1.000 11.95679 602 ASP A N 1
ATOM 4589 C CA . ASP A 1 602 ? 211.13290 238.19724 227.53329 1.000 14.02108 602 ASP A CA 1
ATOM 4590 C C . ASP A 1 602 ? 210.59614 236.79416 227.79671 1.000 14.41116 602 ASP A C 1
ATOM 4591 O O . ASP A 1 602 ? 209.61299 236.37547 227.17585 1.000 13.43737 602 ASP A O 1
ATOM 4596 N N . GLU A 1 603 ? 211.22647 236.05483 228.70780 1.000 16.59298 603 GLU A N 1
ATOM 4597 C CA . GLU A 1 603 ? 210.84558 234.66934 228.99199 1.000 14.86159 603 GLU A CA 1
ATOM 4598 C C . GLU A 1 603 ? 211.16367 234.35109 230.44267 1.000 16.18315 603 GLU A C 1
ATOM 4599 O O . GLU A 1 603 ? 212.18251 233.72303 230.75356 1.000 26.80735 603 GLU A O 1
ATOM 4605 N N . PRO A 1 604 ? 210.31171 234.78081 231.36936 1.000 16.89429 604 PRO A N 1
ATOM 4606 C CA . PRO A 1 604 ? 210.56842 234.50099 232.78531 1.000 16.81788 604 PRO A CA 1
ATOM 4607 C C . PRO A 1 604 ? 210.44552 233.01774 233.09517 1.000 17.29663 604 PRO A C 1
ATOM 4608 O O . PRO A 1 604 ? 209.67089 232.29057 232.46975 1.000 17.76836 604 PRO A O 1
ATOM 4612 N N . ASP A 1 605 ? 211.22754 232.56968 234.07448 1.000 16.12929 605 ASP A N 1
ATOM 4613 C CA . ASP A 1 605 ? 211.12842 231.20210 234.56040 1.000 15.49399 605 ASP A CA 1
ATOM 4614 C C . ASP A 1 605 ? 210.09731 231.14382 235.68898 1.000 14.27141 605 ASP A C 1
ATOM 4615 O O . ASP A 1 605 ? 209.42308 232.13173 235.99089 1.000 16.20898 605 ASP A O 1
ATOM 4620 N N . ALA A 1 606 ? 209.96849 229.97618 236.32684 1.000 13.20350 606 ALA A N 1
ATOM 4621 C CA . ALA A 1 606 ? 208.89557 229.76811 237.29654 1.000 13.28658 606 ALA A CA 1
ATOM 4622 C C . ALA A 1 606 ? 209.02707 230.69685 238.49910 1.000 10.19572 606 ALA A C 1
ATOM 4623 O O . ALA A 1 606 ? 208.03284 231.27343 238.95672 1.000 13.46827 606 ALA A O 1
ATOM 4625 N N . GLU A 1 607 ? 210.24341 230.85262 239.02791 1.000 13.84680 607 GLU A N 1
ATOM 4626 C CA . GLU A 1 607 ? 210.44425 231.72734 240.18113 1.000 15.85746 607 GLU A CA 1
ATOM 4627 C C . GLU A 1 607 ? 210.13953 233.18059 239.83525 1.000 10.62703 607 GLU A C 1
ATOM 4628 O O . GLU A 1 607 ? 209.50607 233.90001 240.62145 1.000 15.27935 607 GLU A O 1
ATOM 4634 N N . GLU A 1 608 ? 210.58893 233.62977 238.66169 1.000 11.80546 608 GLU A N 1
ATOM 4635 C CA . GLU A 1 608 ? 210.29318 234.98786 238.22165 1.000 13.72539 608 GLU A CA 1
ATOM 4636 C C . GLU A 1 608 ? 208.79469 235.18985 238.04619 1.000 11.00897 608 GLU A C 1
ATOM 4637 O O . GLU A 1 608 ? 208.25286 236.23603 238.42086 1.000 9.80659 608 GLU A O 1
ATOM 4643 N N . LEU A 1 609 ? 208.10841 234.19233 237.48307 1.000 9.84679 609 LEU A N 1
ATOM 4644 C CA . LEU A 1 609 ? 206.66209 234.28409 237.31876 1.000 9.53777 609 LEU A CA 1
ATOM 4645 C C . LEU A 1 609 ? 205.95841 234.37565 238.66564 1.000 7.53924 609 LEU A C 1
ATOM 4646 O O . LEU A 1 609 ? 205.00891 235.14953 238.82383 1.000 8.59781 609 LEU A O 1
ATOM 4651 N N . ALA A 1 610 ? 206.40953 233.59382 239.64940 1.000 8.86047 610 ALA A N 1
ATOM 4652 C CA . ALA A 1 610 ? 205.80436 233.65425 240.97701 1.000 9.21706 610 ALA A CA 1
ATOM 4653 C C . ALA A 1 610 ? 206.00585 235.02265 241.61999 1.000 7.64538 610 ALA A C 1
ATOM 4654 O O . ALA A 1 610 ? 205.07403 235.58459 242.21458 1.000 8.00721 610 ALA A O 1
ATOM 4656 N N . GLU A 1 611 ? 207.21653 235.57699 241.50838 1.000 8.17585 611 GLU A N 1
ATOM 4657 C CA . GLU A 1 611 ? 207.46891 236.90718 242.05841 1.000 8.52685 611 GLU A CA 1
ATOM 4658 C C . GLU A 1 611 ? 206.60441 237.96121 241.37366 1.000 5.91322 611 GLU A C 1
ATOM 4659 O O . GLU A 1 611 ? 206.04412 238.84691 242.03574 1.000 6.88469 611 GLU A O 1
ATOM 4665 N N . ILE A 1 612 ? 206.48215 237.87553 240.04648 1.000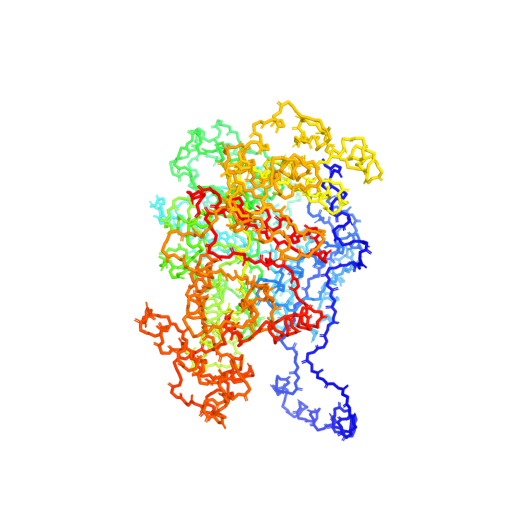 5.99290 612 ILE A N 1
ATOM 4666 C CA . ILE A 1 612 ? 205.64253 238.81197 239.30593 1.000 6.40361 612 ILE A CA 1
ATOM 4667 C C . ILE A 1 612 ? 204.19384 238.70235 239.76348 1.000 5.18121 612 ILE A C 1
ATOM 4668 O O . ILE A 1 612 ? 203.51368 239.71540 239.96209 1.000 6.76152 612 ILE A O 1
ATOM 4673 N N . THR A 1 613 ? 203.70193 237.47217 239.93856 1.000 5.37044 613 THR A N 1
ATOM 4674 C CA . THR A 1 613 ? 202.32252 237.27004 240.37026 1.000 5.09696 613 THR A CA 1
ATOM 4675 C C . THR A 1 613 ? 202.07798 237.88265 241.74164 1.000 4.89534 613 THR A C 1
ATOM 4676 O O . THR A 1 613 ? 201.06278 238.55553 241.95529 1.000 5.78798 613 THR A O 1
ATOM 4680 N N . LEU A 1 614 ? 202.99948 237.66392 242.68348 1.000 5.96308 614 LEU A N 1
ATOM 4681 C CA . LEU A 1 614 ? 202.82612 238.23006 244.01907 1.000 5.78092 614 LEU A CA 1
ATOM 4682 C C . LEU A 1 614 ? 202.83089 239.75636 243.98555 1.000 5.29186 614 LEU A C 1
ATOM 4683 O O . LEU A 1 614 ? 201.98807 240.40134 244.62673 1.000 7.47178 614 LEU A O 1
ATOM 4688 N N . MET A 1 615 ? 203.76734 240.35435 243.23939 1.000 5.26399 615 MET A N 1
ATOM 4689 C CA . MET A 1 615 ? 203.80725 241.81380 243.15725 1.000 6.00363 615 MET A CA 1
ATOM 4690 C C . MET A 1 615 ? 202.54228 242.37143 242.51118 1.000 5.33591 615 MET A C 1
ATOM 4691 O O . MET A 1 615 ? 201.99997 243.38682 242.96485 1.000 6.18421 615 MET A O 1
ATOM 4696 N N . ALA A 1 616 ? 202.05733 241.72204 241.45006 1.000 5.83498 616 ALA A N 1
ATOM 4697 C CA . ALA A 1 616 ? 200.83280 242.17545 240.79977 1.000 5.32773 616 ALA A CA 1
ATOM 4698 C C . ALA A 1 616 ? 199.63778 242.07323 241.73906 1.000 5.72153 616 ALA A C 1
ATOM 4699 O O . ALA A 1 616 ? 198.79269 242.97485 241.77759 1.000 6.78924 616 ALA A O 1
ATOM 4701 N N . ALA A 1 617 ? 199.54812 240.97967 242.50168 1.000 4.99791 617 ALA A N 1
ATOM 4702 C CA . ALA A 1 617 ? 198.45119 240.83267 243.45152 1.000 5.14328 617 ALA A CA 1
ATOM 4703 C C . ALA A 1 617 ? 198.48466 241.93353 244.50222 1.000 7.42407 617 ALA A C 1
ATOM 4704 O O . ALA A 1 617 ? 197.44997 242.53402 244.81208 1.000 8.26572 617 ALA A O 1
ATOM 4706 N N . GLU A 1 618 ? 199.66848 242.22717 245.04862 1.000 8.36176 618 GLU A N 1
ATOM 4707 C CA . GLU A 1 618 ? 199.76810 243.29496 246.04237 1.000 9.72861 618 GLU A CA 1
ATOM 4708 C C . GLU A 1 618 ? 199.38652 244.64753 245.44583 1.000 9.94728 618 GLU A C 1
ATOM 4709 O O . GLU A 1 618 ? 198.65211 245.42811 246.06877 1.000 14.40602 618 GLU A O 1
ATOM 4715 N N . THR A 1 619 ? 199.86652 244.93660 244.23299 1.000 8.99861 619 THR A N 1
ATOM 4716 C CA . THR A 1 619 ? 199.55489 246.21179 243.59443 1.000 9.24767 619 THR A CA 1
ATOM 4717 C C . THR A 1 619 ? 198.05881 246.35891 243.34525 1.000 8.18865 619 THR A C 1
ATOM 4718 O O . THR A 1 619 ? 197.48206 247.42247 243.59872 1.000 8.47538 619 THR A O 1
ATOM 4722 N N . VAL A 1 620 ? 197.41470 245.30156 242.84725 1.000 7.33672 620 VAL A N 1
ATOM 4723 C CA . VAL A 1 620 ? 195.97565 245.34724 242.61214 1.000 8.16801 620 VAL A CA 1
ATOM 4724 C C . VAL A 1 620 ? 195.22430 245.49898 243.93031 1.000 8.86664 620 VAL A C 1
ATOM 4725 O O . VAL A 1 620 ? 194.21452 246.20933 244.00658 1.000 9.89387 620 VAL A O 1
ATOM 4729 N N . ARG A 1 621 ? 195.71621 244.85537 244.99246 1.000 9.39631 621 ARG A N 1
ATOM 4730 C CA . ARG A 1 621 ? 195.10373 245.01504 246.30691 1.000 10.79609 621 ARG A CA 1
ATOM 4731 C C . ARG A 1 621 ? 195.15787 246.46604 246.76560 1.000 10.85224 621 ARG A C 1
ATOM 4732 O O . ARG A 1 621 ? 194.20122 246.97168 247.36290 1.000 14.26620 621 ARG A O 1
ATOM 4740 N N . ARG A 1 622 ? 196.26865 247.15496 246.49229 1.000 12.98247 622 ARG A N 1
ATOM 4741 C CA . ARG A 1 622 ? 196.36818 248.56085 246.87427 1.000 14.54780 622 ARG A CA 1
ATOM 4742 C C . ARG A 1 622 ? 195.37119 249.44811 246.13261 1.000 13.94862 622 ARG A C 1
ATOM 4743 O O . ARG A 1 622 ? 195.05669 250.53953 246.61721 1.000 19.94537 622 ARG A O 1
ATOM 4751 N N . PHE A 1 623 ? 194.86453 249.01052 244.97860 1.000 11.32753 623 PHE A N 1
ATOM 4752 C CA . PHE A 1 623 ? 193.84990 249.76997 244.25686 1.000 10.51527 623 PHE A CA 1
ATOM 4753 C C . PHE A 1 623 ? 192.45397 249.62032 244.84963 1.000 13.41661 623 PHE A C 1
ATOM 4754 O O . PHE A 1 623 ? 191.54114 250.33439 244.42376 1.000 16.98786 623 PHE A O 1
ATOM 4762 N N . GLY A 1 624 ? 192.26269 248.71886 245.80777 1.000 14.93497 624 GLY A N 1
ATOM 4763 C CA . GLY A 1 624 ? 190.94615 248.43927 246.34019 1.000 17.40669 624 GLY A CA 1
ATOM 4764 C C . GLY A 1 624 ? 190.20920 247.30189 245.67167 1.000 13.89486 624 GLY A C 1
ATOM 4765 O O . GLY A 1 624 ? 188.99533 247.17416 245.86651 1.000 16.04456 624 GLY A O 1
ATOM 4766 N N . ILE A 1 625 ? 190.89953 246.47340 244.89373 1.000 12.43533 625 ILE A N 1
ATOM 4767 C CA . ILE A 1 625 ? 190.29350 245.38048 244.14322 1.000 10.69683 625 ILE A CA 1
ATOM 4768 C C . ILE A 1 625 ? 190.82465 244.06739 244.69985 1.000 8.31959 625 ILE A C 1
ATOM 4769 O O . ILE A 1 625 ? 192.03284 243.92470 244.92244 1.000 11.29832 625 ILE A O 1
ATOM 4774 N N . GLU A 1 626 ? 189.92771 243.12156 244.94056 1.000 11.15694 626 GLU A N 1
ATOM 4775 C CA . GLU A 1 626 ? 190.34069 241.79573 245.38790 1.000 10.77058 626 GLU A CA 1
ATOM 4776 C C . GLU A 1 626 ? 191.02225 241.05928 244.24182 1.000 7.54812 626 GLU A C 1
ATOM 4777 O O . GLU A 1 626 ? 190.41066 240.88453 243.18111 1.000 8.07499 626 GLU A O 1
ATOM 4783 N N . PRO A 1 627 ? 192.27159 240.62880 244.39476 1.000 8.24802 627 PRO A N 1
ATOM 4784 C CA . PRO A 1 627 ? 192.95397 239.95849 243.28163 1.000 6.48062 627 PRO A CA 1
ATOM 4785 C C . PRO A 1 627 ? 192.45165 238.53512 243.08321 1.000 5.97545 627 PRO A C 1
ATOM 4786 O O . PRO A 1 627 ? 192.27053 237.77848 244.03870 1.000 9.62090 627 PRO A O 1
ATOM 4790 N N . ARG A 1 628 ? 192.21835 238.18279 241.82039 1.000 4.36321 628 ARG A N 1
ATOM 4791 C CA . ARG A 1 628 ? 191.83615 236.82930 241.41494 1.000 5.34415 628 ARG A CA 1
ATOM 4792 C C . ARG A 1 628 ? 192.69885 236.47116 240.20780 1.000 3.46025 628 ARG A C 1
ATOM 4793 O O . ARG A 1 628 ? 192.43585 236.92706 239.09181 1.000 4.54506 628 ARG A O 1
ATOM 4801 N N . VAL A 1 629 ? 193.72336 235.65454 240.43415 1.000 4.13325 629 VAL A N 1
ATOM 4802 C CA . VAL A 1 629 ? 194.78655 235.41744 239.46305 1.000 3.47403 629 VAL A CA 1
ATOM 4803 C C . VAL A 1 629 ? 194.48059 234.16599 238.65431 1.000 2.77536 629 VAL A C 1
ATOM 4804 O O . VAL A 1 629 ? 194.00828 233.15956 239.19451 1.000 4.34794 629 VAL A O 1
ATOM 4808 N N . ALA A 1 630 ? 194.74882 234.23135 237.35240 1.000 2.56887 630 ALA A N 1
ATOM 4809 C CA . ALA A 1 630 ? 194.70813 233.07287 236.47247 1.000 2.55001 630 ALA A CA 1
ATOM 4810 C C . ALA A 1 630 ? 196.02287 232.98383 235.71207 1.000 2.44541 630 ALA A C 1
ATOM 4811 O O . ALA A 1 630 ? 196.48161 233.97770 235.14028 1.000 2.53504 630 ALA A O 1
ATOM 4813 N N . LEU A 1 631 ? 196.62596 231.79946 235.70774 1.000 3.68289 631 LEU A N 1
ATOM 4814 C CA . LEU A 1 631 ? 197.83002 231.54428 234.92637 1.000 2.48253 631 LEU A CA 1
ATOM 4815 C C . LEU A 1 631 ? 197.42104 230.98434 233.56893 1.000 2.34630 631 LEU A C 1
ATOM 4816 O O . LEU A 1 631 ? 196.78422 229.92845 233.49395 1.000 2.93049 631 LEU A O 1
ATOM 4821 N N . LEU A 1 632 ? 197.77699 231.69296 232.50399 1.000 2.30304 632 LEU A N 1
ATOM 4822 C CA . LEU A 1 632 ? 197.27414 231.40285 231.17064 1.000 2.33068 632 LEU A CA 1
ATOM 4823 C C . LEU A 1 632 ? 198.25786 230.54977 230.37874 1.000 2.92397 632 LEU A C 1
ATOM 4824 O O . LEU A 1 632 ? 199.47488 230.64388 230.55057 1.000 4.97236 632 LEU A O 1
ATOM 4829 N N . SER A 1 633 ? 197.70693 229.71039 229.50785 1.000 4.47512 633 SER A N 1
ATOM 4830 C CA . SER A 1 633 ? 198.49774 228.86666 228.62439 1.000 4.82958 633 SER A CA 1
ATOM 4831 C C . SER A 1 633 ? 197.59699 228.36322 227.50816 1.000 4.72159 633 SER A C 1
ATOM 4832 O O . SER A 1 633 ? 196.36902 228.40889 227.61014 1.000 7.85683 633 SER A O 1
ATOM 4835 N N . HIS A 1 634 ? 198.22294 227.88500 226.43282 1.000 6.88350 634 HIS A N 1
ATOM 4836 C CA . HIS A 1 634 ? 197.46263 227.14917 225.43203 1.000 8.13206 634 HIS A CA 1
ATOM 4837 C C . HIS A 1 634 ? 197.07317 225.76027 225.92145 1.000 8.67938 634 HIS A C 1
ATOM 4838 O O . HIS A 1 634 ? 196.23930 225.10819 225.28705 1.000 8.73185 634 HIS A O 1
ATOM 4845 N N . SER A 1 635 ? 197.64952 225.30625 227.03105 1.000 7.99533 635 SER A N 1
ATOM 4846 C CA . SER A 1 635 ? 197.26230 224.05966 227.67384 1.000 7.85563 635 SER A CA 1
ATOM 4847 C C . SER A 1 635 ? 196.18826 224.32650 228.72132 1.000 6.16817 635 SER A C 1
ATOM 4848 O O . SER A 1 635 ? 196.29186 225.27216 229.50691 1.000 7.20121 635 SER A O 1
ATOM 4851 N N . ASN A 1 636 ? 195.15812 223.48642 228.72837 1.000 7.19237 636 ASN A N 1
ATOM 4852 C CA . ASN A 1 636 ? 194.00958 223.63786 229.61967 1.000 5.51303 636 ASN A CA 1
ATOM 4853 C C . ASN A 1 636 ? 194.06156 222.54485 230.68540 1.000 5.13390 636 ASN A C 1
ATOM 4854 O O . ASN A 1 636 ? 193.60207 221.42262 230.45905 1.000 7.01894 636 ASN A O 1
ATOM 4859 N N . PHE A 1 637 ? 194.62636 222.88432 231.84572 1.000 5.39858 637 PHE A N 1
ATOM 4860 C CA . PHE A 1 637 ? 194.69939 221.98792 233.00311 1.000 4.42028 637 PHE A CA 1
ATOM 4861 C C . PHE A 1 637 ? 195.40675 220.67419 232.65931 1.000 4.73881 637 PHE A C 1
ATOM 4862 O O . PHE A 1 637 ? 194.87482 219.58089 232.85835 1.000 6.86840 637 PHE A O 1
ATOM 4870 N N . GLY A 1 638 ? 196.62557 220.79179 232.14306 1.000 5.91987 638 GLY A N 1
ATOM 4871 C CA . GLY A 1 638 ? 197.45687 219.63344 231.88560 1.000 6.13348 638 GLY A CA 1
ATOM 4872 C C . GLY A 1 638 ? 197.22849 218.92827 230.56950 1.000 5.66718 638 GLY A C 1
ATOM 4873 O O . GLY A 1 638 ? 197.68861 217.79432 230.40820 1.000 7.93173 638 GLY A O 1
ATOM 4874 N N . SER A 1 639 ? 196.53546 219.55414 229.62170 1.000 7.42991 639 SER A N 1
ATOM 4875 C CA . SER A 1 639 ? 196.27718 218.92152 228.33498 1.000 6.91166 639 SER A CA 1
ATOM 4876 C C . SER A 1 639 ? 197.48771 218.92668 227.40830 1.000 12.28342 639 SER A C 1
ATOM 4877 O O . SER A 1 639 ? 197.48129 218.20259 226.40748 1.000 13.87358 639 SER A O 1
ATOM 4880 N N . SER A 1 640 ? 198.51735 219.71348 227.70992 1.000 10.76482 640 SER A N 1
ATOM 4881 C CA . SER A 1 640 ? 199.74248 219.73579 226.92553 1.000 14.81361 640 SER A CA 1
ATOM 4882 C C . SER A 1 640 ? 200.94045 219.61221 227.85480 1.000 16.78932 640 SER A C 1
ATOM 4883 O O . SER A 1 640 ? 200.86887 219.93364 229.04321 1.000 19.91513 640 SER A O 1
ATOM 4886 N N . ASP A 1 641 ? 202.05188 219.13928 227.29660 1.000 20.49703 641 ASP A N 1
ATOM 4887 C CA . ASP A 1 641 ? 203.26494 218.90108 228.06728 1.000 21.21168 641 ASP A CA 1
ATOM 4888 C C . ASP A 1 641 ? 204.45627 219.67458 227.51069 1.000 20.56191 641 ASP A C 1
ATOM 4889 O O . ASP A 1 641 ? 205.60186 219.24580 227.65362 1.000 23.67165 641 ASP A O 1
ATOM 4894 N N . CYS A 1 642 ? 204.20347 220.81391 226.87201 1.000 25.25762 642 CYS A N 1
ATOM 4895 C CA . CYS A 1 642 ? 205.28716 221.69436 226.47512 1.000 22.40739 642 CYS A CA 1
ATOM 4896 C C . CYS A 1 642 ? 205.94279 222.29669 227.71715 1.000 21.75011 642 CYS A C 1
ATOM 4897 O O . CYS A 1 642 ? 205.31812 222.38858 228.77592 1.000 22.81959 642 CYS A O 1
ATOM 4900 N N . PRO A 1 643 ? 207.21359 222.69830 227.61773 1.000 21.32766 643 PRO A N 1
ATOM 4901 C CA . PRO A 1 643 ? 207.89024 223.26475 228.79760 1.000 19.03483 643 PRO A CA 1
ATOM 4902 C C . PRO A 1 643 ? 207.20575 224.49912 229.36396 1.000 18.50189 643 PRO A C 1
ATOM 4903 O O . PRO A 1 643 ? 207.30254 224.74479 230.57257 1.000 21.77876 643 PRO A O 1
ATOM 4907 N N . SER A 1 644 ? 206.51962 225.28438 228.52911 1.000 16.22488 644 SER A N 1
ATOM 4908 C CA . SER A 1 644 ? 205.82261 226.46995 229.02303 1.000 18.28738 644 SER A CA 1
ATOM 4909 C C . SER A 1 644 ? 204.71007 226.10230 230.00048 1.000 16.57582 644 SER A C 1
ATOM 4910 O O . SER A 1 644 ? 204.55346 226.74444 231.04757 1.000 16.82035 644 SER A O 1
ATOM 4913 N N . SER A 1 645 ? 203.92055 225.07553 229.67235 1.000 15.75367 645 SER A N 1
ATOM 4914 C CA . SER A 1 645 ? 202.83618 224.66206 230.55881 1.000 13.33499 645 SER A CA 1
ATOM 4915 C C . SER A 1 645 ? 203.37364 224.13147 231.88262 1.000 13.94794 645 SER A C 1
ATOM 4916 O O . SER A 1 645 ? 202.82130 224.42860 232.95103 1.000 15.20828 645 SER A O 1
ATOM 4919 N N . SER A 1 646 ? 204.45018 223.34430 231.83160 1.000 15.01284 646 SER A N 1
ATOM 4920 C CA . SER A 1 646 ? 205.06711 222.85310 233.05821 1.000 14.56734 646 SER A CA 1
ATOM 4921 C C . SER A 1 646 ? 205.61094 224.00426 233.89336 1.000 15.39916 646 SER A C 1
ATOM 4922 O O . SER A 1 646 ? 205.52111 223.98525 235.12599 1.000 16.65965 646 SER A O 1
ATOM 4925 N N . LYS A 1 647 ? 206.18322 225.01514 233.23563 1.000 14.49501 647 LYS A N 1
ATOM 4926 C CA . LYS A 1 647 ? 206.64833 226.20196 233.94537 1.000 15.90836 647 LYS A CA 1
ATOM 4927 C C . LYS A 1 647 ? 205.49622 226.91364 234.64559 1.000 14.12519 647 LYS A C 1
ATOM 4928 O O . LYS A 1 647 ? 205.63093 227.34264 235.79718 1.000 14.20098 647 LYS A O 1
ATOM 4934 N N . MET A 1 648 ? 204.35504 227.04723 233.96447 1.000 10.92084 648 MET A N 1
ATOM 4935 C CA . MET A 1 648 ? 203.18796 227.66127 234.59553 1.000 11.92966 648 MET A CA 1
ATOM 4936 C C . MET A 1 648 ? 202.71890 226.85060 235.80164 1.000 12.54800 648 MET A C 1
ATOM 4937 O O . MET A 1 648 ? 202.37195 227.41871 236.84363 1.000 12.36365 648 MET A O 1
ATOM 4942 N N . ARG A 1 649 ? 202.70899 225.51928 235.68217 1.000 13.65065 649 ARG A N 1
ATOM 4943 C CA . ARG A 1 649 ? 202.31112 224.67597 236.81097 1.000 12.50643 649 ARG A CA 1
ATOM 4944 C C . ARG A 1 649 ? 203.26185 224.83961 237.99472 1.000 10.67684 649 ARG A C 1
ATOM 4945 O O . ARG A 1 649 ? 202.82413 224.94314 239.15038 1.000 14.87900 649 ARG A O 1
ATOM 4953 N N . GLN A 1 650 ? 204.56889 224.86989 237.72465 1.000 12.36752 650 GLN A N 1
ATOM 4954 C CA . GLN A 1 650 ? 205.54522 225.05837 238.79369 1.000 12.60386 650 GLN A CA 1
ATOM 4955 C C . GLN A 1 650 ? 205.37973 226.41996 239.45721 1.000 14.79873 650 GLN A C 1
ATOM 4956 O O . GLN A 1 650 ? 205.48569 226.54100 240.68473 1.000 14.69067 650 GLN A O 1
ATOM 4962 N N . ALA A 1 651 ? 205.12997 227.45865 238.65638 1.000 12.45988 651 ALA A N 1
ATOM 4963 C CA . ALA A 1 651 ? 204.88039 228.78322 239.21237 1.000 13.32398 651 ALA A CA 1
ATOM 4964 C C . ALA A 1 651 ? 203.63726 228.78179 240.09016 1.000 11.82881 651 ALA A C 1
ATOM 4965 O O . ALA A 1 651 ? 203.60089 229.45148 241.12692 1.000 12.07722 651 ALA A O 1
ATOM 4967 N N . LEU A 1 652 ? 202.60393 228.04067 239.68472 1.000 14.36354 652 LEU A N 1
ATOM 4968 C CA . LEU A 1 652 ? 201.41186 227.91853 240.51784 1.000 12.87003 652 LEU A CA 1
ATOM 4969 C C . LEU A 1 652 ? 201.75019 227.29133 241.86303 1.000 14.18234 652 LEU A C 1
ATOM 4970 O O . LEU A 1 652 ? 201.29691 227.76156 242.91437 1.000 16.28165 652 LEU A O 1
ATOM 4975 N N . GLU A 1 653 ? 202.54691 226.21945 241.84593 1.000 14.55015 653 GLU A N 1
ATOM 4976 C CA . GLU A 1 653 ? 202.93597 225.58202 243.10281 1.000 16.96332 653 GLU A CA 1
ATOM 4977 C C . GLU A 1 653 ? 203.71720 226.54752 243.98951 1.000 16.75166 653 GLU A C 1
ATOM 4978 O O . GLU A 1 653 ? 203.47694 226.62880 245.20162 1.000 19.38066 653 GLU A O 1
ATOM 4984 N N . LEU A 1 654 ? 204.64916 227.29793 243.39633 1.000 16.15422 654 LEU A N 1
ATOM 4985 C CA . LEU A 1 654 ? 205.43554 228.25736 244.16946 1.000 16.31889 654 LEU A CA 1
ATOM 4986 C C . LEU A 1 654 ? 204.55400 229.34749 244.77041 1.000 19.33213 654 LEU A C 1
ATOM 4987 O O . LEU A 1 654 ? 204.71063 229.70698 245.94480 1.000 20.08973 654 LEU A O 1
ATOM 4992 N N . VAL A 1 655 ? 203.61920 229.88342 243.98004 1.000 16.82001 655 VAL A N 1
ATOM 4993 C CA . VAL A 1 655 ? 202.73394 230.93385 244.47580 1.000 14.06683 655 VAL A CA 1
ATOM 4994 C C . VAL A 1 655 ? 201.88127 230.40934 245.62104 1.000 17.94692 655 VAL A C 1
ATOM 4995 O O . VAL A 1 655 ? 201.71061 231.08114 246.64547 1.000 18.96684 655 VAL A O 1
ATOM 4999 N N . ARG A 1 656 ? 201.34257 229.19643 245.47283 1.000 19.53843 656 ARG A N 1
ATOM 5000 C CA . ARG A 1 656 ? 200.55918 228.60538 246.55201 1.000 20.97499 656 ARG A CA 1
ATOM 5001 C C . ARG A 1 656 ? 201.39920 228.44080 247.81030 1.000 23.43060 656 ARG A C 1
ATOM 5002 O O . ARG A 1 656 ? 200.91318 228.66856 248.92399 1.000 25.19921 656 ARG A O 1
ATOM 5010 N N . GLU A 1 657 ? 202.66486 228.04630 247.65379 1.000 21.97754 657 GLU A N 1
ATOM 5011 C CA . GLU A 1 657 ? 203.53940 227.92453 248.81586 1.000 23.45145 657 GLU A CA 1
ATOM 5012 C C . GLU A 1 657 ? 203.75370 229.27260 249.49715 1.000 26.62938 657 GLU A C 1
ATOM 5013 O O . GLU A 1 657 ? 203.71707 229.36480 250.72937 1.000 28.09649 657 GLU A O 1
ATOM 5019 N N . ARG A 1 658 ? 203.96954 230.33185 248.71617 1.000 26.96442 658 ARG A N 1
ATOM 5020 C CA . ARG A 1 658 ? 204.35957 231.61816 249.28432 1.000 24.95912 658 ARG A CA 1
ATOM 5021 C C . ARG A 1 658 ? 203.18575 232.49857 249.70414 1.000 23.41644 658 ARG A C 1
ATOM 5022 O O . ARG A 1 658 ? 203.40160 233.47107 250.43434 1.000 27.29814 658 ARG A O 1
ATOM 5030 N N . ALA A 1 659 ? 201.96131 232.19748 249.27515 1.000 22.99626 659 ALA A N 1
ATOM 5031 C CA . ALA A 1 659 ? 200.79583 233.02033 249.60916 1.000 22.98019 659 ALA A CA 1
ATOM 5032 C C . ALA A 1 659 ? 199.55051 232.14962 249.63287 1.000 26.36607 659 ALA A C 1
ATOM 5033 O O . ALA A 1 659 ? 198.79640 232.08015 248.65507 1.000 27.08566 659 ALA A O 1
ATOM 5035 N N . PRO A 1 660 ? 199.29644 231.46529 250.75231 1.000 27.94991 660 PRO A N 1
ATOM 5036 C CA . PRO A 1 660 ? 198.13804 230.55777 250.81324 1.000 25.24463 660 PRO A CA 1
ATOM 5037 C C . PRO A 1 660 ? 196.79175 231.26076 250.75658 1.000 22.32518 660 PRO A C 1
ATOM 5038 O O . PRO A 1 660 ? 195.78337 230.59946 250.48291 1.000 25.82974 660 PRO A O 1
ATOM 5042 N N . GLU A 1 661 ? 196.73691 232.56482 251.00942 1.000 25.22131 661 GLU A N 1
ATOM 5043 C CA . GLU A 1 661 ? 195.47854 233.29501 251.08496 1.000 22.91824 661 GLU A CA 1
ATOM 5044 C C . GLU A 1 661 ? 195.02012 233.85730 249.74363 1.000 19.96772 661 GLU A C 1
ATOM 5045 O O . GLU A 1 661 ? 193.92513 234.42336 249.67096 1.000 21.46234 661 GLU A O 1
ATOM 5051 N N . LEU A 1 662 ? 195.81610 233.71174 248.68825 1.000 21.46069 662 LEU A N 1
ATOM 5052 C CA . LEU A 1 662 ? 195.53717 234.34896 247.40792 1.000 13.84530 662 LEU A CA 1
ATOM 5053 C C . LEU A 1 662 ? 194.70283 233.43373 246.51865 1.000 10.79753 662 LEU A C 1
ATOM 5054 O O . LEU A 1 662 ? 194.99040 232.23898 246.40155 1.000 14.04860 662 LEU A O 1
ATOM 5059 N N . MET A 1 663 ? 193.67374 234.00127 245.89252 1.000 10.24154 663 MET A N 1
ATOM 5060 C CA . MET A 1 663 ? 192.84486 233.26902 244.94128 1.000 8.92872 663 MET A CA 1
ATOM 5061 C C . MET A 1 663 ? 193.59140 233.14211 243.61720 1.000 7.92388 663 MET A C 1
ATOM 5062 O O . MET A 1 663 ? 193.95024 234.15400 243.00605 1.000 8.56869 663 MET A O 1
ATOM 5067 N N . ILE A 1 664 ? 193.81999 231.90740 243.16821 1.000 8.22616 664 ILE A N 1
ATOM 5068 C CA . ILE A 1 664 ? 194.60602 231.66437 241.96275 1.000 7.03124 664 ILE A CA 1
ATOM 5069 C C . ILE A 1 664 ? 194.32870 230.24711 241.48251 1.000 8.02206 664 ILE A C 1
ATOM 5070 O O . ILE A 1 664 ? 194.06776 229.34679 242.28312 1.000 11.76098 664 ILE A O 1
ATOM 5075 N N . ASP A 1 665 ? 194.37306 230.05459 240.16425 1.000 6.52509 665 ASP A N 1
ATOM 5076 C CA . ASP A 1 665 ? 194.28945 228.72533 239.57130 1.000 5.47827 665 ASP A CA 1
ATOM 5077 C C . ASP A 1 665 ? 194.94956 228.75080 238.19792 1.000 4.96314 665 ASP A C 1
ATOM 5078 O O . ASP A 1 665 ? 195.25541 229.81240 237.65128 1.000 6.47594 665 ASP A O 1
ATOM 5083 N N . GLY A 1 666 ? 195.16917 227.56476 237.65548 1.000 4.47141 666 GLY A N 1
ATOM 5084 C CA . GLY A 1 666 ? 195.83567 227.40055 236.37702 1.000 3.89909 666 GLY A CA 1
ATOM 5085 C C . GLY A 1 666 ? 196.51195 226.04453 236.32051 1.000 4.14033 666 GLY A C 1
ATOM 5086 O O . GLY A 1 666 ? 196.46375 225.26567 237.26546 1.000 5.06118 666 GLY A O 1
ATOM 5087 N N . GLU A 1 667 ? 197.14106 225.76527 235.17932 1.000 4.34327 667 GLU A N 1
ATOM 5088 C CA . GLU A 1 667 ? 197.14727 226.61750 233.99344 1.000 3.18514 667 GLU A CA 1
ATOM 5089 C C . GLU A 1 667 ? 195.88577 226.38208 233.15954 1.000 3.86756 667 GLU A C 1
ATOM 5090 O O . GLU A 1 667 ? 195.33928 225.28159 233.16396 1.000 4.80440 667 GLU A O 1
ATOM 5096 N N . MET A 1 668 ? 195.41857 227.40684 232.44828 1.000 3.85690 668 MET A N 1
ATOM 5097 C CA . MET A 1 668 ? 194.12384 227.32171 231.78345 1.000 3.42957 668 MET A CA 1
ATOM 5098 C C . MET A 1 668 ? 194.08112 228.27959 230.59993 1.000 3.36285 668 MET A C 1
ATOM 5099 O O . MET A 1 668 ? 194.90935 229.18398 230.47021 1.000 3.80123 668 MET A O 1
ATOM 5104 N N . HIS A 1 669 ? 193.08766 228.06695 229.74012 1.000 3.79532 669 HIS A N 1
ATOM 5105 C CA . HIS A 1 669 ? 192.82787 228.95521 228.61689 1.000 4.40483 669 HIS A CA 1
ATOM 5106 C C . HIS A 1 669 ? 192.23764 230.28384 229.09404 1.000 4.23848 669 HIS A C 1
ATOM 5107 O O . HIS A 1 669 ? 191.74542 230.41176 230.21783 1.000 3.95185 669 HIS A O 1
ATOM 5114 N N . GLY A 1 670 ? 192.28630 231.28252 228.20898 1.000 6.01691 670 GLY A N 1
ATOM 5115 C CA . GLY A 1 670 ? 191.78315 232.60211 228.56272 1.000 3.74910 670 GLY A CA 1
ATOM 5116 C C . GLY A 1 670 ? 190.27996 232.63684 228.77394 1.000 5.22045 670 GLY A C 1
ATOM 5117 O O . GLY A 1 670 ? 189.78722 233.30688 229.68892 1.000 6.09106 670 GLY A O 1
ATOM 5118 N N . ASP A 1 671 ? 189.52803 231.92998 227.92535 1.000 5.25681 671 ASP A N 1
ATOM 5119 C CA . ASP A 1 671 ? 188.07444 231.92668 228.06341 1.000 5.33762 671 ASP A CA 1
ATOM 5120 C C . ASP A 1 671 ? 187.64806 231.30510 229.38739 1.000 5.32779 671 ASP A C 1
ATOM 5121 O O . ASP A 1 671 ? 186.73607 231.80956 230.05142 1.000 7.80681 671 ASP A O 1
ATOM 5126 N N . ALA A 1 672 ? 188.30055 230.21188 229.79060 1.000 4.87496 672 ALA A N 1
ATOM 5127 C CA . ALA A 1 672 ? 188.02048 229.62473 231.09637 1.000 5.40683 672 ALA A CA 1
ATOM 5128 C C . ALA A 1 672 ? 188.38353 230.57670 232.22887 1.000 4.97928 672 ALA A C 1
ATOM 5129 O O . ALA A 1 672 ? 187.74512 230.55307 233.28580 1.000 6.21668 672 ALA A O 1
ATOM 5131 N N . ALA A 1 673 ? 189.40781 231.41104 232.03245 1.000 3.32835 673 ALA A N 1
ATOM 5132 C CA . ALA A 1 673 ? 189.77032 232.39420 233.04720 1.000 3.96708 673 ALA A CA 1
ATOM 5133 C C . ALA A 1 673 ? 188.71121 233.48289 233.17014 1.000 3.79746 673 ALA A C 1
ATOM 5134 O O . ALA A 1 673 ? 188.44464 233.97352 234.27197 1.000 3.73579 673 ALA A O 1
ATOM 5136 N N . LEU A 1 674 ? 188.09915 233.87748 232.05427 1.000 3.75347 674 LEU A N 1
ATOM 5137 C CA . LEU A 1 674 ? 187.16016 234.99283 232.08856 1.000 5.05244 674 LEU A CA 1
ATOM 5138 C C . LEU A 1 674 ? 185.70118 234.56888 232.23319 1.000 4.67334 674 LEU A C 1
ATOM 5139 O O . LEU A 1 674 ? 184.90004 235.33996 232.77166 1.000 5.67340 674 LEU A O 1
ATOM 5144 N N . VAL A 1 675 ? 185.32808 233.37525 231.77773 1.000 4.68543 675 VAL A N 1
ATOM 5145 C CA . VAL A 1 675 ? 183.93870 232.92358 231.79780 1.000 5.63504 675 VAL A CA 1
ATOM 5146 C C . VAL A 1 675 ? 183.81671 231.77802 232.79273 1.000 6.05438 675 VAL A C 1
ATOM 5147 O O . VAL A 1 675 ? 184.44208 230.72460 232.62131 1.000 6.77639 675 VAL A O 1
ATOM 5151 N N . GLU A 1 676 ? 182.99250 231.98020 233.82257 1.000 6.95965 676 GLU A N 1
ATOM 5152 C CA . GLU A 1 676 ? 182.87631 230.99618 234.89254 1.000 9.17062 676 GLU A CA 1
ATOM 5153 C C . GLU A 1 676 ? 182.23607 229.69577 234.41919 1.000 9.22262 676 GLU A C 1
ATOM 5154 O O . GLU A 1 676 ? 182.59210 228.62651 234.91872 1.000 8.36262 676 GLU A O 1
ATOM 5160 N N . ALA A 1 677 ? 181.28938 229.76031 233.47916 1.000 8.99822 677 ALA A N 1
ATOM 5161 C CA . ALA A 1 677 ? 180.59841 228.54862 233.04147 1.000 7.99839 677 ALA A CA 1
ATOM 5162 C C . ALA A 1 677 ? 181.55734 227.55655 232.38829 1.000 8.48288 677 ALA A C 1
ATOM 5163 O O . ALA A 1 677 ? 181.48842 226.34950 232.65247 1.000 10.00545 677 ALA A O 1
ATOM 5165 N N . ILE A 1 678 ? 182.46397 228.04729 231.53981 1.000 8.93620 678 ILE A N 1
ATOM 5166 C CA . ILE A 1 678 ? 183.42636 227.16905 230.87539 1.000 7.87454 678 ILE A CA 1
ATOM 5167 C C . ILE A 1 678 ? 184.32769 226.49291 231.90410 1.000 8.77711 678 ILE A C 1
ATOM 5168 O O . ILE A 1 678 ? 184.55536 225.27490 231.85975 1.000 12.20300 678 ILE A O 1
ATOM 5173 N N . ARG A 1 679 ? 184.83761 227.27637 232.85822 1.000 8.12777 679 ARG A N 1
ATOM 5174 C CA . ARG A 1 679 ? 185.71241 226.73290 233.89186 1.000 8.01331 679 ARG A CA 1
ATOM 5175 C C . ARG A 1 679 ? 184.98096 225.71825 234.76233 1.000 8.17273 679 ARG A C 1
ATOM 5176 O O . ARG A 1 679 ? 185.54442 224.67888 235.12207 1.000 9.17865 679 ARG A O 1
ATOM 5184 N N . ASN A 1 680 ? 183.72624 226.00666 235.11610 1.000 9.58797 680 ASN A N 1
ATOM 5185 C CA . ASN A 1 680 ? 182.93919 225.06595 235.90684 1.000 10.30103 680 ASN A CA 1
ATOM 5186 C C . ASN A 1 680 ? 182.70544 223.77070 235.14202 1.000 11.60233 680 ASN A C 1
ATOM 5187 O O . ASN A 1 680 ? 182.70240 222.68462 235.73233 1.000 13.05867 680 ASN A O 1
ATOM 5192 N N . ASP A 1 681 ? 182.49647 223.86630 233.82747 1.000 11.66772 681 ASP A N 1
ATOM 5193 C CA . ASP A 1 681 ? 182.37390 222.66004 233.01649 1.000 12.07934 681 ASP A CA 1
ATOM 5194 C C . ASP A 1 681 ? 183.66232 221.84517 233.03948 1.000 12.12741 681 ASP A C 1
ATOM 5195 O O . ASP A 1 681 ? 183.62282 220.61554 233.15994 1.000 15.30351 681 ASP A O 1
ATOM 5200 N N . ARG A 1 682 ? 184.81666 222.51044 232.93276 1.000 10.14936 682 ARG A N 1
ATOM 5201 C CA . ARG A 1 682 ? 186.07648 221.77226 232.86151 1.000 7.43115 682 ARG A CA 1
ATOM 5202 C C . ARG A 1 682 ? 186.56683 221.33466 234.24038 1.000 8.43362 682 ARG A C 1
ATOM 5203 O O . ARG A 1 682 ? 187.00419 220.19283 234.41512 1.000 10.88101 682 ARG A O 1
ATOM 5211 N N . MET A 1 683 ? 186.52280 222.23034 235.22566 1.000 8.60835 683 MET A N 1
ATOM 5212 C CA . MET A 1 683 ? 187.08945 221.98339 236.55223 1.000 7.86835 683 MET A CA 1
ATOM 5213 C C . MET A 1 683 ? 186.07810 222.40779 237.60913 1.000 10.16683 683 MET A C 1
ATOM 5214 O O . MET A 1 683 ? 186.09710 223.55415 238.07882 1.000 13.75864 683 MET A O 1
ATOM 5219 N N . PRO A 1 684 ? 185.17431 221.50658 238.00547 1.000 11.12551 684 PRO A N 1
ATOM 5220 C CA . PRO A 1 684 ? 184.10042 221.89743 238.93731 1.000 12.10666 684 PRO A CA 1
ATOM 5221 C C . PRO A 1 684 ? 184.58576 222.43135 240.27543 1.000 12.07287 684 PRO A C 1
ATOM 5222 O O . PRO A 1 684 ? 183.92718 223.30443 240.85206 1.000 16.93857 684 PRO A O 1
ATOM 5226 N N . ASP A 1 685 ? 185.70934 221.93849 240.79614 1.000 14.72843 685 ASP A N 1
ATOM 5227 C CA . ASP A 1 685 ? 186.18042 222.31435 242.12405 1.000 15.48768 685 ASP A CA 1
ATOM 5228 C C . ASP A 1 685 ? 187.32165 223.32902 242.08184 1.000 13.96874 685 ASP A C 1
ATOM 5229 O O . ASP A 1 685 ? 188.11913 223.40090 243.02215 1.000 19.08545 685 ASP A O 1
ATOM 5234 N N . SER A 1 686 ? 187.41036 224.12056 241.01452 1.000 13.23024 686 SER A N 1
ATOM 5235 C CA . SER A 1 686 ? 188.46266 225.12452 240.91120 1.000 13.47253 686 SER A CA 1
ATOM 5236 C C . SER A 1 686 ? 188.34910 226.14700 242.03726 1.000 11.61814 686 SER A C 1
ATOM 5237 O O . SER A 1 686 ? 187.25034 226.55437 242.42116 1.000 16.58982 686 SER A O 1
ATOM 5240 N N . SER A 1 687 ? 189.50047 226.55619 242.57568 1.000 12.20338 687 SER A N 1
ATOM 5241 C CA . SER A 1 687 ? 189.50864 227.55721 243.63655 1.000 13.13915 687 SER A CA 1
ATOM 5242 C C . SER A 1 687 ? 189.22630 228.96093 243.11391 1.000 13.80311 687 SER A C 1
ATOM 5243 O O . SER A 1 687 ? 188.84729 229.83535 243.89896 1.000 15.92133 687 SER A O 1
ATOM 5246 N N . LEU A 1 688 ? 189.39885 229.19606 241.81693 1.000 12.70835 688 LEU A N 1
ATOM 5247 C CA . LEU A 1 688 ? 189.09962 230.49595 241.23330 1.000 12.36815 688 LEU A CA 1
ATOM 5248 C C . LEU A 1 688 ? 187.59374 230.65245 241.06252 1.000 10.31259 688 LEU A C 1
ATOM 5249 O O . LEU A 1 688 ? 186.94194 229.81580 240.43069 1.000 13.16537 688 LEU A O 1
ATOM 5254 N N . LYS A 1 689 ? 187.04389 231.72285 241.62917 1.000 9.26911 689 LYS A N 1
ATOM 5255 C CA . LYS A 1 689 ? 185.61516 231.99927 241.57773 1.000 12.20985 689 LYS A CA 1
ATOM 5256 C C . LYS A 1 689 ? 185.34787 233.24445 240.74333 1.000 11.59201 689 LYS A C 1
ATOM 5257 O O . LYS A 1 689 ? 186.09512 234.22505 240.81461 1.000 12.33893 689 LYS A O 1
ATOM 5263 N N . GLY A 1 690 ? 184.27349 233.20061 239.95947 1.000 11.17816 690 GLY A N 1
ATOM 5264 C CA . GLY A 1 690 ? 183.91452 234.34633 239.14016 1.000 9.24141 690 GLY A CA 1
ATOM 5265 C C . GLY A 1 690 ? 184.85908 234.51626 237.96500 1.000 7.03042 690 GLY A C 1
ATOM 5266 O O . GLY A 1 690 ? 185.30879 233.54527 237.34831 1.000 9.25582 690 GLY A O 1
ATOM 5267 N N . SER A 1 691 ? 185.16635 235.76991 237.64958 1.000 7.50750 691 SER A N 1
ATOM 5268 C CA . SER A 1 691 ? 186.06872 236.11724 236.56110 1.000 6.40456 691 SER A CA 1
ATOM 5269 C C . SER A 1 691 ? 187.38903 236.60829 237.13655 1.000 5.19448 691 SER A C 1
ATOM 5270 O O . SER A 1 691 ? 187.40233 237.44282 238.04672 1.000 7.41424 691 SER A O 1
ATOM 5273 N N . ALA A 1 692 ? 188.49141 236.08153 236.61345 1.000 4.70731 692 ALA A N 1
ATOM 5274 C CA . ALA A 1 692 ? 189.80738 236.54766 237.02379 1.000 4.55539 692 ALA A CA 1
ATOM 5275 C C . ALA A 1 692 ? 190.03185 237.98255 236.56387 1.000 4.03196 692 ALA A C 1
ATOM 5276 O O . ALA A 1 692 ? 189.59845 238.37919 235.47993 1.000 4.24406 692 ALA A O 1
ATOM 5278 N N . ASN A 1 693 ? 190.71270 238.76434 237.39707 1.000 4.24669 693 ASN A N 1
ATOM 5279 C CA . ASN A 1 693 ? 191.08461 240.12584 237.03866 1.000 4.22309 693 ASN A CA 1
ATOM 5280 C C . ASN A 1 693 ? 192.58869 240.31756 236.88610 1.000 3.00546 693 ASN A C 1
ATOM 5281 O O . ASN A 1 693 ? 193.02985 241.43510 236.60107 1.000 3.15569 693 ASN A O 1
ATOM 5286 N N . ILE A 1 694 ? 193.38648 239.27026 237.08088 1.000 2.59038 694 ILE A N 1
ATOM 5287 C CA . ILE A 1 694 ? 194.82468 239.31567 236.84229 1.000 2.12087 694 ILE A CA 1
ATOM 5288 C C . ILE A 1 694 ? 195.18689 238.13046 235.96015 1.000 1.95191 694 ILE A C 1
ATOM 5289 O O . ILE A 1 694 ? 194.95883 236.97696 236.34194 1.000 3.14350 694 ILE A O 1
ATOM 5294 N N . LEU A 1 695 ? 195.75005 238.41115 234.78950 1.000 1.22441 695 LEU A N 1
ATOM 5295 C CA . LEU A 1 695 ? 196.13329 237.38706 233.82230 1.000 1.94354 695 LEU A CA 1
ATOM 5296 C C . LEU A 1 695 ? 197.64946 237.40740 233.67008 1.000 2.00449 695 LEU A C 1
ATOM 5297 O O . LEU A 1 695 ? 198.21440 238.38057 233.15935 1.000 2.67466 695 LEU A O 1
ATOM 5302 N N . VAL A 1 696 ? 198.30292 236.33294 234.10497 1.000 2.15178 696 VAL A N 1
ATOM 5303 C CA . VAL A 1 696 ? 199.75382 236.20172 234.03472 1.000 2.36785 696 VAL A CA 1
ATOM 5304 C C . VAL A 1 696 ? 200.09983 235.35344 232.81971 1.000 2.48689 696 VAL A C 1
ATOM 5305 O O . VAL A 1 696 ? 199.59738 234.23308 232.67050 1.000 3.50607 696 VAL A O 1
ATOM 5309 N N . MET A 1 697 ? 200.96298 235.87853 231.96043 1.000 3.44898 697 MET A N 1
ATOM 5310 C CA . MET A 1 697 ? 201.23466 235.29101 230.65994 1.000 4.29158 697 MET A CA 1
ATOM 5311 C C . MET A 1 697 ? 202.56543 234.54433 230.65671 1.000 4.35213 697 MET A C 1
ATOM 5312 O O . MET A 1 697 ? 203.47127 234.86991 231.42861 1.000 4.63315 697 MET A O 1
ATOM 5317 N N . PRO A 1 698 ? 202.70573 233.53200 229.79526 1.000 5.29347 698 PRO A N 1
ATOM 5318 C CA . PRO A 1 698 ? 203.94336 232.73625 229.80825 1.000 5.99388 698 PRO A CA 1
ATOM 5319 C C . PRO A 1 698 ? 205.15085 233.45468 229.22404 1.000 6.29001 698 PRO A C 1
ATOM 5320 O O . PRO A 1 698 ? 206.27773 233.15965 229.63700 1.000 10.14348 698 PRO A O 1
ATOM 5324 N N . ASN A 1 699 ? 204.96570 234.38122 228.28485 1.000 6.48936 699 ASN A N 1
ATOM 5325 C CA . ASN A 1 699 ? 206.10052 235.05252 227.66408 1.000 7.85008 699 ASN A CA 1
ATOM 5326 C C . ASN A 1 699 ? 205.68425 236.43507 227.17778 1.000 6.66311 699 ASN A C 1
ATOM 5327 O O . ASN A 1 699 ? 204.49887 236.77168 227.12514 1.000 6.43467 699 ASN A O 1
ATOM 5332 N N . MET A 1 700 ? 206.69566 237.22852 226.81088 1.000 8.82959 700 MET A N 1
ATOM 5333 C CA . MET A 1 700 ? 206.48622 238.62565 226.43697 1.000 7.41872 700 MET A CA 1
ATOM 5334 C C . MET A 1 700 ? 205.53393 238.75904 225.25667 1.000 6.71094 700 MET A C 1
ATOM 5335 O O . MET A 1 700 ? 204.61532 239.58646 225.27596 1.000 8.39063 700 MET A O 1
ATOM 5340 N N . GLU A 1 701 ? 205.75569 237.96508 224.20775 1.000 7.49512 701 GLU A N 1
ATOM 5341 C CA . GLU A 1 701 ? 205.04014 238.17250 222.95341 1.000 7.55243 701 GLU A CA 1
ATOM 5342 C C . GLU A 1 701 ? 203.54186 237.96199 223.12520 1.000 7.33933 701 GLU A C 1
ATOM 5343 O O . GLU A 1 701 ? 202.73215 238.76760 222.65067 1.000 7.02614 701 GLU A O 1
ATOM 5349 N N . ALA A 1 702 ? 203.15370 236.88337 223.80711 1.000 6.64110 702 ALA A N 1
ATOM 5350 C CA . ALA A 1 702 ? 201.73661 236.62843 224.03866 1.000 6.51221 702 ALA A CA 1
ATOM 5351 C C . ALA A 1 702 ? 201.09896 237.77270 224.81742 1.000 4.24884 702 ALA A C 1
ATOM 5352 O O . ALA A 1 702 ? 200.04157 238.28866 224.43355 1.000 8.35067 702 ALA A O 1
ATOM 5354 N N . ALA A 1 703 ? 201.75731 238.20979 225.89478 1.000 4.09521 703 ALA A N 1
ATOM 5355 C CA . ALA A 1 703 ? 201.21840 239.28682 226.71880 1.000 3.98022 703 ALA A CA 1
ATOM 5356 C C . ALA A 1 703 ? 201.02128 240.55907 225.90468 1.000 2.66152 703 ALA A C 1
ATOM 5357 O O . ALA A 1 703 ? 199.93395 241.14534 225.90500 1.000 3.80333 703 ALA A O 1
ATOM 5359 N N . ARG A 1 704 ? 202.05948 240.98561 225.18124 1.000 3.81391 704 ARG A N 1
ATOM 5360 C CA . ARG A 1 704 ? 201.98602 242.24792 224.45081 1.000 4.38950 704 ARG A CA 1
ATOM 5361 C C . ARG A 1 704 ? 200.97312 242.18604 223.31203 1.000 3.30253 704 ARG A C 1
ATOM 5362 O O . ARG A 1 704 ? 200.19089 243.12527 223.12546 1.000 3.85339 704 ARG A O 1
ATOM 5370 N N . ILE A 1 705 ? 200.97093 241.09698 222.53681 1.000 3.58384 705 ILE A N 1
ATOM 5371 C CA . ILE A 1 705 ? 200.04876 240.99101 221.40859 1.000 3.13847 705 ILE A CA 1
ATOM 5372 C C . ILE A 1 705 ? 198.60590 240.97518 221.90146 1.000 2.62883 705 ILE A C 1
ATOM 5373 O O . ILE A 1 705 ? 197.74319 241.69828 221.37896 1.000 3.34042 705 ILE A O 1
ATOM 5378 N N . SER A 1 706 ? 198.32686 240.17055 222.93428 1.000 3.11404 706 SER A N 1
ATOM 5379 C CA . SER A 1 706 ? 196.98267 240.13710 223.49872 1.000 3.20165 706 SER A CA 1
ATOM 5380 C C . SER A 1 706 ? 196.57201 241.50898 224.01393 1.000 2.23025 706 SER A C 1
ATOM 5381 O O . SER A 1 706 ? 195.45489 241.96903 223.75281 1.000 2.60578 706 SER A O 1
ATOM 5384 N N . TYR A 1 707 ? 197.46875 242.18326 224.74303 1.000 2.31423 707 TYR A N 1
ATOM 5385 C CA . TYR A 1 707 ? 197.11883 243.47887 225.31218 1.000 2.75207 707 TYR A CA 1
ATOM 5386 C C . TYR A 1 707 ? 196.82039 244.50099 224.22470 1.000 2.39116 707 TYR A C 1
ATOM 5387 O O . TYR A 1 707 ? 195.84882 245.25412 224.32860 1.000 3.43289 707 TYR A O 1
ATOM 5396 N N . ASN A 1 708 ? 197.64207 244.54257 223.17310 1.000 3.70641 708 ASN A N 1
ATOM 5397 C CA . ASN A 1 708 ? 197.43664 245.52339 222.10944 1.000 3.86788 708 ASN A CA 1
ATOM 5398 C C . ASN A 1 708 ? 196.12435 245.27451 221.37403 1.000 3.35543 708 ASN A C 1
ATOM 5399 O O . ASN A 1 708 ? 195.34636 246.21019 221.12310 1.000 6.41337 708 ASN A O 1
ATOM 5404 N N . LEU A 1 709 ? 195.85721 244.00989 221.02663 1.000 3.14972 709 LEU A N 1
ATOM 5405 C CA . LEU A 1 709 ? 194.62310 243.69177 220.31656 1.000 3.17521 709 LEU A CA 1
ATOM 5406 C C . LEU A 1 709 ? 193.39624 243.99596 221.17140 1.000 3.76383 709 LEU A C 1
ATOM 5407 O O . LEU A 1 709 ? 192.41338 244.56008 220.67648 1.000 5.83404 709 LEU A O 1
ATOM 5412 N N . LEU A 1 710 ? 193.43699 243.64667 222.46117 1.000 3.79720 710 LEU A N 1
ATOM 5413 C CA . LEU A 1 710 ? 192.30543 243.94343 223.33536 1.000 3.91924 710 LEU A CA 1
ATOM 5414 C C . LEU A 1 710 ? 192.13001 245.44526 223.53250 1.000 5.64117 710 LEU A C 1
ATOM 5415 O O . LEU A 1 710 ? 190.99802 245.93780 223.59133 1.000 8.45567 710 LEU A O 1
ATOM 5420 N N . ARG A 1 711 ? 193.23493 246.19001 223.63566 1.000 5.02245 711 ARG A N 1
ATOM 5421 C CA . ARG A 1 711 ? 193.13937 247.62825 223.85325 1.000 6.53006 711 ARG A CA 1
ATOM 5422 C C . ARG A 1 711 ? 192.49447 248.32117 222.66381 1.000 7.39417 711 ARG A C 1
ATOM 5423 O O . ARG A 1 711 ? 191.64719 249.20235 222.83897 1.000 12.11494 711 ARG A O 1
ATOM 5431 N N . VAL A 1 712 ? 192.87154 247.93484 221.44285 1.000 8.96678 712 VAL A N 1
ATOM 5432 C CA . VAL A 1 712 ? 192.25364 248.58573 220.28914 1.000 8.50130 712 VAL A CA 1
ATOM 5433 C C . VAL A 1 712 ? 190.88446 248.00534 219.94731 1.000 9.34412 712 VAL A C 1
ATOM 5434 O O . VAL A 1 712 ? 190.10841 248.66019 219.24159 1.000 10.94418 712 VAL A O 1
ATOM 5438 N N . SER A 1 713 ? 190.55823 246.80260 220.42570 1.000 10.59763 713 SER A N 1
ATOM 5439 C CA . SER A 1 713 ? 189.29185 246.15270 220.09563 1.000 11.09744 713 SER A CA 1
ATOM 5440 C C . SER A 1 713 ? 188.25379 246.31100 221.20213 1.000 12.36565 713 SER A C 1
ATOM 5441 O O . SER A 1 713 ? 187.15228 246.80921 220.95876 1.000 17.08732 713 SER A O 1
ATOM 5444 N N . SER A 1 714 ? 188.58355 245.88247 222.41472 1.000 17.95441 714 SER A N 1
ATOM 5445 C CA . SER A 1 714 ? 187.67370 245.98001 223.55592 1.000 18.05544 714 SER A CA 1
ATOM 5446 C C . SER A 1 714 ? 187.98581 247.22984 224.37746 1.000 20.80105 714 SER A C 1
ATOM 5447 O O . SER A 1 714 ? 188.26359 247.17596 225.57340 1.000 21.34860 714 SER A O 1
ATOM 5450 N N . SER A 1 715 ? 187.92895 248.37485 223.70377 1.000 23.45396 715 SER A N 1
ATOM 5451 C CA . SER A 1 715 ? 188.35895 249.64351 224.27896 1.000 23.11443 715 SER A CA 1
ATOM 5452 C C . SER A 1 715 ? 187.22679 250.26053 225.09067 1.000 24.89266 715 SER A C 1
ATOM 5453 O O . SER A 1 715 ? 186.14812 250.53404 224.55301 1.000 30.14181 715 SER A O 1
ATOM 5456 N N . GLU A 1 716 ? 187.47554 250.48374 226.38043 1.000 22.33105 716 GLU A N 1
ATOM 5457 C CA . GLU A 1 716 ? 186.50789 251.12423 227.26565 1.000 20.41914 716 GLU A CA 1
ATOM 5458 C C . GLU A 1 716 ? 187.20189 252.10763 228.20267 1.000 22.93045 716 GLU A C 1
ATOM 5459 O O . GLU A 1 716 ? 186.92581 252.14409 229.40585 1.000 26.19631 716 GLU A O 1
ATOM 5465 N N . GLY A 1 717 ? 188.11375 252.91363 227.67005 1.000 20.19700 717 GLY A N 1
ATOM 5466 C CA . GLY A 1 717 ? 188.80235 253.92540 228.44543 1.000 18.42591 717 GLY A CA 1
ATOM 5467 C C . GLY A 1 717 ? 190.15042 253.45035 228.96571 1.000 17.81538 717 GLY A C 1
ATOM 5468 O O . GLY A 1 717 ? 190.52986 252.28209 228.85438 1.000 20.46220 717 GLY A O 1
ATOM 5469 N N . VAL A 1 718 ? 190.88007 254.39288 229.55950 1.000 15.53622 718 VAL A N 1
ATOM 5470 C CA . VAL A 1 718 ? 192.23851 254.16832 230.04352 1.000 14.34859 718 VAL A CA 1
ATOM 5471 C C . VAL A 1 718 ? 192.30302 254.54388 231.51730 1.000 9.23006 718 VAL A C 1
ATOM 5472 O O . VAL A 1 718 ? 191.80113 255.60121 231.91510 1.000 13.29161 718 VAL A O 1
ATOM 5476 N N . THR A 1 719 ? 192.90924 253.67414 232.32790 1.000 10.35293 719 THR A N 1
ATOM 5477 C CA . THR A 1 719 ? 193.12096 253.96061 233.74086 1.000 10.21333 719 THR A CA 1
ATOM 5478 C C . THR A 1 719 ? 194.59793 254.07967 234.09922 1.000 8.99646 719 THR A C 1
ATOM 5479 O O . THR A 1 719 ? 195.03888 255.15469 234.51052 1.000 12.72579 719 THR A O 1
ATOM 5483 N N . VAL A 1 720 ? 195.38990 253.01894 233.91095 1.000 9.75161 720 VAL A N 1
ATOM 5484 C CA . VAL A 1 720 ? 196.80373 253.01201 234.28055 1.000 7.00303 720 VAL A CA 1
ATOM 5485 C C . VAL A 1 720 ? 197.53915 252.01511 233.39589 1.000 6.16024 720 VAL A C 1
ATOM 5486 O O . VAL A 1 720 ? 196.94464 251.09446 232.83218 1.000 5.96788 720 VAL A O 1
ATOM 5490 N N . GLY A 1 721 ? 198.85456 252.19833 233.28982 1.000 5.96016 721 GLY A N 1
ATOM 5491 C CA . GLY A 1 721 ? 199.69944 251.27306 232.57381 1.000 4.37688 721 GLY A CA 1
ATOM 5492 C C . GLY A 1 721 ? 200.68992 251.95937 231.65542 1.000 3.77823 721 GLY A C 1
ATOM 5493 O O . GLY A 1 721 ? 200.40866 253.01495 231.08151 1.000 7.83326 721 GLY A O 1
ATOM 5494 N N . PRO A 1 722 ? 201.88407 251.36816 231.50060 1.000 5.47176 722 PRO A N 1
ATOM 5495 C CA . PRO A 1 722 ? 202.38491 250.16097 232.17773 1.000 4.74277 722 PRO A CA 1
ATOM 5496 C C . PRO A 1 722 ? 202.86915 250.46884 233.59091 1.000 3.36178 722 PRO A C 1
ATOM 5497 O O . PRO A 1 722 ? 203.65869 251.38285 233.79326 1.000 3.98007 722 PRO A O 1
ATOM 5501 N N . VAL A 1 723 ? 202.41645 249.71498 234.58563 1.000 3.31573 723 VAL A N 1
ATOM 5502 C CA . VAL A 1 723 ? 202.79865 249.94278 235.97351 1.000 3.06812 723 VAL A CA 1
ATOM 5503 C C . VAL A 1 723 ? 204.04488 249.11756 236.26745 1.000 2.96344 723 VAL A C 1
ATOM 5504 O O . VAL A 1 723 ? 204.02494 247.88713 236.15964 1.000 4.04131 723 VAL A O 1
ATOM 5508 N N . LEU A 1 724 ? 205.12827 249.79241 236.63928 1.000 3.07604 724 LEU A N 1
ATOM 5509 C CA . LEU A 1 724 ? 206.40023 249.13416 236.90289 1.000 3.44666 724 LEU A CA 1
ATOM 5510 C C . LEU A 1 724 ? 206.48887 248.75286 238.37487 1.000 3.07436 724 LEU A C 1
ATOM 5511 O O . LEU A 1 724 ? 206.24015 249.58272 239.25399 1.000 4.36581 724 LEU A O 1
ATOM 5516 N N . MET A 1 725 ? 206.84122 247.49653 238.63671 1.000 3.80397 725 MET A N 1
ATOM 5517 C CA . MET A 1 725 ? 206.92057 246.96494 239.98928 1.000 5.73338 725 MET A CA 1
ATOM 5518 C C . MET A 1 725 ? 208.28296 246.32706 240.21440 1.000 5.79540 725 MET A C 1
ATOM 5519 O O . MET A 1 725 ? 208.85478 245.72812 239.30013 1.000 6.81479 725 MET A O 1
ATOM 5524 N N . GLY A 1 726 ? 208.79380 246.45285 241.43877 1.000 9.01967 726 GLY A N 1
ATOM 5525 C CA . GLY A 1 726 ? 210.04752 245.84411 241.83056 1.000 8.92320 726 GLY A CA 1
ATOM 5526 C C . GLY A 1 726 ? 211.23565 246.78282 241.90535 1.000 10.69773 726 GLY A C 1
ATOM 5527 O O . GLY A 1 726 ? 212.29102 246.37201 242.40170 1.000 15.35665 726 GLY A O 1
ATOM 5528 N N . VAL A 1 727 ? 211.09934 248.02123 241.43953 1.000 11.85799 727 VAL A N 1
ATOM 5529 C CA . VAL A 1 727 ? 212.18983 248.99143 241.43209 1.000 10.02227 727 VAL A CA 1
ATOM 5530 C C . VAL A 1 727 ? 212.16219 249.77892 242.73667 1.000 10.18788 727 VAL A C 1
ATOM 5531 O O . VAL A 1 727 ? 211.10379 250.00337 243.33101 1.000 12.60285 727 VAL A O 1
ATOM 5535 N N . ALA A 1 728 ? 213.33966 250.20552 243.19158 1.000 13.60031 728 ALA A N 1
ATOM 5536 C CA . ALA A 1 728 ? 213.50464 250.80380 244.51038 1.000 14.43633 728 ALA A CA 1
ATOM 5537 C C . ALA A 1 728 ? 213.16142 252.29388 244.56171 1.000 16.45499 728 ALA A C 1
ATOM 5538 O O . ALA A 1 728 ? 213.43304 252.92799 245.58419 1.000 24.13461 728 ALA A O 1
ATOM 5540 N N . LYS A 1 729 ? 212.60942 252.87614 243.50132 1.000 14.04814 729 LYS A N 1
ATOM 5541 C CA . LYS A 1 729 ? 212.15232 254.25960 243.52185 1.000 13.74976 729 LYS A CA 1
ATOM 5542 C C . LYS A 1 729 ? 210.85481 254.37612 242.73485 1.000 12.70532 729 LYS A C 1
ATOM 5543 O O . LYS A 1 729 ? 210.58472 253.54865 241.85653 1.000 16.44493 729 LYS A O 1
ATOM 5549 N N . PRO A 1 730 ? 210.02417 255.39069 243.03282 1.000 11.67421 730 PRO A N 1
ATOM 5550 C CA . PRO A 1 730 ? 208.78166 255.57255 242.26724 1.000 10.99708 730 PRO A CA 1
ATOM 5551 C C . PRO A 1 730 ? 209.03999 256.09729 240.86532 1.000 5.99652 730 PRO A C 1
ATOM 5552 O O . PRO A 1 730 ? 209.34914 257.27815 240.68321 1.000 7.17745 730 PRO A O 1
ATOM 5556 N N . VAL A 1 731 ? 208.90528 255.22812 239.86541 1.000 4.42995 731 VAL A N 1
ATOM 5557 C CA . VAL A 1 731 ? 209.17697 255.59662 238.48255 1.000 2.89416 731 VAL A CA 1
ATOM 5558 C C . VAL A 1 731 ? 208.37113 254.66820 237.58947 1.000 2.35694 731 VAL A C 1
ATOM 5559 O O . VAL A 1 731 ? 208.15447 253.49980 237.91973 1.000 2.58963 731 VAL A O 1
ATOM 5563 N N . HIS A 1 732 ? 207.91146 255.19710 236.46030 1.000 1.89647 732 HIS A N 1
ATOM 5564 C CA . HIS A 1 732 ? 207.20529 254.40449 235.46778 1.000 1.77496 732 HIS A CA 1
ATOM 5565 C C . HIS A 1 732 ? 207.67561 254.80519 234.07929 1.000 1.68873 732 HIS A C 1
ATOM 5566 O O . HIS A 1 732 ? 207.91749 255.98488 233.81266 1.000 2.71680 732 HIS A O 1
ATOM 5573 N N . VAL A 1 733 ? 207.81527 253.81362 233.20630 1.000 1.73672 733 VAL A N 1
ATOM 5574 C CA . VAL A 1 733 ? 208.20529 254.01838 231.81754 1.000 2.99597 733 VAL A CA 1
ATOM 5575 C C . VAL A 1 733 ? 206.96700 253.82904 230.95333 1.000 2.66335 733 VAL A C 1
ATOM 5576 O O . VAL A 1 733 ? 206.35045 252.75683 230.96538 1.000 3.15044 733 VAL A O 1
ATOM 5580 N N . LEU A 1 734 ? 206.60172 254.86381 230.20702 1.000 4.57780 734 LEU A N 1
ATOM 5581 C CA . LEU A 1 734 ? 205.45003 254.79623 229.32240 1.000 4.52613 734 LEU A CA 1
ATOM 5582 C C . LEU A 1 734 ? 205.90166 254.35508 227.93123 1.000 6.58263 734 LEU A C 1
ATOM 5583 O O . LEU A 1 734 ? 207.02894 253.89606 227.73442 1.000 10.51621 734 LEU A O 1
ATOM 5588 N N . THR A 1 735 ? 205.01595 254.48480 226.95359 1.000 8.68444 735 THR A N 1
ATOM 5589 C CA . THR A 1 735 ? 205.25402 254.11189 225.57080 1.000 8.42561 735 THR A CA 1
ATOM 5590 C C . THR A 1 735 ? 204.99349 255.31132 224.66748 1.000 10.82274 735 THR A C 1
ATOM 5591 O O . THR A 1 735 ? 204.35379 256.28317 225.08560 1.000 10.10866 735 THR A O 1
ATOM 5595 N N . PRO A 1 736 ? 205.49948 255.29359 223.43081 1.000 12.10865 736 PRO A N 1
ATOM 5596 C CA . PRO A 1 736 ? 205.24923 256.42742 222.52432 1.000 13.93284 736 PRO A CA 1
ATOM 5597 C C . PRO A 1 736 ? 203.78143 256.64378 222.17850 1.000 12.39146 736 PRO A C 1
ATOM 5598 O O . PRO A 1 736 ? 203.42925 257.74348 221.73785 1.000 17.64417 736 PRO A O 1
ATOM 5602 N N . ILE A 1 737 ? 202.91571 255.64641 222.35898 1.000 12.94205 737 ILE A N 1
ATOM 5603 C CA . ILE A 1 737 ? 201.50868 255.78769 221.99185 1.000 12.59605 737 ILE A CA 1
ATOM 5604 C C . ILE A 1 737 ? 200.68789 256.29499 223.17310 1.000 10.80149 737 ILE A C 1
ATOM 5605 O O . ILE A 1 737 ? 199.45596 256.35405 223.10100 1.000 17.25303 737 ILE A O 1
ATOM 5610 N N . ALA A 1 738 ? 201.35807 256.65951 224.26399 1.000 10.72714 738 ALA A N 1
ATOM 5611 C CA . ALA A 1 738 ? 200.65680 257.11517 225.45804 1.000 9.84619 738 ALA A CA 1
ATOM 5612 C C . ALA A 1 738 ? 199.89161 258.40601 225.18631 1.000 9.38900 738 ALA A C 1
ATOM 5613 O O . ALA A 1 738 ? 200.40353 259.33016 224.55024 1.000 11.04488 738 ALA A O 1
ATOM 5615 N N . SER A 1 739 ? 198.65675 258.46523 225.67557 1.000 7.93620 739 SER A N 1
ATOM 5616 C CA . SER A 1 739 ? 197.82488 259.64918 225.52844 1.000 6.59712 739 SER A CA 1
ATOM 5617 C C . SER A 1 739 ? 198.01531 260.59129 226.71616 1.000 5.49923 739 SER A C 1
ATOM 5618 O O . SER A 1 739 ? 198.61093 260.23892 227.73509 1.000 6.25469 739 SER A O 1
ATOM 5621 N N . VAL A 1 740 ? 197.48995 261.81121 226.56796 1.000 5.88428 740 VAL A N 1
ATOM 5622 C CA . VAL A 1 740 ? 197.61419 262.82647 227.61391 1.000 5.61599 740 VAL A CA 1
ATOM 5623 C C . VAL A 1 740 ? 196.97907 262.34357 228.91312 1.000 4.82375 740 VAL A C 1
ATOM 5624 O O . VAL A 1 740 ? 197.54356 262.51455 230.00381 1.000 6.29094 740 VAL A O 1
ATOM 5628 N N . ARG A 1 741 ? 195.79535 261.73345 228.81774 1.000 6.43122 741 ARG A N 1
ATOM 5629 C CA . ARG A 1 741 ? 195.11700 261.23932 230.01105 1.000 7.53094 741 ARG A CA 1
ATOM 5630 C C . ARG A 1 741 ? 195.92894 260.14623 230.69702 1.000 4.64107 741 ARG A C 1
ATOM 5631 O O . ARG A 1 741 ? 196.00317 260.10305 231.93105 1.000 5.85888 741 ARG A O 1
ATOM 5639 N N . ARG A 1 742 ? 196.55138 259.25917 229.91483 1.000 4.31515 742 ARG A N 1
ATOM 5640 C CA . ARG A 1 742 ? 197.39368 258.22351 230.50579 1.000 5.45089 742 ARG A CA 1
ATOM 5641 C C . ARG A 1 742 ? 198.56968 258.83418 231.25775 1.000 3.96163 742 ARG A C 1
ATOM 5642 O O . ARG A 1 742 ? 198.90575 258.38912 232.36159 1.000 3.95353 742 ARG A O 1
ATOM 5650 N N . ILE A 1 743 ? 199.20379 259.85830 230.67684 1.000 3.78630 743 ILE A N 1
ATOM 5651 C CA . ILE A 1 743 ? 200.32489 260.51499 231.34372 1.000 3.79260 743 ILE A CA 1
ATOM 5652 C C . ILE A 1 743 ? 199.87606 261.14106 232.65833 1.000 3.08159 743 ILE A C 1
ATOM 5653 O O . ILE A 1 743 ? 200.54675 261.00011 233.68899 1.000 3.56194 743 ILE A O 1
ATOM 5658 N N . VAL A 1 744 ? 198.73430 261.83699 232.64787 1.000 3.47870 744 VAL A N 1
ATOM 5659 C CA . VAL A 1 744 ? 198.23951 262.45972 233.87697 1.000 4.40407 744 VAL A CA 1
ATOM 5660 C C . VAL A 1 744 ? 197.95273 261.40350 234.94237 1.000 3.00766 744 VAL A C 1
ATOM 5661 O O . VAL A 1 744 ? 198.32604 261.56130 236.11538 1.000 3.62771 744 VAL A O 1
ATOM 5665 N N . ASN A 1 745 ? 197.29470 260.30788 234.55109 1.000 3.35462 745 ASN A N 1
ATOM 5666 C CA . ASN A 1 745 ? 196.98461 259.24478 235.50385 1.000 3.82144 745 ASN A CA 1
ATOM 5667 C C . ASN A 1 745 ? 198.25409 258.63946 236.09195 1.000 3.12904 745 ASN A C 1
ATOM 5668 O O . ASN A 1 745 ? 198.33385 258.38994 237.30223 1.000 3.23525 745 ASN A O 1
ATOM 5673 N N . MET A 1 746 ? 199.25486 258.38970 235.24532 1.000 3.06807 746 MET A N 1
ATOM 5674 C CA . MET A 1 746 ? 200.50220 257.80153 235.71885 1.000 2.23386 746 MET A CA 1
ATOM 5675 C C . MET A 1 746 ? 201.24129 258.74965 236.65601 1.000 2.05087 746 MET A C 1
ATOM 5676 O O . MET A 1 746 ? 201.84058 258.30874 237.64297 1.000 2.69096 746 MET A O 1
ATOM 5681 N N . VAL A 1 747 ? 201.21016 260.05449 236.36871 1.000 2.20916 747 VAL A N 1
ATOM 5682 C CA . VAL A 1 747 ? 201.83353 261.01937 237.27239 1.000 2.10310 747 VAL A CA 1
ATOM 5683 C C . VAL A 1 747 ? 201.14100 260.99864 238.63020 1.000 2.52831 747 VAL A C 1
ATOM 5684 O O . VAL A 1 747 ? 201.79763 261.02939 239.67809 1.000 3.98094 747 VAL A O 1
ATOM 5688 N N . ALA A 1 748 ? 199.80495 260.94764 238.63480 1.000 2.72833 748 ALA A N 1
ATOM 5689 C CA . ALA A 1 748 ? 199.07588 260.88081 239.90161 1.000 3.40377 748 ALA A CA 1
ATOM 5690 C C . ALA A 1 748 ? 199.42858 259.61773 240.68579 1.000 4.69655 748 ALA A C 1
ATOM 5691 O O . ALA A 1 748 ? 199.64561 259.66987 241.90580 1.000 5.43959 748 ALA A O 1
ATOM 5693 N N . LEU A 1 749 ? 199.49926 258.47382 239.99880 1.000 3.19714 749 LEU A N 1
ATOM 5694 C CA . LEU A 1 749 ? 199.88665 257.23124 240.66323 1.000 4.05498 749 LEU A CA 1
ATOM 5695 C C . LEU A 1 749 ? 201.29821 257.32314 241.23624 1.000 5.14249 749 LEU A C 1
ATOM 5696 O O . LEU A 1 749 ? 201.55955 256.84764 242.34888 1.000 5.51380 749 LEU A O 1
ATOM 5701 N N . ALA A 1 750 ? 202.22330 257.92693 240.48657 1.000 4.49876 750 ALA A N 1
ATOM 5702 C CA . ALA A 1 750 ? 203.58901 258.08362 240.97577 1.000 5.51075 750 ALA A CA 1
ATOM 5703 C C . ALA A 1 750 ? 203.63904 258.98884 242.19975 1.000 5.89115 750 ALA A C 1
ATOM 5704 O O . ALA A 1 750 ? 204.40454 258.73458 243.13446 1.000 6.99955 750 ALA A O 1
ATOM 5706 N N . VAL A 1 751 ? 202.84179 260.05935 242.20491 1.000 5.61867 751 VAL A N 1
ATOM 5707 C CA . VAL A 1 751 ? 202.78944 260.94125 243.36895 1.000 8.31425 751 VAL A CA 1
ATOM 5708 C C . VAL A 1 751 ? 202.29465 260.17637 244.58871 1.000 10.33903 751 VAL A C 1
ATOM 5709 O O . VAL A 1 751 ? 202.86420 260.27881 245.68457 1.000 13.59497 751 VAL A O 1
ATOM 5713 N N . VAL A 1 752 ? 201.23617 259.38499 244.41297 1.000 9.17043 752 VAL A N 1
ATOM 5714 C CA . VAL A 1 752 ? 200.69716 258.61588 245.53060 1.000 12.85670 752 VAL A CA 1
ATOM 5715 C C . VAL A 1 752 ? 201.72801 257.61181 246.03968 1.000 14.26528 752 VAL A C 1
ATOM 5716 O O . VAL A 1 752 ? 201.86801 257.40553 247.25110 1.000 16.88429 752 VAL A O 1
ATOM 5720 N N . GLU A 1 753 ? 202.47492 256.98307 245.12709 1.000 12.62540 753 GLU A N 1
ATOM 5721 C CA . GLU A 1 753 ? 203.52567 256.05596 245.54337 1.000 13.51578 753 GLU A CA 1
ATOM 5722 C C . GLU A 1 753 ? 204.64891 256.77713 246.28434 1.000 16.32050 753 GLU A C 1
ATOM 5723 O O . GLU A 1 753 ? 205.20110 256.24681 247.25418 1.000 20.29358 753 GLU A O 1
ATOM 5729 N N . ALA A 1 754 ? 205.00889 257.98069 245.83454 1.000 15.31342 754 ALA A N 1
ATOM 5730 C CA . ALA A 1 754 ? 206.07483 258.73403 246.48572 1.000 16.79858 754 ALA A CA 1
ATOM 5731 C C . ALA A 1 754 ? 205.65974 259.23176 247.86376 1.000 25.20390 754 ALA A C 1
ATOM 5732 O O . ALA A 1 754 ? 206.51648 259.42285 248.73260 1.000 32.11872 754 ALA A O 1
ATOM 5734 N N . GLN A 1 755 ? 204.36150 259.45201 248.08430 1.000 22.64026 755 GLN A N 1
ATOM 5735 C CA . GLN A 1 755 ? 203.91885 259.96822 249.37756 1.000 26.26065 755 GLN A CA 1
ATOM 5736 C C . GLN A 1 755 ? 204.23195 259.00654 250.51831 1.000 29.92359 755 GLN A C 1
ATOM 5737 O O . GLN A 1 755 ? 204.44784 259.44468 251.65367 1.000 33.81353 755 GLN A O 1
ATOM 5743 N N . THR A 1 756 ? 204.26284 257.70603 250.24711 1.000 31.18926 756 THR A N 1
ATOM 5744 C CA . THR A 1 756 ? 204.45387 256.68932 251.27976 1.000 38.32505 756 THR A CA 1
ATOM 5745 C C . THR A 1 756 ? 205.83915 256.06505 251.12159 1.000 46.15666 756 THR A C 1
ATOM 5746 O O . THR A 1 756 ? 205.99231 255.02468 250.47930 1.000 49.39574 756 THR A O 1
ATOM 5750 N N . GLN A 1 757 ? 206.84448 256.69697 251.74228 1.000 49.68449 757 GLN A N 1
ATOM 5751 C CA . GLN A 1 757 ? 208.20756 256.17652 251.80027 1.000 59.12185 757 GLN A CA 1
ATOM 5752 C C . GLN A 1 757 ? 208.71332 255.83623 250.40390 1.000 57.53501 757 GLN A C 1
ATOM 5753 O O . GLN A 1 757 ? 208.76508 254.65568 250.03374 1.000 58.03213 757 GLN A O 1
ATOM 5759 N N . PRO A 1 758 ? 209.09515 256.83740 249.60238 1.000 53.57680 758 PRO A N 1
ATOM 5760 C CA . PRO A 1 758 ? 209.32390 256.59396 248.17270 1.000 46.24275 758 PRO A CA 1
ATOM 5761 C C . PRO A 1 758 ? 210.51036 255.68272 247.93219 1.000 43.38567 758 PRO A C 1
ATOM 5762 O O . PRO A 1 758 ? 211.59474 256.13304 247.55056 1.000 38.99411 758 PRO A O 1
ATOM 5766 N N . LEU A 1 759 ? 210.31057 254.39406 248.16730 1.000 45.00296 759 LEU A N 1
ATOM 5767 C CA . LEU A 1 759 ? 211.35823 253.42179 247.93375 1.000 43.06798 759 LEU A CA 1
ATOM 5768 C C . LEU A 1 759 ? 210.82150 252.34385 246.99611 1.000 40.78642 759 LEU A C 1
ATOM 5769 O O . LEU A 1 759 ? 210.14715 251.41202 247.42797 1.000 43.93328 759 LEU A O 1
#